Protein AF-0000000066015016 (afdb_homodimer)

Radius of gyration: 31.4 Å; Cα contacts (8 Å, |Δi|>4): 1636; chains: 2; bounding box: 74×84×86 Å

Foldseek 3Di:
DKEWFAEQLAQQDCPVVHRVVNVQSLVLLLVQLVVCLVVVGQAYEYQENNHQAQDHDPVRLVSVLVSLVSCVVSVHEYEYEYEPHRDDPDDDTSVVVCVVVVSYHYFAKAQDADDDPFWGWDDDVNIIGIWGDDPFEIEGEYYDDALVVCVVCLVVVLVVDDDPTAYEYRHEFAACVPCVVPNVVDDGNHHLVSDHDDYQEYRYENAQAWDWDDDVVAIHIYQHYQADDDLQQAQWEWEDPQPATDIDGGGFHFIWMADSRRTDTDGDDGAGEYEYEEEDEDPVSVVVRLVRCQVVDDQAHAYEYEYEYQDDDDCVVSVVPHRYPHYHYDYHHDDDPPPVPDDPVPPVVVPDPLRVVLVVCCPPPVVVVCVVVSCVSVVPPPPPPPDDDPPPCPPDQPQPPPNPPPVVVVPRD/DKEWFAEQLAQQDCPVVHRVVNVQSLVLLLVQLVVCLVVVGQAYEYQENNHQAQDHDPVRLVSVLVSLVSCVVSVHEYEYEYEPHRDDPDDDTSVVVCVVVVSYHYFAKAQDADDDPFWGWDDDVNIIGIWGDDPFEIEGEYYDDALVVCVVCLVVVLVVDDDPTAYEYRHEFAACVPCVVPNVVDDGNHHLVSDHDDYQEYRYENAQAWDWDDDVPAIHIYLHYQADDDLQQAQWEWEDPQPATDIDGGGFHFIWMADSRRTDTDGDDHAGEYEYEEEDEDPVSVVVSLVRCQVVDDQAHAYEYEYEYQDDDDCVVSVVRHRYPHYHYHYHHDDDPPDVPDDPPPPVVVPDPLRVVLVVCCPPPVVVVCVVVNCVSVVPPPPPPPDDPPPDDPPDQPQPPPNPPPVVVVPRD

Nearest PDB structures (foldseek):
  3dsd-assembly1_B  TM=9.855E-01  e=3.774E-53  Pyrococcus furiosus
  1s8e-assembly2_B  TM=9.793E-01  e=1.341E-52  Pyrococcus furiosus DSM 3638
  4hd0-assembly1_A  TM=9.737E-01  e=1.455E-50  Pyrococcus furiosus DSM 3638
  3dsc-assembly1_A  TM=9.778E-01  e=3.925E-50  Pyrococcus furiosus
  4hd0-assembly1_B  TM=9.782E-01  e=1.762E-48  Pyrococcus furiosus DSM 3638

Sequence (826 aa):
MKFAHLADVHLGYEQFNKPQRAEEFANTFKKALEMCVKESVDFIIIAGDLFNSSRPSPGTIKTAIKLLQIPKENNIPVFAIEGNHDRTQRGPSVLHLLEDLGLLYVIGLRQERVENEYLTSERVGNYWLVKGVYDNLEIHGMKYMSSAWFEANLNFFKGIFRPDEDAILVLHQGIRDITEKVFPSYSAELKLSDLPRGYLYYALGHVHKRFETNYGDSPVVYPGSLERWDFGDYAKRLVWNGVTFREEVGSDKGFYIVEDFTPRFVNIKVRDFIDVVIKGDSEREIKKAVKASLPHIPRNSYVRFNIKWRKPFDVEWIKEIVNAEYLRIHTAIIKDEKSMNGESVDIKSFFTEQEWKVIDLASSDEFESYIEKIVDILSGYEKKEEREKKESKIRKFERPKNPGDLTAWLRGGMKFAHLADVHLGYEQFNKPQRAEEFANTFKKALEMCVKESVDFIIIAGDLFNSSRPSPGTIKTAIKLLQIPKENNIPVFAIEGNHDRTQRGPSVLHLLEDLGLLYVIGLRQERVENEYLTSERVGNYWLVKGVYDNLEIHGMKYMSSAWFEANLNFFKGIFRPDEDAILVLHQGIRDITEKVFPSYSAELKLSDLPRGYLYYALGHVHKRFETNYGDSPVVYPGSLERWDFGDYAKRLVWNGVTFREEVGSDKGFYIVEDFTPRFVNIKVRDFIDVVIKGDSEREIKKAVKASLPHIPRNSYVRFNIKWRKPFDVEWIKEIVNAEYLRIHTAIIKDEKSMNGESVDIKSFFTEQEWKVIDLASSDEFESYIEKIVDILSGYEKKEEREKKESKIRKFERPKNPGDLTAWLRGG

pLDDT: mean 83.91, std 22.77, range [25.16, 98.94]

Organism: Pyrococcus horikoshii (strain ATCC 700860 / DSM 12428 / JCM 9974 / NBRC 100139 / OT-3) (NCBI:txid70601)

Secondary structure (DSSP, 8-state):
-EEEEE----BT--GGG-HHHHHHHHHHHHHHHHHHHHTT-SEEEEES-SBSSSS--HHHHHHHHHHHHHHHHTT--EEEE--TTT--SSS--HHHHHHHTTS-EE-EEESS---SSSEEEEEETTEEEEEEEETTEEEEE-----HHHHHHHHHHHHHH---SSSEEEEEE--BHHHHTTT-TTS--SB-GGGSPS--SEEEEES-SS-EEEEETTEEEEE---SS--SGGG-SEEEEE-SSSEEEEE----EEEEEETTEEEEEE---PPEEEEEEE-SSHHHHHHHHHHHGGGS-TT-EEEEEEEESS----HHHHHH---SEEEEEEEE---SSSTTS----GGGGS-HHHHHHHHHHHSTTHHHHHHHHHHHHTT--------------------SSTT-HHHHHS--/-EEEEE----BT--GGG-HHHHHHHHHHHHHHHHHHHHTT-SEEEEES-SBSSSS--HHHHHHHHHHHHHHHHTT--EEEE--TTT--SSS--HHHHHHHTTS-EE-EEESS---SSSEEEEEETTEEEEEEEETTEEEEE-----HHHHHHHHHHHHHH---SSSEEEEEE--BHHHHTTT-TTS--SB-GGGSPS--SEEEEES-SS-EEEEETTEEEEE---SS--SGGG-SEEEEE-SSSEEEEE----EEEEEETTEEEEEE---PPEEEEEEE-SSHHHHHHHHHHHGGGS-TT-EEEEEEEESS----HHHHHH---SEEEEEEEE---SSSTTS----GGGGS-HHHHHHHHHHHSTTHHHHHHHHHHHHTT--------------------SSTT-HHHHHS--

Structure (mmCIF, N/CA/C/O backbone):
data_AF-0000000066015016-model_v1
#
loop_
_entity.id
_entity.type
_entity.pdbx_description
1 polymer 'DNA double-strand break repair protein Mre11'
#
loop_
_atom_site.group_PDB
_atom_site.id
_atom_site.type_symbol
_atom_site.label_atom_id
_atom_site.label_alt_id
_atom_site.label_comp_id
_atom_site.label_asym_id
_atom_site.label_entity_id
_atom_site.label_seq_id
_atom_site.pdbx_PDB_ins_code
_atom_site.Cartn_x
_atom_site.Cartn_y
_atom_site.Cartn_z
_atom_site.occupancy
_atom_site.B_iso_or_equiv
_atom_site.auth_seq_id
_atom_site.auth_comp_id
_atom_site.auth_asym_id
_atom_site.auth_atom_id
_atom_site.pdbx_PDB_model_num
ATOM 1 N N . MET A 1 1 ? 0.251 16.391 34.094 1 94.62 1 MET A N 1
ATOM 2 C CA . MET A 1 1 ? 0.206 15.57 32.875 1 94.62 1 MET A CA 1
ATOM 3 C C . MET A 1 1 ? 0.686 16.375 31.688 1 94.62 1 MET A C 1
ATOM 5 O O . MET A 1 1 ? 0.31 17.531 31.516 1 94.62 1 MET A O 1
ATOM 9 N N . LYS A 1 2 ? 1.604 15.828 30.922 1 98.31 2 LYS A N 1
ATOM 10 C CA . LYS A 1 2 ? 2.219 16.484 29.766 1 98.31 2 LYS A CA 1
ATOM 11 C C . LYS A 1 2 ? 2.172 15.594 28.547 1 98.31 2 LYS A C 1
ATOM 13 O O . LYS A 1 2 ? 2.688 14.469 28.562 1 98.31 2 LYS A O 1
ATOM 18 N N . PHE A 1 3 ? 1.481 16.094 27.484 1 98.81 3 PHE A N 1
ATOM 19 C CA . PHE A 1 3 ? 1.436 15.266 26.281 1 98.81 3 PHE A CA 1
ATOM 20 C C . PHE A 1 3 ? 1.684 16.109 25.031 1 98.81 3 PHE A C 1
ATOM 22 O O . PHE A 1 3 ? 1.62 17.328 25.078 1 98.81 3 PHE A O 1
ATOM 29 N N . ALA A 1 4 ? 2.088 15.461 23.969 1 98.94 4 ALA A N 1
ATOM 30 C CA . ALA A 1 4 ? 2.309 16.125 22.672 1 98.94 4 ALA A CA 1
ATOM 31 C C . ALA A 1 4 ? 1.12 15.906 21.75 1 98.94 4 ALA A C 1
ATOM 33 O O . ALA A 1 4 ? 0.539 14.82 21.703 1 98.94 4 ALA A O 1
ATOM 34 N N . HIS A 1 5 ? 0.742 16.969 21.047 1 98.94 5 HIS A N 1
ATOM 35 C CA . HIS A 1 5 ? -0.344 16.953 20.078 1 98.94 5 HIS A CA 1
ATOM 36 C C . HIS A 1 5 ? 0.169 17.281 18.672 1 98.94 5 HIS A C 1
ATOM 38 O O . HIS A 1 5 ? 0.468 18.438 18.359 1 98.94 5 HIS A O 1
ATOM 44 N N . LEU A 1 6 ? 0.331 16.219 17.812 1 98.88 6 LEU A N 1
ATOM 45 C CA . LEU A 1 6 ? 0.722 16.328 16.406 1 98.88 6 LEU A CA 1
ATOM 46 C C . LEU A 1 6 ? -0.445 15.977 15.492 1 98.88 6 LEU A C 1
ATOM 48 O O . LEU A 1 6 ? -1.366 15.258 15.891 1 98.88 6 LEU A O 1
ATOM 52 N N . ALA A 1 7 ? -0.414 16.453 14.297 1 98.69 7 ALA A N 1
ATOM 53 C CA . ALA A 1 7 ? -1.377 16.078 13.266 1 98.69 7 ALA A CA 1
ATOM 54 C C . ALA A 1 7 ? -0.794 16.266 11.867 1 98.69 7 ALA A C 1
ATOM 56 O O . ALA A 1 7 ? 0.189 17 11.695 1 98.69 7 ALA A O 1
ATOM 57 N N . ASP A 1 8 ? -1.318 15.547 10.914 1 98.5 8 ASP A N 1
ATOM 58 C CA . ASP A 1 8 ? -1.094 15.797 9.492 1 98.5 8 ASP A CA 1
ATOM 59 C C . ASP A 1 8 ? 0.391 15.703 9.141 1 98.5 8 ASP A C 1
ATOM 61 O O . ASP A 1 8 ? 0.951 16.625 8.539 1 98.5 8 ASP A O 1
ATOM 65 N N . VAL A 1 9 ? 0.975 14.602 9.531 1 98.81 9 VAL A N 1
ATOM 66 C CA . VAL A 1 9 ? 2.383 14.32 9.266 1 98.81 9 VAL A CA 1
ATOM 67 C C . VAL A 1 9 ? 2.584 14.031 7.777 1 98.81 9 VAL A C 1
ATOM 69 O O . VAL A 1 9 ? 3.58 14.453 7.188 1 98.81 9 VAL A O 1
ATOM 72 N N . HIS A 1 10 ? 1.754 13.281 7.195 1 98.69 10 HIS A N 1
ATOM 73 C CA . HIS A 1 10 ? 1.69 12.984 5.77 1 98.69 10 HIS A CA 1
ATOM 74 C C . HIS A 1 10 ? 2.963 12.289 5.293 1 98.69 10 HIS A C 1
ATOM 76 O O . HIS A 1 10 ? 3.547 12.68 4.281 1 98.69 10 HIS A O 1
ATOM 82 N N . LEU A 1 11 ? 3.348 11.281 6.008 1 98.75 11 LEU A N 1
ATOM 83 C CA . LEU A 1 11 ? 4.473 10.461 5.578 1 98.75 11 LEU A CA 1
ATOM 84 C C . LEU A 1 11 ? 4.25 9.922 4.172 1 98.75 11 LEU A C 1
ATOM 86 O O . LEU A 1 11 ? 3.15 9.469 3.844 1 98.75 11 LEU A O 1
ATOM 90 N N . GLY A 1 12 ? 5.281 10.016 3.348 1 97.56 12 GLY A N 1
ATOM 91 C CA . GLY A 1 12 ? 5.25 9.469 2.002 1 97.56 12 GLY A CA 1
ATOM 92 C C . GLY A 1 12 ? 4.852 10.492 0.951 1 97.56 12 GLY A C 1
ATOM 93 O O . GLY A 1 12 ? 4.863 10.195 -0.245 1 97.56 12 GLY A O 1
ATOM 94 N N . TYR A 1 13 ? 4.562 11.648 1.34 1 97.5 13 TYR A N 1
ATOM 95 C CA . TYR A 1 13 ? 4.113 12.672 0.402 1 97.5 13 TYR A CA 1
ATOM 96 C C . TYR A 1 13 ? 5.273 13.172 -0.452 1 97.5 13 TYR A C 1
ATOM 98 O O . TYR A 1 13 ? 6.164 13.867 0.046 1 97.5 13 TYR A O 1
ATOM 106 N N . GLU A 1 14 ? 5.246 12.75 -1.682 1 95 14 GLU A N 1
ATOM 107 C CA . GLU A 1 14 ? 6.219 13.266 -2.639 1 95 14 GLU A CA 1
ATOM 108 C C . GLU A 1 14 ? 5.715 14.539 -3.314 1 95 14 GLU A C 1
ATOM 110 O O . GLU A 1 14 ? 5.492 14.555 -4.527 1 95 14 GLU A O 1
ATOM 115 N N . GLN A 1 15 ? 5.652 15.562 -2.533 1 93.69 15 GLN A N 1
ATOM 116 C CA . GLN A 1 15 ? 5.148 16.859 -2.98 1 93.69 15 GLN A CA 1
ATOM 117 C C . GLN A 1 15 ? 5.887 17.328 -4.227 1 93.69 15 GLN A C 1
ATOM 119 O O . GLN A 1 15 ? 7.113 17.234 -4.305 1 93.69 15 GLN A O 1
ATOM 124 N N . PHE A 1 16 ? 5.137 17.797 -5.266 1 92 16 PHE A N 1
ATOM 125 C CA . PHE A 1 16 ? 5.656 18.281 -6.539 1 92 16 PHE A CA 1
ATOM 126 C C . PHE A 1 16 ? 6.391 17.172 -7.281 1 92 16 PHE A C 1
ATOM 128 O O . PHE A 1 16 ? 7.352 17.438 -8.008 1 92 16 PHE A O 1
ATOM 135 N N . ASN A 1 17 ? 6.02 15.93 -6.953 1 90.88 17 ASN A N 1
ATOM 136 C CA . ASN A 1 17 ? 6.594 14.727 -7.555 1 90.88 17 ASN A CA 1
ATOM 137 C C . ASN A 1 17 ? 8.094 14.625 -7.273 1 90.88 17 ASN A C 1
ATOM 139 O O . ASN A 1 17 ? 8.867 14.219 -8.141 1 90.88 17 ASN A O 1
ATOM 143 N N . LYS A 1 18 ? 8.445 15.102 -6.137 1 91.94 18 LYS A N 1
ATOM 144 C CA . LYS A 1 18 ? 9.844 15.055 -5.723 1 91.94 18 LYS A CA 1
ATOM 145 C C . LYS A 1 18 ? 10.039 14.086 -4.559 1 91.94 18 LYS A C 1
ATOM 147 O O . LYS A 1 18 ? 9.539 14.32 -3.459 1 91.94 18 LYS A O 1
ATOM 152 N N . PRO A 1 19 ? 10.789 13.047 -4.758 1 91.31 19 PRO A N 1
ATOM 153 C CA . PRO A 1 19 ? 11.047 12.094 -3.678 1 91.31 19 PRO A CA 1
ATOM 154 C C . PRO A 1 19 ? 11.727 12.734 -2.471 1 91.31 19 PRO A C 1
ATOM 156 O O . PRO A 1 19 ? 11.508 12.305 -1.334 1 91.31 19 PRO A O 1
ATOM 159 N N . GLN A 1 20 ? 12.469 13.75 -2.719 1 94.12 20 GLN A N 1
ATOM 160 C CA . GLN A 1 20 ? 13.164 14.453 -1.645 1 94.12 20 GLN A CA 1
ATOM 161 C C . GLN A 1 20 ? 12.18 15.039 -0.638 1 94.12 20 GLN A C 1
ATOM 163 O O . GLN A 1 20 ? 12.469 15.102 0.558 1 94.12 20 GLN A O 1
ATOM 168 N N . ARG A 1 21 ? 11.055 15.406 -1.102 1 96.56 21 ARG A N 1
ATOM 169 C CA . ARG A 1 21 ? 10.055 15.977 -0.205 1 96.56 21 ARG A CA 1
ATOM 170 C C . ARG A 1 21 ? 9.555 14.938 0.793 1 96.56 21 ARG A C 1
ATOM 172 O O . ARG A 1 21 ? 9.367 15.242 1.972 1 96.56 21 ARG A O 1
ATOM 179 N N . ALA A 1 22 ? 9.391 13.734 0.338 1 96.75 22 ALA A N 1
ATOM 180 C CA . ALA A 1 22 ? 9.008 12.664 1.26 1 96.75 22 ALA A CA 1
ATOM 181 C C . ALA A 1 22 ? 10.031 12.516 2.383 1 96.75 22 ALA A C 1
ATOM 183 O O . ALA A 1 22 ? 9.664 12.297 3.539 1 96.75 22 ALA A O 1
ATOM 184 N N . GLU A 1 23 ? 11.273 12.648 2.049 1 97.19 23 GLU A N 1
ATOM 185 C CA . GLU A 1 23 ? 12.344 12.586 3.037 1 97.19 23 GLU A CA 1
ATOM 186 C C . GLU A 1 23 ? 12.258 13.742 4.023 1 97.19 23 GLU A C 1
ATOM 188 O O . GLU A 1 23 ? 12.484 13.57 5.223 1 97.19 23 GLU A O 1
ATOM 193 N N . GLU A 1 24 ? 11.922 14.875 3.535 1 97.81 24 GLU A N 1
ATOM 194 C CA . GLU A 1 24 ? 11.805 16.047 4.398 1 97.81 24 GLU A CA 1
ATOM 195 C C . GLU A 1 24 ? 10.648 15.898 5.383 1 97.81 24 GLU A C 1
ATOM 197 O O . GLU A 1 24 ? 10.781 16.234 6.562 1 97.81 24 GLU A O 1
ATOM 202 N N . PHE A 1 25 ? 9.523 15.398 4.883 1 98.5 25 PHE A N 1
ATOM 203 C CA . PHE A 1 25 ? 8.398 15.133 5.77 1 98.5 25 PHE A CA 1
ATOM 204 C C . PHE A 1 25 ? 8.797 14.148 6.863 1 98.5 25 PHE A C 1
ATOM 206 O O . PHE A 1 25 ? 8.477 14.352 8.039 1 98.5 25 PHE A O 1
ATOM 213 N N . ALA A 1 26 ? 9.508 13.125 6.484 1 98.69 26 ALA A N 1
ATOM 214 C CA . ALA A 1 26 ? 9.961 12.125 7.445 1 98.69 26 ALA A CA 1
ATOM 215 C C . ALA A 1 26 ? 10.938 12.727 8.453 1 98.69 26 ALA A C 1
ATOM 217 O O . ALA A 1 26 ? 10.852 12.445 9.656 1 98.69 26 ALA A O 1
ATOM 218 N N . ASN A 1 27 ? 11.812 13.547 7.996 1 98.62 27 ASN A N 1
ATOM 219 C CA . ASN A 1 27 ? 12.805 14.172 8.867 1 98.62 27 ASN A CA 1
ATOM 220 C C . ASN A 1 27 ? 12.148 15.109 9.875 1 98.62 27 ASN A C 1
ATOM 222 O O . ASN A 1 27 ? 12.57 15.18 11.031 1 98.62 27 ASN A O 1
ATOM 226 N N . THR A 1 28 ? 11.227 15.859 9.375 1 98.69 28 THR A N 1
ATOM 227 C CA . THR A 1 28 ? 10.516 16.75 10.273 1 98.69 28 THR A CA 1
ATOM 228 C C . THR A 1 28 ? 9.781 15.969 11.359 1 98.69 28 THR A C 1
ATOM 230 O O . THR A 1 28 ? 9.781 16.359 12.523 1 98.69 28 THR A O 1
ATOM 233 N N . PHE A 1 29 ? 9.148 14.852 11.023 1 98.88 29 PHE A N 1
ATOM 234 C CA . PHE A 1 29 ? 8.492 13.977 11.992 1 98.88 29 PHE A CA 1
ATOM 235 C C . PHE A 1 29 ? 9.5 13.438 13 1 98.88 29 PHE A C 1
ATOM 237 O O . PHE A 1 29 ? 9.234 13.43 14.203 1 98.88 29 PHE A O 1
ATOM 244 N N . LYS A 1 30 ? 10.633 12.992 12.5 1 98.94 30 LYS A N 1
ATOM 245 C CA . LYS A 1 30 ? 11.703 12.516 13.375 1 98.94 30 LYS A CA 1
ATOM 246 C C . LYS A 1 30 ? 12.086 13.578 14.406 1 98.94 30 LYS A C 1
ATOM 248 O O . LYS A 1 30 ? 12.172 13.281 15.594 1 98.94 30 LYS A O 1
ATOM 253 N N . LYS A 1 31 ? 12.266 14.789 13.922 1 98.81 31 LYS A N 1
ATOM 254 C CA . LYS A 1 31 ? 12.617 15.891 14.812 1 98.81 31 LYS A CA 1
ATOM 255 C C . LYS A 1 31 ? 11.547 16.109 15.875 1 98.81 31 LYS A C 1
ATOM 257 O O . LYS A 1 31 ? 11.867 16.312 17.047 1 98.81 31 LYS A O 1
ATOM 262 N N . ALA A 1 32 ? 10.32 16.078 15.453 1 98.94 32 ALA A N 1
ATOM 263 C CA . ALA A 1 32 ? 9.219 16.25 16.391 1 98.94 32 ALA A CA 1
ATOM 264 C C . ALA A 1 32 ? 9.25 15.188 17.484 1 98.94 32 ALA A C 1
ATOM 266 O O . ALA A 1 32 ? 9.102 15.5 18.672 1 98.94 32 ALA A O 1
ATOM 267 N N . LEU A 1 33 ? 9.438 13.906 17.094 1 98.94 33 LEU A N 1
ATOM 268 C CA . LEU A 1 33 ? 9.469 12.805 18.047 1 98.94 33 LEU A CA 1
ATOM 269 C C . LEU A 1 33 ? 10.641 12.953 19.016 1 98.94 33 LEU A C 1
ATOM 271 O O . LEU A 1 33 ? 10.492 12.719 20.203 1 98.94 33 LEU A O 1
ATOM 275 N N . GLU A 1 34 ? 11.742 13.352 18.484 1 98.88 34 GLU A N 1
ATOM 276 C CA . GLU A 1 34 ? 12.906 13.562 19.344 1 98.88 34 GLU A CA 1
ATOM 277 C C . GLU A 1 34 ? 12.656 14.68 20.344 1 98.88 34 GLU A C 1
ATOM 279 O O . GLU A 1 34 ? 13.086 14.594 21.5 1 98.88 34 GLU A O 1
ATOM 284 N N . MET A 1 35 ? 12.023 15.711 19.906 1 98.81 35 MET A N 1
ATOM 285 C CA . MET A 1 35 ? 11.68 16.812 20.797 1 98.81 35 MET A CA 1
ATOM 286 C C . MET A 1 35 ? 10.719 16.344 21.891 1 98.81 35 MET A C 1
ATOM 288 O O . MET A 1 35 ? 10.805 16.781 23.031 1 98.81 35 MET A O 1
ATOM 292 N N . CYS A 1 36 ? 9.766 15.469 21.531 1 98.81 36 CYS A N 1
ATOM 293 C CA . CYS A 1 36 ? 8.844 14.898 22.5 1 98.81 36 CYS A CA 1
ATOM 294 C C . CYS A 1 36 ? 9.594 14.125 23.578 1 98.81 36 CYS A C 1
ATOM 296 O O . CYS A 1 36 ? 9.273 14.227 24.766 1 98.81 36 CYS A O 1
ATOM 298 N N . VAL A 1 37 ? 10.57 13.336 23.172 1 98.81 37 VAL A N 1
ATOM 299 C CA . VAL A 1 37 ? 11.383 12.562 24.109 1 98.81 37 VAL A CA 1
ATOM 300 C C . VAL A 1 37 ? 12.156 13.508 25.016 1 98.81 37 VAL A C 1
ATOM 302 O O . VAL A 1 37 ? 12.195 13.312 26.234 1 98.81 37 VAL A O 1
ATOM 305 N N . LYS A 1 38 ? 12.727 14.547 24.391 1 98.5 38 LYS A N 1
ATOM 306 C CA . LYS A 1 38 ? 13.5 15.523 25.156 1 98.5 38 LYS A CA 1
ATOM 307 C C . LYS A 1 38 ? 12.617 16.219 26.203 1 98.5 38 LYS A C 1
ATOM 309 O O . LYS A 1 38 ? 13.078 16.516 27.312 1 98.5 38 LYS A O 1
ATOM 314 N N . GLU A 1 39 ? 11.391 16.422 25.844 1 98 39 GLU A N 1
ATOM 315 C CA . GLU A 1 39 ? 10.438 17.094 26.719 1 98 39 GLU A CA 1
ATOM 316 C C . GLU A 1 39 ? 9.852 16.109 27.75 1 98 39 GLU A C 1
ATOM 318 O O . GLU A 1 39 ? 9.117 16.516 28.641 1 98 39 GLU A O 1
ATOM 323 N N . SER A 1 40 ? 10.117 14.852 27.641 1 98.12 40 SER A N 1
ATOM 324 C CA . SER A 1 40 ? 9.633 13.797 28.516 1 98.12 40 SER A CA 1
ATOM 325 C C . SER A 1 40 ? 8.117 13.805 28.609 1 98.12 40 SER A C 1
ATOM 327 O O . SER A 1 40 ? 7.551 13.82 29.703 1 98.12 40 SER A O 1
ATOM 329 N N . VAL A 1 41 ? 7.488 13.852 27.484 1 98.81 41 VAL A N 1
ATOM 330 C CA . VAL A 1 41 ? 6.027 13.836 27.484 1 98.81 41 VAL A CA 1
ATOM 331 C C . VAL A 1 41 ? 5.523 12.469 27.938 1 98.81 41 VAL A C 1
ATOM 333 O O . VAL A 1 41 ? 6.215 11.461 27.797 1 98.81 41 VAL A O 1
ATOM 336 N N . ASP A 1 42 ? 4.336 12.492 28.5 1 98.81 42 ASP A N 1
ATOM 337 C CA . ASP A 1 42 ? 3.711 11.266 28.984 1 98.81 42 ASP A CA 1
ATOM 338 C C . ASP A 1 42 ? 3.221 10.406 27.812 1 98.81 42 ASP A C 1
ATOM 340 O O . ASP A 1 42 ? 3.32 9.172 27.859 1 98.81 42 ASP A O 1
ATOM 344 N N . PHE A 1 43 ? 2.639 11 26.859 1 98.88 43 PHE A N 1
ATOM 345 C CA . PHE A 1 43 ? 2.188 10.312 25.656 1 98.88 43 PHE A CA 1
ATOM 346 C C . PHE A 1 43 ? 2.102 11.281 24.469 1 98.88 43 PHE A C 1
ATOM 348 O O . PHE A 1 43 ? 2.217 12.5 24.656 1 98.88 43 PHE A O 1
ATOM 355 N N . ILE A 1 44 ? 1.974 10.766 23.281 1 98.94 44 ILE A N 1
ATOM 356 C CA . ILE A 1 44 ? 1.857 11.539 22.047 1 98.94 44 ILE A CA 1
ATOM 357 C C . ILE A 1 44 ? 0.518 11.234 21.375 1 98.94 44 ILE A C 1
ATOM 359 O O . ILE A 1 44 ? 0.089 10.086 21.312 1 98.94 44 ILE A O 1
ATOM 363 N N . ILE A 1 45 ? -0.115 12.289 20.891 1 98.94 45 ILE A N 1
ATOM 364 C CA . ILE A 1 45 ? -1.327 12.156 20.078 1 98.94 45 ILE A CA 1
ATOM 365 C C . ILE A 1 45 ? -1.029 12.523 18.641 1 98.94 45 ILE A C 1
ATOM 367 O O . ILE A 1 45 ? -0.454 13.578 18.359 1 98.94 45 ILE A O 1
ATOM 371 N N . ILE A 1 46 ? -1.388 11.656 17.766 1 98.94 46 ILE A N 1
ATOM 372 C CA . ILE A 1 46 ? -1.404 11.977 16.344 1 98.94 46 ILE A CA 1
ATOM 373 C C . ILE A 1 46 ? -2.846 12.078 15.859 1 98.94 46 ILE A C 1
ATOM 375 O O . ILE A 1 46 ? -3.512 11.055 15.672 1 98.94 46 ILE A O 1
ATOM 379 N N . ALA A 1 47 ? -3.297 13.273 15.602 1 98.88 47 ALA A N 1
ATOM 380 C CA . ALA A 1 47 ? -4.707 13.539 15.32 1 98.88 47 ALA A CA 1
ATOM 381 C C . ALA A 1 47 ? -5 13.422 13.828 1 98.88 47 ALA A C 1
ATOM 383 O O . ALA A 1 47 ? -5.602 14.32 13.234 1 98.88 47 ALA A O 1
ATOM 384 N N . GLY A 1 48 ? -4.535 12.32 13.234 1 98.69 48 GLY A N 1
ATOM 385 C CA . GLY A 1 48 ? -4.934 11.969 11.883 1 98.69 48 GLY A CA 1
ATOM 386 C C . GLY A 1 48 ? -3.885 12.312 10.844 1 98.69 48 GLY A C 1
ATOM 387 O O . GLY A 1 48 ? -3.012 13.148 11.086 1 98.69 48 GLY A O 1
ATOM 388 N N . ASP A 1 49 ? -3.936 11.555 9.734 1 98.62 49 ASP A N 1
ATOM 389 C CA . ASP A 1 49 ? -3.111 11.742 8.547 1 98.62 49 ASP A CA 1
ATOM 390 C C . ASP A 1 49 ? -1.628 11.602 8.875 1 98.62 49 ASP A C 1
ATOM 392 O O . ASP A 1 49 ? -0.819 12.453 8.5 1 98.62 49 ASP A O 1
ATOM 396 N N . LEU A 1 50 ? -1.362 10.57 9.641 1 98.88 50 LEU A N 1
ATOM 397 C CA . LEU A 1 50 ? 0.036 10.18 9.781 1 98.88 50 LEU A CA 1
ATOM 398 C C . LEU A 1 50 ? 0.662 9.891 8.422 1 98.88 50 LEU A C 1
ATOM 400 O O . LEU A 1 50 ? 1.816 10.25 8.172 1 98.88 50 LEU A O 1
ATOM 404 N N . PHE A 1 51 ? -0.135 9.312 7.582 1 98.75 51 PHE A N 1
ATOM 405 C CA . PHE A 1 51 ? 0.307 8.992 6.23 1 98.75 51 PHE A CA 1
ATOM 406 C C . PHE A 1 51 ? -0.428 9.844 5.203 1 98.75 51 PHE A C 1
ATOM 408 O O . PHE A 1 51 ? -1.538 10.32 5.461 1 98.75 51 PHE A O 1
ATOM 415 N N . ASN A 1 52 ? 0.232 9.953 4.039 1 97.88 52 ASN A N 1
ATOM 416 C CA . ASN A 1 52 ? -0.372 10.727 2.957 1 97.88 52 ASN A CA 1
ATOM 417 C C . ASN A 1 52 ? -1.347 9.875 2.145 1 97.88 52 ASN A C 1
ATOM 419 O O . ASN A 1 52 ? -2.137 10.406 1.364 1 97.88 52 ASN A O 1
ATOM 423 N N . SER A 1 53 ? -1.253 8.562 2.4 1 95.88 53 SER A N 1
ATOM 424 C CA . SER A 1 53 ? -2.092 7.629 1.66 1 95.88 53 SER A CA 1
ATOM 425 C C . SER A 1 53 ? -2.574 6.492 2.557 1 95.88 53 SER A C 1
ATOM 427 O O . SER A 1 53 ? -1.879 6.098 3.494 1 95.88 53 SER A O 1
ATOM 429 N N . SER A 1 54 ? -3.781 5.969 2.166 1 95.5 54 SER A N 1
ATOM 430 C CA . SER A 1 54 ? -4.305 4.828 2.908 1 95.5 54 SER A CA 1
ATOM 431 C C . SER A 1 54 ? -3.521 3.559 2.598 1 95.5 54 SER A C 1
ATOM 433 O O . SER A 1 54 ? -3.617 2.568 3.326 1 95.5 54 SER A O 1
ATOM 435 N N . ARG A 1 55 ? -2.812 3.588 1.506 1 93.81 55 ARG A N 1
ATOM 436 C CA . ARG A 1 55 ? -1.944 2.484 1.108 1 93.81 55 ARG A CA 1
ATOM 437 C C . ARG A 1 55 ? -0.514 2.965 0.889 1 93.81 55 ARG A C 1
ATOM 439 O O . ARG A 1 55 ? -0.035 3.01 -0.246 1 93.81 55 ARG A O 1
ATOM 446 N N . PRO A 1 56 ? 0.13 3.242 1.963 1 95.94 56 PRO A N 1
ATOM 447 C CA . PRO A 1 56 ? 1.5 3.74 1.819 1 95.94 56 PRO A CA 1
ATOM 448 C C . PRO A 1 56 ? 2.434 2.719 1.175 1 95.94 56 PRO A C 1
ATOM 450 O O . PRO A 1 56 ? 2.186 1.513 1.256 1 95.94 56 PRO A O 1
ATOM 453 N N . SER A 1 57 ? 3.461 3.248 0.506 1 94.12 57 SER A N 1
ATOM 454 C CA . SER A 1 57 ? 4.473 2.355 -0.052 1 94.12 57 SER A CA 1
ATOM 455 C C . SER A 1 57 ? 5.191 1.579 1.046 1 94.12 57 SER A C 1
ATOM 457 O O . SER A 1 57 ? 5.246 2.025 2.193 1 94.12 57 SER A O 1
ATOM 459 N N . PRO A 1 58 ? 5.754 0.432 0.675 1 94.94 58 PRO A N 1
ATOM 460 C CA . PRO A 1 58 ? 6.527 -0.319 1.666 1 94.94 58 PRO A CA 1
ATOM 461 C C . PRO A 1 58 ? 7.66 0.503 2.277 1 94.94 58 PRO A C 1
ATOM 463 O O . PRO A 1 58 ? 7.922 0.402 3.479 1 94.94 58 PRO A O 1
ATOM 466 N N . GLY A 1 59 ? 8.281 1.297 1.441 1 95.19 59 GLY A N 1
ATOM 467 C CA . GLY A 1 59 ? 9.32 2.174 1.956 1 95.19 59 GLY A CA 1
ATOM 468 C C . GLY A 1 59 ? 8.812 3.156 2.994 1 95.19 59 GLY A C 1
ATOM 469 O O . GLY A 1 59 ? 9.477 3.4 4.004 1 95.19 59 GLY A O 1
ATOM 470 N N . THR A 1 60 ? 7.688 3.689 2.77 1 97.38 60 THR A N 1
ATOM 471 C CA . THR A 1 60 ? 7.074 4.625 3.703 1 97.38 60 THR A CA 1
ATOM 472 C C . THR A 1 60 ? 6.715 3.928 5.012 1 97.38 60 THR A C 1
ATOM 474 O O . THR A 1 60 ? 6.934 4.477 6.094 1 97.38 60 THR A O 1
ATOM 477 N N . ILE A 1 61 ? 6.164 2.738 4.887 1 97.81 61 ILE A N 1
ATOM 478 C CA . ILE A 1 61 ? 5.809 1.971 6.078 1 97.81 61 ILE A CA 1
ATOM 479 C C . ILE A 1 61 ? 7.066 1.666 6.891 1 97.81 61 ILE A C 1
ATOM 481 O O . ILE A 1 61 ? 7.07 1.817 8.109 1 97.81 61 ILE A O 1
ATOM 485 N N . LYS A 1 62 ? 8.117 1.281 6.258 1 96.88 62 LYS A N 1
ATOM 486 C CA . LYS A 1 62 ? 9.391 1.019 6.93 1 96.88 62 LYS A CA 1
ATOM 487 C C . LYS A 1 62 ? 9.891 2.26 7.664 1 96.88 62 LYS A C 1
ATOM 489 O O . LYS A 1 62 ? 10.375 2.166 8.797 1 96.88 62 LYS A O 1
ATOM 494 N N . THR A 1 63 ? 9.758 3.365 7 1 97.81 63 THR A N 1
ATOM 495 C CA . THR A 1 63 ? 10.156 4.629 7.609 1 97.81 63 THR A CA 1
ATOM 496 C C . THR A 1 63 ? 9.344 4.902 8.875 1 97.81 63 THR A C 1
ATOM 498 O O . THR A 1 63 ? 9.906 5.277 9.906 1 97.81 63 THR A O 1
ATOM 501 N N . ALA A 1 64 ? 8.078 4.688 8.781 1 98.69 64 ALA A N 1
ATOM 502 C CA . ALA A 1 64 ? 7.211 4.906 9.938 1 98.69 64 ALA A CA 1
ATOM 503 C C . ALA A 1 64 ? 7.605 3.996 11.102 1 98.69 64 ALA A C 1
ATOM 505 O O . ALA A 1 64 ? 7.672 4.438 12.25 1 98.69 64 ALA A O 1
ATOM 506 N N . ILE A 1 65 ? 7.824 2.732 10.781 1 98.31 65 ILE A 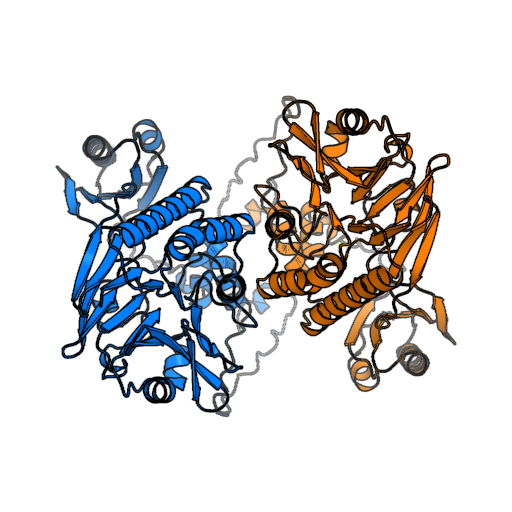N 1
ATOM 507 C CA . ILE A 1 65 ? 8.219 1.765 11.797 1 98.31 65 ILE A CA 1
ATOM 508 C C . ILE A 1 65 ? 9.508 2.225 12.477 1 98.31 65 ILE A C 1
ATOM 510 O O . ILE A 1 65 ? 9.602 2.219 13.711 1 98.31 65 ILE A O 1
ATOM 514 N N . LYS A 1 66 ? 10.43 2.625 11.68 1 98.06 66 LYS A N 1
ATOM 515 C CA . LYS A 1 66 ? 11.703 3.088 12.211 1 98.06 66 LYS A CA 1
ATOM 516 C C . LYS A 1 66 ? 11.523 4.309 13.109 1 98.06 66 LYS A C 1
ATOM 518 O O . LYS A 1 66 ? 12.055 4.352 14.219 1 98.06 66 LYS A O 1
ATOM 523 N N . LEU A 1 67 ? 10.766 5.254 12.68 1 98.88 67 LEU A N 1
ATOM 524 C CA . LEU A 1 67 ? 10.602 6.508 13.398 1 98.88 67 LEU A CA 1
ATOM 525 C C . LEU A 1 67 ? 9.812 6.301 14.688 1 98.88 67 LEU A C 1
ATOM 527 O O . LEU A 1 67 ? 10.133 6.895 15.719 1 98.88 67 LEU A O 1
ATOM 531 N N . LEU A 1 68 ? 8.82 5.422 14.68 1 98.88 68 LEU A N 1
ATOM 532 C CA . LEU A 1 68 ? 7.961 5.223 15.844 1 98.88 68 LEU A CA 1
ATOM 533 C C . LEU A 1 68 ? 8.664 4.375 16.891 1 98.88 68 LEU A C 1
ATOM 535 O O . LEU A 1 68 ? 8.164 4.242 18.016 1 98.88 68 LEU A O 1
ATOM 539 N N . GLN A 1 69 ? 9.852 3.863 16.562 1 98.69 69 GLN A N 1
ATOM 540 C CA . GLN A 1 69 ? 10.68 3.221 17.578 1 98.69 69 GLN A CA 1
ATOM 541 C C . GLN A 1 69 ? 11.195 4.238 18.594 1 98.69 69 GLN A C 1
ATOM 543 O O . GLN A 1 69 ? 11.438 3.895 19.75 1 98.69 69 GLN A O 1
ATOM 548 N N . ILE A 1 70 ? 11.305 5.453 18.188 1 98.81 70 ILE A N 1
ATOM 549 C CA . ILE A 1 70 ? 11.867 6.5 19.047 1 98.81 70 ILE A CA 1
ATOM 550 C C . ILE A 1 70 ? 11.016 6.652 20.297 1 98.81 70 ILE A C 1
ATOM 552 O O . ILE A 1 70 ? 11.508 6.477 21.422 1 98.81 70 ILE A O 1
ATOM 556 N N . PRO A 1 71 ? 9.727 6.91 20.141 1 98.88 71 PRO A N 1
ATOM 557 C CA . PRO A 1 71 ? 8.938 6.984 21.375 1 98.88 71 PRO A CA 1
ATOM 558 C C . PRO A 1 71 ? 8.812 5.633 22.078 1 98.88 71 PRO A C 1
ATOM 560 O O . PRO A 1 71 ? 8.781 5.57 23.312 1 98.88 71 PRO A O 1
ATOM 563 N N . LYS A 1 72 ? 8.734 4.539 21.375 1 98.69 72 LYS A N 1
ATOM 564 C CA . LYS A 1 72 ? 8.602 3.211 21.969 1 98.69 72 LYS A CA 1
ATOM 565 C C . LYS A 1 72 ? 9.781 2.896 22.875 1 98.69 72 LYS A C 1
ATOM 567 O O . LYS A 1 72 ? 9.602 2.441 24 1 98.69 72 LYS A O 1
ATOM 572 N N . GLU A 1 73 ? 10.969 3.166 22.391 1 98.5 73 GLU A N 1
ATOM 573 C CA . GLU A 1 73 ? 12.188 2.875 23.141 1 98.5 73 GLU A CA 1
ATOM 574 C C . GLU A 1 73 ? 12.297 3.758 24.375 1 98.5 73 GLU A C 1
ATOM 576 O O . GLU A 1 73 ? 13.078 3.465 25.297 1 98.5 73 GLU A O 1
ATOM 581 N N . ASN A 1 74 ? 11.586 4.797 24.391 1 98.69 74 ASN A N 1
ATOM 582 C CA . ASN A 1 74 ? 11.602 5.703 25.531 1 98.69 74 ASN A CA 1
ATOM 583 C C . ASN A 1 74 ? 10.344 5.555 26.375 1 98.69 74 ASN A C 1
ATOM 585 O O . ASN A 1 74 ? 10.055 6.41 27.219 1 98.69 74 ASN A O 1
ATOM 589 N N . ASN A 1 75 ? 9.555 4.496 26.062 1 98.19 75 ASN A N 1
ATOM 590 C CA . ASN A 1 75 ? 8.359 4.129 26.812 1 98.19 75 ASN A CA 1
ATOM 591 C C . ASN A 1 75 ? 7.305 5.234 26.766 1 98.19 75 ASN A C 1
ATOM 593 O O . ASN A 1 75 ? 6.668 5.531 27.781 1 98.19 75 ASN A O 1
ATOM 597 N N . ILE A 1 76 ? 7.211 5.891 25.672 1 98.81 76 ILE A N 1
ATOM 598 C CA . ILE A 1 76 ? 6.188 6.902 25.438 1 98.81 76 ILE A CA 1
ATOM 599 C C . ILE A 1 76 ? 5.121 6.355 24.5 1 98.81 76 ILE A C 1
ATOM 601 O O . ILE A 1 76 ? 5.371 6.18 23.297 1 98.81 76 ILE A O 1
ATOM 605 N N . PRO A 1 77 ? 3.908 6.059 25.031 1 98.81 77 PRO A N 1
ATOM 606 C CA . PRO A 1 77 ? 2.869 5.543 24.125 1 98.81 77 PRO A CA 1
ATOM 607 C C . PRO A 1 77 ? 2.361 6.594 23.141 1 98.81 77 PRO A C 1
ATOM 609 O O . PRO A 1 77 ? 2.332 7.785 23.469 1 98.81 77 PRO A O 1
ATOM 612 N N . VAL A 1 78 ? 2.004 6.152 21.969 1 98.94 78 VAL A N 1
ATOM 613 C CA . VAL A 1 78 ? 1.464 7.012 20.922 1 98.94 78 VAL A CA 1
ATOM 614 C C . VAL A 1 78 ? 0.02 6.613 20.625 1 98.94 78 VAL A C 1
ATOM 616 O O . VAL A 1 78 ? -0.262 5.453 20.328 1 98.94 78 VAL A O 1
ATOM 619 N N . PHE A 1 79 ? -0.91 7.527 20.781 1 98.94 79 PHE A N 1
ATOM 620 C CA . PHE A 1 79 ? -2.303 7.32 20.406 1 98.94 79 PHE A CA 1
ATOM 621 C C . PHE A 1 79 ? -2.611 7.996 19.078 1 98.94 79 PHE A C 1
ATOM 623 O O . PHE A 1 79 ? -2.146 9.109 18.812 1 98.94 79 PHE A O 1
ATOM 630 N N . ALA A 1 80 ? -3.352 7.301 18.219 1 98.88 80 ALA A N 1
ATOM 631 C CA . ALA A 1 80 ? -3.566 7.871 16.891 1 98.88 80 ALA A CA 1
ATOM 632 C C . ALA A 1 80 ? -4.977 7.57 16.391 1 98.88 80 ALA A C 1
ATOM 634 O O . ALA A 1 80 ? -5.59 6.582 16.797 1 98.88 80 ALA A O 1
ATOM 635 N N . ILE A 1 81 ? -5.484 8.438 15.555 1 98.75 81 ILE A N 1
ATOM 636 C CA . ILE A 1 81 ? -6.699 8.203 14.781 1 98.75 81 ILE A CA 1
ATOM 637 C C . ILE A 1 81 ? -6.391 8.328 13.289 1 98.75 81 ILE A C 1
ATOM 639 O O . ILE A 1 81 ? -5.355 8.875 12.906 1 98.75 81 ILE A O 1
ATOM 643 N N . GLU A 1 82 ? -7.285 7.773 12.445 1 98.25 82 GLU A N 1
ATOM 644 C CA . GLU A 1 82 ? -7.137 7.887 11 1 98.25 82 GLU A CA 1
ATOM 645 C C . GLU A 1 82 ? -7.672 9.227 10.492 1 98.25 82 GLU A C 1
ATOM 647 O O . GLU A 1 82 ? -8.703 9.703 10.961 1 98.25 82 GLU A O 1
ATOM 652 N N . GLY A 1 83 ? -6.906 9.852 9.641 1 98.12 83 GLY A N 1
ATOM 653 C CA . GLY A 1 83 ? -7.391 11.039 8.953 1 98.12 83 GLY A CA 1
ATOM 654 C C . GLY A 1 83 ? -8.062 10.727 7.629 1 98.12 83 GLY A C 1
ATOM 655 O O . GLY A 1 83 ? -8.438 9.578 7.371 1 98.12 83 GLY A O 1
ATOM 656 N N . ASN A 1 84 ? -8.305 11.734 6.84 1 96.25 84 ASN A N 1
ATOM 657 C CA . ASN A 1 84 ? -9 11.516 5.578 1 96.25 84 ASN A CA 1
ATOM 658 C C . ASN A 1 84 ? -8.086 10.883 4.535 1 96.25 84 ASN A C 1
ATOM 660 O O . ASN A 1 84 ? -8.555 10.195 3.627 1 96.25 84 ASN A O 1
ATOM 664 N N . HIS A 1 85 ? -6.828 11.055 4.598 1 96.12 85 HIS A N 1
ATOM 665 C CA . HIS A 1 85 ? -5.875 10.516 3.635 1 96.12 85 HIS A CA 1
ATOM 666 C C . HIS A 1 85 ? -5.559 9.055 3.934 1 96.12 85 HIS A C 1
ATOM 668 O O . HIS A 1 85 ? -5.355 8.258 3.016 1 96.12 85 HIS A O 1
ATOM 674 N N . ASP A 1 86 ? -5.527 8.695 5.145 1 94.5 86 ASP A N 1
ATOM 675 C CA . ASP A 1 86 ? -4.938 7.395 5.449 1 94.5 86 ASP A CA 1
ATOM 676 C C . ASP A 1 86 ? -5.969 6.453 6.066 1 94.5 86 ASP A C 1
ATOM 678 O O . ASP A 1 86 ? -5.617 5.395 6.586 1 94.5 86 ASP A O 1
ATOM 682 N N . ARG A 1 87 ? -7.176 6.855 5.992 1 91.94 87 ARG A N 1
ATOM 683 C CA . ARG A 1 87 ? -8.219 5.938 6.449 1 91.94 87 ARG A CA 1
ATOM 684 C C . ARG A 1 87 ? -8.516 4.879 5.395 1 91.94 87 ARG A C 1
ATOM 686 O O . ARG A 1 87 ? -8.234 5.074 4.211 1 91.94 87 ARG A O 1
ATOM 693 N N . THR A 1 88 ? -8.93 3.742 5.879 1 86.12 88 THR A N 1
ATOM 694 C CA . THR A 1 88 ? -9.414 2.686 5 1 86.12 88 THR A CA 1
ATOM 695 C C . THR A 1 88 ? -10.922 2.504 5.152 1 86.12 88 THR A C 1
ATOM 697 O O . THR A 1 88 ? -11.453 2.596 6.262 1 86.12 88 THR A O 1
ATOM 700 N N . GLN A 1 89 ? -11.547 2.369 4.023 1 77.75 89 GLN A N 1
ATOM 701 C CA . GLN A 1 89 ? -13 2.213 4.055 1 77.75 89 GLN A CA 1
ATOM 702 C C . GLN A 1 89 ? -13.391 0.824 4.551 1 77.75 89 GLN A C 1
ATOM 704 O O . GLN A 1 89 ? -14.297 0.688 5.379 1 77.75 89 GLN A O 1
ATOM 709 N N . ARG A 1 90 ? -12.648 -0.167 3.979 1 78.75 90 ARG A N 1
ATOM 710 C CA . ARG A 1 90 ? -12.93 -1.545 4.371 1 78.75 90 ARG A CA 1
ATOM 711 C C . ARG A 1 90 ? -11.68 -2.217 4.934 1 78.75 90 ARG A C 1
ATOM 713 O O . ARG A 1 90 ? -10.594 -2.08 4.375 1 78.75 90 ARG A O 1
ATOM 720 N N . GLY A 1 91 ? -11.859 -2.75 6.168 1 84.69 91 GLY A N 1
ATOM 721 C CA . GLY A 1 91 ? -10.758 -3.508 6.734 1 84.69 91 GLY A CA 1
ATOM 722 C C . GLY A 1 91 ? -9.82 -2.66 7.57 1 84.69 91 GLY A C 1
ATOM 723 O O . GLY A 1 91 ? -10.109 -1.499 7.859 1 84.69 91 GLY A O 1
ATOM 724 N N . PRO A 1 92 ? -8.75 -3.238 7.977 1 92.12 92 PRO A N 1
ATOM 725 C CA . PRO A 1 92 ? -7.785 -2.535 8.828 1 92.12 92 PRO A CA 1
ATOM 726 C C . PRO A 1 92 ? -6.953 -1.513 8.055 1 92.12 92 PRO A C 1
ATOM 728 O O . PRO A 1 92 ? -6.664 -1.712 6.875 1 92.12 92 PRO A O 1
ATOM 731 N N . SER A 1 93 ? -6.66 -0.456 8.742 1 95.56 93 SER A N 1
ATOM 732 C CA . SER A 1 93 ? -5.793 0.558 8.156 1 95.56 93 SER A CA 1
ATOM 733 C C . SER A 1 93 ? -4.328 0.294 8.484 1 95.56 93 SER A C 1
ATOM 735 O O . SER A 1 93 ? -4.012 -0.654 9.211 1 95.56 93 SER A O 1
ATOM 737 N N . VAL A 1 94 ? -3.49 1.104 7.906 1 97.44 94 VAL A N 1
ATOM 738 C CA . VAL A 1 94 ? -2.055 1 8.148 1 97.44 94 VAL A CA 1
ATOM 739 C C . VAL A 1 94 ? -1.765 1.27 9.625 1 97.44 94 VAL A C 1
ATOM 741 O O . VAL A 1 94 ? -0.819 0.714 10.188 1 97.44 94 VAL A O 1
ATOM 744 N N . LEU A 1 95 ? -2.605 2.027 10.281 1 98.44 95 LEU A N 1
ATOM 745 C CA . LEU A 1 95 ? -2.428 2.279 11.711 1 98.44 95 LEU A CA 1
ATOM 746 C C . LEU A 1 95 ? -2.6 0.994 12.508 1 98.44 95 LEU A C 1
ATOM 748 O O . LEU A 1 95 ? -1.898 0.777 13.5 1 98.44 95 LEU A O 1
ATOM 752 N N . HIS A 1 96 ? -3.49 0.171 12.094 1 97.56 96 HIS A N 1
ATOM 753 C CA . HIS A 1 96 ? -3.705 -1.093 12.789 1 97.56 96 HIS A CA 1
ATOM 754 C C . HIS A 1 96 ? -2.508 -2.023 12.617 1 97.56 96 HIS A C 1
ATOM 756 O O . HIS A 1 96 ? -2.178 -2.787 13.531 1 97.56 96 HIS A O 1
ATOM 762 N N . LEU A 1 97 ? -1.94 -1.938 11.453 1 96.62 97 LEU A N 1
ATOM 763 C CA . LEU A 1 97 ? -0.701 -2.678 11.25 1 96.62 97 LEU A CA 1
ATOM 764 C C . LEU A 1 97 ? 0.374 -2.223 12.227 1 96.62 97 LEU A C 1
ATOM 766 O O . LEU A 1 97 ? 1.035 -3.051 12.859 1 96.62 97 LEU A O 1
ATOM 770 N N . LEU A 1 98 ? 0.539 -0.928 12.398 1 98.38 98 LEU A N 1
ATOM 771 C CA . LEU A 1 98 ? 1.52 -0.364 13.32 1 98.38 98 LEU A CA 1
ATOM 772 C C . LEU A 1 98 ? 1.174 -0.713 14.766 1 98.38 98 LEU A C 1
ATOM 774 O O . LEU A 1 98 ? 2.066 -0.92 15.586 1 98.38 98 LEU A O 1
ATOM 778 N N . GLU A 1 99 ? -0.101 -0.805 15.039 1 98.25 99 GLU A N 1
ATOM 779 C CA . GLU A 1 99 ? -0.556 -1.195 16.375 1 98.25 99 GLU A CA 1
ATOM 780 C C . GLU A 1 99 ? -0.157 -2.633 16.688 1 98.25 99 GLU A C 1
ATOM 782 O O . GLU A 1 99 ? 0.3 -2.924 17.797 1 98.25 99 GLU A O 1
ATOM 787 N N . ASP A 1 100 ? -0.346 -3.492 15.711 1 95.88 100 ASP A N 1
ATOM 788 C CA . ASP A 1 100 ? 0.034 -4.891 15.883 1 95.88 100 ASP A CA 1
ATOM 789 C C . ASP A 1 100 ? 1.521 -5.02 16.203 1 95.88 100 ASP A C 1
ATOM 791 O O . ASP A 1 100 ? 1.938 -5.961 16.875 1 95.88 100 ASP A O 1
ATOM 795 N N . LEU A 1 101 ? 2.279 -4.035 15.758 1 95.75 101 LEU A N 1
ATOM 796 C CA . LEU A 1 101 ? 3.721 -4.047 15.984 1 95.75 101 LEU A CA 1
ATOM 797 C C . LEU A 1 101 ? 4.074 -3.352 17.297 1 95.75 101 LEU A C 1
ATOM 799 O O . LEU A 1 101 ? 5.254 -3.225 17.641 1 95.75 101 LEU A O 1
ATOM 803 N N . GLY A 1 102 ? 3.096 -2.842 17.984 1 97.19 102 GLY A N 1
ATOM 804 C CA . GLY A 1 102 ? 3.287 -2.223 19.281 1 97.19 102 GLY A CA 1
ATOM 805 C C . GLY A 1 102 ? 3.809 -0.801 19.203 1 97.19 102 GLY A C 1
ATOM 806 O O . GLY A 1 102 ? 4.414 -0.298 20.156 1 97.19 102 GLY A O 1
ATOM 807 N N . LEU A 1 103 ? 3.559 -0.145 18.078 1 98.56 103 LEU A N 1
ATOM 808 C CA . LEU A 1 103 ? 4.215 1.136 17.844 1 98.56 103 LEU A CA 1
ATOM 809 C C . LEU A 1 103 ? 3.277 2.295 18.156 1 98.56 103 LEU A C 1
ATOM 811 O O . LEU A 1 103 ? 3.727 3.426 18.359 1 98.56 103 LEU A O 1
ATOM 815 N N . LEU A 1 104 ? 1.99 2.004 18.094 1 98.75 104 LEU A N 1
ATOM 816 C CA . LEU A 1 104 ? 0.991 2.998 18.469 1 98.75 104 LEU A CA 1
ATOM 817 C C . LEU A 1 104 ? -0.327 2.33 18.844 1 98.75 104 LEU A C 1
ATOM 819 O O . LEU A 1 104 ? -0.461 1.108 18.734 1 98.75 104 LEU A O 1
ATOM 823 N N . TYR A 1 105 ? -1.241 3.088 19.375 1 98.88 105 TYR A N 1
ATOM 824 C CA . TYR A 1 105 ? -2.559 2.623 19.797 1 98.88 105 TYR A CA 1
ATOM 825 C C . TYR A 1 105 ? -3.662 3.391 19.078 1 98.88 105 TYR A C 1
ATOM 827 O O . TYR A 1 105 ? -3.768 4.613 19.219 1 98.88 105 TYR A O 1
ATOM 835 N N . VAL A 1 106 ? -4.48 2.662 18.344 1 98.62 106 VAL A N 1
ATOM 836 C CA . VAL A 1 106 ? -5.523 3.285 17.531 1 98.62 106 VAL A CA 1
ATOM 837 C C . VAL A 1 106 ? -6.809 3.408 18.359 1 98.62 106 VAL A C 1
ATOM 839 O O . VAL A 1 106 ? -7.32 2.414 18.875 1 98.62 106 VAL A O 1
ATOM 842 N N . ILE A 1 107 ? -7.289 4.582 18.469 1 98.12 107 ILE A N 1
ATOM 843 C CA . ILE A 1 107 ? -8.523 4.789 19.219 1 98.12 107 ILE A CA 1
ATOM 844 C C . ILE A 1 107 ? -9.672 5.078 18.25 1 98.12 107 ILE A C 1
ATOM 846 O O . ILE A 1 107 ? -9.445 5.547 17.125 1 98.12 107 ILE A O 1
ATOM 850 N N . GLY A 1 108 ? -10.859 4.727 18.609 1 97.56 108 GLY A N 1
ATOM 851 C CA . GLY A 1 108 ? -12.031 4.941 17.781 1 97.56 108 GLY A CA 1
ATOM 852 C C . GLY A 1 108 ? -13.008 3.783 17.828 1 97.56 108 GLY A C 1
ATOM 853 O O . GLY A 1 108 ? -12.906 2.904 18.688 1 97.56 108 GLY A O 1
ATOM 854 N N . LEU A 1 109 ? -13.977 3.805 16.938 1 96.06 109 LEU A N 1
ATOM 855 C CA . LEU A 1 109 ? -14.992 2.762 16.844 1 96.06 109 LEU A CA 1
ATOM 856 C C . LEU A 1 109 ? -14.43 1.513 16.188 1 96.06 109 LEU A C 1
ATOM 858 O O . LEU A 1 109 ? -13.82 1.597 15.109 1 96.06 109 LEU A O 1
ATOM 862 N N . ARG A 1 110 ? -14.633 0.399 16.828 1 95.56 110 ARG A N 1
ATOM 863 C CA . ARG A 1 110 ? -14.172 -0.879 16.297 1 95.56 110 ARG A CA 1
ATOM 864 C C . ARG A 1 110 ? -15.25 -1.947 16.422 1 95.56 110 ARG A C 1
ATOM 866 O O . ARG A 1 110 ? -16.203 -1.786 17.188 1 95.56 110 ARG A O 1
ATOM 873 N N . GLN A 1 111 ? -15.086 -3.006 15.625 1 93.38 111 GLN A N 1
ATOM 874 C CA . GLN A 1 111 ? -16.031 -4.117 15.648 1 93.38 111 GLN A CA 1
ATOM 875 C C . GLN A 1 111 ? -15.734 -5.059 16.812 1 93.38 111 GLN A C 1
ATOM 877 O O . GLN A 1 111 ? -16.625 -5.77 17.281 1 93.38 111 GLN A O 1
ATOM 882 N N . GLU A 1 112 ? -14.539 -4.992 17.25 1 94.88 112 GLU A N 1
ATOM 883 C CA . GLU A 1 112 ? -14.133 -5.906 18.312 1 94.88 112 GLU A CA 1
ATOM 884 C C . GLU A 1 112 ? -13.641 -5.145 19.531 1 94.88 112 GLU A C 1
ATOM 886 O O . GLU A 1 112 ? -13.102 -4.043 19.406 1 94.88 112 GLU A O 1
ATOM 891 N N . ARG A 1 113 ? -13.852 -5.734 20.719 1 97.12 113 ARG A N 1
ATOM 892 C CA . ARG A 1 113 ? -13.375 -5.188 21.969 1 97.12 113 ARG A CA 1
ATOM 893 C C . ARG A 1 113 ? -11.852 -5.266 22.062 1 97.12 113 ARG A C 1
ATOM 895 O O . ARG A 1 113 ? -11.25 -6.254 21.641 1 97.12 113 ARG A O 1
ATOM 902 N N . VAL A 1 114 ? -11.273 -4.273 22.578 1 97.38 114 VAL A N 1
ATOM 903 C CA . VAL A 1 114 ? -9.828 -4.254 22.766 1 97.38 114 VAL A CA 1
ATOM 904 C C . VAL A 1 114 ? -9.508 -3.773 24.188 1 97.38 114 VAL A C 1
ATOM 906 O O . VAL A 1 114 ? -10.039 -2.758 24.641 1 97.38 114 VAL A O 1
ATOM 909 N N . GLU A 1 115 ? -8.688 -4.551 24.906 1 97.94 115 GLU A N 1
ATOM 910 C CA . GLU A 1 115 ? -8.234 -4.199 26.25 1 97.94 115 GLU A CA 1
ATOM 911 C C . GLU A 1 115 ? -6.742 -4.465 26.422 1 97.94 115 GLU A C 1
ATOM 913 O O . GLU A 1 115 ? -6.273 -5.574 26.156 1 97.94 115 GLU A O 1
ATOM 918 N N . ASN A 1 116 ? -6.004 -3.465 26.797 1 97 116 ASN A N 1
ATOM 919 C CA . ASN A 1 116 ? -4.609 -3.625 27.188 1 97 116 ASN A CA 1
ATOM 920 C C . ASN A 1 116 ? -4.148 -2.494 28.109 1 97 116 ASN A C 1
ATOM 922 O O . ASN A 1 116 ? -4.973 -1.846 28.75 1 97 116 ASN A O 1
ATOM 926 N N . GLU A 1 117 ? -2.887 -2.32 28.234 1 97.06 117 GLU A N 1
ATOM 927 C CA . GLU A 1 117 ? -2.318 -1.348 29.172 1 97.06 117 GLU A CA 1
ATOM 928 C C . GLU A 1 117 ? -2.766 0.07 28.828 1 97.06 117 GLU A C 1
ATOM 930 O O . GLU A 1 117 ? -2.961 0.898 29.719 1 97.06 117 GLU A O 1
ATOM 935 N N . TYR A 1 118 ? -3.029 0.323 27.531 1 98.56 118 TYR A N 1
ATOM 936 C CA . TYR A 1 118 ? -3.238 1.704 27.109 1 98.56 118 TYR A CA 1
ATOM 937 C C . TYR A 1 118 ? -4.594 1.868 26.438 1 98.56 118 TYR A C 1
ATOM 939 O O . TYR A 1 118 ? -4.965 2.975 26.031 1 98.56 118 TYR A O 1
ATOM 947 N N . LEU A 1 119 ? -5.309 0.761 26.328 1 98.56 119 LEU A N 1
ATOM 948 C CA . LEU A 1 119 ? -6.602 0.83 25.656 1 98.56 119 LEU A CA 1
ATOM 949 C C . LEU A 1 119 ? -7.688 0.172 26.5 1 98.56 119 LEU A C 1
ATOM 951 O O . LEU A 1 119 ? -7.445 -0.853 27.141 1 98.56 119 LEU A O 1
ATOM 955 N N . THR A 1 120 ? -8.859 0.75 26.469 1 97.62 120 THR A N 1
ATOM 956 C CA . THR A 1 120 ? -10.07 0.181 27.047 1 97.62 120 THR A CA 1
ATOM 957 C C . THR A 1 120 ? -11.25 0.37 26.094 1 97.62 120 THR A C 1
ATOM 959 O O . THR A 1 120 ? -11.172 1.152 25.141 1 97.62 120 THR A O 1
ATOM 962 N N . SER A 1 121 ? -12.32 -0.403 26.281 1 97.75 121 SER A N 1
ATOM 963 C CA . SER A 1 121 ? -13.438 -0.367 25.344 1 97.75 121 SER A CA 1
ATOM 964 C C . SER A 1 121 ? -14.766 -0.196 26.062 1 97.75 121 SER A C 1
ATOM 966 O O . SER A 1 121 ? -14.938 -0.687 27.188 1 97.75 121 SER A O 1
ATOM 968 N N . GLU A 1 122 ? -15.594 0.504 25.422 1 95.94 122 GLU A N 1
ATOM 969 C CA . GLU A 1 122 ? -16.984 0.667 25.844 1 95.94 122 GLU A CA 1
ATOM 970 C C . GLU A 1 122 ? -17.953 0.292 24.719 1 95.94 122 GLU A C 1
ATOM 972 O O . GLU A 1 122 ? -17.781 0.739 23.578 1 95.94 122 GLU A O 1
ATOM 977 N N . ARG A 1 123 ? -18.938 -0.497 25.031 1 96 123 ARG A N 1
ATOM 978 C CA . ARG A 1 123 ? -19.906 -0.904 24.016 1 96 123 ARG A CA 1
ATOM 979 C C . ARG A 1 123 ? -20.812 0.26 23.625 1 96 123 ARG A C 1
ATOM 981 O O . ARG A 1 123 ? -21.344 0.952 24.484 1 96 123 ARG A O 1
ATOM 988 N N . VAL A 1 124 ? -20.875 0.477 22.375 1 94.12 124 VAL A N 1
ATOM 989 C CA . VAL A 1 124 ? -21.766 1.489 21.812 1 94.12 124 VAL A CA 1
ATOM 990 C C . VAL A 1 124 ? -22.562 0.892 20.656 1 94.12 124 VAL A C 1
ATOM 992 O O . VAL A 1 124 ? -22.125 0.914 19.5 1 94.12 124 VAL A O 1
ATOM 995 N N . GLY A 1 125 ? -23.781 0.489 20.891 1 92.12 125 GLY A N 1
ATOM 996 C CA . GLY A 1 125 ? -24.562 -0.218 19.875 1 92.12 125 GLY A CA 1
ATOM 997 C C . GLY A 1 125 ? -23.906 -1.51 19.422 1 92.12 125 GLY A C 1
ATOM 998 O O . GLY A 1 125 ? -23.594 -2.379 20.25 1 92.12 125 GLY A O 1
ATOM 999 N N . ASN A 1 126 ? -23.688 -1.545 18.078 1 92.56 126 ASN A N 1
ATOM 1000 C CA . ASN A 1 126 ? -23.109 -2.748 17.5 1 92.56 126 ASN A CA 1
ATOM 1001 C C . ASN A 1 126 ? -21.594 -2.635 17.375 1 92.56 126 ASN A C 1
ATOM 1003 O O . ASN A 1 126 ? -20.938 -3.51 16.797 1 92.56 126 ASN A O 1
ATOM 1007 N N . TYR A 1 127 ? -21.094 -1.592 17.984 1 94.94 127 TYR A N 1
ATOM 1008 C CA . TYR A 1 127 ? -19.672 -1.348 17.906 1 94.94 127 TYR A CA 1
ATOM 1009 C C . TYR A 1 127 ? -19.078 -1.211 19.312 1 94.94 127 TYR A C 1
ATOM 1011 O O . TYR A 1 127 ? -19.797 -1.258 20.312 1 94.94 127 TYR A O 1
ATOM 1019 N N . TRP A 1 128 ? -17.766 -1.157 19.312 1 97.25 128 TRP A N 1
ATOM 1020 C CA . TRP A 1 128 ? -17.016 -0.812 20.531 1 97.25 128 TRP A CA 1
ATOM 1021 C C . TRP A 1 128 ? -16.281 0.507 20.344 1 97.25 128 TRP A C 1
ATOM 1023 O O . TRP A 1 128 ? -15.586 0.705 19.344 1 97.25 128 TRP A O 1
ATOM 1033 N N . LEU A 1 129 ? -16.484 1.403 21.266 1 97.5 129 LEU A N 1
ATOM 1034 C CA . LEU A 1 129 ? -15.633 2.58 21.328 1 97.5 129 LEU A CA 1
ATOM 1035 C C . LEU A 1 129 ? -14.344 2.275 22.078 1 97.5 129 LEU A C 1
ATOM 1037 O O . LEU A 1 129 ? -14.359 2.115 23.297 1 97.5 129 LEU A O 1
ATOM 1041 N N . VAL A 1 130 ? -13.273 2.186 21.359 1 98.31 130 VAL A N 1
ATOM 1042 C CA . VAL A 1 130 ? -11.969 1.93 21.938 1 98.31 130 VAL A CA 1
ATOM 1043 C C . VAL A 1 130 ? -11.297 3.252 22.312 1 98.31 130 VAL A C 1
ATOM 1045 O O . VAL A 1 130 ? -11.094 4.113 21.453 1 98.31 130 VAL A O 1
ATOM 1048 N N . LYS A 1 131 ? -10.938 3.398 23.641 1 98.31 131 LYS A N 1
ATOM 1049 C CA . LYS A 1 131 ? -10.383 4.629 24.188 1 98.31 131 LYS A CA 1
ATOM 1050 C C . LYS A 1 131 ? -8.953 4.418 24.688 1 98.31 131 LYS A C 1
ATOM 1052 O O . LYS A 1 131 ? -8.586 3.311 25.094 1 98.31 131 LYS A O 1
ATOM 1057 N N . GLY A 1 132 ? -8.148 5.504 24.516 1 98.5 132 GLY A N 1
ATOM 1058 C CA . GLY A 1 132 ? -6.863 5.48 25.188 1 98.5 132 GLY A CA 1
ATOM 1059 C C . GLY A 1 132 ? -6.965 5.75 26.688 1 98.5 132 GLY A C 1
ATOM 1060 O O . GLY A 1 132 ? -7.875 6.445 27.141 1 98.5 132 GLY A O 1
ATOM 1061 N N . VAL A 1 133 ? -6.004 5.141 27.406 1 98.06 133 VAL A N 1
ATOM 1062 C CA . VAL A 1 133 ? -5.949 5.391 28.844 1 98.06 133 VAL A CA 1
ATOM 1063 C C . VAL A 1 133 ? -4.508 5.668 29.266 1 98.06 133 VAL A C 1
ATOM 1065 O O . 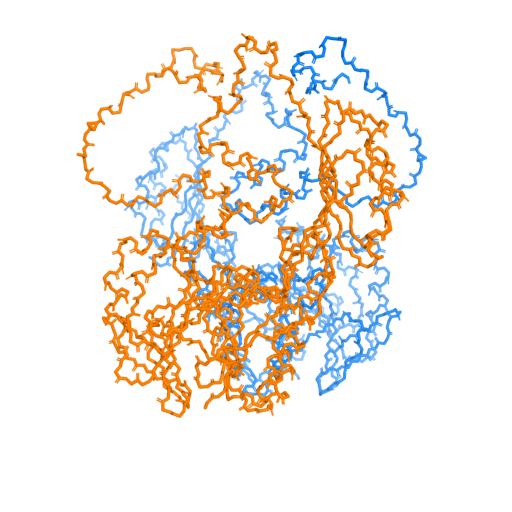VAL A 1 133 ? -3.584 4.973 28.828 1 98.06 133 VAL A O 1
ATOM 1068 N N . TYR A 1 134 ? -4.371 6.703 29.953 1 97.81 134 TYR A N 1
ATOM 1069 C CA . TYR A 1 134 ? -3.1 7.012 30.594 1 97.81 134 TYR A CA 1
ATOM 1070 C C . TYR A 1 134 ? -3.318 7.594 31.984 1 97.81 134 TYR A C 1
ATOM 1072 O O . TYR A 1 134 ? -3.834 8.703 32.125 1 97.81 134 TYR A O 1
ATOM 1080 N N . ASP A 1 135 ? -2.902 6.789 32.969 1 94.44 135 ASP A N 1
ATOM 1081 C CA . ASP A 1 135 ? -3.207 7.137 34.375 1 94.44 135 ASP A CA 1
ATOM 1082 C C . ASP A 1 135 ? -4.707 7.352 34.562 1 94.44 135 ASP A C 1
ATOM 1084 O O . ASP A 1 135 ? -5.508 6.457 34.281 1 94.44 135 ASP A O 1
ATOM 1088 N N . ASN A 1 136 ? -5.16 8.539 34.906 1 93.5 136 ASN A N 1
ATOM 1089 C CA . ASN A 1 136 ? -6.574 8.797 35.188 1 93.5 136 ASN A CA 1
ATOM 1090 C C . ASN A 1 136 ? -7.223 9.57 34.031 1 93.5 136 ASN A C 1
ATOM 1092 O O . ASN A 1 136 ? -8.305 10.125 34.188 1 93.5 136 ASN A O 1
ATOM 1096 N N . LEU A 1 137 ? -6.555 9.547 32.938 1 97.69 137 LEU A N 1
ATOM 1097 C CA . LEU A 1 137 ? -7.062 10.273 31.797 1 97.69 137 LEU A CA 1
ATOM 1098 C C . LEU A 1 137 ? -7.508 9.312 30.703 1 97.69 137 LEU A C 1
ATOM 1100 O O . LEU A 1 137 ? -6.809 8.344 30.391 1 97.69 137 LEU A O 1
ATOM 1104 N N . GLU A 1 138 ? -8.688 9.594 30.156 1 98.06 138 GLU A N 1
ATOM 1105 C CA . GLU A 1 138 ? -9.125 8.867 28.969 1 98.06 138 GLU A CA 1
ATOM 1106 C C . GLU A 1 138 ? -8.922 9.688 27.703 1 98.06 138 GLU A C 1
ATOM 1108 O O . GLU A 1 138 ? -9.055 10.914 27.719 1 98.06 138 GLU A O 1
ATOM 1113 N N . ILE A 1 139 ? -8.562 9.031 26.672 1 98.75 139 ILE A N 1
ATOM 1114 C CA . ILE A 1 139 ? -8.383 9.641 25.359 1 98.75 139 ILE A CA 1
ATOM 1115 C C . ILE A 1 139 ? -9.414 9.078 24.375 1 98.75 139 ILE A C 1
ATOM 1117 O O . ILE A 1 139 ? -9.328 7.918 23.984 1 98.75 139 ILE A O 1
ATOM 1121 N N . HIS A 1 140 ? -10.383 9.938 24.031 1 98.62 140 HIS A N 1
ATOM 1122 C CA . HIS A 1 140 ? -11.445 9.539 23.109 1 98.62 140 HIS A CA 1
ATOM 1123 C C . HIS A 1 140 ? -11.156 10.047 21.703 1 98.62 140 HIS A C 1
ATOM 1125 O O . HIS A 1 140 ? -10.43 11.023 21.516 1 98.62 140 HIS A O 1
ATOM 1131 N N . GLY A 1 141 ? -11.711 9.367 20.719 1 98.31 141 GLY A N 1
ATOM 1132 C CA . GLY A 1 141 ? -11.562 9.836 19.359 1 98.31 141 GLY A CA 1
ATOM 1133 C C . GLY A 1 141 ? -12.219 8.93 18.328 1 98.31 141 GLY A C 1
ATOM 1134 O O . GLY A 1 141 ? -12.766 7.883 18.688 1 98.31 141 GLY A O 1
ATOM 1135 N N . MET A 1 142 ? -12.188 9.398 17.141 1 96.75 142 MET A N 1
ATOM 1136 C CA . MET A 1 142 ? -12.664 8.594 16.016 1 96.75 142 MET A CA 1
ATOM 1137 C C . MET A 1 142 ? -12.016 9.047 14.703 1 96.75 142 MET A C 1
ATOM 1139 O O . MET A 1 142 ? -11.578 10.195 14.594 1 96.75 142 MET A O 1
ATOM 1143 N N . LYS A 1 143 ? -12 8.172 13.797 1 97.25 143 LYS A N 1
ATOM 1144 C CA . LYS A 1 143 ? -11.406 8.477 12.5 1 97.25 143 LYS A CA 1
ATOM 1145 C C . LYS A 1 143 ? -12.211 9.555 11.766 1 97.25 143 LYS A C 1
ATOM 1147 O O . LYS A 1 143 ? -13.359 9.828 12.125 1 97.25 143 LYS A O 1
ATOM 1152 N N . TYR A 1 144 ? -11.656 10.125 10.766 1 97.75 144 TYR A N 1
ATOM 1153 C CA . TYR A 1 144 ? -12.312 11.133 9.945 1 97.75 144 TYR A CA 1
ATOM 1154 C C . TYR A 1 144 ? -13.617 10.602 9.359 1 97.75 144 TYR A C 1
ATOM 1156 O O . TYR A 1 144 ? -13.664 9.469 8.867 1 97.75 144 TYR A O 1
ATOM 1164 N N . MET A 1 145 ? -14.617 11.398 9.438 1 96.06 145 MET A N 1
ATOM 1165 C CA . MET A 1 145 ? -15.883 11.141 8.766 1 96.06 145 MET A CA 1
ATOM 1166 C C . MET A 1 145 ? -16.297 12.32 7.902 1 96.06 145 MET A C 1
ATOM 1168 O O . MET A 1 145 ? -15.992 13.469 8.227 1 96.06 145 MET A O 1
ATOM 1172 N N . SER A 1 146 ? -17.094 12.055 6.914 1 94 146 SER A N 1
ATOM 1173 C CA . SER A 1 146 ? -17.5 13.078 5.961 1 94 146 SER A CA 1
ATOM 1174 C C . SER A 1 146 ? -18.609 13.945 6.527 1 94 146 SER A C 1
ATOM 1176 O O . SER A 1 146 ? -19.234 13.586 7.527 1 94 146 SER A O 1
ATOM 1178 N N . SER A 1 147 ? -18.828 15.07 5.809 1 93.56 147 SER A N 1
ATOM 1179 C CA . SER A 1 147 ? -19.938 15.945 6.176 1 93.56 147 SER A CA 1
ATOM 1180 C C . SER A 1 147 ? -21.266 15.211 6.066 1 93.56 147 SER A C 1
ATOM 1182 O O . SER A 1 147 ? -22.156 15.383 6.906 1 93.56 147 SER A O 1
ATOM 1184 N N . ALA A 1 148 ? -21.391 14.414 5.023 1 92.44 148 ALA A N 1
ATOM 1185 C CA . ALA A 1 148 ? -22.609 13.641 4.816 1 92.44 148 ALA A CA 1
ATOM 1186 C C . ALA A 1 148 ? -22.844 12.68 5.977 1 92.44 148 ALA A C 1
ATOM 1188 O O . ALA A 1 148 ? -23.984 12.508 6.422 1 92.44 148 ALA A O 1
ATOM 1189 N N . TRP A 1 149 ? -21.828 12.109 6.422 1 94.19 149 TRP A N 1
ATOM 1190 C CA . TRP A 1 149 ? -21.953 11.203 7.559 1 94.19 149 TRP A CA 1
ATOM 1191 C C . TRP A 1 149 ? -22.469 11.945 8.789 1 94.19 149 TRP A C 1
ATOM 1193 O O . TRP A 1 149 ? -23.359 11.461 9.492 1 94.19 149 TRP A O 1
ATOM 1203 N N . PHE A 1 150 ? -21.938 13.109 9.133 1 95.31 150 PHE A N 1
ATOM 1204 C CA . PHE A 1 150 ? -22.312 13.867 10.32 1 95.31 150 PHE A CA 1
ATOM 1205 C C . PHE A 1 150 ? -23.75 14.367 10.211 1 95.31 150 PHE A C 1
ATOM 1207 O O . PHE A 1 150 ? -24.453 14.445 11.211 1 95.31 150 PHE A O 1
ATOM 1214 N N . GLU A 1 151 ? -24.141 14.734 8.984 1 93.5 151 GLU A N 1
ATOM 1215 C CA . GLU A 1 151 ? -25.531 15.133 8.789 1 93.5 151 GLU A CA 1
ATOM 1216 C C . GLU A 1 151 ? -26.484 14.031 9.219 1 93.5 151 GLU A C 1
ATOM 1218 O O . GLU A 1 151 ? -27.531 14.305 9.82 1 93.5 151 GLU A O 1
ATOM 1223 N N . ALA A 1 152 ? -26.078 12.852 8.961 1 95.38 152 ALA A N 1
ATOM 1224 C CA . ALA A 1 152 ? -26.953 11.711 9.242 1 95.38 152 ALA A CA 1
ATOM 1225 C C . ALA A 1 152 ? -26.734 11.195 10.664 1 95.38 152 ALA A C 1
ATOM 1227 O O . ALA A 1 152 ? -27.625 10.562 11.242 1 95.38 152 ALA A O 1
ATOM 1228 N N . ASN A 1 153 ? -25.547 11.523 11.281 1 95.38 153 ASN A N 1
ATOM 1229 C CA . ASN A 1 153 ? -25.188 10.797 12.5 1 95.38 153 ASN A CA 1
ATOM 1230 C C . ASN A 1 153 ? -24.75 11.75 13.609 1 95.38 153 ASN A C 1
ATOM 1232 O O . ASN A 1 153 ? -24.016 11.352 14.516 1 95.38 153 ASN A O 1
ATOM 1236 N N . LEU A 1 154 ? -25.141 12.984 13.609 1 96.12 154 LEU A N 1
ATOM 1237 C CA . LEU A 1 154 ? -24.688 13.977 14.586 1 96.12 154 LEU A CA 1
ATOM 1238 C C . LEU A 1 154 ? -25.109 13.586 15.992 1 96.12 154 LEU A C 1
ATOM 1240 O O . LEU A 1 154 ? -24.328 13.719 16.938 1 96.12 154 LEU A O 1
ATOM 1244 N N . ASN A 1 155 ? -26.359 13.141 16.109 1 94.88 155 ASN A N 1
ATOM 1245 C CA . ASN A 1 155 ? -26.859 12.734 17.422 1 94.88 155 ASN A CA 1
ATOM 1246 C C . ASN A 1 155 ? -26.094 11.523 17.969 1 94.88 155 ASN A C 1
ATOM 1248 O O . ASN A 1 155 ? -25.797 11.453 19.156 1 94.88 155 ASN A O 1
ATOM 1252 N N . PHE A 1 156 ? -25.844 10.609 17.094 1 95 156 PHE A N 1
ATOM 1253 C CA . PHE A 1 156 ? -25.047 9.445 17.469 1 95 156 PHE A CA 1
ATOM 1254 C C . PHE A 1 156 ? -23.672 9.867 17.953 1 95 156 PHE A C 1
ATOM 1256 O O . PHE A 1 156 ? -23.219 9.422 19.016 1 95 156 PHE A O 1
ATOM 1263 N N . PHE A 1 157 ? -23.047 10.719 17.203 1 96.31 157 PHE A N 1
ATOM 1264 C CA . PHE A 1 157 ? -21.734 11.266 17.516 1 96.31 157 PHE A CA 1
ATOM 1265 C C . PHE A 1 157 ? -21.75 11.906 18.906 1 96.31 157 PHE A C 1
ATOM 1267 O O . PHE A 1 157 ? -20.891 11.602 19.734 1 96.31 157 PHE A O 1
ATOM 1274 N N . LYS A 1 158 ? -22.641 12.758 19.156 1 94.25 158 LYS A N 1
ATOM 1275 C CA . LYS A 1 158 ? -22.734 13.438 20.438 1 94.25 158 LYS A CA 1
ATOM 1276 C C . LYS A 1 158 ? -23.031 12.445 21.562 1 94.25 158 LYS A C 1
ATOM 1278 O O . LYS A 1 158 ? -22.578 12.633 22.703 1 94.25 158 LYS A O 1
ATOM 1283 N N . GLY A 1 159 ? -23.719 11.391 21.219 1 93.81 159 GLY A N 1
ATOM 1284 C CA . GLY A 1 159 ? -24.141 10.406 22.203 1 93.81 159 GLY A CA 1
ATOM 1285 C C . GLY A 1 159 ? -23.016 9.492 22.656 1 93.81 159 GLY A C 1
ATOM 1286 O O . GLY A 1 159 ? -23.016 9.023 23.797 1 93.81 159 GLY A O 1
ATOM 1287 N N . ILE A 1 160 ? -22.094 9.258 21.781 1 94.31 160 ILE A N 1
ATOM 1288 C CA . ILE A 1 160 ? -21.078 8.266 22.125 1 94.31 160 ILE A CA 1
ATOM 1289 C C . ILE A 1 160 ? -19.922 8.945 22.844 1 94.31 160 ILE A C 1
ATOM 1291 O O . ILE A 1 160 ? -19.109 8.281 23.5 1 94.31 160 ILE A O 1
ATOM 1295 N N . PHE A 1 161 ? -19.828 10.18 22.719 1 96.12 161 PHE A N 1
ATOM 1296 C CA . PHE A 1 161 ? -18.75 10.914 23.359 1 96.12 161 PHE A CA 1
ATOM 1297 C C . PHE A 1 161 ? -19.281 11.68 24.578 1 96.12 161 PHE A C 1
ATOM 1299 O O . PHE A 1 161 ? -19.641 12.852 24.469 1 96.12 161 PHE A O 1
ATOM 1306 N N . ARG A 1 162 ? -19.297 10.992 25.703 1 90.62 162 ARG A N 1
ATOM 1307 C CA . ARG A 1 162 ? -19.734 11.516 27 1 90.62 162 ARG A CA 1
ATOM 1308 C C . ARG A 1 162 ? -18.719 11.172 28.094 1 90.62 162 ARG A C 1
ATOM 1310 O O . ARG A 1 162 ? -18.828 10.133 28.75 1 90.62 162 ARG A O 1
ATOM 1317 N N . PRO A 1 163 ? -17.797 12.078 28.297 1 90.69 163 PRO A N 1
ATOM 1318 C CA . PRO A 1 163 ? -16.781 11.742 29.281 1 90.69 163 PRO A CA 1
ATOM 1319 C C . PRO A 1 163 ? -17.328 11.742 30.719 1 90.69 163 PRO A C 1
ATOM 1321 O O . PRO A 1 163 ? -18.078 12.648 31.094 1 90.69 163 PRO A O 1
ATOM 1324 N N . ASP A 1 164 ? -17.094 10.625 31.406 1 85.19 164 ASP A N 1
ATOM 1325 C CA . ASP A 1 164 ? -17.469 10.523 32.812 1 85.19 164 ASP A CA 1
ATOM 1326 C C . ASP A 1 164 ? -16.297 10.938 33.719 1 85.19 164 ASP A C 1
ATOM 1328 O O . ASP A 1 164 ? -16.5 11.266 34.875 1 85.19 164 ASP A O 1
ATOM 1332 N N . GLU A 1 165 ? -15.109 10.859 33.281 1 87.81 165 GLU A N 1
ATOM 1333 C CA . GLU A 1 165 ? -13.859 11.234 33.938 1 87.81 165 GLU A CA 1
ATOM 1334 C C . GLU A 1 165 ? -13.086 12.242 33.094 1 87.81 165 GLU A C 1
ATOM 1336 O O . GLU A 1 165 ? -13.594 12.758 32.094 1 87.81 165 GLU A O 1
ATOM 1341 N N . ASP A 1 166 ? -11.922 12.617 33.688 1 96.12 166 ASP A N 1
ATOM 1342 C CA . ASP A 1 166 ? -11.047 13.469 32.875 1 96.12 166 ASP A CA 1
ATOM 1343 C C . ASP A 1 166 ? -10.734 12.828 31.531 1 96.12 166 ASP A C 1
ATOM 1345 O O . ASP A 1 166 ? -10.305 11.68 31.469 1 96.12 166 ASP A O 1
ATOM 1349 N N . ALA A 1 167 ? -11.102 13.57 30.469 1 98.06 167 ALA A N 1
ATOM 1350 C CA . ALA A 1 167 ? -10.898 13.016 29.141 1 98.06 167 ALA A CA 1
ATOM 1351 C C . ALA A 1 167 ? -10.539 14.117 28.141 1 98.06 167 ALA A C 1
ATOM 1353 O O . ALA A 1 167 ? -10.836 15.297 28.375 1 98.06 167 ALA A O 1
ATOM 1354 N N . ILE A 1 168 ? -9.844 13.734 27.109 1 98.5 168 ILE A N 1
ATOM 1355 C CA . ILE A 1 168 ? -9.625 14.602 25.969 1 98.5 168 ILE A CA 1
ATOM 1356 C C . ILE A 1 168 ? -10.227 13.969 24.719 1 98.5 168 ILE A C 1
ATOM 1358 O O . ILE A 1 168 ? -10.438 12.758 24.672 1 98.5 168 ILE A O 1
ATOM 1362 N N . LEU A 1 169 ? -10.586 14.797 23.703 1 98.75 169 LEU A N 1
ATOM 1363 C CA . LEU A 1 169 ? -11.219 14.32 22.484 1 98.75 169 LEU A CA 1
ATOM 1364 C C . LEU A 1 169 ? -10.336 14.602 21.281 1 98.75 169 LEU A C 1
ATOM 1366 O O . LEU A 1 169 ? -9.898 15.742 21.078 1 98.75 169 LEU A O 1
ATOM 1370 N N . VAL A 1 170 ? -10.039 13.547 20.516 1 98.88 170 VAL A N 1
ATOM 1371 C CA . VAL A 1 170 ? -9.195 13.633 19.328 1 98.88 170 VAL A CA 1
ATOM 1372 C C . VAL A 1 170 ? -10.047 13.461 18.078 1 98.88 170 VAL A C 1
ATOM 1374 O O . VAL A 1 170 ? -10.711 12.438 17.906 1 98.88 170 VAL A O 1
ATOM 1377 N N . LEU A 1 171 ? -10.039 14.492 17.188 1 98.62 171 LEU A N 1
ATOM 1378 C CA . LEU A 1 171 ? -10.797 14.422 15.945 1 98.62 171 LEU A CA 1
ATOM 1379 C C . LEU A 1 171 ? -9.969 14.953 14.781 1 98.62 171 LEU A C 1
ATOM 1381 O O . LEU A 1 171 ? -9.047 15.742 14.969 1 98.62 171 LEU A O 1
ATOM 1385 N N . HIS A 1 172 ? -10.273 14.477 13.633 1 98.5 172 HIS A N 1
ATOM 1386 C CA . HIS A 1 172 ? -9.711 14.977 12.391 1 98.5 172 HIS A CA 1
ATOM 1387 C C . HIS A 1 172 ? -10.789 15.586 11.5 1 98.5 172 HIS A C 1
ATOM 1389 O O . HIS A 1 172 ? -11.297 14.93 10.594 1 98.5 172 HIS A O 1
ATOM 1395 N N . GLN A 1 173 ? -11.148 16.797 11.828 1 97.44 173 GLN A N 1
ATOM 1396 C CA . GLN A 1 173 ? -12.305 17.438 11.211 1 97.44 173 GLN A CA 1
ATOM 1397 C C . GLN A 1 173 ? -12.094 18.938 11.078 1 97.44 173 GLN A C 1
ATOM 1399 O O . GLN A 1 173 ? -11.391 19.547 11.891 1 97.44 173 GLN A O 1
ATOM 1404 N N . GLY A 1 174 ? -12.727 19.453 10.07 1 96.38 174 GLY A N 1
ATOM 1405 C CA . GLY A 1 174 ? -12.844 20.906 9.992 1 96.38 174 GLY A CA 1
ATOM 1406 C C . GLY A 1 174 ? -14.016 21.453 10.789 1 96.38 174 GLY A C 1
ATOM 1407 O O . GLY A 1 174 ? -15.109 20.891 10.766 1 96.38 174 GLY A O 1
ATOM 1408 N N . ILE A 1 175 ? -13.75 22.484 11.539 1 95.88 175 ILE A N 1
ATOM 1409 C CA . ILE A 1 175 ? -14.797 23.188 12.273 1 95.88 175 ILE A CA 1
ATOM 1410 C C . ILE A 1 175 ? -15.18 24.469 11.539 1 95.88 175 ILE A C 1
ATOM 1412 O O . ILE A 1 175 ? -14.344 25.359 11.352 1 95.88 175 ILE A O 1
ATOM 1416 N N . ARG A 1 176 ? -16.375 24.578 11.172 1 92.81 176 ARG A N 1
ATOM 1417 C CA . ARG A 1 176 ? -16.875 25.641 10.305 1 92.81 176 ARG A CA 1
ATOM 1418 C C . ARG A 1 176 ? -16.562 27.016 10.875 1 92.81 176 ARG A C 1
ATOM 1420 O O . ARG A 1 176 ? -16.141 27.906 10.141 1 92.81 176 ARG A O 1
ATOM 1427 N N . ASP A 1 177 ? -16.781 27.219 12.141 1 91.38 177 ASP A N 1
ATOM 1428 C CA . ASP A 1 177 ? -16.562 28.5 12.805 1 91.38 177 ASP A CA 1
ATOM 1429 C C . ASP A 1 177 ? -15.117 28.969 12.641 1 91.38 177 ASP A C 1
ATOM 1431 O O . ASP A 1 177 ? -14.836 30.172 12.68 1 91.38 177 ASP A O 1
ATOM 1435 N N . ILE A 1 178 ? -14.289 28.016 12.414 1 88.12 178 ILE A N 1
ATOM 1436 C CA . ILE A 1 178 ? -12.859 28.312 12.32 1 88.12 178 ILE A CA 1
ATOM 1437 C C . ILE A 1 178 ? -12.453 28.406 10.844 1 88.12 178 ILE A C 1
ATOM 1439 O O . ILE A 1 178 ? -11.82 29.375 10.438 1 88.12 178 ILE A O 1
ATOM 1443 N N . THR A 1 179 ? -12.883 27.484 10.039 1 86 179 THR A N 1
ATOM 1444 C CA . THR A 1 179 ? -12.43 27.406 8.656 1 86 179 THR A CA 1
ATOM 1445 C C . THR A 1 179 ? -13.023 28.531 7.816 1 86 179 THR A C 1
ATOM 1447 O O . THR A 1 179 ? -12.359 29.078 6.938 1 86 179 THR A O 1
ATOM 1450 N N . GLU A 1 180 ? -14.219 28.844 8.016 1 78.75 180 GLU A N 1
ATOM 1451 C CA . GLU A 1 180 ? -14.875 29.875 7.234 1 78.75 180 GLU A CA 1
ATOM 1452 C C . GLU A 1 180 ? -14.242 31.25 7.484 1 78.75 180 GLU A C 1
ATOM 1454 O O . GLU A 1 180 ? -14.133 32.062 6.566 1 78.75 180 GLU A O 1
ATOM 1459 N N . LYS A 1 181 ? -13.828 31.422 8.68 1 76 181 LYS A N 1
ATOM 1460 C CA . LYS A 1 181 ? -13.32 32.75 9.047 1 76 181 LYS A CA 1
ATOM 1461 C C . LYS A 1 181 ? -11.82 32.844 8.773 1 76 181 LYS A C 1
ATOM 1463 O O . LYS A 1 181 ? -11.344 33.875 8.273 1 76 181 LYS A O 1
ATOM 1468 N N . VAL A 1 182 ? -11.156 31.797 9.008 1 77.31 182 VAL A N 1
ATOM 1469 C CA . VAL A 1 182 ? -9.703 31.922 9.07 1 77.31 182 VAL A CA 1
ATOM 1470 C C . VAL A 1 182 ? -9.078 31.141 7.91 1 77.31 182 VAL A C 1
ATOM 1472 O O . VAL A 1 182 ? -8.078 31.578 7.336 1 77.31 182 VAL A O 1
ATOM 1475 N N . PHE A 1 183 ? -9.727 30.031 7.547 1 76.69 183 PHE A N 1
ATOM 1476 C CA . PHE A 1 183 ? -9.141 29.172 6.531 1 76.69 183 PHE A CA 1
ATOM 1477 C C . PHE A 1 183 ? -10.164 28.828 5.457 1 76.69 183 PHE A C 1
ATOM 1479 O O . PHE A 1 183 ? -10.539 27.656 5.293 1 76.69 183 PHE A O 1
ATOM 1486 N N . PRO A 1 184 ? -10.469 29.688 4.574 1 70.56 184 PRO A N 1
ATOM 1487 C CA . PRO A 1 184 ? -11.594 29.5 3.656 1 70.56 184 PRO A CA 1
ATOM 1488 C C . PRO A 1 184 ? -11.344 28.359 2.658 1 70.56 184 PRO A C 1
ATOM 1490 O O . PRO A 1 184 ? -12.289 27.859 2.049 1 70.56 184 PRO A O 1
ATOM 1493 N N . SER A 1 185 ? -10.203 27.875 2.564 1 70 185 SER A N 1
ATOM 1494 C CA . SER A 1 185 ? -9.906 26.812 1.612 1 70 185 SER A CA 1
ATOM 1495 C C . SER A 1 185 ? -10.234 25.438 2.191 1 70 185 SER A C 1
ATOM 1497 O O . SER A 1 185 ? -10.234 24.438 1.47 1 70 185 SER A O 1
ATOM 1499 N N . TYR A 1 186 ? -10.602 25.438 3.449 1 77.75 186 TYR A N 1
ATOM 1500 C CA . TYR A 1 186 ? -10.859 24.156 4.09 1 77.75 186 TYR A CA 1
ATOM 1501 C C . TYR A 1 186 ? -12.359 23.922 4.25 1 77.75 186 TYR A C 1
ATOM 1503 O O . TYR A 1 186 ? -13.109 24.844 4.559 1 77.75 186 TYR A O 1
ATOM 1511 N N . SER A 1 187 ? -12.742 22.688 3.906 1 78.38 187 SER A N 1
ATOM 1512 C CA . SER A 1 187 ? -14.125 22.297 4.16 1 78.38 187 SER A CA 1
ATOM 1513 C C . SER A 1 187 ? -14.352 22 5.641 1 78.38 187 SER A C 1
ATOM 1515 O O . SER A 1 187 ? -13.391 21.797 6.391 1 78.38 187 SER A O 1
ATOM 1517 N N . ALA A 1 188 ? -15.617 22.219 5.992 1 89.62 188 ALA A N 1
ATOM 1518 C CA . ALA A 1 188 ? -15.992 21.953 7.379 1 89.62 188 ALA A CA 1
ATOM 1519 C C . ALA A 1 188 ? -17.062 20.875 7.461 1 89.62 188 ALA A C 1
ATOM 1521 O O . ALA A 1 188 ? -17.984 20.844 6.637 1 89.62 188 ALA A O 1
ATOM 1522 N N . GLU A 1 189 ? -16.844 20.016 8.438 1 93.56 189 GLU A N 1
ATOM 1523 C CA . GLU A 1 189 ? -17.812 18.938 8.648 1 93.56 189 GLU A CA 1
ATOM 1524 C C . GLU A 1 189 ? -18.625 19.188 9.914 1 93.56 189 GLU A C 1
ATOM 1526 O O . GLU A 1 189 ? -19.75 18.672 10.039 1 93.56 189 GLU A O 1
ATOM 1531 N N . LEU A 1 190 ? -18.078 19.969 10.805 1 96.25 190 LEU A N 1
ATOM 1532 C CA . LEU A 1 190 ? -18.703 20.203 12.102 1 96.25 190 LEU A CA 1
ATOM 1533 C C . LEU A 1 190 ? -18.719 21.688 12.438 1 96.25 190 LEU A C 1
ATOM 1535 O O . LEU A 1 190 ? -17.922 22.469 11.898 1 96.25 190 LEU A O 1
ATOM 1539 N N . LYS A 1 191 ? -19.641 22.094 13.273 1 95.06 191 LYS A N 1
ATOM 1540 C CA . LYS A 1 191 ? -19.609 23.375 13.969 1 95.06 191 LYS A CA 1
ATOM 1541 C C . LYS A 1 191 ? -19.047 23.219 15.375 1 95.06 191 LYS A C 1
ATOM 1543 O O . LYS A 1 191 ? -19.016 22.125 15.922 1 95.06 191 LYS A O 1
ATOM 1548 N N . LEU A 1 192 ? -18.578 24.312 15.898 1 95.62 192 LEU A N 1
ATOM 1549 C CA . LEU A 1 192 ? -18.062 24.297 17.25 1 95.62 192 LEU A CA 1
ATOM 1550 C C . LEU A 1 192 ? -19.094 23.75 18.234 1 95.62 192 LEU A C 1
ATOM 1552 O O . LEU A 1 192 ? -18.766 22.969 19.125 1 95.62 192 LEU A O 1
ATOM 1556 N N . SER A 1 193 ? -20.312 24.109 18 1 95.25 193 SER A N 1
ATOM 1557 C CA . SER A 1 193 ? -21.406 23.719 18.875 1 95.25 193 SER A CA 1
ATOM 1558 C C . SER A 1 193 ? -21.734 22.234 18.734 1 95.25 193 SER A C 1
ATOM 1560 O O . SER A 1 193 ? -22.453 21.672 19.562 1 95.25 193 SER A O 1
ATOM 1562 N N . ASP A 1 194 ? -21.25 21.656 17.656 1 96.31 194 ASP A N 1
ATOM 1563 C CA . ASP A 1 194 ? -21.5 20.234 17.422 1 96.31 194 ASP A CA 1
ATOM 1564 C C . ASP A 1 194 ? -20.562 19.375 18.266 1 96.31 194 ASP A C 1
ATOM 1566 O O . ASP A 1 194 ? -20.781 18.172 18.422 1 96.31 194 ASP A O 1
ATOM 1570 N N . LEU A 1 195 ? -19.5 19.938 18.797 1 96.81 195 LEU A N 1
ATOM 1571 C CA . LEU A 1 195 ? -18.547 19.172 19.609 1 96.81 195 LEU A CA 1
ATOM 1572 C C . LEU A 1 195 ? -19.188 18.75 20.922 1 96.81 195 LEU A C 1
ATOM 1574 O O . LEU A 1 195 ? -19.875 19.531 21.578 1 96.81 195 LEU A O 1
ATOM 1578 N N . PRO A 1 196 ? -18.969 17.484 21.25 1 96.38 196 PRO A N 1
ATOM 1579 C CA . PRO A 1 196 ? -19.422 17.062 22.578 1 96.38 196 PRO A CA 1
ATOM 1580 C C . PRO A 1 196 ? -18.75 17.859 23.703 1 96.38 196 PRO A C 1
ATOM 1582 O O . PRO A 1 196 ? -17.562 18.172 23.625 1 96.38 196 PRO A O 1
ATOM 1585 N N . ARG A 1 197 ? -19.484 18.141 24.797 1 94.5 197 ARG A N 1
ATOM 1586 C CA . ARG A 1 197 ? -18.984 18.938 25.906 1 94.5 197 ARG A CA 1
ATOM 1587 C C . ARG A 1 197 ? -18.328 18.062 26.953 1 94.5 197 ARG A C 1
ATOM 1589 O O . ARG A 1 197 ? -18.484 16.844 26.953 1 94.5 197 ARG A O 1
ATOM 1596 N N . GLY A 1 198 ? -17.547 18.703 27.766 1 95.56 198 GLY A N 1
ATOM 1597 C CA . GLY A 1 198 ? -17.062 18.016 28.953 1 95.56 198 GLY A CA 1
ATOM 1598 C C . GLY A 1 198 ? -15.617 17.578 28.828 1 95.56 198 GLY A C 1
ATOM 1599 O O . GLY A 1 198 ? -15.047 17.016 29.766 1 95.56 198 GLY A O 1
ATOM 1600 N N . TYR A 1 199 ? -15.016 17.828 27.75 1 98.06 199 TYR A N 1
ATOM 1601 C CA . TYR A 1 199 ? -13.625 17.438 27.562 1 98.06 199 TYR A CA 1
ATOM 1602 C C . TYR A 1 199 ? -12.672 18.531 28.031 1 98.06 199 TYR A C 1
ATOM 1604 O O . TYR A 1 199 ? -12.992 19.719 27.922 1 98.06 199 TYR A O 1
ATOM 1612 N N . LEU A 1 200 ? -11.523 18.109 28.547 1 98.19 200 LEU A N 1
ATOM 1613 C CA . LEU A 1 200 ? -10.539 19.047 29.078 1 98.19 200 LEU A CA 1
ATOM 1614 C C . LEU A 1 200 ? -9.703 19.656 27.969 1 98.19 200 LEU A C 1
ATOM 1616 O O . LEU A 1 200 ? -9.047 20.688 28.156 1 98.19 200 LEU A O 1
ATOM 1620 N N . TYR A 1 201 ? -9.711 19.031 26.812 1 98.56 201 TYR A N 1
ATOM 1621 C CA . TYR A 1 201 ? -8.914 19.422 25.656 1 98.56 201 TYR A CA 1
ATOM 1622 C C . TYR A 1 201 ? -9.461 18.781 24.375 1 98.56 201 TYR A C 1
ATOM 1624 O O . TYR A 1 201 ? -9.844 17.609 24.375 1 98.56 201 TYR A O 1
ATOM 1632 N N . TYR A 1 202 ? -9.57 19.594 23.359 1 98.75 202 TYR A N 1
ATOM 1633 C CA . TYR A 1 202 ? -9.961 19.094 22.031 1 98.75 202 TYR A CA 1
ATOM 1634 C C . TYR A 1 202 ? -8.773 19.109 21.078 1 98.75 202 TYR A C 1
ATOM 1636 O O . TYR A 1 202 ? -8.344 20.172 20.641 1 98.75 202 TYR 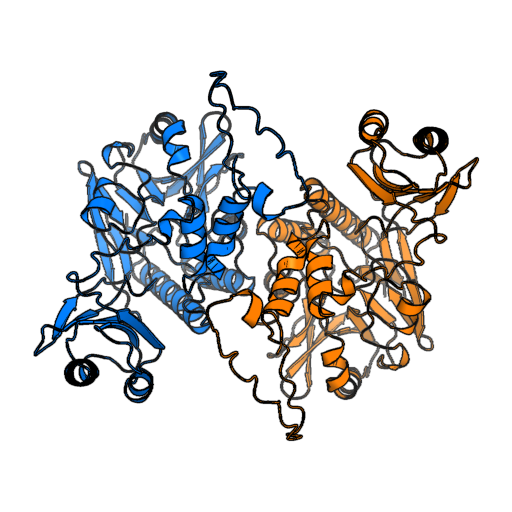A O 1
ATOM 1644 N N . ALA A 1 203 ? -8.242 17.906 20.781 1 98.88 203 ALA A N 1
ATOM 1645 C CA . ALA A 1 203 ? -7.113 17.75 19.875 1 98.88 203 ALA A CA 1
ATOM 1646 C C . ALA A 1 203 ? -7.59 17.5 18.453 1 98.88 203 ALA A C 1
ATOM 1648 O O . ALA A 1 203 ? -8.008 16.391 18.109 1 98.88 203 ALA A O 1
ATOM 1649 N N . LEU A 1 204 ? -7.434 18.531 17.594 1 98.56 204 LEU A N 1
ATOM 1650 C CA . LEU A 1 204 ? -7.965 18.438 16.234 1 98.56 204 LEU A CA 1
ATOM 1651 C C . LEU A 1 204 ? -6.836 18.281 15.227 1 98.56 204 LEU A C 1
ATOM 1653 O O . LEU A 1 204 ? -5.664 18.5 15.555 1 98.56 204 LEU A O 1
ATOM 1657 N N . GLY A 1 205 ? -7.105 17.734 14.094 1 98.06 205 GLY A N 1
ATOM 1658 C CA . GLY A 1 205 ? -6.281 17.719 12.898 1 98.06 205 GLY A CA 1
ATOM 1659 C C . GLY A 1 205 ? -7.059 18.062 11.633 1 98.06 205 GLY A C 1
ATOM 1660 O O . GLY A 1 205 ? -8.234 18.422 11.703 1 98.06 205 GLY A O 1
ATOM 1661 N N . HIS A 1 206 ? -6.395 18.047 10.414 1 97.12 206 HIS A N 1
ATOM 1662 C CA . HIS A 1 206 ? -7.062 18.281 9.141 1 97.12 206 HIS A CA 1
ATOM 1663 C C . HIS A 1 206 ? -6.703 19.641 8.57 1 97.12 206 HIS A C 1
ATOM 1665 O O . HIS A 1 206 ? -6.445 19.781 7.371 1 97.12 206 HIS A O 1
ATOM 1671 N N . VAL A 1 207 ? -6.766 20.656 9.43 1 95.25 207 VAL A N 1
ATOM 1672 C CA . VAL A 1 207 ? -6.324 21.984 9.031 1 95.25 207 VAL A CA 1
ATOM 1673 C C . VAL A 1 207 ? -4.809 22.094 9.164 1 95.25 207 VAL A C 1
ATOM 1675 O O . VAL A 1 207 ? -4.254 21.859 10.242 1 95.25 207 VAL A O 1
ATOM 1678 N N . HIS A 1 208 ? -4.141 22.516 8.148 1 95.81 208 HIS A N 1
ATOM 1679 C CA . HIS A 1 208 ? -2.686 22.422 8.102 1 95.81 208 HIS A CA 1
ATOM 1680 C C . HIS A 1 208 ? -2.027 23.656 8.695 1 95.81 208 HIS A C 1
ATOM 1682 O O . HIS A 1 208 ? -0.801 23.781 8.68 1 95.81 208 HIS A O 1
ATOM 1688 N N . LYS A 1 209 ? -2.783 24.547 9.203 1 93.75 209 LYS A N 1
ATOM 1689 C CA . LYS A 1 209 ? -2.293 25.75 9.891 1 93.75 209 LYS A CA 1
ATOM 1690 C C . LYS A 1 209 ? -2.678 25.719 11.367 1 93.75 209 LYS A C 1
ATOM 1692 O O . LYS A 1 209 ? -3.791 25.328 11.719 1 93.75 209 LYS A O 1
ATOM 1697 N N . ARG A 1 210 ? -1.793 26.219 12.18 1 95.19 210 ARG A N 1
ATOM 1698 C CA . ARG A 1 210 ? -2.076 26.172 13.609 1 95.19 210 ARG A CA 1
ATOM 1699 C C . ARG A 1 210 ? -3.182 27.156 13.977 1 95.19 210 ARG A C 1
ATOM 1701 O O . ARG A 1 210 ? -3.281 28.234 13.383 1 95.19 210 ARG A O 1
ATOM 1708 N N . PHE A 1 211 ? -3.996 26.781 14.844 1 95.19 211 PHE A N 1
ATOM 1709 C CA . PHE A 1 211 ? -5.074 27.625 15.336 1 95.19 211 PHE A CA 1
ATOM 1710 C C . PHE A 1 211 ? -5.508 27.188 16.734 1 95.19 211 PHE A C 1
ATOM 1712 O O . PHE A 1 211 ? -5.566 25.984 17.031 1 95.19 211 PHE A O 1
ATOM 1719 N N . GLU A 1 212 ? -5.766 28.172 17.625 1 96.62 212 GLU A N 1
ATOM 1720 C CA . GLU A 1 212 ? -6.238 27.906 18.984 1 96.62 212 GLU A CA 1
ATOM 1721 C C . GLU A 1 212 ? -7.504 28.688 19.281 1 96.62 212 GLU A C 1
ATOM 1723 O O . GLU A 1 212 ? -7.613 29.859 18.922 1 96.62 212 GLU A O 1
ATOM 1728 N N . THR A 1 213 ? -8.43 28.062 19.781 1 96.06 213 THR A N 1
ATOM 1729 C CA . THR A 1 213 ? -9.617 28.703 20.328 1 96.06 213 THR A CA 1
ATOM 1730 C C . THR A 1 213 ? -10.133 27.922 21.547 1 96.06 213 THR A C 1
ATOM 1732 O O . THR A 1 213 ? -9.398 27.109 22.125 1 96.06 213 THR A O 1
ATOM 1735 N N . ASN A 1 214 ? -11.273 28.281 22.047 1 96.62 214 ASN A N 1
ATOM 1736 C CA . ASN A 1 214 ? -11.844 27.594 23.203 1 96.62 214 ASN A CA 1
ATOM 1737 C C . ASN A 1 214 ? -13.289 27.172 22.938 1 96.62 214 ASN A C 1
ATOM 1739 O O . ASN A 1 214 ? -14 27.812 22.156 1 96.62 214 ASN A O 1
ATOM 1743 N N . TYR A 1 215 ? -13.641 26.203 23.469 1 96.06 215 TYR A N 1
ATOM 1744 C CA . TYR A 1 215 ? -15.023 25.781 23.641 1 96.06 215 TYR A CA 1
ATOM 1745 C C . TYR A 1 215 ? -15.383 25.656 25.109 1 96.06 215 TYR A C 1
ATOM 1747 O O . TYR A 1 215 ? -14.945 24.734 25.797 1 96.06 215 TYR A O 1
ATOM 1755 N N . GLY A 1 216 ? -16.125 26.641 25.562 1 93.94 216 GLY A N 1
ATOM 1756 C CA . GLY A 1 216 ? -16.156 26.828 27 1 93.94 216 GLY A CA 1
ATOM 1757 C C . GLY A 1 216 ? -14.812 27.172 27.594 1 93.94 216 GLY A C 1
ATOM 1758 O O . GLY A 1 216 ? -14.148 28.109 27.156 1 93.94 216 GLY A O 1
ATOM 1759 N N . ASP A 1 217 ? -14.398 26.359 28.547 1 94.38 217 ASP A N 1
ATOM 1760 C CA . ASP A 1 217 ? -13.117 26.625 29.203 1 94.38 217 ASP A CA 1
ATOM 1761 C C . ASP A 1 217 ? -12.031 25.703 28.672 1 94.38 217 ASP A C 1
ATOM 1763 O O . ASP A 1 217 ? -10.891 25.734 29.141 1 94.38 217 ASP A O 1
ATOM 1767 N N . SER A 1 218 ? -12.383 24.938 27.719 1 97.31 218 SER A N 1
ATOM 1768 C CA . SER A 1 218 ? -11.438 23.938 27.234 1 97.31 218 SER A CA 1
ATOM 1769 C C . SER A 1 218 ? -10.812 24.359 25.922 1 97.31 218 SER A C 1
ATOM 1771 O O . SER A 1 218 ? -11.508 24.828 25.016 1 97.31 218 SER A O 1
ATOM 1773 N N . PRO A 1 219 ? -9.5 24.219 25.781 1 98.44 219 PRO A N 1
ATOM 1774 C CA . PRO A 1 219 ? -8.836 24.562 24.516 1 98.44 219 PRO A CA 1
ATOM 1775 C C . PRO A 1 219 ? -9.258 23.656 23.359 1 98.44 219 PRO A C 1
ATOM 1777 O O . PRO A 1 219 ? -9.438 22.453 23.547 1 98.44 219 PRO A O 1
ATOM 1780 N N . VAL A 1 220 ? -9.523 24.25 22.219 1 98.31 220 VAL A N 1
ATOM 1781 C CA . VAL A 1 220 ? -9.719 23.609 20.922 1 98.31 220 VAL A CA 1
ATOM 1782 C C . VAL A 1 220 ? -8.57 23.969 19.984 1 98.31 220 VAL A C 1
ATOM 1784 O O . VAL A 1 220 ? -8.414 25.141 19.609 1 98.31 220 VAL A O 1
ATOM 1787 N N . VAL A 1 221 ? -7.77 22.938 19.594 1 98.62 221 VAL A N 1
ATOM 1788 C CA . VAL A 1 221 ? -6.477 23.297 19.016 1 98.62 221 VAL A CA 1
ATOM 1789 C C . VAL A 1 221 ? -6.246 22.516 17.734 1 98.62 221 VAL A C 1
ATOM 1791 O O . VAL A 1 221 ? -6.508 21.312 17.672 1 98.62 221 VAL A O 1
ATOM 1794 N N . TYR A 1 222 ? -5.855 23.219 16.672 1 97.88 222 TYR A N 1
ATOM 1795 C CA . TYR A 1 222 ? -5.215 22.656 15.5 1 97.88 222 TYR A CA 1
ATOM 1796 C C . TYR A 1 222 ? -3.709 22.891 15.531 1 97.88 222 TYR A C 1
ATOM 1798 O O . TYR A 1 222 ? -3.25 24.031 15.461 1 97.88 222 TYR A O 1
ATOM 1806 N N . PRO A 1 223 ? -2.967 21.844 15.555 1 98.38 223 PRO A N 1
ATOM 1807 C CA . PRO A 1 223 ? -1.524 22.094 15.523 1 98.38 223 PRO A CA 1
ATOM 1808 C C . PRO A 1 223 ? -1.016 22.469 14.133 1 98.38 223 PRO A C 1
ATOM 1810 O O . PRO A 1 223 ? 0.084 23.016 14 1 98.38 223 PRO A O 1
ATOM 1813 N N . GLY A 1 224 ? -1.839 22.172 13.094 1 96.94 224 GLY A N 1
ATOM 1814 C CA . GLY A 1 224 ? -1.342 22.25 11.727 1 96.94 224 GLY A CA 1
ATOM 1815 C C . GLY A 1 224 ? -0.476 21.062 11.336 1 96.94 224 GLY A C 1
ATOM 1816 O O . GLY A 1 224 ? -0.232 20.172 12.148 1 96.94 224 GLY A O 1
ATOM 1817 N N . SER A 1 225 ? -0.047 21.078 10.07 1 97.88 225 SER A N 1
ATOM 1818 C CA . SER A 1 225 ? 0.872 20.047 9.609 1 97.88 225 SER A CA 1
ATOM 1819 C C . SER A 1 225 ? 2.297 20.328 10.07 1 97.88 225 SER A C 1
ATOM 1821 O O . SER A 1 225 ? 2.664 21.469 10.305 1 97.88 225 SER A O 1
ATOM 1823 N N . LEU A 1 226 ? 3.117 19.312 10.188 1 98.06 226 LEU A N 1
ATOM 1824 C CA . LEU A 1 226 ? 4.504 19.453 10.617 1 98.06 226 LEU A CA 1
ATOM 1825 C C . LEU A 1 226 ? 5.344 20.109 9.523 1 98.06 226 LEU A C 1
ATOM 1827 O O . LEU A 1 226 ? 6.32 20.812 9.82 1 98.06 226 LEU A O 1
ATOM 1831 N N . GLU A 1 227 ? 4.953 19.812 8.305 1 97.25 227 GLU A N 1
ATOM 1832 C CA . GLU A 1 227 ? 5.648 20.312 7.121 1 97.25 227 GLU A CA 1
ATOM 1833 C C . GLU A 1 227 ? 4.711 21.141 6.238 1 97.25 227 GLU A C 1
ATOM 1835 O O . GLU A 1 227 ? 3.49 21.047 6.371 1 97.25 227 GLU A O 1
ATOM 1840 N N . ARG A 1 228 ? 5.332 21.953 5.383 1 96.06 228 ARG A N 1
ATOM 1841 C CA . ARG A 1 228 ? 4.523 22.766 4.488 1 96.06 228 ARG A CA 1
ATOM 1842 C C . ARG A 1 228 ? 3.871 21.922 3.404 1 96.06 228 ARG A C 1
ATOM 1844 O O . ARG A 1 228 ? 4.555 21.172 2.689 1 96.06 228 ARG A O 1
ATOM 1851 N N . TRP A 1 229 ? 2.607 21.984 3.344 1 89.75 229 TRP A N 1
ATOM 1852 C CA . TRP A 1 229 ? 1.797 21.125 2.494 1 89.75 229 TRP A CA 1
ATOM 1853 C C . TRP A 1 229 ? 1.74 21.656 1.066 1 89.75 229 TRP A C 1
ATOM 1855 O O . TRP A 1 229 ? 1.773 20.891 0.106 1 89.75 229 TRP A O 1
ATOM 1865 N N . ASP A 1 230 ? 1.496 22.953 0.926 1 90.12 230 ASP A N 1
ATOM 1866 C CA . ASP A 1 230 ? 1.473 23.625 -0.371 1 90.12 230 ASP A CA 1
ATOM 1867 C C . ASP A 1 230 ? 1.892 25.078 -0.243 1 90.12 230 ASP A C 1
ATOM 1869 O O . ASP A 1 230 ? 2.348 25.516 0.818 1 90.12 230 ASP A O 1
ATOM 1873 N N . PHE A 1 231 ? 1.844 25.797 -1.307 1 92.12 231 PHE A N 1
ATOM 1874 C CA . PHE A 1 231 ? 2.32 27.172 -1.286 1 92.12 231 PHE A CA 1
ATOM 1875 C C . PHE A 1 231 ? 1.357 28.062 -0.518 1 92.12 231 PHE A C 1
ATOM 1877 O O . PHE A 1 231 ? 1.686 29.219 -0.199 1 92.12 231 PHE A O 1
ATOM 1884 N N . GLY A 1 232 ? 0.177 27.531 -0.191 1 88.62 232 GLY A N 1
ATOM 1885 C CA . GLY A 1 232 ? -0.678 28.25 0.744 1 88.62 232 GLY A CA 1
ATOM 1886 C C . GLY A 1 232 ? -0.1 28.328 2.145 1 88.62 232 GLY A C 1
ATOM 1887 O O . GLY A 1 232 ? -0.45 29.219 2.922 1 88.62 232 GLY A O 1
ATOM 1888 N N . ASP A 1 233 ? 0.797 27.422 2.42 1 91.31 233 ASP A N 1
ATOM 1889 C CA . ASP A 1 233 ? 1.486 27.359 3.705 1 91.31 233 ASP A CA 1
ATOM 1890 C C . ASP A 1 233 ? 2.84 28.062 3.637 1 91.31 233 ASP A C 1
ATOM 1892 O O . ASP A 1 233 ? 3.803 27.625 4.273 1 91.31 233 ASP A O 1
ATOM 1896 N N . TYR A 1 234 ? 2.867 29.125 2.965 1 93.69 234 TYR A N 1
ATOM 1897 C CA . TYR A 1 234 ? 4.129 29.828 2.758 1 93.69 234 TYR A CA 1
ATOM 1898 C C . TYR A 1 234 ? 4.684 30.359 4.074 1 93.69 234 TYR A C 1
ATOM 1900 O O . TYR A 1 234 ? 3.928 30.609 5.016 1 93.69 234 TYR A O 1
ATOM 1908 N N . ALA A 1 235 ? 6 30.469 4.098 1 95.62 235 ALA A N 1
ATOM 1909 C CA . ALA A 1 235 ? 6.68 31.172 5.184 1 95.62 235 ALA A CA 1
ATOM 1910 C C . ALA A 1 235 ? 6.539 32.688 5.035 1 95.62 235 ALA A C 1
ATOM 1912 O O . ALA A 1 235 ? 6.395 33.406 6.027 1 95.62 235 ALA A O 1
ATOM 1913 N N . LYS A 1 236 ? 6.609 33 3.727 1 95.25 236 LYS A N 1
ATOM 1914 C CA . LYS A 1 236 ? 6.555 34.406 3.385 1 95.25 236 LYS A CA 1
ATOM 1915 C C . LYS A 1 236 ? 5.875 34.625 2.035 1 95.25 236 LYS A C 1
ATOM 1917 O O . LYS A 1 236 ? 6.102 33.875 1.093 1 95.25 236 LYS A O 1
ATOM 1922 N N . ARG A 1 237 ? 5.039 35.688 2.062 1 96.56 237 ARG A N 1
ATOM 1923 C CA . ARG A 1 237 ? 4.445 36.125 0.801 1 96.56 237 ARG A CA 1
ATOM 1924 C C . ARG A 1 237 ? 4.898 37.531 0.436 1 96.56 237 ARG A C 1
ATOM 1926 O O . ARG A 1 237 ? 4.883 38.438 1.278 1 96.56 237 ARG A O 1
ATOM 1933 N N . LEU A 1 238 ? 5.363 37.688 -0.816 1 96.62 238 LEU A N 1
ATOM 1934 C CA . LEU A 1 238 ? 5.758 38.969 -1.363 1 96.62 238 LEU A CA 1
ATOM 1935 C C . LEU A 1 238 ? 4.707 39.5 -2.342 1 96.62 238 LEU A C 1
ATOM 1937 O O . LEU A 1 238 ? 4.461 38.875 -3.379 1 96.62 238 LEU A O 1
ATOM 1941 N N . VAL A 1 239 ? 4.121 40.625 -1.958 1 96.56 239 VAL A N 1
ATOM 1942 C CA . VAL A 1 239 ? 3.107 41.219 -2.822 1 96.56 239 VAL A CA 1
ATOM 1943 C C . VAL A 1 239 ? 3.631 42.5 -3.418 1 96.56 239 VAL A C 1
ATOM 1945 O O . VAL A 1 239 ? 3.947 43.438 -2.684 1 96.56 239 VAL A O 1
ATOM 1948 N N . TRP A 1 240 ? 3.67 42.562 -4.727 1 95.25 240 TRP A N 1
ATOM 1949 C CA . TRP A 1 240 ? 4.172 43.75 -5.43 1 95.25 240 TRP A CA 1
ATOM 1950 C C . TRP A 1 240 ? 3.16 44.875 -5.379 1 95.25 240 TRP A C 1
ATOM 1952 O O . TRP A 1 240 ? 1.987 44.688 -5.707 1 95.25 240 TRP A O 1
ATOM 1962 N N . ASN A 1 241 ? 3.596 46.062 -4.941 1 91.06 241 ASN A N 1
ATOM 1963 C CA . ASN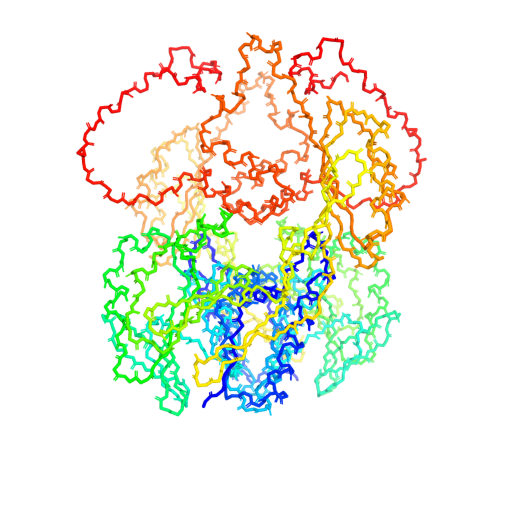 A 1 241 ? 2.689 47.188 -4.863 1 91.06 241 ASN A CA 1
ATOM 1964 C C . ASN A 1 241 ? 2.939 48.188 -5.992 1 91.06 241 ASN A C 1
ATOM 1966 O O . ASN A 1 241 ? 2.439 49.312 -5.953 1 91.06 241 ASN A O 1
ATOM 1970 N N . GLY A 1 242 ? 3.736 47.875 -6.945 1 88.44 242 GLY A N 1
ATOM 1971 C CA . GLY A 1 242 ? 4.066 48.75 -8.047 1 88.44 242 GLY A CA 1
ATOM 1972 C C . GLY A 1 242 ? 5.465 49.344 -7.957 1 88.44 242 GLY A C 1
ATOM 1973 O O . GLY A 1 242 ? 6.039 49.75 -8.969 1 88.44 242 GLY A O 1
ATOM 1974 N N . VAL A 1 243 ? 5.945 49.438 -6.727 1 89.38 243 VAL A N 1
ATOM 1975 C CA . VAL A 1 243 ? 7.258 50.031 -6.516 1 89.38 243 VAL A CA 1
ATOM 1976 C C . VAL A 1 243 ? 8.133 49.062 -5.699 1 89.38 243 VAL A C 1
ATOM 1978 O O . VAL A 1 243 ? 9.289 48.844 -6.039 1 89.38 243 VAL A O 1
ATOM 1981 N N . THR A 1 244 ? 7.52 48.469 -4.59 1 91.56 244 THR A N 1
ATOM 1982 C CA . THR A 1 244 ? 8.211 47.562 -3.691 1 91.56 244 THR A CA 1
ATOM 1983 C C . THR A 1 244 ? 7.305 46.406 -3.307 1 91.56 244 THR A C 1
ATOM 1985 O O . THR A 1 244 ? 6.164 46.312 -3.762 1 91.56 244 THR A O 1
ATOM 1988 N N . PHE A 1 245 ? 7.996 45.438 -2.547 1 94.06 245 PHE A N 1
ATOM 1989 C CA . PHE A 1 245 ? 7.203 44.281 -2.086 1 94.06 245 PHE A CA 1
ATOM 1990 C C . PHE A 1 245 ? 6.742 44.5 -0.649 1 94.06 245 PHE A C 1
ATOM 1992 O O . PHE A 1 245 ? 7.523 44.938 0.203 1 94.06 245 PHE A O 1
ATOM 1999 N N . ARG A 1 246 ? 5.484 44.312 -0.424 1 94.56 246 ARG A N 1
ATOM 2000 C CA . ARG A 1 246 ? 4.973 44.125 0.927 1 94.56 246 ARG A CA 1
ATOM 2001 C C . ARG A 1 246 ? 5.113 42.656 1.358 1 94.56 246 ARG A C 1
ATOM 2003 O O . ARG A 1 246 ? 4.742 41.75 0.617 1 94.56 246 ARG A O 1
ATOM 2010 N N . GLU A 1 247 ? 5.664 42.5 2.553 1 94.25 247 GLU A N 1
ATOM 2011 C CA . GLU A 1 247 ? 5.875 41.156 3.049 1 94.25 247 GLU A CA 1
ATOM 2012 C C . GLU A 1 247 ? 4.754 40.719 3.992 1 94.25 247 GLU A C 1
ATOM 2014 O O . GLU A 1 247 ? 4.355 41.5 4.875 1 94.25 247 GLU A O 1
ATOM 2019 N N . GLU A 1 248 ? 4.203 39.625 3.689 1 93.94 248 GLU A N 1
ATOM 2020 C CA . GLU A 1 248 ? 3.25 38.969 4.586 1 93.94 248 GLU A CA 1
ATOM 2021 C C . GLU A 1 248 ? 3.852 37.719 5.227 1 93.94 248 GLU A C 1
ATOM 2023 O O . GLU A 1 248 ? 4.371 36.844 4.527 1 93.94 248 GLU A O 1
ATOM 2028 N N . VAL A 1 249 ? 3.789 37.656 6.578 1 92.69 249 VAL A N 1
ATOM 2029 C CA . VAL A 1 249 ? 4.34 36.531 7.289 1 92.69 249 VAL A CA 1
ATOM 2030 C C . VAL A 1 249 ? 3.367 35.344 7.211 1 92.69 249 VAL A C 1
ATOM 2032 O O . VAL A 1 249 ? 2.162 35.531 7.402 1 92.69 249 VAL A O 1
ATOM 2035 N N . GLY A 1 250 ? 3.904 34.25 6.895 1 92.25 250 GLY A N 1
ATOM 2036 C CA . GLY A 1 250 ? 3.082 33.062 6.766 1 92.25 250 GLY A CA 1
ATOM 2037 C C . GLY A 1 250 ? 2.982 32.281 8.055 1 92.25 250 GLY A C 1
ATOM 2038 O O . GLY A 1 250 ? 3.016 32.844 9.148 1 92.25 250 GLY A O 1
ATOM 2039 N N . SER A 1 251 ? 2.734 30.938 7.836 1 89.88 251 SER A N 1
ATOM 2040 C CA . SER A 1 251 ? 2.465 30.078 8.977 1 89.88 251 SER A CA 1
ATOM 2041 C C . SER A 1 251 ? 3.729 29.359 9.438 1 89.88 251 SER A C 1
ATOM 2043 O O . SER A 1 251 ? 4.535 28.922 8.609 1 89.88 251 SER A O 1
ATOM 2045 N N . ASP A 1 252 ? 3.881 29.297 10.797 1 94.62 252 ASP A N 1
ATOM 2046 C CA . ASP A 1 252 ? 4.914 28.438 11.367 1 94.62 252 ASP A CA 1
ATOM 2047 C C . ASP A 1 252 ? 4.469 26.969 11.383 1 94.62 252 ASP A C 1
ATOM 2049 O O . ASP A 1 252 ? 3.271 26.688 11.406 1 94.62 252 ASP A O 1
ATOM 2053 N N . LYS A 1 253 ? 5.441 26.203 11.32 1 97.75 253 LYS A N 1
ATOM 2054 C CA . LYS A 1 253 ? 5.168 24.766 11.367 1 97.75 253 LYS A CA 1
ATOM 2055 C C . LYS A 1 253 ? 5.68 24.156 12.672 1 97.75 253 LYS A C 1
ATOM 2057 O O . LYS A 1 253 ? 6.719 24.578 13.188 1 97.75 253 LYS A O 1
ATOM 2062 N N . GLY A 1 254 ? 4.945 23.219 13.156 1 98.44 254 GLY A N 1
ATOM 2063 C CA . GLY A 1 254 ? 5.293 22.578 14.422 1 98.44 254 GLY A CA 1
ATOM 2064 C C . GLY A 1 254 ? 4.152 21.781 15.023 1 98.44 254 GLY A C 1
ATOM 2065 O O . GLY A 1 254 ? 3.361 21.172 14.297 1 98.44 254 GLY A O 1
ATOM 2066 N N . PHE A 1 255 ? 4.188 21.625 16.328 1 98.81 255 PHE A N 1
ATOM 2067 C CA . PHE A 1 255 ? 3.197 20.875 17.094 1 98.81 255 PHE A CA 1
ATOM 2068 C C . PHE A 1 255 ? 3.023 21.484 18.484 1 98.81 255 PHE A C 1
ATOM 2070 O O . PHE A 1 255 ? 3.59 22.547 18.781 1 98.81 255 PHE A O 1
ATOM 2077 N N . TYR A 1 256 ? 2.135 20.938 19.281 1 98.94 256 TYR A N 1
ATOM 2078 C CA . TYR A 1 256 ? 1.901 21.5 20.609 1 98.94 256 TYR A CA 1
ATOM 2079 C C . TYR A 1 256 ? 2.369 20.531 21.688 1 98.94 256 TYR A C 1
ATOM 2081 O O . TYR A 1 256 ? 2.195 19.312 21.578 1 98.94 256 TYR A O 1
ATOM 2089 N N . ILE A 1 257 ? 2.969 21.016 22.703 1 98.94 257 ILE A N 1
ATOM 2090 C CA . ILE A 1 257 ? 3.1 20.375 24 1 98.94 257 ILE A CA 1
ATOM 2091 C C . ILE A 1 257 ? 2.037 20.906 24.953 1 98.94 257 ILE A C 1
ATOM 2093 O O . ILE A 1 257 ? 1.895 22.125 25.109 1 98.94 257 ILE A O 1
ATOM 2097 N N . VAL A 1 258 ? 1.281 20 25.5 1 98.88 258 VAL A N 1
ATOM 2098 C CA . VAL A 1 258 ? 0.159 20.391 26.359 1 98.88 258 VAL A CA 1
ATOM 2099 C C . VAL A 1 258 ? 0.436 19.969 27.797 1 98.88 258 VAL A C 1
ATOM 2101 O O . VAL A 1 258 ? 0.557 18.781 28.094 1 98.88 258 VAL A O 1
ATOM 2104 N N . GLU A 1 259 ? 0.578 20.953 28.656 1 98.06 259 GLU A N 1
ATOM 2105 C CA . GLU A 1 259 ? 0.785 20.703 30.078 1 98.06 259 GLU A CA 1
ATOM 2106 C C . GLU A 1 259 ? -0.424 21.156 30.891 1 98.06 259 GLU A C 1
ATOM 2108 O O . GLU A 1 259 ? -0.829 22.312 30.828 1 98.06 259 GLU A O 1
ATOM 2113 N N . ASP A 1 260 ? -1.02 20.203 31.594 1 95.94 260 ASP A N 1
ATOM 2114 C CA . ASP A 1 260 ? -2.234 20.469 32.375 1 95.94 260 ASP A CA 1
ATOM 2115 C C . ASP A 1 260 ? -3.289 21.156 31.5 1 95.94 260 ASP A C 1
ATOM 2117 O O . ASP A 1 260 ? -3.848 22.172 31.891 1 95.94 260 ASP A O 1
ATOM 2121 N N . PHE A 1 261 ? -3.35 20.641 30.25 1 97.06 261 PHE A N 1
ATOM 2122 C CA . PHE A 1 261 ? -4.344 20.953 29.234 1 97.06 261 PHE A CA 1
ATOM 2123 C C . PHE A 1 261 ? -4.172 22.391 28.734 1 97.06 261 PHE A C 1
ATOM 2125 O O . PHE A 1 261 ? -5.113 22.984 28.219 1 97.06 261 PHE A O 1
ATOM 2132 N N . THR A 1 262 ? -2.984 22.969 28.984 1 98.06 262 THR A N 1
ATOM 2133 C CA . THR A 1 262 ? -2.576 24.234 28.406 1 98.06 262 THR A CA 1
ATOM 2134 C C . THR A 1 262 ? -1.596 24.016 27.25 1 98.06 262 THR A C 1
ATOM 2136 O O . THR A 1 262 ? -0.497 23.5 27.469 1 98.06 262 THR A O 1
ATOM 2139 N N . PRO A 1 263 ? -1.957 24.453 26.078 1 98.56 263 PRO A N 1
ATOM 2140 C CA . PRO A 1 263 ? -1.117 24.156 24.922 1 98.56 263 PRO A CA 1
ATOM 2141 C C . PRO A 1 263 ? 0.014 25.172 24.734 1 98.56 263 PRO A C 1
ATOM 2143 O O . PRO A 1 263 ? -0.18 26.375 24.969 1 98.56 263 PRO A O 1
ATOM 2146 N N . ARG A 1 264 ? 1.158 24.719 24.406 1 98.62 264 ARG A N 1
ATOM 2147 C CA . ARG A 1 264 ? 2.322 25.5 24.016 1 98.62 264 ARG A CA 1
ATOM 2148 C C . ARG A 1 264 ? 2.854 25.031 22.656 1 98.62 264 ARG A C 1
ATOM 2150 O O . ARG A 1 264 ? 3.207 23.859 22.5 1 98.62 264 ARG A O 1
ATOM 2157 N N . PHE A 1 265 ? 2.906 25.969 21.797 1 98.5 265 PHE A N 1
ATOM 2158 C CA . PHE A 1 265 ? 3.363 25.641 20.453 1 98.5 265 PHE A CA 1
ATOM 2159 C C . PHE A 1 265 ? 4.875 25.438 20.422 1 98.5 265 PHE A C 1
ATOM 2161 O O . PHE A 1 265 ? 5.613 26.234 21.016 1 98.5 265 PHE A O 1
ATOM 2168 N N . VAL A 1 266 ? 5.301 24.422 19.781 1 98.62 266 VAL A N 1
ATOM 2169 C CA . VAL A 1 266 ? 6.707 24.125 19.547 1 98.62 266 VAL A CA 1
ATOM 2170 C C . VAL A 1 266 ? 7.016 24.203 18.062 1 98.62 266 VAL A C 1
ATOM 2172 O O . VAL A 1 266 ? 6.551 23.375 17.281 1 98.62 266 VAL A O 1
ATOM 2175 N N . ASN A 1 267 ? 7.812 25.125 17.797 1 97.75 267 ASN A N 1
ATOM 2176 C CA . ASN A 1 267 ? 8.148 25.391 16.391 1 97.75 267 ASN A CA 1
ATOM 2177 C C . ASN A 1 267 ? 9.195 24.406 15.875 1 97.75 267 ASN A C 1
ATOM 2179 O O . ASN A 1 267 ? 10.148 24.078 16.594 1 97.75 267 ASN A O 1
ATOM 2183 N N . ILE A 1 268 ? 9.016 23.969 14.641 1 98.06 268 ILE A N 1
ATOM 2184 C CA . ILE A 1 268 ? 10.023 23.188 13.938 1 98.06 268 ILE A CA 1
ATOM 2185 C C . ILE A 1 268 ? 10.453 23.922 12.672 1 98.06 268 ILE A C 1
ATOM 2187 O O . ILE A 1 268 ? 9.617 24.297 11.844 1 98.06 268 ILE A O 1
ATOM 2191 N N . LYS A 1 269 ? 11.75 24.141 12.562 1 95.88 269 LYS A N 1
ATOM 2192 C CA . LYS A 1 269 ? 12.258 24.812 11.367 1 95.88 269 LYS A CA 1
ATOM 2193 C C . LYS A 1 269 ? 12.164 23.906 10.141 1 95.88 269 LYS A C 1
ATOM 2195 O O . LYS A 1 269 ? 12.703 22.797 10.141 1 95.88 269 LYS A O 1
ATOM 2200 N N . VAL A 1 270 ? 11.445 24.359 9.18 1 96.75 270 VAL A N 1
ATOM 2201 C CA . VAL A 1 270 ? 11.305 23.625 7.926 1 96.75 270 VAL A CA 1
ATOM 2202 C C . VAL A 1 270 ? 11.672 24.531 6.758 1 96.75 270 VAL A C 1
ATOM 2204 O O . VAL A 1 270 ? 11.859 25.734 6.934 1 96.75 270 VAL A O 1
ATOM 2207 N N . ARG A 1 271 ? 11.789 23.969 5.602 1 95.69 271 ARG A N 1
ATOM 2208 C CA . ARG A 1 271 ? 12.156 24.719 4.406 1 95.69 271 ARG A CA 1
ATOM 2209 C C . ARG A 1 271 ? 11.156 25.828 4.129 1 95.69 271 ARG A C 1
ATOM 2211 O O . ARG A 1 271 ? 9.945 25.625 4.238 1 95.69 271 ARG A O 1
ATOM 2218 N N . ASP A 1 272 ? 11.664 26.969 3.662 1 95.94 272 ASP A N 1
ATOM 2219 C CA . ASP A 1 272 ? 10.797 28.109 3.398 1 95.94 272 ASP A CA 1
ATOM 2220 C C . ASP A 1 272 ? 10.086 27.969 2.053 1 95.94 272 ASP A C 1
ATOM 2222 O O . ASP A 1 272 ? 10.719 27.625 1.047 1 95.94 272 ASP A O 1
ATOM 2226 N N . PHE A 1 273 ? 8.867 28.188 2.088 1 97.19 273 PHE A N 1
ATOM 2227 C CA . PHE A 1 273 ? 8.094 28.438 0.877 1 97.19 273 PHE A CA 1
ATOM 2228 C C . PHE A 1 273 ? 7.828 29.922 0.693 1 97.19 273 PHE A C 1
ATOM 2230 O O . PHE A 1 273 ? 7.316 30.578 1.599 1 97.19 273 PHE A O 1
ATOM 2237 N N . ILE A 1 274 ? 8.242 30.438 -0.447 1 97.19 274 ILE A N 1
ATOM 2238 C CA . ILE A 1 274 ? 8.047 31.859 -0.753 1 97.19 274 ILE A CA 1
ATOM 2239 C C . ILE A 1 274 ? 7.008 32 -1.865 1 97.19 274 ILE A C 1
ATOM 2241 O O . ILE A 1 274 ? 7.152 31.422 -2.939 1 97.19 274 ILE A O 1
ATOM 2245 N N . ASP A 1 275 ? 5.984 32.719 -1.538 1 97.06 275 ASP A N 1
ATOM 2246 C CA . ASP A 1 275 ? 4.941 33 -2.514 1 97.06 275 ASP A CA 1
ATOM 2247 C C . ASP A 1 275 ? 5.047 34.438 -3.021 1 97.06 275 ASP A C 1
ATOM 2249 O O . ASP A 1 275 ? 4.875 35.406 -2.256 1 97.06 275 ASP A O 1
ATOM 2253 N N . VAL A 1 276 ? 5.352 34.625 -4.305 1 97 276 VAL A N 1
ATOM 2254 C CA . VAL A 1 276 ? 5.543 35.938 -4.891 1 97 276 VAL A CA 1
ATOM 2255 C C . VAL A 1 276 ? 4.348 36.312 -5.777 1 97 276 VAL A C 1
ATOM 2257 O O . VAL A 1 276 ? 4.074 35.594 -6.758 1 97 276 VAL A O 1
ATOM 2260 N N . VAL A 1 277 ? 3.711 37.375 -5.418 1 96.19 277 VAL A N 1
ATOM 2261 C CA . VAL A 1 277 ? 2.535 37.812 -6.164 1 96.19 277 VAL A CA 1
ATOM 2262 C C . VAL A 1 277 ? 2.836 39.125 -6.875 1 96.19 277 VAL A C 1
ATOM 2264 O O . VAL A 1 277 ? 3.121 40.125 -6.23 1 96.19 277 VAL A O 1
ATOM 2267 N N . ILE A 1 278 ? 2.727 39.125 -8.227 1 94.75 278 ILE A N 1
ATOM 2268 C CA . ILE A 1 278 ? 3.021 40.281 -9.031 1 94.75 278 ILE A CA 1
ATOM 2269 C C . ILE A 1 278 ? 1.853 40.594 -9.977 1 94.75 278 ILE A C 1
ATOM 2271 O O . ILE A 1 278 ? 1.47 39.719 -10.773 1 94.75 278 ILE A O 1
ATOM 2275 N N . LYS A 1 279 ? 1.287 41.656 -9.773 1 90.81 279 LYS A N 1
ATOM 2276 C CA . LYS A 1 279 ? 0.36 42.219 -10.758 1 90.81 279 LYS A CA 1
ATOM 2277 C C . LYS A 1 279 ? 0.971 43.438 -11.469 1 90.81 279 LYS A C 1
ATOM 2279 O O . LYS A 1 279 ? 1.26 44.438 -10.844 1 90.81 279 LYS A O 1
ATOM 2284 N N . GLY A 1 280 ? 1.267 43.219 -12.75 1 85.81 280 GLY A N 1
ATOM 2285 C CA . GLY A 1 280 ? 1.928 44.281 -13.477 1 85.81 280 GLY A CA 1
ATOM 2286 C C . GLY A 1 280 ? 1.144 44.781 -14.688 1 85.81 280 GLY A C 1
ATOM 2287 O O . GLY A 1 280 ? 0.232 44.094 -15.148 1 85.81 280 GLY A O 1
ATOM 2288 N N . ASP A 1 281 ? 1.554 45.969 -15.18 1 81.81 281 ASP A N 1
ATOM 2289 C CA . ASP A 1 281 ? 0.879 46.594 -16.328 1 81.81 281 ASP A CA 1
ATOM 2290 C C . ASP A 1 281 ? 1.747 46.5 -17.578 1 81.81 281 ASP A C 1
ATOM 2292 O O . ASP A 1 281 ? 1.294 46.844 -18.672 1 81.81 281 ASP A O 1
ATOM 2296 N N . SER A 1 282 ? 2.932 46.125 -17.375 1 82.44 282 SER A N 1
ATOM 2297 C CA . SER A 1 282 ? 3.852 46 -18.5 1 82.44 282 SER A CA 1
ATOM 2298 C C . SER A 1 282 ? 4.918 44.938 -18.266 1 82.44 282 SER A C 1
ATOM 2300 O O . SER A 1 282 ? 5.148 44.562 -17.125 1 82.44 282 SER A O 1
ATOM 2302 N N . GLU A 1 283 ? 5.523 44.594 -19.312 1 83.69 283 GLU A N 1
ATOM 2303 C CA . GLU A 1 283 ? 6.625 43.625 -19.219 1 83.69 283 GLU A CA 1
ATOM 2304 C C . GLU A 1 283 ? 7.781 44.219 -18.406 1 83.69 283 GLU A C 1
ATOM 2306 O O . GLU A 1 283 ? 8.43 43.5 -17.641 1 83.69 283 GLU A O 1
ATOM 2311 N N . ARG A 1 284 ? 7.934 45.469 -18.688 1 86.06 284 ARG A N 1
ATOM 2312 C CA . ARG A 1 284 ? 9.008 46.156 -17.969 1 86.06 284 ARG A CA 1
ATOM 2313 C C . ARG A 1 284 ? 8.766 46.125 -16.469 1 86.06 284 ARG A C 1
ATOM 2315 O O . ARG A 1 284 ? 9.688 45.906 -15.688 1 86.06 284 ARG A O 1
ATOM 2322 N N . GLU A 1 285 ? 7.551 46.281 -16.078 1 90 285 GLU A N 1
ATOM 2323 C CA . GLU A 1 285 ? 7.211 46.281 -14.664 1 90 285 GLU A CA 1
ATOM 2324 C C . GLU A 1 285 ? 7.375 44.906 -14.062 1 90 285 GLU A C 1
ATOM 2326 O O . GLU A 1 285 ? 7.863 44.75 -12.945 1 90 285 GLU A O 1
ATOM 2331 N N . ILE A 1 286 ? 6.984 43.938 -14.789 1 91.44 286 ILE A N 1
ATOM 2332 C CA . ILE A 1 286 ? 7.094 42.562 -14.328 1 91.44 286 ILE A CA 1
ATOM 2333 C C . ILE A 1 286 ? 8.562 42.188 -14.125 1 91.44 286 ILE A C 1
ATOM 2335 O O . ILE A 1 286 ? 8.93 41.594 -13.109 1 91.44 286 ILE A O 1
ATOM 2339 N N . LYS A 1 287 ? 9.344 42.562 -15.086 1 90.38 287 LYS A N 1
ATOM 2340 C CA . LYS A 1 287 ? 10.773 42.312 -14.992 1 90.38 287 LYS A CA 1
ATOM 2341 C C . LYS A 1 287 ? 11.383 43 -13.773 1 90.38 287 LYS A C 1
ATOM 2343 O O . LYS A 1 287 ? 12.18 42.406 -13.055 1 90.38 287 LYS A O 1
ATOM 2348 N N . LYS A 1 288 ? 10.969 44.219 -13.609 1 92.25 288 LYS A N 1
ATOM 2349 C CA . LYS A 1 288 ? 11.438 45 -12.453 1 92.25 288 LYS A CA 1
ATOM 2350 C C . LYS A 1 288 ? 11.023 44.312 -11.148 1 92.25 288 LYS A C 1
ATOM 2352 O O . LYS A 1 288 ? 11.836 44.156 -10.234 1 92.25 288 LYS A O 1
ATOM 2357 N N . ALA A 1 289 ? 9.82 43.906 -11.055 1 94.62 289 ALA A N 1
ATOM 2358 C CA . ALA A 1 289 ? 9.281 43.281 -9.852 1 94.62 289 ALA A CA 1
ATOM 2359 C C . ALA A 1 289 ? 9.992 41.938 -9.555 1 94.62 289 ALA A C 1
ATOM 2361 O O . ALA A 1 289 ? 10.344 41.688 -8.406 1 94.62 289 ALA A O 1
ATOM 2362 N N . VAL A 1 290 ? 10.18 41.125 -10.57 1 94.69 290 VAL A N 1
ATOM 2363 C CA . VAL A 1 290 ? 10.844 39.844 -10.383 1 94.69 290 VAL A CA 1
ATOM 2364 C C . VAL A 1 290 ? 12.258 40.062 -9.852 1 94.69 290 VAL A C 1
ATOM 2366 O O . VAL A 1 290 ? 12.672 39.406 -8.891 1 94.69 290 VAL A O 1
ATOM 2369 N N . LYS A 1 291 ? 12.93 41.031 -10.438 1 93.94 291 LYS A N 1
ATOM 2370 C CA . LYS A 1 291 ? 14.297 41.312 -10.008 1 93.94 291 LYS A CA 1
ATOM 2371 C C . LYS A 1 291 ? 14.32 41.812 -8.562 1 93.94 291 LYS A C 1
ATOM 2373 O O . LYS A 1 291 ? 15.211 41.469 -7.789 1 93.94 291 LYS A O 1
ATOM 2378 N N . ALA A 1 292 ? 13.344 42.594 -8.234 1 95.12 292 ALA A N 1
ATOM 2379 C CA . ALA A 1 292 ? 13.258 43.156 -6.895 1 95.12 292 ALA A CA 1
ATOM 2380 C C . ALA A 1 292 ? 12.969 42.062 -5.852 1 95.12 292 ALA A C 1
ATOM 2382 O O . ALA A 1 292 ? 13.219 42.281 -4.66 1 95.12 292 ALA A O 1
ATOM 2383 N N . SER A 1 293 ? 12.406 40.969 -6.273 1 95.44 293 SER A N 1
ATOM 2384 C CA . SER A 1 293 ? 12.039 39.906 -5.352 1 95.44 293 SER A CA 1
ATOM 2385 C C . SER A 1 293 ? 13.242 39.031 -5 1 95.44 293 SER A C 1
ATOM 2387 O O . SER A 1 293 ? 13.25 38.375 -3.967 1 95.44 293 SER A O 1
ATOM 2389 N N . LEU A 1 294 ? 14.273 39 -5.789 1 94.94 294 LEU A N 1
ATOM 2390 C CA . LEU A 1 294 ? 15.367 38.031 -5.742 1 94.94 294 LEU A CA 1
ATOM 2391 C C . LEU A 1 294 ? 16.078 38.094 -4.398 1 94.94 294 LEU A C 1
ATOM 2393 O O . LEU A 1 294 ? 16.359 37.062 -3.787 1 94.94 294 LEU A O 1
ATOM 2397 N N . PRO A 1 295 ? 16.297 39.312 -3.869 1 93.56 295 PRO A N 1
ATOM 2398 C CA . PRO A 1 295 ? 17 39.375 -2.586 1 93.56 295 PRO A CA 1
ATOM 2399 C C . PRO A 1 295 ? 16.188 38.781 -1.439 1 93.56 295 PRO A C 1
ATOM 2401 O O . PRO A 1 295 ? 16.75 38.469 -0.389 1 93.56 295 PRO A O 1
ATOM 2404 N N . HIS A 1 296 ? 14.961 38.625 -1.618 1 94.19 296 HIS A N 1
ATOM 2405 C CA . HIS A 1 296 ? 14.078 38.125 -0.557 1 94.19 296 HIS A CA 1
ATOM 2406 C C . HIS A 1 296 ? 13.875 36.625 -0.649 1 94.19 296 HIS A C 1
ATOM 2408 O O . HIS A 1 296 ? 13.148 36.062 0.163 1 94.19 296 HIS A O 1
ATOM 2414 N N . ILE A 1 297 ? 14.531 35.938 -1.554 1 94.56 297 ILE A N 1
ATOM 2415 C CA . ILE A 1 297 ? 14.344 34.531 -1.803 1 94.56 297 ILE A CA 1
ATOM 2416 C C . ILE A 1 297 ? 15.586 33.75 -1.38 1 94.56 297 ILE A C 1
ATOM 2418 O O . ILE A 1 297 ? 16.625 33.812 -2.057 1 94.56 297 ILE A O 1
ATOM 2422 N N . PRO A 1 298 ? 15.43 33 -0.334 1 93.25 298 PRO A N 1
ATOM 2423 C CA . PRO A 1 298 ? 16.578 32.188 0.071 1 93.25 298 PRO A CA 1
ATOM 2424 C C . PRO A 1 298 ? 16.906 31.094 -0.939 1 93.25 298 PRO A C 1
ATOM 2426 O O . PRO A 1 298 ? 16 30.547 -1.573 1 93.25 298 PRO A O 1
ATOM 2429 N N . ARG A 1 299 ? 18.172 30.609 -1.026 1 91.62 299 ARG A N 1
ATOM 2430 C CA . ARG A 1 299 ? 18.656 29.641 -2.01 1 91.62 299 ARG A CA 1
ATOM 2431 C C . ARG A 1 299 ? 18 28.281 -1.806 1 91.62 299 ARG A C 1
ATOM 2433 O O . ARG A 1 299 ? 17.719 27.578 -2.773 1 91.62 299 ARG A O 1
ATOM 2440 N N . ASN A 1 300 ? 17.703 27.875 -0.705 1 93.31 300 ASN A N 1
ATOM 2441 C CA . ASN A 1 300 ? 17.203 26.531 -0.436 1 93.31 300 ASN A CA 1
ATOM 2442 C C . ASN A 1 300 ? 15.672 26.516 -0.332 1 93.31 300 ASN A C 1
ATOM 2444 O O . ASN A 1 300 ? 15.078 25.5 0.024 1 93.31 300 ASN A O 1
ATOM 2448 N N . SER A 1 301 ? 15.039 27.625 -0.852 1 96.25 301 SER A N 1
ATOM 2449 C CA . SER A 1 301 ? 13.602 27.75 -0.687 1 96.25 301 SER A CA 1
ATOM 2450 C C . SER A 1 301 ? 12.852 27.188 -1.89 1 96.25 301 SER A C 1
ATOM 2452 O O . SER A 1 301 ? 13.461 26.875 -2.918 1 96.25 301 SER A O 1
ATOM 2454 N N . TYR A 1 302 ? 11.617 26.875 -1.648 1 97.06 302 TYR A N 1
ATOM 2455 C CA . TYR A 1 302 ? 10.648 26.656 -2.721 1 97.06 302 TYR A CA 1
ATOM 2456 C C . TYR A 1 302 ? 9.875 27.922 -3.031 1 97.06 302 TYR A C 1
ATOM 2458 O O . TYR A 1 302 ? 9.391 28.594 -2.119 1 97.06 302 TYR A O 1
ATOM 2466 N N . VAL A 1 303 ? 9.805 28.281 -4.328 1 97.12 303 VAL A N 1
ATOM 2467 C CA . VAL A 1 303 ? 9.234 29.578 -4.68 1 97.12 303 VAL A CA 1
ATOM 2468 C C . VAL A 1 303 ? 8.133 29.391 -5.719 1 97.12 303 VAL A C 1
ATOM 2470 O O . VAL A 1 303 ? 8.281 28.594 -6.652 1 97.12 303 VAL A O 1
ATOM 2473 N N . ARG A 1 304 ? 7.066 30.078 -5.484 1 97 304 ARG A N 1
ATOM 2474 C CA . ARG A 1 304 ? 6.016 30.188 -6.492 1 97 304 ARG A CA 1
ATOM 2475 C C . ARG A 1 304 ? 5.801 31.641 -6.902 1 97 304 ARG A C 1
ATOM 2477 O O . ARG A 1 304 ? 5.641 32.5 -6.051 1 97 304 ARG A O 1
ATOM 2484 N N . PHE A 1 305 ? 5.867 31.891 -8.25 1 95.5 305 PHE A N 1
ATOM 2485 C CA . PHE A 1 305 ? 5.5 33.188 -8.797 1 95.5 305 PHE A CA 1
ATOM 2486 C C . PHE A 1 305 ? 4.078 33.188 -9.344 1 95.5 305 PHE A C 1
ATOM 2488 O O . PHE A 1 305 ? 3.742 32.344 -10.18 1 95.5 305 PHE A O 1
ATOM 2495 N N . ASN A 1 306 ? 3.307 34 -8.766 1 94.56 306 ASN A N 1
ATOM 2496 C CA . ASN A 1 306 ? 2.004 34.312 -9.359 1 94.56 306 ASN A CA 1
ATOM 2497 C C . ASN A 1 306 ? 2 35.656 -10.07 1 94.56 306 ASN A C 1
ATOM 2499 O O . ASN A 1 306 ? 1.915 36.688 -9.43 1 94.56 306 ASN A O 1
ATOM 2503 N N . ILE A 1 307 ? 2.049 35.562 -11.398 1 92.69 307 ILE A N 1
ATOM 2504 C CA . ILE A 1 307 ? 2.201 36.781 -12.195 1 92.69 307 ILE A CA 1
ATOM 2505 C C . ILE A 1 307 ? 0.939 37.031 -13.023 1 92.69 307 ILE A C 1
ATOM 2507 O O . ILE A 1 307 ? 0.528 36.156 -13.797 1 92.69 307 ILE A O 1
ATOM 2511 N N . LYS A 1 308 ? 0.375 38.094 -12.766 1 88.38 308 LYS A N 1
ATOM 2512 C CA . LYS A 1 308 ? -0.796 38.5 -13.531 1 88.38 308 LYS A CA 1
ATOM 2513 C C . LYS A 1 308 ? -0.475 39.688 -14.414 1 88.38 308 LYS A C 1
ATOM 2515 O O . LYS A 1 308 ? 0.058 40.719 -13.938 1 88.38 308 LYS A O 1
ATOM 2520 N N . TRP A 1 309 ? -0.745 39.438 -15.758 1 79.94 309 TRP A N 1
ATOM 2521 C CA . TRP A 1 309 ? -0.503 40.5 -16.719 1 79.94 309 TRP A CA 1
ATOM 2522 C C . TRP A 1 309 ? -1.467 40.406 -17.891 1 79.94 309 TRP A C 1
ATOM 2524 O O . TRP A 1 309 ? -2.18 39.406 -18.047 1 79.94 309 TRP A O 1
ATOM 2534 N N . ARG A 1 310 ? -1.584 41.469 -18.672 1 75.12 310 ARG A N 1
ATOM 2535 C CA . ARG A 1 310 ? -2.576 41.594 -19.734 1 75.12 310 ARG A CA 1
ATOM 2536 C C . ARG A 1 310 ? -2.205 40.75 -20.938 1 75.12 310 ARG A C 1
ATOM 2538 O O . ARG A 1 310 ? -3.07 40.406 -21.75 1 75.12 310 ARG A O 1
ATOM 2545 N N . LYS A 1 311 ? -0.929 40.438 -21.156 1 69.88 311 LYS A N 1
ATOM 2546 C CA . LYS A 1 311 ? -0.493 39.656 -22.312 1 69.88 311 LYS A CA 1
ATOM 2547 C C . LYS A 1 311 ? 0.356 38.469 -21.891 1 69.88 311 LYS A C 1
ATOM 2549 O O . LYS A 1 311 ? 0.941 38.469 -20.812 1 69.88 311 LYS A O 1
ATOM 2554 N N . PRO A 1 312 ? 0.207 37.5 -22.766 1 72.94 312 PRO A N 1
ATOM 2555 C CA . PRO A 1 312 ? 1.147 36.406 -22.516 1 72.94 312 PRO A CA 1
ATOM 2556 C C . PRO A 1 312 ? 2.605 36.844 -22.625 1 72.94 312 PRO A C 1
ATOM 2558 O O . PRO A 1 312 ? 2.938 37.688 -23.438 1 72.94 312 PRO A O 1
ATOM 2561 N N . PHE A 1 313 ? 3.379 36.531 -21.719 1 72.56 313 PHE A N 1
ATOM 2562 C CA . PHE A 1 313 ? 4.793 36.875 -21.812 1 72.56 313 PHE A CA 1
ATOM 2563 C C . PHE A 1 313 ? 5.664 35.688 -21.406 1 72.56 313 PHE A C 1
ATOM 2565 O O . PHE A 1 313 ? 5.199 34.781 -20.719 1 72.56 313 PHE A O 1
ATOM 2572 N N . ASP A 1 314 ? 6.77 35.656 -21.969 1 78.19 314 ASP A N 1
ATOM 2573 C CA . ASP A 1 314 ? 7.75 34.594 -21.734 1 78.19 314 ASP A CA 1
ATOM 2574 C C . ASP A 1 314 ? 8.336 34.688 -20.328 1 78.19 314 ASP A C 1
ATOM 2576 O O . ASP A 1 314 ? 8.844 35.719 -19.922 1 78.19 314 ASP A O 1
ATOM 2580 N N . VAL A 1 315 ? 8.141 33.594 -19.609 1 82 315 VAL A N 1
ATOM 2581 C CA . VAL A 1 315 ? 8.602 33.625 -18.234 1 82 315 VAL A CA 1
ATOM 2582 C C . VAL A 1 315 ? 9.828 32.75 -18.062 1 82 315 VAL A C 1
ATOM 2584 O O . VAL A 1 315 ? 10.289 32.5 -16.953 1 82 315 VAL A O 1
ATOM 2587 N N . GLU A 1 316 ? 10.422 32.281 -19.125 1 86.19 316 GLU A N 1
ATOM 2588 C CA . GLU A 1 316 ? 11.562 31.359 -19.078 1 86.19 316 GLU A CA 1
ATOM 2589 C C . GLU A 1 316 ? 12.766 32.031 -18.422 1 86.19 316 GLU A C 1
ATOM 2591 O O . GLU A 1 316 ? 13.539 31.375 -17.719 1 86.19 316 GLU A O 1
ATOM 2596 N N . TRP A 1 317 ? 12.836 33.344 -18.672 1 89.19 317 TRP A N 1
ATOM 2597 C CA . TRP A 1 317 ? 13.969 34.062 -18.125 1 89.19 317 TRP A CA 1
ATOM 2598 C C . TRP A 1 317 ? 13.945 34.062 -16.609 1 89.19 317 TRP A C 1
ATOM 2600 O O . TRP A 1 317 ? 14.992 34.156 -15.961 1 89.19 317 TRP A O 1
ATOM 2610 N N . ILE A 1 318 ? 12.859 33.875 -16.016 1 92.44 318 ILE A N 1
ATOM 2611 C CA . ILE A 1 318 ? 12.727 33.844 -14.562 1 92.44 318 ILE A CA 1
ATOM 2612 C C . ILE A 1 318 ? 13.438 32.625 -14 1 92.44 318 ILE A C 1
ATOM 2614 O O . ILE A 1 318 ? 14.094 32.719 -12.953 1 92.44 318 ILE A O 1
ATOM 2618 N N . LYS A 1 319 ? 13.359 31.484 -14.656 1 90.69 319 LYS A N 1
ATOM 2619 C CA . LYS A 1 319 ? 13.992 30.234 -14.234 1 90.69 319 LYS A CA 1
ATOM 2620 C C . LYS A 1 319 ? 15.516 30.375 -14.188 1 90.69 319 LYS A C 1
ATOM 2622 O O . LYS A 1 319 ? 16.188 29.719 -13.391 1 90.69 319 LYS A O 1
ATOM 2627 N N . GLU A 1 320 ? 15.969 31.281 -14.992 1 90.31 320 GLU A N 1
ATOM 2628 C CA . GLU A 1 320 ? 17.406 31.469 -15.102 1 90.31 320 GLU A CA 1
ATOM 2629 C C . GLU A 1 320 ? 17.953 32.344 -13.977 1 90.31 320 GLU A C 1
ATOM 2631 O O . GLU A 1 320 ? 19.094 32.188 -13.555 1 90.31 320 GLU A O 1
ATOM 2636 N N . ILE A 1 321 ? 17.141 33.188 -13.484 1 92.38 321 ILE A N 1
ATOM 2637 C CA . ILE A 1 321 ? 17.688 34.156 -12.57 1 92.38 321 ILE A CA 1
ATOM 2638 C C . ILE A 1 321 ? 17.312 33.812 -11.133 1 92.38 321 ILE A C 1
ATOM 2640 O O . ILE A 1 321 ? 17.922 34.312 -10.188 1 92.38 321 ILE A O 1
ATOM 2644 N N . VAL A 1 322 ? 16.312 33.031 -10.922 1 92.88 322 VAL A N 1
ATOM 2645 C CA . VAL A 1 322 ? 15.883 32.688 -9.578 1 92.88 322 VAL A CA 1
ATOM 2646 C C . VAL A 1 322 ? 16.703 31.484 -9.086 1 92.88 322 VAL A C 1
ATOM 2648 O O . VAL A 1 322 ? 16.734 30.422 -9.719 1 92.88 322 VAL A O 1
ATOM 2651 N N . ASN A 1 323 ? 17.375 31.625 -8 1 91.75 323 ASN A N 1
ATOM 2652 C CA . ASN A 1 323 ? 18.172 30.578 -7.387 1 91.75 323 ASN A CA 1
ATOM 2653 C C . ASN A 1 323 ? 17.438 29.938 -6.211 1 91.75 323 ASN A C 1
ATOM 2655 O O . ASN A 1 323 ? 17.719 30.25 -5.055 1 91.75 323 ASN A O 1
ATOM 2659 N N . ALA A 1 324 ? 16.547 29.094 -6.457 1 93.75 324 ALA A N 1
ATOM 2660 C CA . ALA A 1 324 ? 15.766 28.375 -5.461 1 93.75 324 ALA A CA 1
ATOM 2661 C C . ALA A 1 324 ? 15.805 26.875 -5.723 1 93.75 324 ALA A C 1
ATOM 2663 O O . ALA A 1 324 ? 16.188 26.438 -6.812 1 93.75 324 ALA A O 1
ATOM 2664 N N . GLU A 1 325 ? 15.555 26.094 -4.73 1 94.06 325 GLU A N 1
ATOM 2665 C CA . GLU A 1 325 ? 15.539 24.641 -4.867 1 94.06 325 GLU A CA 1
ATOM 2666 C C . GLU A 1 325 ? 14.438 24.188 -5.828 1 94.06 325 GLU A C 1
ATOM 2668 O O . GLU A 1 325 ? 14.609 23.203 -6.559 1 94.06 325 GLU A O 1
ATOM 2673 N N . TYR A 1 326 ? 13.32 24.891 -5.75 1 94.88 326 TYR A N 1
ATOM 2674 C CA . TYR A 1 326 ? 12.18 24.609 -6.609 1 94.88 326 TYR A CA 1
ATOM 2675 C C . TYR A 1 326 ? 11.469 25.906 -7.004 1 94.88 326 TYR A C 1
ATOM 2677 O O . TYR A 1 326 ? 11.352 26.828 -6.191 1 94.88 326 TYR A O 1
ATOM 2685 N N . LEU A 1 327 ? 11.102 25.953 -8.336 1 95.06 327 LEU A N 1
ATOM 2686 C CA . LEU A 1 327 ? 10.445 27.156 -8.852 1 95.06 327 LEU A CA 1
ATOM 2687 C C . LEU A 1 327 ? 9.203 26.797 -9.656 1 95.06 327 LEU A C 1
ATOM 2689 O O . LEU A 1 327 ? 9.266 25.953 -10.562 1 95.06 327 LEU A O 1
ATOM 2693 N N . ARG A 1 328 ? 8.117 27.375 -9.195 1 94.38 328 ARG A N 1
ATOM 2694 C CA . ARG A 1 328 ? 6.855 27.281 -9.93 1 94.38 328 ARG A CA 1
ATOM 2695 C C . ARG A 1 328 ? 6.371 28.656 -10.383 1 94.38 328 ARG A C 1
ATOM 2697 O O . ARG A 1 328 ? 6.375 29.609 -9.594 1 94.38 328 ARG A O 1
ATOM 2704 N N . ILE A 1 329 ? 5.965 28.734 -11.703 1 93.06 329 ILE A N 1
ATOM 2705 C CA . ILE A 1 329 ? 5.5 30.016 -12.234 1 93.06 329 ILE A CA 1
ATOM 2706 C C . ILE A 1 329 ? 4.078 29.859 -12.773 1 93.06 329 ILE A C 1
ATOM 2708 O O . ILE A 1 329 ? 3.816 29.016 -13.641 1 93.06 329 ILE A O 1
ATOM 2712 N N . HIS A 1 330 ? 3.24 30.641 -12.148 1 91.06 330 HIS A N 1
ATOM 2713 C CA . HIS A 1 330 ? 1.864 30.734 -12.625 1 91.06 330 HIS A CA 1
ATOM 2714 C C . HIS A 1 330 ? 1.595 32.094 -13.258 1 91.06 330 HIS A C 1
ATOM 2716 O O . HIS A 1 330 ? 1.857 33.125 -12.648 1 91.06 330 HIS A O 1
ATOM 2722 N N . THR A 1 331 ? 1.131 32.031 -14.492 1 88.25 331 THR A N 1
ATOM 2723 C CA . THR A 1 331 ? 0.78 33.281 -15.18 1 88.25 331 THR A CA 1
ATOM 2724 C C . THR A 1 331 ? -0.721 33.344 -15.445 1 88.25 331 THR A C 1
ATOM 2726 O O . THR A 1 331 ? -1.349 32.312 -15.734 1 88.25 331 THR A O 1
ATOM 2729 N N . ALA A 1 332 ? -1.241 34.469 -15.117 1 84.81 332 ALA A N 1
ATOM 2730 C CA . ALA A 1 332 ? -2.652 34.688 -15.422 1 84.81 332 ALA A CA 1
ATOM 2731 C C . ALA A 1 332 ? -2.848 36 -16.188 1 84.81 332 ALA A C 1
ATOM 2733 O O . ALA A 1 332 ? -2.119 36.969 -15.961 1 84.81 332 ALA A O 1
ATOM 2734 N N . ILE A 1 333 ? -3.764 36 -17.234 1 79.38 333 ILE A N 1
ATOM 2735 C CA . ILE A 1 333 ? -4.035 37.188 -18.047 1 79.38 333 ILE A CA 1
ATOM 2736 C C . ILE A 1 333 ? -5.152 38 -17.406 1 79.38 333 ILE A C 1
ATOM 2738 O O . ILE A 1 333 ? -6.195 37.469 -17.031 1 79.38 333 ILE A O 1
ATOM 2742 N N . ILE A 1 334 ? -4.859 39.25 -17.25 1 74.44 334 ILE A N 1
ATOM 2743 C CA . ILE A 1 334 ? -5.883 40.156 -16.734 1 74.44 334 ILE A CA 1
ATOM 2744 C C . ILE A 1 334 ? -6.801 40.594 -17.875 1 74.44 334 ILE A C 1
ATOM 2746 O O . ILE A 1 334 ? -6.336 41.156 -18.875 1 74.44 334 ILE A O 1
ATOM 2750 N N . LYS A 1 335 ? -8.062 40.188 -18.062 1 57.03 335 LYS A N 1
ATOM 2751 C CA . LYS A 1 335 ? -9.016 40.594 -19.078 1 57.03 335 LYS A CA 1
ATOM 2752 C C . LYS A 1 335 ? -9.578 42 -18.75 1 57.03 335 LYS A C 1
ATOM 2754 O O . LYS A 1 335 ? -9.93 42.281 -17.609 1 57.03 335 LYS A O 1
ATOM 2759 N N . ASP A 1 336 ? -9.328 42.969 -19.531 1 49.62 336 ASP A N 1
ATOM 2760 C CA . ASP A 1 336 ? -9.992 44.281 -19.422 1 49.62 336 ASP A CA 1
ATOM 2761 C C . ASP A 1 336 ? -11.508 44.125 -19.406 1 49.62 336 ASP A C 1
ATOM 2763 O O . ASP A 1 336 ? -12.062 43.281 -20.141 1 49.62 336 ASP A O 1
ATOM 2767 N N . GLU A 1 337 ? -12.188 44.531 -18.469 1 42.91 337 GLU A N 1
ATOM 2768 C CA . GLU A 1 337 ? -13.648 44.531 -18.453 1 42.91 337 GLU A CA 1
ATOM 2769 C C . GLU A 1 337 ? -14.211 45.25 -19.672 1 42.91 337 GLU A C 1
ATOM 2771 O O . GLU A 1 337 ? -15.43 45.344 -19.844 1 42.91 337 GLU A O 1
ATOM 2776 N N . LYS A 1 338 ? -13.594 46.25 -20.422 1 40.41 338 LYS A N 1
ATOM 2777 C CA . LYS A 1 338 ? -14.461 46.969 -21.344 1 40.41 338 LYS A CA 1
ATOM 2778 C C . LYS A 1 338 ? -15.133 46.031 -22.328 1 40.41 338 LYS A C 1
ATOM 2780 O O . LYS A 1 338 ? -16.312 46.188 -22.656 1 40.41 338 LYS A O 1
ATOM 2785 N N . SER A 1 339 ? -14.445 45.594 -23.406 1 35.5 339 SER A N 1
ATOM 2786 C CA . SER A 1 339 ? -15.094 45.281 -24.688 1 35.5 339 SER A CA 1
ATOM 2787 C C . SER A 1 339 ? -15.898 44 -24.609 1 35.5 339 SER A C 1
ATOM 2789 O O . SER A 1 339 ? -16.344 43.469 -25.641 1 35.5 339 SER A O 1
ATOM 2791 N N . MET A 1 340 ? -15.789 43.062 -23.609 1 35.38 340 MET A N 1
ATOM 2792 C CA . MET A 1 340 ? -16.688 41.969 -23.875 1 35.38 340 MET A CA 1
ATOM 2793 C C . MET A 1 340 ? -18.141 42.406 -23.859 1 35.38 340 MET A C 1
ATOM 2795 O O . MET A 1 340 ? -18.781 42.5 -22.812 1 35.38 340 MET A O 1
ATOM 2799 N N . ASN A 1 341 ? -18.453 43.438 -24.484 1 34.38 341 ASN A N 1
ATOM 2800 C CA . ASN A 1 341 ? -19.859 43.344 -24.859 1 34.38 341 ASN A CA 1
ATOM 2801 C C . ASN A 1 341 ? -20.219 41.969 -25.438 1 34.38 341 ASN A C 1
ATOM 2803 O O . ASN A 1 341 ? -21.344 41.781 -25.875 1 34.38 341 ASN A O 1
ATOM 2807 N N . GLY A 1 342 ? -19.328 41.375 -26.312 1 34.75 342 GLY A N 1
ATOM 2808 C CA . GLY A 1 342 ? -19.844 40.094 -26.812 1 34.75 342 GLY A CA 1
ATOM 2809 C C . GLY A 1 342 ? -19.969 39.031 -25.734 1 34.75 342 GLY A C 1
ATOM 2810 O O . GLY A 1 342 ? -19.375 39.156 -24.656 1 34.75 342 GLY A O 1
ATOM 2811 N N . GLU A 1 343 ? -21.016 38.062 -25.875 1 34 343 GLU A N 1
ATOM 2812 C CA . GLU A 1 343 ? -21.516 36.938 -25.109 1 34 343 GLU A CA 1
ATOM 2813 C C . GLU A 1 343 ? -20.375 36.031 -24.656 1 34 343 GLU A C 1
ATOM 2815 O O . GLU A 1 343 ? -19.703 35.406 -25.484 1 34 343 GLU A O 1
ATOM 2820 N N . SER A 1 344 ? -19.562 36.5 -23.891 1 35.03 344 SER A N 1
ATOM 2821 C CA . SER A 1 344 ? -18.578 35.625 -23.25 1 35.03 344 SER A CA 1
ATOM 2822 C C . SER A 1 344 ? -19.188 34.281 -22.922 1 35.03 344 SER A C 1
ATOM 2824 O O . SER A 1 344 ? -20.125 34.156 -22.141 1 35.03 344 SER A O 1
ATOM 2826 N N . VAL A 1 345 ? -19.25 33.438 -23.984 1 34.62 345 VAL A N 1
ATOM 2827 C CA . VAL A 1 345 ? -19.703 32.062 -23.797 1 34.62 345 VAL A CA 1
ATOM 2828 C C . VAL A 1 345 ? -18.969 31.438 -22.609 1 34.62 345 VAL A C 1
ATOM 2830 O O . VAL A 1 345 ? -17.734 31.391 -22.594 1 34.62 345 VAL A O 1
ATOM 2833 N N . ASP A 1 346 ? -19.391 31.672 -21.469 1 36.53 346 ASP A N 1
ATOM 2834 C CA . ASP A 1 346 ? -18.969 30.953 -20.266 1 36.53 346 ASP A CA 1
ATOM 2835 C C . ASP A 1 346 ? -18.672 29.484 -20.594 1 36.53 346 ASP A C 1
ATOM 2837 O O . ASP A 1 346 ? -19.578 28.703 -20.859 1 36.53 346 ASP A O 1
ATOM 2841 N N . ILE A 1 347 ? -17.531 29.297 -21.078 1 41.28 347 ILE A N 1
ATOM 2842 C CA . ILE A 1 347 ? -17.141 27.938 -21.406 1 41.28 347 ILE A CA 1
ATOM 2843 C C . ILE A 1 347 ? -17.688 26.969 -20.344 1 41.28 347 ILE A C 1
ATOM 2845 O O . ILE A 1 347 ? -18.031 25.828 -20.656 1 41.28 347 ILE A O 1
ATOM 2849 N N . LYS A 1 348 ? -17.812 27.531 -19.141 1 43.34 348 LYS A N 1
ATOM 2850 C CA . LYS A 1 348 ? -18.422 26.75 -18.062 1 43.34 348 LYS A CA 1
ATOM 2851 C C . LYS A 1 348 ? -19.875 26.406 -18.375 1 43.34 348 LYS A C 1
ATOM 2853 O O . LYS A 1 348 ? -20.359 25.344 -17.969 1 43.34 348 LYS A O 1
ATOM 2858 N N . SER A 1 349 ? -20.453 27.281 -19.188 1 46.06 349 SER A N 1
ATOM 2859 C CA . SER A 1 349 ? -21.859 27.094 -19.516 1 46.06 349 SER A CA 1
ATOM 2860 C C . SER A 1 349 ? -22.062 25.922 -20.453 1 46.06 349 SER A C 1
ATOM 2862 O O . SER A 1 349 ? -23.172 25.438 -20.641 1 46.06 349 SER A O 1
ATOM 2864 N N . PHE A 1 350 ? -21.078 25.516 -21.109 1 41.16 350 PHE A N 1
ATOM 2865 C CA . PHE A 1 350 ? -21.156 24.391 -22.031 1 41.16 350 PHE A CA 1
ATOM 2866 C C . PHE A 1 350 ? -20.984 23.078 -21.281 1 41.16 350 PHE A C 1
ATOM 2868 O O . PHE A 1 350 ? -21.172 22 -21.859 1 41.16 350 PHE A O 1
ATOM 2875 N N . PHE A 1 351 ? -20.469 23.156 -20.062 1 44.78 351 PHE A N 1
ATOM 2876 C CA . PHE A 1 351 ? -20.266 21.969 -19.25 1 44.78 351 PHE A CA 1
ATOM 2877 C C . PHE A 1 351 ? -21.203 21.969 -18.047 1 44.78 351 PHE A C 1
ATOM 2879 O O . PHE A 1 351 ? -21.609 23.031 -17.578 1 44.78 351 PHE A O 1
ATOM 2886 N N . THR A 1 352 ? -21.812 20.859 -17.719 1 52.12 352 THR A N 1
ATOM 2887 C CA . THR A 1 352 ? -22.531 20.766 -16.438 1 52.12 352 THR A CA 1
ATOM 2888 C C . THR A 1 352 ? -21.578 21.062 -15.273 1 52.12 352 THR A C 1
ATOM 2890 O O . THR A 1 352 ? -20.359 21.016 -15.43 1 52.12 352 THR A O 1
ATOM 2893 N N . GLU A 1 353 ? -22.062 21.516 -14.203 1 52.69 353 GLU A N 1
ATOM 2894 C CA . GLU A 1 353 ? -21.297 21.766 -12.984 1 52.69 353 GLU A CA 1
ATOM 2895 C C . GLU A 1 353 ? -20.344 20.594 -12.68 1 52.69 353 GLU A C 1
ATOM 2897 O O . GLU A 1 353 ? -19.203 20.812 -12.266 1 52.69 353 GLU A O 1
ATOM 2902 N N . GLN A 1 354 ? -20.844 19.422 -12.867 1 53.34 354 GLN A N 1
ATOM 2903 C CA . GLN A 1 354 ? -20.078 18.219 -12.602 1 53.34 354 GLN A CA 1
ATOM 2904 C C . GLN A 1 354 ? -18.922 18.078 -13.586 1 53.34 354 GLN A C 1
ATOM 2906 O O . GLN A 1 354 ? -17.797 17.75 -13.195 1 53.34 354 GLN A O 1
ATOM 2911 N N . GLU A 1 355 ? -19.203 18.391 -14.773 1 51.72 355 GLU A N 1
ATOM 2912 C CA . GLU A 1 355 ? -18.172 18.312 -15.797 1 51.72 355 GLU A CA 1
ATOM 2913 C C . GLU A 1 355 ? -17.078 19.359 -15.57 1 51.72 355 GLU A C 1
ATOM 2915 O O . GLU A 1 355 ? -15.891 19.062 -15.703 1 51.72 355 GLU A O 1
ATOM 2920 N N . TRP A 1 356 ? -17.438 20.438 -15.203 1 51.97 356 TRP A N 1
ATOM 2921 C CA . TRP A 1 356 ? -16.484 21.516 -14.953 1 51.97 356 TRP A CA 1
ATOM 2922 C C . TRP A 1 356 ? -15.586 21.188 -13.773 1 51.97 356 TRP A C 1
ATOM 2924 O O . TRP A 1 356 ? -14.391 21.484 -13.797 1 51.97 356 TRP A O 1
ATOM 2934 N N . LYS A 1 357 ? -16.172 20.562 -12.781 1 57.06 357 LYS A N 1
ATOM 2935 C CA . LYS A 1 357 ? -15.375 20.109 -11.641 1 57.06 357 LYS A CA 1
ATOM 2936 C C . LYS A 1 357 ? -14.32 19.094 -12.078 1 57.06 357 LYS A C 1
ATOM 2938 O O . LYS A 1 357 ? -13.18 19.141 -11.602 1 57.06 357 LYS A O 1
ATOM 2943 N N . VAL A 1 358 ? -14.68 18.25 -12.914 1 52.97 358 VAL A N 1
ATOM 2944 C CA . VAL A 1 358 ? -13.75 17.266 -13.445 1 52.97 358 VAL A CA 1
ATOM 2945 C C . VAL A 1 358 ? -12.648 17.969 -14.242 1 52.97 358 VAL A C 1
ATOM 2947 O O . VAL A 1 358 ? -11.469 17.656 -14.094 1 52.97 358 VAL A O 1
ATOM 2950 N N . ILE A 1 359 ? -12.977 18.844 -15.102 1 50.09 359 ILE A N 1
ATOM 2951 C CA . ILE A 1 359 ? -12.016 19.562 -15.922 1 50.09 359 ILE A CA 1
ATOM 2952 C C . ILE A 1 359 ? -11.078 20.375 -15.031 1 50.09 359 ILE A C 1
ATOM 2954 O O . ILE A 1 359 ? -9.867 20.406 -15.25 1 50.09 359 ILE A O 1
ATOM 2958 N N . ASP A 1 360 ? -11.609 21 -14.125 1 53.47 360 ASP A N 1
ATOM 2959 C CA . ASP A 1 360 ? -10.82 21.781 -13.172 1 53.47 360 ASP A CA 1
ATOM 2960 C C . ASP A 1 360 ? -9.828 20.906 -12.422 1 53.47 360 ASP A C 1
ATOM 2962 O O . ASP A 1 360 ? -8.664 21.266 -12.258 1 53.47 360 ASP A O 1
ATOM 2966 N N . LEU A 1 361 ? -10.367 19.828 -11.977 1 55.62 361 LEU A N 1
ATOM 2967 C CA . LEU A 1 361 ? -9.516 18.891 -11.266 1 55.62 361 LEU A CA 1
ATOM 2968 C C . LEU A 1 361 ? -8.469 18.297 -12.195 1 55.62 361 LEU A C 1
ATOM 2970 O O . LEU A 1 361 ? -7.312 18.109 -11.805 1 55.62 361 LEU A O 1
ATOM 2974 N N . ALA A 1 362 ? -8.867 18.031 -13.367 1 53.12 362 ALA A N 1
ATOM 2975 C CA . ALA A 1 362 ? -7.973 17.453 -14.359 1 53.12 362 ALA A CA 1
ATOM 2976 C C . ALA A 1 362 ? -6.922 18.453 -14.812 1 53.12 362 ALA A C 1
ATOM 2978 O O . ALA A 1 362 ? -5.832 18.078 -15.242 1 53.12 362 ALA A O 1
ATOM 2979 N N . SER A 1 363 ? -7.262 19.672 -14.812 1 45.31 363 SER A N 1
ATOM 2980 C CA . SER A 1 363 ? -6.352 20.734 -15.234 1 45.31 363 SER A CA 1
ATOM 2981 C C . SER A 1 363 ? -5.387 21.109 -14.109 1 45.31 363 SER A C 1
ATOM 2983 O O . SER A 1 363 ? -4.457 21.891 -14.32 1 45.31 363 SER A O 1
ATOM 2985 N N . SER A 1 364 ? -5.719 20.672 -12.891 1 44.03 364 SER A N 1
ATOM 2986 C CA . SER A 1 364 ? -4.801 20.953 -11.789 1 44.03 364 SER A CA 1
ATOM 2987 C C . SER A 1 364 ? -3.512 20.141 -11.922 1 44.03 364 SER A C 1
ATOM 2989 O O . SER A 1 364 ? -3.51 19.062 -12.508 1 44.03 364 SER A O 1
ATOM 2991 N N . ASP A 1 365 ? -2.354 20.781 -11.719 1 46 365 ASP A N 1
ATOM 2992 C CA . ASP A 1 365 ? -1.037 20.156 -11.766 1 46 365 ASP A CA 1
ATOM 2993 C C . ASP A 1 365 ? -1 18.891 -10.898 1 46 365 ASP A C 1
ATOM 2995 O O . ASP A 1 365 ? -0.049 18.109 -10.977 1 46 365 ASP A O 1
ATOM 2999 N N . GLU A 1 366 ? -1.989 18.766 -10.008 1 42.09 366 GLU A N 1
ATOM 3000 C CA . GLU A 1 366 ? -2.041 17.609 -9.117 1 42.09 366 GLU A CA 1
ATOM 3001 C C . GLU A 1 366 ? -3.039 16.562 -9.625 1 42.09 366 GLU A C 1
ATOM 3003 O O . GLU A 1 366 ? -3.672 15.867 -8.828 1 42.09 366 GLU A O 1
ATOM 3008 N N . PHE A 1 367 ? -3.195 16.375 -10.914 1 46.75 367 PHE A N 1
ATOM 3009 C CA . PHE A 1 367 ? -4.176 15.547 -11.609 1 46.75 367 PHE A CA 1
ATOM 3010 C C . PHE A 1 367 ? -4.16 14.125 -11.078 1 46.75 367 PHE A C 1
ATOM 3012 O O . PHE A 1 367 ? -5.219 13.523 -10.859 1 46.75 367 PHE A O 1
ATOM 3019 N N . GLU A 1 368 ? -3.021 13.648 -10.797 1 48.09 368 GLU A N 1
ATOM 3020 C CA . GLU A 1 368 ? -2.881 12.266 -10.344 1 48.09 368 GLU A CA 1
ATOM 3021 C C . GLU A 1 368 ? -3.549 12.055 -8.992 1 48.09 368 GLU A C 1
ATOM 3023 O O . GLU A 1 368 ? -4.156 11.016 -8.742 1 48.09 368 GLU A O 1
ATOM 3028 N N . SER A 1 369 ? -3.525 13.094 -8.227 1 46.12 369 SER A N 1
ATOM 3029 C CA . SER A 1 369 ? -4.098 13 -6.887 1 46.12 369 SER A CA 1
ATOM 3030 C C . SER A 1 369 ? -5.621 13.062 -6.934 1 46.12 369 SER A C 1
ATOM 3032 O O . SER A 1 369 ? -6.293 12.695 -5.965 1 46.12 369 SER A O 1
ATOM 3034 N N . TYR A 1 370 ? -6.152 13.492 -8.078 1 45.78 370 TYR A N 1
ATOM 3035 C CA . TYR A 1 370 ? -7.598 13.695 -8.133 1 45.78 370 TYR A CA 1
ATOM 3036 C C . TYR A 1 370 ? -8.258 12.648 -9.016 1 45.78 370 TYR A C 1
ATOM 3038 O O . TYR A 1 370 ? -9.484 12.625 -9.156 1 45.78 370 TYR A O 1
ATOM 3046 N N . ILE A 1 371 ? -7.52 11.805 -9.523 1 48.5 371 ILE A N 1
ATOM 3047 C CA . ILE A 1 371 ? -8.047 10.812 -10.461 1 48.5 371 ILE A CA 1
ATOM 3048 C C . ILE A 1 371 ? -9.164 10.016 -9.789 1 48.5 371 ILE A C 1
ATOM 3050 O O . ILE A 1 371 ? -10.211 9.781 -10.391 1 48.5 371 ILE A O 1
ATOM 3054 N N . GLU A 1 372 ? -8.961 9.703 -8.594 1 46.72 372 GLU A N 1
ATOM 3055 C CA . GLU A 1 372 ? -10.016 8.969 -7.902 1 46.72 372 GLU A CA 1
ATOM 3056 C C . GLU A 1 372 ? -11.281 9.805 -7.777 1 46.72 372 GLU A C 1
ATOM 3058 O O . GLU A 1 372 ? -12.391 9.297 -7.977 1 46.72 372 GLU A O 1
ATOM 3063 N N . LYS A 1 373 ? -11.078 11.031 -7.48 1 50.91 373 LYS A N 1
ATOM 3064 C CA . LYS A 1 373 ? -12.234 11.922 -7.387 1 50.91 373 LYS A CA 1
ATOM 3065 C C . LYS A 1 373 ? -12.898 12.109 -8.75 1 50.91 373 LYS A C 1
ATOM 3067 O O . LYS A 1 373 ? -14.125 12.141 -8.844 1 50.91 373 LYS A O 1
ATOM 3072 N N . ILE A 1 374 ? -12.195 12.172 -9.734 1 50.12 374 ILE A N 1
ATOM 3073 C CA . ILE A 1 374 ? -12.695 12.297 -11.102 1 50.12 374 ILE A CA 1
ATOM 3074 C C . ILE A 1 374 ? -13.438 11.031 -11.5 1 50.12 374 ILE A C 1
ATOM 3076 O O . ILE A 1 374 ? -14.539 11.094 -12.047 1 50.12 374 ILE A O 1
ATOM 3080 N N . VAL A 1 375 ? -12.93 9.914 -11.125 1 47.5 375 VAL A N 1
ATOM 3081 C CA . VAL A 1 375 ? -13.602 8.648 -11.398 1 47.5 375 VAL A CA 1
ATOM 3082 C C . VAL A 1 375 ? -14.914 8.586 -10.633 1 47.5 375 VAL A C 1
ATOM 3084 O O . VAL A 1 375 ? -15.945 8.172 -11.18 1 47.5 375 VAL A O 1
ATOM 3087 N N . ASP A 1 376 ? -14.914 9.023 -9.477 1 47.5 376 ASP A N 1
ATOM 3088 C CA . ASP A 1 376 ? -16.141 9.078 -8.688 1 47.5 376 ASP A CA 1
ATOM 3089 C C . ASP A 1 376 ? -17.188 9.961 -9.359 1 47.5 376 ASP A C 1
ATOM 3091 O O . ASP A 1 376 ? -18.375 9.617 -9.414 1 47.5 376 ASP A O 1
ATOM 3095 N N . ILE A 1 377 ? -16.812 11.07 -9.812 1 49.91 377 ILE A N 1
ATOM 3096 C CA . ILE A 1 377 ? -17.703 12.023 -10.469 1 49.91 377 ILE A CA 1
ATOM 3097 C C . ILE A 1 377 ? -18.219 11.43 -11.773 1 49.91 377 ILE A C 1
ATOM 3099 O O . ILE A 1 377 ? -19.406 11.508 -12.062 1 49.91 377 ILE A O 1
ATOM 3103 N N . LEU A 1 378 ? -17.328 10.805 -12.477 1 45.62 378 LEU A N 1
ATOM 3104 C CA . LEU A 1 378 ? -17.688 10.266 -13.781 1 45.62 378 LEU A CA 1
ATOM 3105 C C . LEU A 1 378 ? -18.516 8.992 -13.633 1 45.62 378 LEU A C 1
ATOM 3107 O O . LEU A 1 378 ? -19.344 8.68 -14.5 1 45.62 378 LEU A O 1
ATOM 3111 N N . SER A 1 379 ? -18.125 8.219 -12.586 1 42.69 379 SER A N 1
ATOM 3112 C CA . SER A 1 379 ? -18.844 6.965 -12.391 1 42.69 379 SER A CA 1
ATOM 3113 C C . SER A 1 379 ? -20.25 7.215 -11.844 1 42.69 379 SER A C 1
ATOM 3115 O O . SER A 1 379 ? -21.047 6.285 -11.727 1 42.69 379 SER A O 1
ATOM 3117 N N . GLY A 1 380 ? -20.844 8.328 -11.984 1 40.44 380 GLY A N 1
ATOM 3118 C CA . GLY A 1 380 ? -22.203 8.602 -11.539 1 40.44 380 GLY A CA 1
ATOM 3119 C C . GLY A 1 380 ? -22.516 7.98 -10.188 1 40.44 380 GLY A C 1
ATOM 3120 O O . GLY A 1 380 ? -23.688 7.898 -9.797 1 40.44 380 GLY A O 1
ATOM 3121 N N . TYR A 1 381 ? -21.734 7.16 -9.586 1 32.91 381 TYR A N 1
ATOM 3122 C CA . TYR A 1 381 ? -22.062 6.555 -8.305 1 32.91 381 TYR A CA 1
ATOM 3123 C C . TYR A 1 381 ? -22.281 7.621 -7.234 1 32.91 381 TYR A C 1
ATOM 3125 O O . TYR A 1 381 ? -21.328 8.047 -6.578 1 32.91 381 TYR A O 1
ATOM 3133 N N . GLU A 1 382 ? -23.047 8.625 -7.508 1 32.16 382 GLU A N 1
ATOM 3134 C CA . GLU A 1 382 ? -23.609 9.188 -6.281 1 32.16 382 GLU A CA 1
ATOM 3135 C C . GLU A 1 382 ? -24.25 8.109 -5.422 1 32.16 382 GLU A C 1
ATOM 3137 O O . GLU A 1 382 ? -25.047 7.305 -5.918 1 32.16 382 GLU A O 1
ATOM 3142 N N . LYS A 1 383 ? -23.75 7.801 -4.289 1 31.53 383 LYS A N 1
ATOM 3143 C CA . LYS A 1 383 ? -24.531 7.039 -3.316 1 31.53 383 LYS A CA 1
ATOM 3144 C C . LYS A 1 383 ? -26 7.449 -3.35 1 31.53 383 LYS A C 1
ATOM 3146 O O . LYS A 1 383 ? -26.328 8.609 -3.082 1 31.53 383 LYS A O 1
ATOM 3151 N N . LYS A 1 384 ? -26.828 6.73 -4.09 1 32.12 384 LYS A N 1
ATOM 3152 C CA . LYS A 1 384 ? -28.281 6.762 -3.916 1 32.12 384 LYS A CA 1
ATOM 3153 C C . LYS A 1 384 ? -28.656 6.703 -2.438 1 32.12 384 LYS A C 1
ATOM 3155 O O . LYS A 1 384 ? -28.578 5.645 -1.812 1 32.12 384 LYS A O 1
ATOM 3160 N N . GLU A 1 385 ? -28.391 7.707 -1.65 1 26.31 385 GLU A N 1
ATOM 3161 C CA . GLU A 1 385 ? -29.328 7.777 -0.53 1 26.31 385 GLU A CA 1
ATOM 3162 C C . GLU A 1 385 ? -30.781 7.68 -1.01 1 26.31 385 GLU A C 1
ATOM 3164 O O . GLU A 1 385 ? -31.125 8.258 -2.039 1 26.31 385 GLU A O 1
ATOM 3169 N N . GLU A 1 386 ? -31.531 6.695 -0.448 1 26.36 386 GLU A N 1
ATOM 3170 C CA . GLU A 1 386 ? -32.938 6.332 -0.581 1 26.36 386 GLU A CA 1
ATOM 3171 C C . GLU A 1 386 ? -33.844 7.562 -0.512 1 26.36 386 GLU A C 1
ATOM 3173 O O . GLU A 1 386 ? -34.188 8.031 0.577 1 26.36 386 GLU A O 1
ATOM 3178 N N . ARG A 1 387 ? -33.656 8.68 -1.168 1 27.02 387 ARG A N 1
ATOM 3179 C CA . ARG A 1 387 ? -34.844 9.523 -1.14 1 27.02 387 ARG A CA 1
ATOM 3180 C C . ARG A 1 387 ? -36.062 8.773 -1.695 1 27.02 387 ARG A C 1
ATOM 3182 O O . ARG A 1 387 ? -35.906 7.934 -2.588 1 27.02 387 ARG A O 1
ATOM 3189 N N . GLU A 1 388 ? -37.25 8.828 -0.91 1 25.16 388 GLU A N 1
ATOM 3190 C CA . GLU A 1 388 ? -38.656 8.508 -1.236 1 25.16 388 GLU A CA 1
ATOM 3191 C C . GLU A 1 388 ? -38.969 8.906 -2.67 1 25.16 388 GLU A C 1
ATOM 3193 O O . GLU A 1 388 ? -38.344 9.805 -3.234 1 25.16 388 GLU A O 1
ATOM 3198 N N . LYS A 1 389 ? -40.125 8.273 -3.248 1 27.64 389 LYS A N 1
ATOM 3199 C CA . LYS A 1 389 ? -40.906 8.023 -4.465 1 27.64 389 LYS A CA 1
ATOM 3200 C C . LYS A 1 389 ? -41.406 9.336 -5.078 1 27.64 389 LYS A C 1
ATOM 3202 O O . LYS A 1 389 ? -42.594 9.617 -5.074 1 27.64 389 LYS A O 1
ATOM 3207 N N . LYS A 1 390 ? -41.062 10.547 -4.852 1 26.91 390 LYS A N 1
ATOM 3208 C CA . LYS A 1 390 ? -41.938 11.312 -5.727 1 26.91 390 LYS A CA 1
ATOM 3209 C C . LYS A 1 390 ? -41.656 11 -7.195 1 26.91 390 LYS A C 1
ATOM 3211 O O . LYS A 1 390 ? -40.5 10.922 -7.617 1 26.91 390 LYS A O 1
ATOM 3216 N N . GLU A 1 391 ? -42.625 10.391 -8.016 1 29.06 391 GLU A N 1
ATOM 3217 C CA . GLU A 1 391 ? -43 10.008 -9.375 1 29.06 391 GLU A CA 1
ATOM 3218 C C . GLU A 1 391 ? -42.594 11.078 -10.383 1 29.06 391 GLU A C 1
ATOM 3220 O O . GLU A 1 391 ? -43.438 11.883 -10.82 1 29.06 391 GLU A O 1
ATOM 3225 N N . SER A 1 392 ? -41.656 11.945 -10.102 1 27.19 392 SER A N 1
ATOM 3226 C CA . SER A 1 392 ? -41.75 12.945 -11.156 1 27.19 392 SER A CA 1
ATOM 3227 C C . SER A 1 392 ? -41.5 12.32 -12.523 1 27.19 392 SER A C 1
ATOM 3229 O O . SER A 1 392 ? -40.688 11.383 -12.648 1 27.19 392 SER A O 1
ATOM 3231 N N . LYS A 1 393 ? -42.312 12.656 -13.508 1 29.19 393 LYS A N 1
ATOM 3232 C CA . LYS A 1 393 ? -42.5 12.391 -14.938 1 29.19 393 LYS A CA 1
ATOM 3233 C C . LYS A 1 393 ? -41.188 12.578 -15.68 1 29.19 393 LYS A C 1
ATOM 3235 O O . LYS A 1 393 ? -40.719 13.711 -15.883 1 29.19 393 LYS A O 1
ATOM 3240 N N . ILE A 1 394 ? -40.25 11.672 -15.516 1 28.62 394 ILE A N 1
ATOM 3241 C CA . ILE A 1 394 ? -39.094 11.734 -16.406 1 28.62 394 ILE A CA 1
ATOM 3242 C C . ILE A 1 394 ? -39.562 11.641 -17.859 1 28.62 394 ILE A C 1
ATOM 3244 O O . ILE A 1 394 ? -40.188 10.672 -18.25 1 28.62 394 ILE A O 1
ATOM 3248 N N . ARG A 1 395 ? -39.75 12.734 -18.453 1 27.19 395 ARG A N 1
ATOM 3249 C CA . ARG A 1 395 ? -40.062 12.828 -19.875 1 27.19 395 ARG A CA 1
ATOM 3250 C C . ARG A 1 395 ? -39.219 11.883 -20.703 1 27.19 395 ARG A C 1
ATOM 3252 O O . ARG A 1 395 ? -38 11.812 -20.5 1 27.19 395 ARG A O 1
ATOM 3259 N N . LYS A 1 396 ? -39.969 10.961 -21.328 1 29.42 396 LYS A N 1
ATOM 3260 C CA . LYS A 1 396 ? -39.562 9.961 -22.312 1 29.42 396 LYS A CA 1
ATOM 3261 C C . LYS A 1 396 ? -38.625 10.57 -23.375 1 29.42 396 LYS A C 1
ATOM 3263 O O . LYS A 1 396 ? -39 11.547 -24.031 1 29.42 396 LYS A O 1
ATOM 3268 N N . PHE A 1 397 ? -37.312 10.414 -23.172 1 25.98 397 PHE A N 1
ATOM 3269 C CA . PHE A 1 397 ? -36.344 10.742 -24.203 1 25.98 397 PHE A CA 1
ATOM 3270 C C . PHE A 1 397 ? -36.75 10.117 -25.547 1 25.98 397 PHE A C 1
ATOM 3272 O O . PHE A 1 397 ? -36.844 8.891 -25.656 1 25.98 397 PHE A O 1
ATOM 3279 N N . GLU A 1 398 ? -37.656 10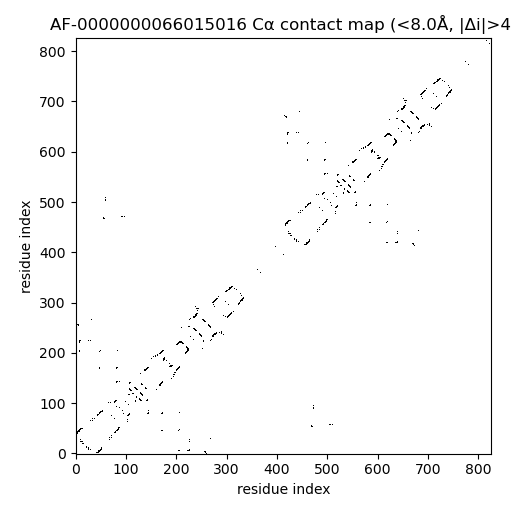.789 -26.234 1 30.45 398 GLU A N 1
ATOM 3280 C CA . GLU A 1 398 ? -38.062 10.336 -27.578 1 30.45 398 GLU A CA 1
ATOM 3281 C C . GLU A 1 398 ? -36.844 10.156 -28.469 1 30.45 398 GLU A C 1
ATOM 3283 O O . GLU A 1 398 ? -35.938 11 -28.484 1 30.45 398 GLU A O 1
ATOM 3288 N N . ARG A 1 399 ? -36.562 8.891 -28.828 1 30.02 399 ARG A N 1
ATOM 3289 C CA . ARG A 1 399 ? -35.562 8.445 -29.766 1 30.02 399 ARG A CA 1
ATOM 3290 C C . ARG A 1 399 ? -35.531 9.344 -31 1 30.02 399 ARG A C 1
ATOM 3292 O O . ARG A 1 399 ? -36.562 9.633 -31.594 1 30.02 399 ARG A O 1
ATOM 3299 N N . PRO A 1 400 ? -34.438 10.156 -31.141 1 31.72 400 PRO A N 1
ATOM 3300 C CA . PRO A 1 400 ? -34.531 10.984 -32.344 1 31.72 400 PRO A CA 1
ATOM 3301 C C . PRO A 1 400 ? -34.75 10.156 -33.625 1 31.72 400 PRO A C 1
ATOM 3303 O O . PRO A 1 400 ? -34.438 8.969 -33.656 1 31.72 400 PRO A O 1
ATOM 3306 N N . LYS A 1 401 ? -35.656 10.57 -34.469 1 34.88 401 LYS A N 1
ATOM 3307 C CA . LYS A 1 401 ? -36.125 9.914 -35.688 1 34.88 401 LYS A CA 1
ATOM 3308 C C . LYS A 1 401 ? -34.969 9.43 -36.531 1 34.88 401 LYS A C 1
ATOM 3310 O O . LYS A 1 401 ? -35.062 8.43 -37.25 1 34.88 401 LYS A O 1
ATOM 3315 N N . ASN A 1 402 ? -33.906 10.383 -36.906 1 31.97 402 ASN A N 1
ATOM 3316 C CA . ASN A 1 402 ? -32.844 9.938 -37.781 1 31.97 402 ASN A CA 1
ATOM 3317 C C . ASN A 1 402 ? -31.594 9.531 -37 1 31.97 402 ASN A C 1
ATOM 3319 O O . ASN A 1 402 ? -30.891 10.383 -36.469 1 31.97 402 ASN A O 1
ATOM 3323 N N . PRO A 1 403 ? -31.422 8.234 -36.469 1 35.09 403 PRO A N 1
ATOM 3324 C CA . PRO A 1 403 ? -30.531 7.637 -35.469 1 35.09 403 PRO A CA 1
ATOM 3325 C C . PRO A 1 403 ? -29.062 7.777 -35.844 1 35.09 403 PRO A C 1
ATOM 3327 O O . PRO A 1 403 ? -28.172 7.352 -35.094 1 35.09 403 PRO A O 1
ATOM 3330 N N . GLY A 1 404 ? -28.812 8.016 -37.094 1 31.78 404 GLY A N 1
ATOM 3331 C CA . GLY A 1 404 ? -27.422 8.016 -37.562 1 31.78 404 GLY A CA 1
ATOM 3332 C C . GLY A 1 404 ? -26.609 9.164 -37.031 1 31.78 404 GLY A C 1
ATOM 3333 O O . GLY A 1 404 ? -25.406 9.25 -37.281 1 31.78 404 GLY A O 1
ATOM 3334 N N . ASP A 1 405 ? -27.234 10.297 -36.781 1 27.77 405 ASP A N 1
ATOM 3335 C CA . ASP A 1 405 ? -26.422 11.469 -36.469 1 27.77 405 ASP A CA 1
ATOM 3336 C C . ASP A 1 405 ? -25.953 11.453 -35 1 27.77 405 ASP A C 1
ATOM 3338 O O . ASP A 1 405 ? -26.766 11.547 -34.094 1 27.77 405 ASP A O 1
ATOM 3342 N N . LEU A 1 406 ? -24.672 10.961 -34.781 1 30.27 406 LEU A N 1
ATOM 3343 C CA . LEU A 1 406 ? -24.062 10.875 -33.469 1 30.27 406 LEU A CA 1
ATOM 3344 C C . LEU A 1 406 ? -24.266 12.172 -32.688 1 30.27 406 LEU A C 1
ATOM 3346 O O . LEU A 1 406 ? -24.391 12.148 -31.453 1 30.27 406 LEU A O 1
ATOM 3350 N N . THR A 1 407 ? -24.281 13.352 -33.344 1 34.16 407 THR A N 1
ATOM 3351 C CA . THR A 1 407 ? -24.5 14.625 -32.688 1 34.16 407 THR A CA 1
ATOM 3352 C C . THR A 1 407 ? -25.875 14.648 -32 1 34.16 407 THR A C 1
ATOM 3354 O O . THR A 1 407 ? -26.078 15.383 -31.031 1 34.16 407 THR A O 1
ATOM 3357 N N . ALA A 1 408 ? -26.828 13.891 -32.594 1 35.59 408 ALA A N 1
ATOM 3358 C CA . ALA A 1 408 ? -28.203 13.914 -32.062 1 35.59 408 ALA A CA 1
ATOM 3359 C C . ALA A 1 408 ? -28.281 13.297 -30.688 1 35.59 408 ALA A C 1
ATOM 3361 O O . ALA A 1 408 ? -29.156 13.648 -29.891 1 35.59 408 ALA A O 1
ATOM 3362 N N . TRP A 1 409 ? -27.438 12.305 -30.438 1 31.53 409 TRP A N 1
ATOM 3363 C CA . TRP A 1 409 ? -27.469 11.648 -29.141 1 31.53 409 TRP A CA 1
ATOM 3364 C C . TRP A 1 409 ? -26.984 12.586 -28.047 1 31.53 409 TRP A C 1
ATOM 3366 O O . TRP A 1 409 ? -27.484 12.547 -26.906 1 31.53 409 TRP A O 1
ATOM 3376 N N . LEU A 1 410 ? -26.047 13.336 -28.406 1 31.67 410 LEU A N 1
ATOM 3377 C CA . LEU A 1 410 ? -25.484 14.227 -27.391 1 31.67 410 LEU A CA 1
ATOM 3378 C C . LEU A 1 410 ? -26.422 15.398 -27.125 1 31.67 410 LEU A C 1
ATOM 3380 O O . LEU A 1 410 ? -26.25 16.109 -26.125 1 31.67 410 LEU A O 1
ATOM 3384 N N . ARG A 1 411 ? -27.25 15.773 -28.172 1 30.14 411 ARG A N 1
ATOM 3385 C CA . ARG A 1 411 ? -28.172 16.875 -27.938 1 30.14 411 ARG A CA 1
ATOM 3386 C C . ARG A 1 411 ? -29.422 16.406 -27.203 1 30.14 411 ARG A C 1
ATOM 3388 O O . ARG A 1 411 ? -30.062 15.438 -27.625 1 30.14 411 ARG A O 1
ATOM 3395 N N . GLY A 1 412 ? -29.406 16.297 -25.938 1 31.73 412 GLY A N 1
ATOM 3396 C CA . GLY A 1 412 ? -30.609 16.078 -25.141 1 31.73 412 GLY A CA 1
ATOM 3397 C C . GLY A 1 412 ? -31.859 16.594 -25.812 1 31.73 412 GLY A C 1
ATOM 3398 O O . GLY A 1 412 ? -31.938 17.766 -26.172 1 31.73 412 GLY A O 1
ATOM 3399 N N . GLY A 1 413 ? -32.5 15.805 -26.812 1 27.5 413 GLY A N 1
ATOM 3400 C CA . GLY A 1 413 ? -33.875 16.25 -27.047 1 27.5 413 GLY A CA 1
ATOM 3401 C C . GLY A 1 413 ? -34.688 16.281 -25.766 1 27.5 413 GLY A C 1
ATOM 3402 O O . GLY A 1 413 ? -34.438 15.539 -24.828 1 27.5 413 GLY A O 1
ATOM 3403 N N . MET B 1 1 ? 18.25 -33.312 1.356 1 94.75 1 MET B N 1
ATOM 3404 C CA . MET B 1 1 ? 17.703 -31.969 1.441 1 94.75 1 MET B CA 1
ATOM 3405 C C . MET B 1 1 ? 16.312 -31.891 0.835 1 94.75 1 MET B C 1
ATOM 3407 O O . MET B 1 1 ? 16.062 -32.469 -0.23 1 94.75 1 MET B O 1
ATOM 3411 N N . LYS B 1 2 ? 15.367 -31.344 1.551 1 98.31 2 LYS B N 1
ATOM 3412 C CA . LYS B 1 2 ? 13.969 -31.25 1.146 1 98.31 2 LYS B CA 1
ATOM 3413 C C . LYS B 1 2 ? 13.445 -29.828 1.261 1 98.31 2 LYS B C 1
ATOM 3415 O O . LYS B 1 2 ? 13.492 -29.234 2.34 1 98.31 2 LYS B O 1
ATOM 3420 N N . PHE B 1 3 ? 13.016 -29.281 0.099 1 98.81 3 PHE B N 1
ATOM 3421 C CA . PHE B 1 3 ? 12.492 -27.922 0.184 1 98.81 3 PHE B CA 1
ATOM 3422 C C . PHE B 1 3 ? 11.203 -27.781 -0.62 1 98.81 3 PHE B C 1
ATOM 3424 O O . PHE B 1 3 ? 10.883 -28.641 -1.438 1 98.81 3 PHE B O 1
ATOM 3431 N N . ALA B 1 4 ? 10.422 -26.781 -0.303 1 98.94 4 ALA B N 1
ATOM 3432 C CA . ALA B 1 4 ? 9.188 -26.484 -1.021 1 98.94 4 ALA B CA 1
ATOM 3433 C C . ALA B 1 4 ? 9.391 -25.344 -2.023 1 98.94 4 ALA B C 1
ATOM 3435 O O . ALA B 1 4 ? 10.094 -24.375 -1.736 1 98.94 4 ALA B O 1
ATOM 3436 N N . HIS B 1 5 ? 8.812 -25.516 -3.203 1 98.94 5 HIS B N 1
ATOM 3437 C CA . HIS B 1 5 ? 8.859 -24.531 -4.281 1 98.94 5 HIS B CA 1
ATOM 3438 C C . HIS B 1 5 ? 7.465 -24.016 -4.625 1 98.94 5 HIS B C 1
ATOM 3440 O O . HIS B 1 5 ? 6.68 -24.734 -5.262 1 98.94 5 HIS B O 1
ATOM 3446 N N . LEU B 1 6 ? 7.105 -22.797 -4.141 1 98.88 6 LEU B N 1
ATOM 3447 C CA . LEU B 1 6 ? 5.859 -22.094 -4.43 1 98.88 6 LEU B CA 1
ATOM 3448 C C . LEU B 1 6 ? 6.109 -20.875 -5.32 1 98.88 6 LEU B C 1
ATOM 3450 O O . LEU B 1 6 ? 7.219 -20.344 -5.352 1 98.88 6 LEU B O 1
ATOM 3454 N N . ALA B 1 7 ? 5.113 -20.453 -6.023 1 98.69 7 ALA B N 1
ATOM 3455 C CA . ALA B 1 7 ? 5.16 -19.219 -6.801 1 98.69 7 ALA B CA 1
ATOM 3456 C C . ALA B 1 7 ? 3.76 -18.656 -7.02 1 98.69 7 ALA B C 1
ATOM 3458 O O . ALA B 1 7 ? 2.766 -19.375 -6.863 1 98.69 7 ALA B O 1
ATOM 3459 N N . ASP B 1 8 ? 3.688 -17.375 -7.25 1 98.44 8 ASP B N 1
ATOM 3460 C CA . ASP B 1 8 ? 2.486 -16.703 -7.75 1 98.44 8 ASP B CA 1
ATOM 3461 C C . ASP B 1 8 ? 1.312 -16.906 -6.793 1 98.44 8 ASP B C 1
ATOM 3463 O O . ASP B 1 8 ? 0.234 -17.328 -7.207 1 98.44 8 ASP B O 1
ATOM 3467 N N . VAL B 1 9 ? 1.548 -16.562 -5.555 1 98.81 9 VAL B N 1
ATOM 3468 C CA . VAL B 1 9 ? 0.539 -16.656 -4.504 1 98.81 9 VAL B CA 1
ATOM 3469 C C . VAL B 1 9 ? -0.516 -15.578 -4.699 1 98.81 9 VAL B C 1
ATOM 3471 O O . VAL B 1 9 ? -1.708 -15.812 -4.492 1 98.81 9 VAL B O 1
ATOM 3474 N N . HIS B 1 10 ? -0.137 -14.414 -4.992 1 98.69 10 HIS B N 1
ATOM 3475 C CA . HIS B 1 10 ? -0.975 -13.273 -5.344 1 98.69 10 HIS B CA 1
ATOM 3476 C C . HIS B 1 10 ? -1.904 -12.898 -4.191 1 98.69 10 HIS B C 1
ATOM 3478 O O . HIS B 1 10 ? -3.107 -12.711 -4.395 1 98.69 10 HIS B O 1
ATOM 3484 N N . LEU B 1 11 ? -1.341 -12.773 -3.037 1 98.75 11 LEU B N 1
ATOM 3485 C CA . LEU B 1 11 ? -2.107 -12.297 -1.893 1 98.75 11 LEU B CA 1
ATOM 3486 C C . LEU B 1 11 ? -2.752 -10.945 -2.191 1 98.75 11 LEU B C 1
ATOM 3488 O O . LEU B 1 11 ? -2.111 -10.062 -2.768 1 98.75 11 LEU B O 1
ATOM 3492 N N . GLY B 1 12 ? -4.023 -10.828 -1.829 1 97.56 12 GLY B N 1
ATOM 3493 C CA . GLY B 1 12 ? -4.75 -9.57 -1.97 1 97.56 12 GLY B CA 1
ATOM 3494 C C . GLY B 1 12 ? -5.539 -9.484 -3.262 1 97.56 12 GLY B C 1
ATOM 3495 O O . GLY B 1 12 ? -6.273 -8.516 -3.48 1 97.56 12 GLY B O 1
ATOM 3496 N N . TYR B 1 13 ? -5.453 -10.438 -4.07 1 97.5 13 TYR B N 1
ATOM 3497 C CA . TYR B 1 13 ? -6.133 -10.406 -5.359 1 97.5 13 TYR B CA 1
ATOM 3498 C C . TYR B 1 13 ? -7.637 -10.586 -5.191 1 97.5 13 TYR B C 1
ATOM 3500 O O . TYR B 1 13 ? -8.102 -11.672 -4.848 1 97.5 13 TYR B O 1
ATOM 3508 N N . GLU B 1 14 ? -8.32 -9.5 -5.375 1 95 14 GLU B N 1
ATOM 3509 C CA . GLU B 1 14 ? -9.773 -9.562 -5.367 1 95 14 GLU B CA 1
ATOM 3510 C C . GLU B 1 14 ? -10.32 -9.852 -6.762 1 95 14 GLU B C 1
ATOM 3512 O O . GLU B 1 14 ? -11.016 -9.016 -7.348 1 95 14 GLU B O 1
ATOM 3517 N N . GLN B 1 15 ? -10.086 -11.047 -7.188 1 93.62 15 GLN B N 1
ATOM 3518 C CA . GLN B 1 15 ? -10.477 -11.5 -8.516 1 93.62 15 GLN B CA 1
ATOM 3519 C C . GLN B 1 15 ? -11.969 -11.273 -8.758 1 93.62 15 GLN B C 1
ATOM 3521 O O . GLN B 1 15 ? -12.789 -11.555 -7.883 1 93.62 15 GLN B O 1
ATOM 3526 N N . PHE B 1 16 ? -12.328 -10.688 -9.922 1 91.81 16 PHE B N 1
ATOM 3527 C CA . PHE B 1 16 ? -13.695 -10.383 -10.32 1 91.81 16 PHE B CA 1
ATOM 3528 C C . PHE B 1 16 ? -14.328 -9.367 -9.375 1 91.81 16 PHE B C 1
ATOM 3530 O O . PHE B 1 16 ? -15.539 -9.391 -9.148 1 91.81 16 PHE B O 1
ATOM 3537 N N . ASN B 1 17 ? -13.461 -8.586 -8.711 1 90.81 17 ASN B N 1
ATOM 3538 C CA . ASN B 1 17 ? -13.859 -7.555 -7.758 1 90.81 17 ASN B CA 1
ATOM 3539 C C . ASN B 1 17 ? -14.602 -8.148 -6.566 1 90.81 17 ASN B C 1
ATOM 3541 O O . ASN B 1 17 ? -15.57 -7.559 -6.074 1 90.81 17 ASN B O 1
ATOM 3545 N N . LYS B 1 18 ? -14.219 -9.32 -6.234 1 91.94 18 LYS B N 1
ATOM 3546 C CA . LYS B 1 18 ? -14.836 -10.008 -5.102 1 91.94 18 LYS B CA 1
ATOM 3547 C C . LYS B 1 18 ? -13.852 -10.148 -3.941 1 91.94 18 LYS B C 1
ATOM 3549 O O . LYS B 1 18 ? -12.852 -10.852 -4.051 1 91.94 18 LYS B O 1
ATOM 3554 N N . PRO B 1 19 ? -14.148 -9.539 -2.84 1 91.25 19 PRO B N 1
ATOM 3555 C CA . PRO B 1 19 ? -13.266 -9.648 -1.674 1 91.25 19 PRO B CA 1
ATOM 3556 C C . PRO B 1 19 ? -13.086 -11.094 -1.202 1 91.25 19 PRO B C 1
ATOM 3558 O O . PRO B 1 19 ? -12.031 -11.453 -0.677 1 91.25 19 PRO B O 1
ATOM 3561 N N . GLN B 1 20 ? -14.07 -11.883 -1.424 1 94.19 20 GLN B N 1
ATOM 3562 C CA . GLN B 1 20 ? -14.016 -13.281 -1.025 1 94.19 20 GLN B CA 1
ATOM 3563 C C . GLN B 1 20 ? -12.867 -14.008 -1.725 1 94.19 20 GLN B C 1
ATOM 3565 O O . GLN B 1 20 ? -12.266 -14.922 -1.152 1 94.19 20 GLN B O 1
ATOM 3570 N N . ARG B 1 21 ? -12.578 -13.602 -2.891 1 96.56 21 ARG B N 1
ATOM 3571 C CA . ARG B 1 21 ? -11.5 -14.242 -3.631 1 96.56 21 ARG B CA 1
ATOM 3572 C C . ARG B 1 21 ? -10.148 -14 -2.959 1 96.56 21 ARG B C 1
ATOM 3574 O O . ARG B 1 21 ? -9.312 -14.898 -2.879 1 96.56 21 ARG B O 1
ATOM 3581 N N . ALA B 1 22 ? -9.961 -12.82 -2.459 1 96.75 22 ALA B N 1
ATOM 3582 C CA . ALA B 1 22 ? -8.734 -12.539 -1.717 1 96.75 22 ALA B CA 1
ATOM 3583 C C . ALA B 1 22 ? -8.586 -13.492 -0.53 1 96.75 22 ALA B C 1
ATOM 3585 O O . ALA B 1 22 ? -7.48 -13.961 -0.238 1 96.75 22 ALA B O 1
ATOM 3586 N N . GLU B 1 23 ? -9.664 -13.773 0.114 1 97.19 23 GLU B N 1
ATOM 3587 C CA . GLU B 1 23 ? -9.664 -14.711 1.236 1 97.19 23 GLU B CA 1
ATOM 3588 C C . GLU B 1 23 ? -9.312 -16.125 0.778 1 97.19 23 GLU B C 1
ATOM 3590 O O . GLU B 1 23 ? -8.586 -16.844 1.466 1 97.19 23 GLU B O 1
ATOM 3595 N N . GLU B 1 24 ? -9.805 -16.484 -0.346 1 97.81 24 GLU B N 1
ATOM 3596 C CA . GLU B 1 24 ? -9.516 -17.812 -0.874 1 97.81 24 GLU B CA 1
ATOM 3597 C C . GLU B 1 24 ? -8.039 -17.969 -1.225 1 97.81 24 GLU B C 1
ATOM 3599 O O . GLU B 1 24 ? -7.43 -19 -0.934 1 97.81 24 GLU B O 1
ATOM 3604 N N . PHE B 1 25 ? -7.492 -16.938 -1.853 1 98.5 25 PHE B N 1
ATOM 3605 C CA . PHE B 1 25 ? -6.059 -16.953 -2.137 1 98.5 25 PHE B CA 1
ATOM 3606 C C . PHE B 1 25 ? -5.254 -17.094 -0.853 1 98.5 25 PHE B C 1
ATOM 3608 O O . PHE B 1 25 ? -4.305 -17.875 -0.796 1 98.5 25 PHE B O 1
ATOM 3615 N N . ALA B 1 26 ? -5.641 -16.375 0.155 1 98.69 26 ALA B N 1
ATOM 3616 C CA . ALA B 1 26 ? -4.953 -16.438 1.442 1 98.69 26 ALA B CA 1
ATOM 3617 C C . ALA B 1 26 ? -5.094 -17.828 2.074 1 98.69 26 ALA B C 1
ATOM 3619 O O . ALA B 1 26 ? -4.129 -18.359 2.613 1 98.69 26 ALA B O 1
ATOM 3620 N N . ASN B 1 27 ? -6.246 -18.375 1.994 1 98.62 27 ASN B N 1
ATOM 3621 C CA . ASN B 1 27 ? -6.5 -19.688 2.572 1 98.62 27 ASN B CA 1
ATOM 3622 C C . ASN B 1 27 ? -5.688 -20.781 1.875 1 98.62 27 ASN B C 1
ATOM 3624 O O . ASN B 1 27 ? -5.199 -21.703 2.521 1 98.62 27 ASN B O 1
ATOM 3628 N N . THR B 1 28 ? -5.668 -20.672 0.596 1 98.69 28 THR B N 1
ATOM 3629 C CA . THR B 1 28 ? -4.879 -21.641 -0.153 1 98.69 28 THR B CA 1
ATOM 3630 C C . THR B 1 28 ? -3.402 -21.547 0.226 1 98.69 28 THR B C 1
ATOM 3632 O O . THR B 1 28 ? -2.729 -22.562 0.378 1 98.69 28 THR B O 1
ATOM 3635 N N . PHE B 1 29 ? -2.857 -20.359 0.396 1 98.88 29 PHE B N 1
ATOM 3636 C CA . PHE B 1 29 ? -1.486 -20.156 0.846 1 98.88 29 PHE B CA 1
ATOM 3637 C C . PHE B 1 29 ? -1.277 -20.75 2.232 1 98.88 29 PHE B C 1
ATOM 3639 O O . PHE B 1 29 ? -0.282 -21.438 2.475 1 98.88 29 PHE B O 1
ATOM 3646 N N . LYS B 1 30 ? -2.215 -20.484 3.115 1 98.94 30 LYS B N 1
ATOM 3647 C CA . LYS B 1 30 ? -2.16 -21.062 4.457 1 98.94 30 LYS B CA 1
ATOM 3648 C C . LYS B 1 30 ? -2.051 -22.594 4.395 1 98.94 30 LYS B C 1
ATOM 3650 O O . LYS B 1 30 ? -1.196 -23.188 5.059 1 98.94 30 LYS B O 1
ATOM 3655 N N . LYS B 1 31 ? -2.891 -23.188 3.572 1 98.81 31 LYS B N 1
ATOM 3656 C CA . LYS B 1 31 ? -2.873 -24.641 3.422 1 98.81 31 LYS B CA 1
ATOM 3657 C C . LYS B 1 31 ? -1.514 -25.125 2.924 1 98.81 31 LYS B C 1
ATOM 3659 O O . LYS B 1 31 ? -0.983 -26.125 3.418 1 98.81 31 LYS B O 1
ATOM 3664 N N . ALA B 1 32 ? -0.989 -24.438 1.956 1 98.94 32 ALA B N 1
ATOM 3665 C CA . ALA B 1 32 ? 0.318 -24.797 1.417 1 98.94 32 ALA B CA 1
ATOM 3666 C C . ALA B 1 32 ? 1.389 -24.766 2.504 1 98.94 32 ALA B C 1
ATOM 3668 O O . ALA B 1 32 ? 2.199 -25.688 2.615 1 98.94 32 ALA B O 1
ATOM 3669 N N . LEU B 1 33 ? 1.411 -23.688 3.316 1 98.94 33 LEU B N 1
ATOM 3670 C CA . LEU B 1 33 ? 2.396 -23.531 4.379 1 98.94 33 LEU B CA 1
ATOM 3671 C C . LEU B 1 33 ? 2.246 -24.641 5.418 1 98.94 33 LEU B C 1
ATOM 3673 O O . LEU B 1 33 ? 3.24 -25.203 5.891 1 98.94 33 LEU B O 1
ATOM 3677 N N . GLU B 1 34 ? 1.04 -24.938 5.727 1 98.88 34 GLU B N 1
ATOM 3678 C CA . GLU B 1 34 ? 0.788 -26.016 6.684 1 98.88 34 GLU B CA 1
ATOM 3679 C C . GLU B 1 34 ? 1.277 -27.359 6.148 1 98.88 34 GLU B C 1
ATOM 3681 O O . GLU B 1 34 ? 1.818 -28.172 6.898 1 98.88 34 GLU B O 1
ATOM 3686 N N . MET B 1 35 ? 1.057 -27.578 4.898 1 98.81 35 MET B N 1
ATOM 3687 C CA . MET B 1 35 ? 1.542 -28.812 4.277 1 98.81 35 MET B CA 1
ATOM 3688 C C . MET B 1 35 ? 3.066 -28.859 4.297 1 98.81 35 MET B C 1
ATOM 3690 O O . MET B 1 35 ? 3.65 -29.938 4.48 1 98.81 35 MET B O 1
ATOM 3694 N N . CYS B 1 36 ? 3.727 -27.719 4.086 1 98.81 36 CYS B N 1
ATOM 3695 C CA . CYS B 1 36 ? 5.184 -27.656 4.16 1 98.81 36 CYS B CA 1
ATOM 3696 C C . CYS B 1 36 ? 5.676 -28.047 5.547 1 98.81 36 CYS B C 1
ATOM 3698 O O . CYS B 1 36 ? 6.664 -28.766 5.676 1 98.81 36 CYS B O 1
ATOM 3700 N N . VAL B 1 37 ? 5.016 -27.547 6.57 1 98.81 37 VAL B N 1
ATOM 3701 C CA . VAL B 1 37 ? 5.371 -27.875 7.949 1 98.81 37 VAL B CA 1
ATOM 3702 C C . VAL B 1 37 ? 5.188 -29.375 8.188 1 98.81 37 VAL B C 1
ATOM 3704 O O . VAL B 1 37 ? 6.055 -30.031 8.773 1 98.81 37 VAL B O 1
ATOM 3707 N N . LYS B 1 38 ? 4.055 -29.875 7.695 1 98.5 38 LYS B N 1
ATOM 3708 C CA . LYS B 1 38 ? 3.76 -31.297 7.859 1 98.5 38 LYS B CA 1
ATOM 3709 C C . LYS B 1 38 ? 4.816 -32.156 7.18 1 98.5 38 LYS B C 1
ATOM 3711 O O . LYS B 1 38 ? 5.188 -33.219 7.691 1 98.5 38 LYS B O 1
ATOM 3716 N N . GLU B 1 39 ? 5.32 -31.672 6.082 1 98.06 39 GLU B N 1
ATOM 3717 C CA . GLU B 1 39 ? 6.328 -32.406 5.309 1 98.06 39 GLU B CA 1
ATOM 3718 C C . GLU B 1 39 ? 7.723 -32.188 5.891 1 98.06 39 GLU B C 1
ATOM 3720 O O . GLU B 1 39 ? 8.695 -32.781 5.438 1 98.06 39 GLU B O 1
ATOM 3725 N N . SER B 1 40 ? 7.875 -31.312 6.852 1 98.19 40 SER B N 1
ATOM 3726 C CA . SER B 1 40 ? 9.133 -30.984 7.508 1 98.19 40 SER B CA 1
ATOM 3727 C C . SER B 1 40 ? 10.188 -30.562 6.492 1 98.19 40 SER B C 1
ATOM 3729 O O . SER B 1 40 ? 11.305 -31.094 6.484 1 98.19 40 SER B O 1
ATOM 3731 N N . VAL B 1 41 ? 9.82 -29.656 5.641 1 98.81 41 VAL B N 1
ATOM 3732 C CA . VAL B 1 41 ? 10.773 -29.188 4.652 1 98.81 41 VAL B CA 1
ATOM 3733 C C . VAL B 1 41 ? 11.867 -28.359 5.34 1 98.81 41 VAL B C 1
ATOM 3735 O O . VAL B 1 41 ? 11.641 -27.797 6.41 1 98.81 41 VAL B O 1
ATOM 3738 N N . ASP B 1 42 ? 13.016 -28.328 4.699 1 98.81 42 ASP B N 1
ATOM 3739 C CA . ASP B 1 42 ? 14.148 -27.594 5.227 1 98.81 42 ASP B CA 1
ATOM 3740 C C . ASP B 1 42 ? 13.961 -26.094 5.039 1 98.81 42 ASP B C 1
ATOM 3742 O O . ASP B 1 42 ? 14.328 -25.297 5.906 1 98.81 42 ASP B O 1
ATOM 3746 N N . PHE B 1 43 ? 13.477 -25.703 3.932 1 98.88 43 PHE B N 1
ATOM 3747 C CA . PHE B 1 43 ? 13.172 -24.312 3.643 1 98.88 43 PHE B CA 1
ATOM 3748 C C . PHE B 1 43 ? 12.109 -24.203 2.553 1 98.88 43 PHE B C 1
ATOM 3750 O O . PHE B 1 43 ? 11.766 -25.203 1.917 1 98.88 43 PHE B O 1
ATOM 3757 N N . ILE B 1 44 ? 11.547 -23.031 2.383 1 98.94 44 ILE B N 1
ATOM 3758 C CA . ILE B 1 44 ? 10.531 -22.734 1.381 1 98.94 44 ILE B CA 1
ATOM 3759 C C . ILE B 1 44 ? 11.039 -21.672 0.422 1 98.94 44 ILE B C 1
ATOM 3761 O O . ILE B 1 44 ? 11.656 -20.688 0.849 1 98.94 44 ILE B O 1
ATOM 3765 N N . ILE B 1 45 ? 10.781 -21.875 -0.858 1 98.94 45 ILE B N 1
ATOM 3766 C CA . ILE B 1 45 ? 11.07 -20.875 -1.881 1 98.94 45 ILE B CA 1
ATOM 3767 C C . ILE B 1 45 ? 9.766 -20.297 -2.42 1 98.94 45 ILE B C 1
ATOM 3769 O O . ILE B 1 45 ? 8.859 -21.047 -2.799 1 98.94 45 ILE B O 1
ATOM 3773 N N . ILE B 1 46 ? 9.688 -19.031 -2.402 1 98.94 46 ILE B N 1
ATOM 3774 C CA . ILE B 1 46 ? 8.625 -18.344 -3.117 1 98.94 46 ILE B CA 1
ATOM 3775 C C . ILE B 1 46 ? 9.195 -17.625 -4.34 1 98.94 46 ILE B C 1
ATOM 3777 O O . ILE B 1 46 ? 9.828 -16.578 -4.207 1 98.94 46 ILE B O 1
ATOM 3781 N N . ALA B 1 47 ? 8.922 -18.141 -5.504 1 98.88 47 ALA B N 1
ATOM 3782 C CA . ALA B 1 47 ? 9.562 -17.688 -6.738 1 98.88 47 ALA B CA 1
ATOM 3783 C C . ALA B 1 47 ? 8.773 -16.562 -7.387 1 98.88 47 ALA B C 1
ATOM 3785 O O . ALA B 1 47 ? 8.469 -16.609 -8.578 1 98.88 47 ALA B O 1
ATOM 3786 N N . GLY B 1 48 ? 8.422 -15.562 -6.566 1 98.69 48 GLY B N 1
ATOM 3787 C CA . GLY B 1 48 ? 7.871 -14.32 -7.086 1 98.69 48 GLY B CA 1
ATOM 3788 C C . GLY B 1 48 ? 6.363 -14.234 -6.949 1 98.69 48 GLY B C 1
ATOM 3789 O O . GLY B 1 48 ? 5.688 -15.25 -6.789 1 98.69 48 GLY B O 1
ATOM 3790 N N . ASP B 1 49 ? 5.887 -12.984 -6.887 1 98.62 49 ASP B N 1
ATOM 3791 C CA . ASP B 1 49 ? 4.473 -12.625 -6.859 1 98.62 49 ASP B CA 1
ATOM 3792 C C . ASP B 1 49 ? 3.773 -13.211 -5.641 1 98.62 49 ASP B C 1
ATOM 3794 O O . ASP B 1 49 ? 2.711 -13.828 -5.762 1 98.62 49 ASP B O 1
ATOM 3798 N N . LEU B 1 50 ? 4.457 -13.07 -4.523 1 98.88 50 LEU B N 1
ATOM 3799 C CA . LEU B 1 50 ? 3.766 -13.344 -3.27 1 98.88 50 LEU B CA 1
ATOM 3800 C C . LEU B 1 50 ? 2.518 -12.477 -3.137 1 98.88 50 LEU B C 1
ATOM 3802 O O . LEU B 1 50 ? 1.479 -12.945 -2.664 1 98.88 50 LEU B O 1
ATOM 3806 N N . PHE B 1 51 ? 2.652 -11.281 -3.6 1 98.69 51 PHE B N 1
ATOM 3807 C CA . PHE B 1 51 ? 1.541 -10.336 -3.564 1 98.69 51 PHE B CA 1
ATOM 3808 C C . PHE B 1 51 ? 1.045 -10.031 -4.973 1 98.69 51 PHE B C 1
ATOM 3810 O O . PHE B 1 51 ? 1.794 -10.164 -5.941 1 98.69 51 PHE B O 1
ATOM 3817 N N . ASN B 1 52 ? -0.208 -9.578 -5.004 1 97.88 52 ASN B N 1
ATOM 3818 C CA . ASN B 1 52 ? -0.804 -9.219 -6.289 1 97.88 52 ASN B CA 1
ATOM 3819 C C . ASN B 1 52 ? -0.451 -7.793 -6.695 1 97.88 52 ASN B C 1
ATOM 3821 O O . ASN B 1 52 ? -0.649 -7.406 -7.848 1 97.88 52 ASN B O 1
ATOM 3825 N N . SER B 1 53 ? 0.085 -7.082 -5.707 1 95.94 53 SER B N 1
ATOM 3826 C CA . SER B 1 53 ? 0.427 -5.68 -5.938 1 95.94 53 SER B CA 1
ATOM 3827 C C . SER B 1 53 ? 1.723 -5.305 -5.227 1 95.94 53 SER B C 1
ATOM 3829 O O . SER B 1 53 ? 2.039 -5.852 -4.172 1 95.94 53 SER B O 1
ATOM 3831 N N . SER B 1 54 ? 2.41 -4.293 -5.852 1 95.56 54 SER B N 1
ATOM 3832 C CA . SER B 1 54 ? 3.629 -3.803 -5.219 1 95.56 54 SER B CA 1
ATOM 3833 C C . SER B 1 54 ? 3.311 -2.973 -3.979 1 95.56 54 SER B C 1
ATOM 3835 O O . SER B 1 54 ? 4.191 -2.713 -3.156 1 95.56 54 SER B O 1
ATOM 3837 N N . ARG B 1 55 ? 2.094 -2.527 -3.885 1 93.81 55 ARG B N 1
ATOM 3838 C CA . ARG B 1 55 ? 1.61 -1.786 -2.725 1 93.81 55 ARG B CA 1
ATOM 3839 C C . ARG B 1 55 ? 0.375 -2.449 -2.127 1 93.81 55 ARG B C 1
ATOM 3841 O O . ARG B 1 55 ? -0.73 -1.91 -2.215 1 93.81 55 ARG B O 1
ATOM 3848 N N . PRO B 1 56 ? 0.599 -3.541 -1.498 1 96 56 PRO B N 1
ATOM 3849 C CA . PRO B 1 56 ? -0.552 -4.242 -0.927 1 96 56 PRO B CA 1
ATOM 3850 C C . PRO B 1 56 ? -1.271 -3.426 0.144 1 96 56 PRO B C 1
ATOM 3852 O O . PRO B 1 56 ? -0.663 -2.561 0.776 1 96 56 PRO B O 1
ATOM 3855 N N . SER B 1 57 ? -2.574 -3.703 0.279 1 94.12 57 SER B N 1
ATOM 3856 C CA . SER B 1 57 ? -3.328 -3.055 1.347 1 94.12 57 SER B CA 1
ATOM 3857 C C . SER B 1 57 ? -2.793 -3.449 2.719 1 94.12 57 SER B C 1
ATOM 3859 O O . SER B 1 57 ? -2.189 -4.512 2.875 1 94.12 57 SER B O 1
ATOM 3861 N N . PRO B 1 58 ? -3.043 -2.592 3.699 1 94.94 58 PRO B N 1
ATOM 3862 C CA . PRO B 1 58 ? -2.629 -2.955 5.055 1 94.94 58 PRO B CA 1
ATOM 3863 C C . PRO B 1 58 ? -3.219 -4.289 5.516 1 94.94 58 PRO B C 1
ATOM 3865 O O . PRO B 1 58 ? -2.535 -5.074 6.18 1 94.94 58 PRO B O 1
ATOM 3868 N N . GLY B 1 59 ? -4.445 -4.504 5.141 1 95.19 59 GLY B N 1
ATOM 3869 C CA . GLY B 1 59 ? -5.059 -5.781 5.469 1 95.19 59 GLY B CA 1
ATOM 3870 C C . GLY B 1 59 ? -4.34 -6.965 4.855 1 95.19 59 GLY B C 1
ATOM 3871 O O . GLY B 1 59 ? -4.164 -7.996 5.508 1 95.19 59 GLY B O 1
ATOM 3872 N N . THR B 1 60 ? -3.928 -6.828 3.664 1 97.38 60 THR B N 1
ATOM 3873 C CA . THR B 1 60 ? -3.193 -7.883 2.973 1 97.38 60 THR B CA 1
ATOM 3874 C C . THR B 1 60 ? -1.837 -8.117 3.633 1 97.38 60 THR B C 1
ATOM 3876 O O . THR B 1 60 ? -1.416 -9.266 3.809 1 97.38 60 THR B O 1
ATOM 3879 N N . ILE B 1 61 ? -1.177 -7.031 3.98 1 97.81 61 ILE B N 1
ATOM 3880 C CA . ILE B 1 61 ? 0.117 -7.141 4.645 1 97.81 61 ILE B CA 1
ATOM 3881 C C . ILE B 1 61 ? -0.05 -7.859 5.984 1 97.81 61 ILE B C 1
ATOM 3883 O O . ILE B 1 61 ? 0.734 -8.75 6.32 1 97.81 61 ILE B O 1
ATOM 3887 N N . LYS B 1 62 ? -1.044 -7.527 6.727 1 96.88 62 LYS B N 1
ATOM 3888 C CA . LYS B 1 62 ? -1.329 -8.188 7.996 1 96.88 62 LYS B CA 1
ATOM 3889 C C . LYS B 1 62 ? -1.554 -9.688 7.805 1 96.88 62 LYS B C 1
ATOM 3891 O O . LYS B 1 62 ? -1.069 -10.5 8.594 1 96.88 62 LYS B O 1
ATOM 3896 N N . THR B 1 63 ? -2.283 -9.984 6.766 1 97.81 63 THR B N 1
ATOM 3897 C CA . THR B 1 63 ? -2.537 -11.391 6.445 1 97.81 63 THR B CA 1
ATOM 3898 C C . THR B 1 63 ? -1.232 -12.125 6.16 1 97.81 63 THR B C 1
ATOM 3900 O O . THR B 1 63 ? -1.012 -13.227 6.664 1 97.81 63 THR B O 1
ATOM 3903 N N . ALA B 1 64 ? -0.398 -11.508 5.398 1 98.69 64 ALA B N 1
ATOM 3904 C CA . ALA B 1 64 ? 0.889 -12.117 5.07 1 98.69 64 ALA B CA 1
ATOM 3905 C C . ALA B 1 64 ? 1.72 -12.352 6.328 1 98.69 64 ALA B C 1
ATOM 3907 O O . ALA B 1 64 ? 2.318 -13.422 6.488 1 98.69 64 ALA B O 1
ATOM 3908 N N . ILE B 1 65 ? 1.768 -11.336 7.176 1 98.31 65 ILE B N 1
ATOM 3909 C CA . ILE B 1 65 ? 2.521 -11.445 8.422 1 98.31 65 ILE B CA 1
ATOM 3910 C C . ILE B 1 65 ? 1.997 -12.625 9.242 1 98.31 65 ILE B C 1
ATOM 3912 O O . ILE B 1 65 ? 2.777 -13.438 9.742 1 98.31 65 ILE B O 1
ATOM 3916 N N . LYS B 1 66 ? 0.724 -12.695 9.336 1 98.12 66 LYS B N 1
ATOM 3917 C CA . LYS B 1 66 ? 0.099 -13.773 10.102 1 98.12 66 LYS B CA 1
ATOM 3918 C C . LYS B 1 66 ? 0.44 -15.141 9.508 1 98.12 66 LYS B C 1
ATOM 3920 O O . LYS B 1 66 ? 0.839 -16.047 10.227 1 98.12 66 LYS B O 1
ATOM 3925 N N . LEU B 1 67 ? 0.336 -15.273 8.227 1 98.88 67 LEU B N 1
ATOM 3926 C CA . LEU B 1 67 ? 0.528 -16.562 7.566 1 98.88 67 LEU B CA 1
ATOM 3927 C C . LEU B 1 67 ? 1.993 -16.969 7.609 1 98.88 67 LEU B C 1
ATOM 3929 O O . LEU B 1 67 ? 2.299 -18.156 7.809 1 98.88 67 LEU B O 1
ATOM 3933 N N . LEU B 1 68 ? 2.916 -16.031 7.496 1 98.88 68 LEU B N 1
ATOM 3934 C CA . LEU B 1 68 ? 4.336 -16.359 7.441 1 98.88 68 LEU B CA 1
ATOM 3935 C C . LEU B 1 68 ? 4.879 -16.672 8.828 1 98.88 68 LEU B C 1
ATOM 3937 O O . LEU B 1 68 ? 6.012 -17.141 8.969 1 98.88 68 LEU B O 1
ATOM 3941 N N . GLN B 1 69 ? 4.039 -16.5 9.852 1 98.69 69 GLN B N 1
ATOM 3942 C CA . GLN B 1 69 ? 4.398 -16.969 11.188 1 98.69 69 GLN B CA 1
ATOM 3943 C C . GLN B 1 69 ? 4.43 -18.484 11.242 1 98.69 69 GLN B C 1
ATOM 3945 O O . GLN B 1 69 ? 5.172 -19.078 12.031 1 98.69 69 GLN B O 1
ATOM 3950 N N . ILE B 1 70 ? 3.691 -19.109 10.391 1 98.81 70 ILE B N 1
ATOM 3951 C CA . ILE B 1 70 ? 3.568 -20.562 10.398 1 98.81 70 ILE B CA 1
ATOM 3952 C C . ILE B 1 70 ? 4.938 -21.203 10.156 1 98.81 70 ILE B C 1
ATOM 3954 O O . ILE B 1 70 ? 5.434 -21.953 11 1 98.81 70 ILE B O 1
ATOM 3958 N N . PRO B 1 71 ? 5.594 -20.875 9.062 1 98.88 71 PRO B N 1
ATOM 3959 C CA . PRO B 1 71 ? 6.93 -21.453 8.906 1 98.88 71 PRO B CA 1
ATOM 3960 C C . PRO B 1 71 ? 7.926 -20.922 9.93 1 98.88 71 PRO B C 1
ATOM 3962 O O . PRO B 1 71 ? 8.812 -21.656 10.375 1 98.88 71 PRO B O 1
ATOM 3965 N N . LYS B 1 72 ? 7.848 -19.688 10.336 1 98.69 72 LYS B N 1
ATOM 3966 C CA . LYS B 1 72 ? 8.766 -19.094 11.305 1 98.69 72 LYS B CA 1
ATOM 3967 C C . LYS B 1 72 ? 8.719 -19.844 12.633 1 98.69 72 LYS B C 1
ATOM 3969 O O . LYS B 1 72 ? 9.758 -20.203 13.195 1 98.69 72 LYS B O 1
ATOM 3974 N N . GLU B 1 73 ? 7.531 -20.109 13.094 1 98.5 73 GLU B N 1
ATOM 3975 C CA . GLU B 1 73 ? 7.336 -20.797 14.375 1 98.5 73 GLU B CA 1
ATOM 3976 C C . GLU B 1 73 ? 7.824 -22.234 14.312 1 98.5 73 GLU B C 1
ATOM 3978 O O . GLU B 1 73 ? 8.031 -22.875 15.352 1 98.5 73 GLU B O 1
ATOM 3983 N N . ASN B 1 74 ? 7.953 -22.734 13.164 1 98.69 74 ASN B N 1
ATOM 3984 C CA . ASN B 1 74 ? 8.43 -24.094 12.984 1 98.69 74 ASN B CA 1
ATOM 3985 C C . ASN B 1 74 ? 9.883 -24.125 12.516 1 98.69 74 ASN B C 1
ATOM 3987 O O . ASN B 1 74 ? 10.375 -25.156 12.062 1 98.69 74 ASN B O 1
ATOM 3991 N N . ASN B 1 75 ? 10.523 -22.922 12.547 1 98.19 75 ASN B N 1
ATOM 3992 C CA . ASN B 1 75 ? 11.938 -22.766 12.227 1 98.19 75 ASN B CA 1
ATOM 3993 C C . ASN B 1 75 ? 12.234 -23.156 10.781 1 98.19 75 ASN B C 1
ATOM 3995 O O . ASN B 1 75 ? 13.25 -23.812 10.508 1 98.19 75 ASN B O 1
ATOM 3999 N N . ILE B 1 76 ? 11.336 -22.875 9.922 1 98.81 76 ILE B N 1
ATOM 4000 C CA . ILE B 1 76 ? 11.523 -23.094 8.492 1 98.81 76 ILE B CA 1
ATOM 4001 C C . ILE B 1 76 ? 11.75 -21.766 7.789 1 98.81 76 ILE B C 1
ATOM 4003 O O . ILE B 1 76 ? 10.828 -20.953 7.656 1 98.81 76 ILE B O 1
ATOM 4007 N N . PRO B 1 77 ? 13 -21.5 7.324 1 98.88 77 PRO B N 1
ATOM 4008 C CA . PRO B 1 77 ? 13.234 -20.234 6.633 1 98.88 77 PRO B CA 1
ATOM 4009 C C . PRO B 1 77 ? 12.555 -20.172 5.27 1 98.88 77 PRO B C 1
ATOM 4011 O O . PRO B 1 77 ? 12.406 -21.203 4.598 1 98.88 77 PRO B O 1
ATOM 4014 N N . VAL B 1 78 ? 12.125 -18.984 4.902 1 98.94 78 VAL B N 1
ATOM 4015 C CA . VAL B 1 78 ? 11.484 -18.734 3.615 1 98.94 78 VAL B CA 1
ATOM 4016 C C . VAL B 1 78 ? 12.352 -17.812 2.775 1 98.94 78 VAL B C 1
ATOM 4018 O O . VAL B 1 78 ? 12.703 -16.703 3.219 1 98.94 78 VAL B O 1
ATOM 4021 N N . PHE B 1 79 ? 12.766 -18.234 1.611 1 98.94 79 PHE B N 1
ATOM 4022 C CA . PHE B 1 79 ? 13.492 -17.406 0.659 1 98.94 79 PHE B CA 1
ATOM 4023 C C . PHE B 1 79 ? 12.562 -16.922 -0.449 1 98.94 79 PHE B C 1
ATOM 4025 O O . PHE B 1 79 ? 11.719 -17.672 -0.934 1 98.94 79 PHE B O 1
ATOM 4032 N N . ALA B 1 80 ? 12.688 -15.656 -0.799 1 98.88 80 ALA B N 1
ATOM 4033 C CA . ALA B 1 80 ? 11.734 -15.125 -1.774 1 98.88 80 ALA B CA 1
ATOM 4034 C C . ALA B 1 80 ? 12.406 -14.141 -2.723 1 98.88 80 ALA B C 1
ATOM 4036 O O . ALA B 1 80 ? 13.414 -13.516 -2.367 1 98.88 80 ALA B O 1
ATOM 4037 N N . ILE B 1 81 ? 11.875 -14.039 -3.922 1 98.75 81 ILE B N 1
ATOM 4038 C CA . ILE B 1 81 ? 12.219 -12.984 -4.871 1 98.75 81 ILE B CA 1
ATOM 4039 C C . ILE B 1 81 ? 10.961 -12.211 -5.262 1 98.75 81 ILE B C 1
ATOM 4041 O O . ILE B 1 81 ? 9.844 -12.68 -5.035 1 98.75 81 ILE B O 1
ATOM 4045 N N . GLU B 1 82 ? 11.148 -11 -5.812 1 98.31 82 GLU B N 1
ATOM 4046 C CA . GLU B 1 82 ? 10.023 -10.203 -6.289 1 98.31 82 GLU B CA 1
ATOM 4047 C C . GLU B 1 82 ? 9.594 -10.641 -7.688 1 98.31 82 GLU B C 1
ATOM 4049 O O . GLU B 1 82 ? 10.43 -10.938 -8.539 1 98.31 82 GLU B O 1
ATOM 4054 N N . GLY B 1 83 ? 8.312 -10.773 -7.855 1 98.12 83 GLY B N 1
ATOM 4055 C CA . GLY B 1 83 ? 7.773 -11 -9.188 1 98.12 83 GLY B CA 1
ATOM 4056 C C . GLY B 1 83 ? 7.41 -9.719 -9.906 1 98.12 83 GLY B C 1
ATOM 4057 O O . GLY B 1 83 ? 7.867 -8.633 -9.531 1 98.12 83 GLY B O 1
ATOM 4058 N N . ASN B 1 84 ? 6.695 -9.828 -10.992 1 96.25 84 ASN B N 1
ATOM 4059 C CA . ASN B 1 84 ? 6.359 -8.641 -11.766 1 96.25 84 ASN B CA 1
ATOM 4060 C C . ASN B 1 84 ? 5.25 -7.832 -11.102 1 96.25 84 ASN B C 1
ATOM 4062 O O . ASN B 1 84 ? 5.156 -6.621 -11.305 1 96.25 84 ASN B O 1
ATOM 4066 N N . HIS B 1 85 ? 4.426 -8.406 -10.328 1 96.06 85 HIS B N 1
ATOM 4067 C CA . HIS B 1 85 ? 3.322 -7.727 -9.664 1 96.06 85 HIS B CA 1
ATOM 4068 C C . HIS B 1 85 ? 3.793 -7 -8.414 1 96.06 85 HIS B C 1
ATOM 4070 O O . HIS B 1 85 ? 3.287 -5.922 -8.086 1 96.06 85 HIS B O 1
ATOM 4076 N N . ASP B 1 86 ? 4.711 -7.535 -7.738 1 94.5 86 ASP B N 1
ATOM 4077 C CA . ASP B 1 86 ? 4.953 -7.016 -6.398 1 94.5 86 ASP B CA 1
ATOM 4078 C C . ASP B 1 86 ? 6.355 -6.418 -6.285 1 94.5 86 ASP B C 1
ATOM 4080 O O . ASP B 1 86 ? 6.824 -6.121 -5.184 1 94.5 86 ASP B O 1
ATOM 4084 N N . ARG B 1 87 ? 6.969 -6.25 -7.395 1 91.81 87 ARG B N 1
ATOM 4085 C CA . ARG B 1 87 ? 8.258 -5.57 -7.359 1 91.81 87 ARG B CA 1
ATOM 4086 C C . ARG B 1 87 ? 8.078 -4.059 -7.254 1 91.81 87 ARG B C 1
ATOM 4088 O O . ARG B 1 87 ? 7.012 -3.531 -7.59 1 91.81 87 ARG B O 1
ATOM 4095 N N . THR B 1 88 ? 9.039 -3.451 -6.641 1 86.06 88 THR B N 1
ATOM 4096 C CA . THR B 1 88 ? 9.102 -1.994 -6.605 1 86.06 88 THR B CA 1
ATOM 4097 C C . THR B 1 88 ? 10.25 -1.48 -7.469 1 86.06 88 THR B C 1
ATOM 4099 O O . THR B 1 88 ? 11.32 -2.084 -7.508 1 86.06 88 THR B O 1
ATOM 4102 N N . GLN B 1 89 ? 9.93 -0.459 -8.195 1 77.56 89 GLN B N 1
ATOM 4103 C CA . GLN B 1 89 ? 10.953 0.1 -9.078 1 77.56 89 GLN B CA 1
ATOM 4104 C C . GLN B 1 89 ? 12 0.876 -8.281 1 77.56 89 GLN B C 1
ATOM 4106 O O . GLN B 1 89 ? 13.195 0.731 -8.516 1 77.56 89 GLN B O 1
ATOM 4111 N N . ARG B 1 90 ? 11.438 1.699 -7.344 1 78.81 90 ARG B N 1
ATOM 4112 C CA . ARG B 1 90 ? 12.336 2.498 -6.516 1 78.81 90 ARG B CA 1
ATOM 4113 C C . ARG B 1 90 ? 12.117 2.199 -5.035 1 78.81 90 ARG B C 1
ATOM 4115 O O . ARG B 1 90 ? 10.977 2.107 -4.574 1 78.81 90 ARG B O 1
ATOM 4122 N N . GLY B 1 91 ? 13.258 1.832 -4.383 1 84.56 91 GLY B N 1
ATOM 4123 C CA . GLY B 1 91 ? 13.164 1.64 -2.943 1 84.56 91 GLY B CA 1
ATOM 4124 C C . GLY B 1 91 ? 12.852 0.209 -2.551 1 84.56 91 GLY B C 1
ATOM 4125 O O . GLY B 1 91 ? 12.852 -0.687 -3.398 1 84.56 91 GLY B O 1
ATOM 4126 N N . PRO B 1 92 ? 12.617 -0.002 -1.318 1 92.25 92 PRO B N 1
ATOM 4127 C CA . PRO B 1 92 ? 12.344 -1.348 -0.812 1 92.25 92 PRO B CA 1
ATOM 4128 C C . PRO B 1 92 ? 10.938 -1.837 -1.166 1 92.25 92 PRO B C 1
ATOM 4130 O O . PRO B 1 92 ? 10.008 -1.035 -1.25 1 92.25 92 PRO B O 1
ATOM 4133 N N . SER B 1 93 ? 10.875 -3.107 -1.414 1 95.56 93 SER B N 1
ATOM 4134 C CA . SER B 1 93 ? 9.57 -3.717 -1.674 1 95.56 93 SER B CA 1
ATOM 4135 C C . SER B 1 93 ? 8.93 -4.223 -0.386 1 95.56 93 SER B C 1
ATOM 4137 O O . SER B 1 93 ? 9.531 -4.129 0.689 1 95.56 93 SER B O 1
ATOM 4139 N N . VAL B 1 94 ? 7.719 -4.691 -0.535 1 97.44 94 VAL B N 1
ATOM 4140 C CA . VAL B 1 94 ? 6.988 -5.242 0.601 1 97.44 94 VAL B CA 1
ATOM 4141 C C . VAL B 1 94 ? 7.719 -6.469 1.143 1 97.44 94 VAL B C 1
ATOM 4143 O O . VAL B 1 94 ? 7.668 -6.75 2.342 1 97.44 94 VAL B O 1
ATOM 4146 N N . LEU B 1 95 ? 8.469 -7.137 0.321 1 98.44 95 LEU B N 1
ATOM 4147 C CA . LEU B 1 95 ? 9.25 -8.281 0.78 1 98.44 95 LEU B CA 1
ATOM 4148 C C . LEU B 1 95 ? 10.328 -7.844 1.77 1 98.44 95 LEU B C 1
ATOM 4150 O O . LEU B 1 95 ? 10.617 -8.555 2.732 1 98.44 95 LEU B O 1
ATOM 4154 N N . HIS B 1 96 ? 10.891 -6.703 1.544 1 97.56 96 HIS B N 1
ATOM 4155 C CA . HIS B 1 96 ? 11.914 -6.199 2.453 1 97.56 96 HIS B CA 1
ATOM 4156 C C . HIS B 1 96 ? 11.32 -5.836 3.807 1 97.56 96 HIS B C 1
ATOM 4158 O O . HIS B 1 96 ? 11.977 -5.988 4.84 1 97.56 96 HIS B O 1
ATOM 4164 N N . LEU B 1 97 ? 10.125 -5.348 3.732 1 96.62 97 LEU B N 1
ATOM 4165 C CA . LEU B 1 97 ? 9.406 -5.105 4.98 1 96.62 97 LEU B CA 1
ATOM 4166 C C . LEU B 1 97 ? 9.234 -6.402 5.766 1 96.62 97 LEU B C 1
ATOM 4168 O O . LEU B 1 97 ? 9.5 -6.445 6.969 1 96.62 97 LEU B O 1
ATOM 4172 N N . LEU B 1 98 ? 8.82 -7.461 5.109 1 98.38 98 LEU B N 1
ATOM 4173 C CA . LEU B 1 98 ? 8.633 -8.766 5.738 1 98.38 98 LEU B CA 1
ATOM 4174 C C . LEU B 1 98 ? 9.961 -9.328 6.23 1 98.38 98 LEU B C 1
ATOM 4176 O O . LEU B 1 98 ? 10.008 -10.008 7.258 1 98.38 98 LEU B O 1
ATOM 4180 N N . GLU B 1 99 ? 11.008 -9.023 5.512 1 98.25 99 GLU B N 1
ATOM 4181 C CA . GLU B 1 99 ? 12.344 -9.453 5.914 1 98.25 99 GLU B CA 1
ATOM 4182 C C . GLU B 1 99 ? 12.766 -8.789 7.223 1 98.25 99 GLU B C 1
ATOM 4184 O O . GLU B 1 99 ? 13.32 -9.438 8.109 1 98.25 99 GLU B O 1
ATOM 4189 N N . ASP B 1 100 ? 12.5 -7.496 7.301 1 95.94 100 ASP B N 1
ATOM 4190 C CA . ASP B 1 100 ? 12.828 -6.758 8.516 1 95.94 100 ASP B CA 1
ATOM 4191 C C . ASP B 1 100 ? 12.109 -7.355 9.727 1 95.94 100 ASP B C 1
ATOM 4193 O O . ASP B 1 100 ? 12.609 -7.273 10.852 1 95.94 100 ASP B O 1
ATOM 4197 N N . LEU B 1 101 ? 10.992 -8.016 9.461 1 95.75 101 LEU B N 1
ATOM 4198 C CA . LEU B 1 101 ? 10.203 -8.617 10.539 1 95.75 101 LEU B CA 1
ATOM 4199 C C . LEU B 1 101 ? 10.641 -10.055 10.789 1 95.75 101 LEU B C 1
ATOM 4201 O O . LEU B 1 101 ? 10.07 -10.742 11.633 1 95.75 101 LEU B O 1
ATOM 4205 N N . GLY B 1 102 ? 11.594 -10.531 10.031 1 97.19 102 GLY B N 1
ATOM 4206 C CA . GLY B 1 102 ? 12.164 -11.859 10.219 1 97.19 102 GLY B CA 1
ATOM 4207 C C . GLY B 1 102 ? 11.305 -12.969 9.633 1 97.19 102 GLY B C 1
ATOM 4208 O O . GLY B 1 102 ? 11.398 -14.117 10.062 1 97.19 102 GLY B O 1
ATOM 4209 N N . LEU B 1 103 ? 10.484 -12.617 8.648 1 98.62 103 LEU B N 1
ATOM 4210 C CA . LEU B 1 103 ? 9.477 -13.578 8.195 1 98.62 103 LEU B CA 1
ATOM 4211 C C . LEU B 1 103 ? 9.93 -14.281 6.918 1 98.62 103 LEU B C 1
ATOM 4213 O O . LEU B 1 103 ? 9.406 -15.336 6.57 1 98.62 103 LEU B O 1
ATOM 4217 N N . LEU B 1 104 ? 10.836 -13.617 6.207 1 98.75 104 LEU B N 1
ATOM 4218 C CA . LEU B 1 104 ? 11.422 -14.227 5.016 1 98.75 104 LEU B CA 1
ATOM 4219 C C . LEU B 1 104 ? 12.758 -13.578 4.676 1 98.75 104 LEU B C 1
ATOM 4221 O O . LEU B 1 104 ? 13.172 -12.617 5.328 1 98.75 104 LEU B O 1
ATOM 4225 N N . TYR B 1 105 ? 13.469 -14.141 3.748 1 98.88 105 TYR B N 1
ATOM 4226 C CA . TYR B 1 105 ? 14.766 -13.664 3.291 1 98.88 105 TYR B CA 1
ATOM 4227 C C . TYR B 1 105 ? 14.742 -13.375 1.794 1 98.88 105 TYR B C 1
ATOM 4229 O O . TYR B 1 105 ? 14.516 -14.281 0.986 1 98.88 105 TYR B O 1
ATOM 4237 N N . VAL B 1 106 ? 15.008 -12.133 1.449 1 98.62 106 VAL B N 1
ATOM 4238 C CA . VAL B 1 106 ? 14.938 -11.711 0.055 1 98.62 106 VAL B CA 1
ATOM 4239 C C . VAL B 1 106 ? 16.297 -11.906 -0.616 1 98.62 106 VAL B C 1
ATOM 4241 O O . VAL B 1 106 ? 17.312 -11.383 -0.144 1 98.62 106 VAL B O 1
ATOM 4244 N N . ILE B 1 107 ? 16.312 -12.625 -1.657 1 98.19 107 ILE B N 1
ATOM 4245 C CA . ILE B 1 107 ? 17.562 -12.852 -2.373 1 98.19 107 ILE B CA 1
ATOM 4246 C C . ILE B 1 107 ? 17.562 -12.062 -3.682 1 98.19 107 ILE B C 1
ATOM 4248 O O . ILE B 1 107 ? 16.5 -11.758 -4.223 1 98.19 107 ILE B O 1
ATOM 4252 N N . GLY B 1 108 ? 18.703 -11.664 -4.133 1 97.5 108 GLY B N 1
ATOM 4253 C CA . GLY B 1 108 ? 18.828 -10.906 -5.363 1 97.5 108 GLY B CA 1
ATOM 4254 C C . GLY B 1 108 ? 19.875 -9.805 -5.273 1 97.5 108 GLY B C 1
ATOM 4255 O O . GLY B 1 108 ? 20.672 -9.773 -4.34 1 97.5 108 GLY B O 1
ATOM 4256 N N . LEU B 1 109 ? 19.891 -8.93 -6.254 1 96.12 109 LEU B N 1
ATOM 4257 C CA . LEU B 1 109 ? 20.828 -7.812 -6.312 1 96.12 109 LEU B CA 1
ATOM 4258 C C . LEU B 1 109 ? 20.406 -6.703 -5.355 1 96.12 109 LEU B C 1
ATOM 4260 O O . LEU B 1 109 ? 19.25 -6.273 -5.367 1 96.12 109 LEU B O 1
ATOM 4264 N N . ARG B 1 110 ? 21.344 -6.285 -4.551 1 95.56 110 ARG B N 1
ATOM 4265 C CA . ARG B 1 110 ? 21.094 -5.207 -3.598 1 95.56 110 ARG B CA 1
ATOM 4266 C C . ARG B 1 110 ? 22.234 -4.188 -3.611 1 95.56 110 ARG B C 1
ATOM 4268 O O . ARG B 1 110 ? 23.328 -4.477 -4.098 1 95.56 110 ARG B O 1
ATOM 4275 N N . GLN B 1 111 ? 21.906 -2.982 -3.109 1 93.44 111 GLN B N 1
ATOM 4276 C CA . GLN B 1 111 ? 22.906 -1.92 -3.035 1 93.44 111 GLN B CA 1
ATOM 4277 C C . GLN B 1 111 ? 23.828 -2.105 -1.826 1 93.44 111 GLN B C 1
ATOM 4279 O O . GLN B 1 111 ? 24.953 -1.617 -1.815 1 93.44 111 GLN B O 1
ATOM 4284 N N . GLU B 1 112 ? 23.312 -2.818 -0.897 1 94.81 112 GLU B N 1
ATOM 4285 C CA . GLU B 1 112 ? 24.078 -2.994 0.336 1 94.81 112 GLU B CA 1
ATOM 4286 C C . GLU B 1 112 ? 24.344 -4.473 0.61 1 94.81 112 GLU B C 1
ATOM 4288 O O . GLU B 1 112 ? 23.547 -5.336 0.228 1 94.81 112 GLU B O 1
ATOM 4293 N N . ARG B 1 113 ? 25.484 -4.746 1.251 1 97.12 113 ARG B N 1
ATOM 4294 C CA . ARG B 1 113 ? 25.859 -6.094 1.67 1 97.12 113 ARG B CA 1
ATOM 4295 C C . ARG B 1 113 ? 24.953 -6.59 2.791 1 97.12 113 ARG B C 1
ATOM 4297 O O . ARG B 1 113 ? 24.578 -5.824 3.689 1 97.12 113 ARG B O 1
ATOM 4304 N N . VAL B 1 114 ? 24.594 -7.801 2.727 1 97.38 114 VAL B N 1
ATOM 4305 C CA . VAL B 1 114 ? 23.781 -8.406 3.771 1 97.38 114 VAL B CA 1
ATOM 4306 C C . VAL B 1 114 ? 24.375 -9.75 4.18 1 97.38 114 VAL B C 1
ATOM 4308 O O . VAL B 1 114 ? 24.703 -10.578 3.322 1 97.38 114 VAL B O 1
ATOM 4311 N N . GLU B 1 115 ? 24.578 -9.938 5.496 1 97.94 115 GLU B N 1
ATOM 4312 C CA . GLU B 1 115 ? 25.094 -11.195 6.043 1 97.94 115 GLU B CA 1
ATOM 4313 C C . GLU B 1 115 ? 24.312 -11.609 7.293 1 97.94 115 GLU B C 1
ATOM 4315 O O . GLU B 1 115 ? 24.188 -10.82 8.234 1 97.94 115 GLU B O 1
ATOM 4320 N N . ASN B 1 116 ? 23.766 -12.797 7.293 1 97.06 116 ASN B N 1
ATOM 4321 C CA . ASN B 1 116 ? 23.172 -13.391 8.484 1 97.06 116 ASN B CA 1
ATOM 4322 C C . ASN B 1 116 ? 23.141 -14.914 8.391 1 97.06 116 ASN B C 1
ATOM 4324 O O . ASN B 1 116 ? 23.906 -15.508 7.645 1 97.06 116 ASN B O 1
ATOM 4328 N N . GLU B 1 117 ? 22.344 -15.531 9.195 1 97.06 117 GLU B N 1
ATOM 4329 C CA . GLU B 1 117 ? 22.297 -16.984 9.289 1 97.06 117 GLU B CA 1
ATOM 4330 C C . GLU B 1 117 ? 21.891 -17.609 7.953 1 97.06 117 GLU B C 1
ATOM 4332 O O . GLU B 1 117 ? 22.359 -18.688 7.602 1 97.06 117 GLU B O 1
ATOM 4337 N N . TYR B 1 118 ? 21.109 -16.859 7.156 1 98.56 118 TYR B N 1
ATOM 4338 C CA . TYR B 1 118 ? 20.5 -17.484 5.98 1 98.56 118 TYR B CA 1
ATOM 4339 C C . TYR B 1 118 ? 20.875 -16.734 4.711 1 98.56 118 TYR B C 1
ATOM 4341 O O . TYR B 1 118 ? 20.5 -17.125 3.607 1 98.56 118 TYR B O 1
ATOM 4349 N N . LEU B 1 119 ? 21.625 -15.656 4.891 1 98.56 119 LEU B N 1
ATOM 4350 C CA . LEU B 1 119 ? 21.984 -14.852 3.729 1 98.56 119 LEU B CA 1
ATOM 4351 C C . LEU B 1 119 ? 23.484 -14.578 3.703 1 98.56 119 LEU B C 1
ATOM 4353 O O . LEU B 1 119 ? 24.094 -14.359 4.75 1 98.56 119 LEU B O 1
ATOM 4357 N N . THR B 1 120 ? 24.047 -14.586 2.529 1 97.62 120 THR B N 1
ATOM 4358 C CA . THR B 1 120 ? 25.422 -14.156 2.26 1 97.62 120 THR B CA 1
ATOM 4359 C C . THR B 1 120 ? 25.469 -13.297 1 1 97.62 120 THR B C 1
ATOM 4361 O O . THR B 1 120 ? 24.516 -13.258 0.225 1 97.62 120 THR B O 1
ATOM 4364 N N . SER B 1 121 ? 26.562 -12.531 0.822 1 97.69 121 SER B N 1
ATOM 4365 C CA . SER B 1 121 ? 26.625 -11.586 -0.292 1 97.69 121 SER B CA 1
ATOM 4366 C C . SER B 1 121 ? 27.938 -11.742 -1.057 1 97.69 121 SER B C 1
ATOM 4368 O O . SER B 1 121 ? 28.969 -12.055 -0.469 1 97.69 121 SER B O 1
ATOM 4370 N N . GLU B 1 122 ? 27.812 -11.531 -2.295 1 95.94 122 GLU B N 1
ATOM 4371 C CA . GLU B 1 122 ? 28.953 -11.461 -3.203 1 95.94 122 GLU B CA 1
ATOM 4372 C C . GLU B 1 122 ? 28.938 -10.164 -4.016 1 95.94 122 GLU B C 1
ATOM 4374 O O . GLU B 1 122 ? 27.906 -9.805 -4.586 1 95.94 122 GLU B O 1
ATOM 4379 N N . ARG B 1 123 ? 30.047 -9.5 -4.074 1 96 123 ARG B N 1
ATOM 4380 C CA . ARG B 1 123 ? 30.109 -8.25 -4.828 1 96 123 ARG B CA 1
ATOM 4381 C C . ARG B 1 123 ? 30.062 -8.516 -6.332 1 96 123 ARG B C 1
ATOM 4383 O O . ARG B 1 123 ? 30.781 -9.375 -6.84 1 96 123 ARG B O 1
ATOM 4390 N N . VAL B 1 124 ? 29.188 -7.844 -6.957 1 94.12 124 VAL B N 1
ATOM 4391 C CA . VAL B 1 124 ? 29.062 -7.902 -8.406 1 94.12 124 VAL B CA 1
ATOM 4392 C C . VAL B 1 124 ? 28.984 -6.488 -8.977 1 94.12 124 VAL B C 1
ATOM 4394 O O . VAL B 1 124 ? 27.891 -5.914 -9.078 1 94.12 124 VAL B O 1
ATOM 4397 N N . GLY B 1 125 ? 30.062 -5.973 -9.469 1 92.06 125 GLY B N 1
ATOM 4398 C CA . GLY B 1 125 ? 30.109 -4.586 -9.898 1 92.06 125 GLY B CA 1
ATOM 4399 C C . GLY B 1 125 ? 29.781 -3.604 -8.789 1 92.06 125 GLY B C 1
ATOM 4400 O O . GLY B 1 125 ? 30.438 -3.621 -7.738 1 92.06 125 GLY B O 1
ATOM 4401 N N . ASN B 1 126 ? 28.734 -2.791 -9.086 1 92.56 126 ASN B N 1
ATOM 4402 C CA . ASN B 1 126 ? 28.359 -1.769 -8.117 1 92.56 126 ASN B CA 1
ATOM 4403 C C . ASN B 1 126 ? 27.25 -2.264 -7.188 1 92.56 126 ASN B C 1
ATOM 4405 O O . ASN B 1 126 ? 26.719 -1.497 -6.379 1 92.56 126 ASN B O 1
ATOM 4409 N N . TYR B 1 127 ? 26.984 -3.527 -7.316 1 94.94 127 TYR B N 1
ATOM 4410 C CA . TYR B 1 127 ? 25.938 -4.117 -6.508 1 94.94 127 TYR B CA 1
ATOM 4411 C C . TYR B 1 127 ? 26.453 -5.305 -5.707 1 94.94 127 TYR B C 1
ATOM 4413 O O . TYR B 1 127 ? 27.625 -5.68 -5.828 1 94.94 127 TYR B O 1
ATOM 4421 N N . TRP B 1 128 ? 25.578 -5.77 -4.836 1 97.25 128 TRP B N 1
ATOM 4422 C CA . TRP B 1 128 ? 25.812 -7.027 -4.129 1 97.25 128 TRP B CA 1
ATOM 4423 C C . TRP B 1 128 ? 24.781 -8.07 -4.523 1 97.25 128 TRP B C 1
ATOM 4425 O O . TRP B 1 128 ? 23.578 -7.801 -4.527 1 97.25 128 TRP B O 1
ATOM 4435 N N . LEU B 1 129 ? 25.266 -9.219 -4.938 1 97.5 129 LEU B N 1
ATOM 4436 C CA . LEU B 1 129 ? 24.359 -10.359 -5.082 1 97.5 129 LEU B CA 1
ATOM 4437 C C . LEU B 1 129 ? 24.141 -11.047 -3.742 1 97.5 129 LEU B C 1
ATOM 4439 O O . LEU B 1 129 ? 25.031 -11.711 -3.227 1 97.5 129 LEU B O 1
ATOM 4443 N N . VAL B 1 130 ? 22.969 -10.859 -3.203 1 98.31 130 VAL B N 1
ATOM 4444 C CA . VAL B 1 130 ? 22.609 -11.492 -1.939 1 98.31 130 VAL B CA 1
ATOM 4445 C C . VAL B 1 130 ? 22 -12.867 -2.203 1 98.31 130 VAL B C 1
ATOM 4447 O O . VAL B 1 130 ? 20.984 -12.977 -2.914 1 98.31 130 VAL B O 1
ATOM 4450 N N . LYS B 1 131 ? 22.609 -13.93 -1.59 1 98.25 131 LYS B N 1
ATOM 4451 C CA . LYS B 1 131 ? 22.234 -15.32 -1.807 1 98.25 131 LYS B CA 1
ATOM 4452 C C . LYS B 1 131 ? 21.703 -15.953 -0.522 1 98.25 131 LYS B C 1
ATOM 4454 O O . LYS B 1 131 ? 22.109 -15.57 0.577 1 98.25 131 LYS B O 1
ATOM 4459 N N . GLY B 1 132 ? 20.719 -16.875 -0.733 1 98.5 132 GLY B N 1
ATOM 4460 C CA . GLY B 1 132 ? 20.344 -17.703 0.396 1 98.5 132 GLY B CA 1
ATOM 4461 C C . GLY B 1 132 ? 21.344 -18.812 0.675 1 98.5 132 GLY B C 1
ATOM 4462 O O . GLY B 1 132 ? 22.016 -19.281 -0.237 1 98.5 132 GLY B O 1
ATOM 4463 N N . VAL B 1 133 ? 21.391 -19.156 1.978 1 98.06 133 VAL B N 1
ATOM 4464 C CA . VAL B 1 133 ? 22.266 -20.266 2.354 1 98.06 133 VAL B CA 1
ATOM 4465 C C . VAL B 1 133 ? 21.516 -21.203 3.305 1 98.06 133 VAL B C 1
ATOM 4467 O O . VAL B 1 133 ? 20.844 -20.75 4.23 1 98.06 133 VAL B O 1
ATOM 4470 N N . TYR B 1 134 ? 21.562 -22.422 2.975 1 97.81 134 TYR B N 1
ATOM 4471 C CA . TYR B 1 134 ? 21.078 -23.469 3.865 1 97.81 134 TYR B CA 1
ATOM 4472 C C . TYR B 1 134 ? 21.984 -24.688 3.832 1 97.81 134 TYR B C 1
ATOM 4474 O O . TYR B 1 134 ? 22.062 -25.375 2.814 1 97.81 134 TYR B O 1
ATOM 4482 N N . ASP B 1 135 ? 22.656 -24.891 4.984 1 94.44 135 ASP B N 1
ATOM 4483 C CA . ASP B 1 135 ? 23.703 -25.922 5.035 1 94.44 135 ASP B CA 1
ATOM 4484 C C . ASP B 1 135 ? 24.734 -25.703 3.939 1 94.44 135 ASP B C 1
ATOM 4486 O O . ASP B 1 135 ? 25.375 -24.641 3.875 1 94.44 135 ASP B O 1
ATOM 4490 N N . ASN B 1 136 ? 24.891 -26.609 2.988 1 93.5 136 ASN B N 1
ATOM 4491 C CA . ASN B 1 136 ? 25.906 -26.5 1.949 1 93.5 136 ASN B CA 1
ATOM 4492 C C . ASN B 1 136 ? 25.297 -26.078 0.611 1 93.5 136 ASN B C 1
ATOM 4494 O O . ASN B 1 136 ? 25.938 -26.203 -0.433 1 93.5 136 ASN B O 1
ATOM 4498 N N . LEU B 1 137 ? 24.125 -25.594 0.708 1 97.69 137 LEU B N 1
ATOM 4499 C CA . LEU B 1 137 ? 23.422 -25.203 -0.51 1 97.69 137 LEU B CA 1
ATOM 4500 C C . LEU B 1 137 ? 23.281 -23.688 -0.581 1 97.69 137 LEU B C 1
ATOM 4502 O O . LEU B 1 137 ? 22.938 -23.047 0.412 1 97.69 137 LEU B O 1
ATOM 4506 N N . GLU B 1 138 ? 23.594 -23.156 -1.756 1 98 138 GLU B N 1
ATOM 4507 C CA . GLU B 1 138 ? 23.312 -21.734 -2.002 1 98 138 GLU B CA 1
ATOM 4508 C C . GLU B 1 138 ? 22.031 -21.578 -2.83 1 98 138 GLU B C 1
ATOM 4510 O O . GLU B 1 138 ? 21.75 -22.391 -3.707 1 98 138 GLU B O 1
ATOM 4515 N N . ILE B 1 139 ? 21.312 -20.562 -2.523 1 98.69 139 ILE B N 1
ATOM 4516 C CA . ILE B 1 139 ? 20.094 -20.203 -3.252 1 98.69 139 ILE B CA 1
ATOM 4517 C C . ILE B 1 139 ? 20.281 -18.859 -3.934 1 98.69 139 ILE B C 1
ATOM 4519 O O . ILE B 1 139 ? 20.328 -17.812 -3.266 1 98.69 139 ILE B O 1
ATOM 4523 N N . HIS B 1 140 ? 20.406 -18.906 -5.266 1 98.62 140 HIS B N 1
ATOM 4524 C CA . HIS B 1 140 ? 20.594 -17.703 -6.059 1 98.62 140 HIS B CA 1
ATOM 4525 C C . HIS B 1 140 ? 19.281 -17.234 -6.68 1 98.62 140 HIS B C 1
ATOM 4527 O O . HIS B 1 140 ? 18.359 -18.047 -6.875 1 98.62 140 HIS B O 1
ATOM 4533 N N . GLY B 1 141 ? 19.188 -15.961 -6.953 1 98.31 141 GLY B N 1
ATOM 4534 C CA . GLY B 1 141 ? 18 -15.469 -7.633 1 98.31 141 GLY B CA 1
ATOM 4535 C C . GLY B 1 141 ? 18.031 -13.969 -7.855 1 98.31 141 GLY B C 1
ATOM 4536 O O . GLY B 1 141 ? 18.969 -13.281 -7.441 1 98.31 141 GLY B O 1
ATOM 4537 N N . MET B 1 142 ? 17.047 -13.523 -8.562 1 96.75 142 MET B N 1
ATOM 4538 C CA . MET B 1 142 ? 16.844 -12.094 -8.758 1 96.75 142 MET B CA 1
ATOM 4539 C C . MET B 1 142 ? 15.375 -11.789 -9.062 1 96.75 142 MET B C 1
ATOM 4541 O O . MET B 1 142 ? 14.641 -12.656 -9.531 1 96.75 142 MET B O 1
ATOM 4545 N N . LYS B 1 143 ? 15.023 -10.609 -8.812 1 97.25 143 LYS B N 1
ATOM 4546 C CA . LYS B 1 143 ? 13.648 -10.18 -9.062 1 97.25 143 LYS B CA 1
ATOM 4547 C C . LYS B 1 143 ? 13.32 -10.211 -10.555 1 97.25 143 LYS B C 1
ATOM 4549 O O . LYS B 1 143 ? 14.227 -10.266 -11.391 1 97.25 143 LYS B O 1
ATOM 4554 N N . TYR B 1 144 ? 12.094 -10.141 -10.891 1 97.81 144 TYR B N 1
ATOM 4555 C CA . TYR B 1 144 ? 11.633 -10.109 -12.273 1 97.81 144 TYR B CA 1
ATOM 4556 C C . TYR B 1 144 ? 12.258 -8.938 -13.031 1 97.81 144 TYR B C 1
ATOM 4558 O O . TYR B 1 144 ? 12.32 -7.82 -12.516 1 97.81 144 TYR B O 1
ATOM 4566 N N . MET B 1 145 ? 12.711 -9.219 -14.203 1 96.12 145 MET B N 1
ATOM 4567 C CA . MET B 1 145 ? 13.172 -8.195 -15.141 1 96.12 145 MET B CA 1
ATOM 4568 C C . MET B 1 145 ? 12.461 -8.328 -16.484 1 96.12 145 MET B C 1
ATOM 4570 O O . MET B 1 145 ? 12.117 -9.438 -16.906 1 96.12 145 MET B O 1
ATOM 4574 N N . SER B 1 146 ? 12.383 -7.254 -17.188 1 94.12 146 SER B N 1
ATOM 4575 C CA . SER B 1 146 ? 11.664 -7.223 -18.453 1 94.12 146 SER B CA 1
ATOM 4576 C C . SER B 1 146 ? 12.5 -7.816 -19.578 1 94.12 146 SER B C 1
ATOM 4578 O O . SER B 1 146 ? 13.711 -8 -19.422 1 94.12 146 SER B O 1
ATOM 4580 N N . SER B 1 147 ? 11.781 -8.062 -20.688 1 93.62 147 SER B N 1
ATOM 4581 C CA . SER B 1 147 ? 12.477 -8.539 -21.891 1 93.62 147 SER B CA 1
ATOM 4582 C C . SER B 1 147 ? 13.508 -7.523 -22.359 1 93.62 147 SER B C 1
ATOM 4584 O O . SER B 1 147 ? 14.609 -7.895 -22.781 1 93.62 147 SER B O 1
ATOM 4586 N N . ALA B 1 148 ? 13.125 -6.27 -22.297 1 92.75 148 ALA B N 1
ATOM 4587 C CA . ALA B 1 148 ? 14.031 -5.199 -22.703 1 92.75 148 ALA B CA 1
ATOM 4588 C C . ALA B 1 148 ? 15.297 -5.195 -21.844 1 92.75 148 ALA B C 1
ATOM 4590 O O . ALA B 1 148 ? 16.406 -4.98 -22.359 1 92.75 148 ALA B O 1
ATOM 4591 N N . TRP B 1 149 ? 15.109 -5.418 -20.625 1 94.19 149 TRP B N 1
ATOM 4592 C CA . TRP B 1 149 ? 16.266 -5.473 -19.75 1 94.19 149 TRP B CA 1
ATOM 4593 C C . TRP B 1 149 ? 17.203 -6.613 -20.141 1 94.19 149 TRP B C 1
ATOM 4595 O O . TRP B 1 149 ? 18.422 -6.434 -20.203 1 94.19 149 TRP B O 1
ATOM 4605 N N . PHE B 1 150 ? 16.719 -7.809 -20.406 1 95.38 150 PHE B N 1
ATOM 4606 C CA . PHE B 1 150 ? 17.531 -8.977 -20.734 1 95.38 150 PHE B CA 1
ATOM 4607 C C . PHE B 1 150 ? 18.234 -8.781 -22.078 1 95.38 150 PHE B C 1
ATOM 4609 O O . PHE B 1 150 ? 19.359 -9.25 -22.266 1 95.38 150 PHE B O 1
ATOM 4616 N N . GLU B 1 151 ? 17.531 -8.125 -23 1 93.62 151 GLU B N 1
ATOM 4617 C CA . GLU B 1 151 ? 18.172 -7.824 -24.281 1 93.62 151 GLU B CA 1
ATOM 4618 C C . GLU B 1 151 ? 19.453 -7.02 -24.078 1 93.62 151 GLU B C 1
ATOM 4620 O O . GLU B 1 151 ? 20.453 -7.254 -24.75 1 93.62 151 GLU B O 1
ATOM 4625 N N . ALA B 1 152 ? 19.406 -6.168 -23.141 1 95.56 152 ALA B N 1
ATOM 4626 C CA . ALA B 1 152 ? 20.531 -5.273 -22.891 1 95.56 152 ALA B CA 1
ATOM 4627 C C . ALA B 1 152 ? 21.531 -5.895 -21.922 1 95.56 152 ALA B C 1
ATOM 4629 O O . ALA B 1 152 ? 22.703 -5.543 -21.922 1 95.56 152 ALA B O 1
ATOM 4630 N N . ASN B 1 153 ? 21.078 -6.91 -21.109 1 95.38 153 ASN B N 1
ATOM 4631 C CA . ASN B 1 153 ? 21.891 -7.305 -19.969 1 95.38 153 ASN B CA 1
ATOM 4632 C C . ASN B 1 153 ? 22.062 -8.82 -19.891 1 95.38 153 ASN B C 1
ATOM 4634 O O . ASN B 1 153 ? 22.328 -9.367 -18.812 1 95.38 153 ASN B O 1
ATOM 4638 N N . LEU B 1 154 ? 21.922 -9.555 -20.953 1 96.12 154 LEU B N 1
ATOM 4639 C CA . LEU B 1 154 ? 21.969 -11.016 -20.938 1 96.12 154 LEU B CA 1
ATOM 4640 C C . LEU B 1 154 ? 23.344 -11.508 -20.484 1 96.12 154 LEU B C 1
ATOM 4642 O O . LEU B 1 154 ? 23.438 -12.461 -19.703 1 96.12 154 LEU B O 1
ATOM 4646 N N . ASN B 1 155 ? 24.391 -10.875 -21.016 1 94.88 155 ASN B N 1
ATOM 4647 C CA . ASN B 1 155 ? 25.734 -11.273 -20.625 1 94.88 155 ASN B CA 1
ATOM 4648 C C . ASN B 1 155 ? 26 -11.023 -19.156 1 94.88 155 ASN B C 1
ATOM 4650 O O . ASN B 1 155 ? 26.641 -11.836 -18.484 1 94.88 155 ASN B O 1
ATOM 4654 N N . PHE B 1 156 ? 25.547 -9.906 -18.688 1 95 156 PHE B N 1
ATOM 4655 C CA . PHE B 1 156 ? 25.656 -9.594 -17.266 1 95 156 PHE B CA 1
ATOM 4656 C C . PHE B 1 156 ? 24.953 -10.656 -16.422 1 95 156 PHE B C 1
ATOM 4658 O O . PHE B 1 156 ? 25.531 -11.18 -15.469 1 95 156 PHE B O 1
ATOM 4665 N N . PHE B 1 157 ? 23.75 -10.961 -16.812 1 96.31 157 PHE B N 1
ATOM 4666 C CA . PHE B 1 157 ? 22.938 -11.969 -16.156 1 96.31 157 PHE B CA 1
ATOM 4667 C C . PHE B 1 157 ? 23.672 -13.305 -16.094 1 96.31 157 PHE B C 1
ATOM 4669 O O . PHE B 1 157 ? 23.797 -13.906 -15.016 1 96.31 157 PHE B O 1
ATOM 4676 N N . LYS B 1 158 ? 24.172 -13.75 -17.156 1 94.19 158 LYS B N 1
ATOM 4677 C CA . LYS B 1 158 ? 24.891 -15.023 -17.203 1 94.19 158 LYS B CA 1
ATOM 4678 C C . LYS B 1 158 ? 26.172 -14.961 -16.375 1 94.19 158 LYS B C 1
ATOM 4680 O O . LYS B 1 158 ? 26.594 -15.961 -15.797 1 94.19 158 LYS B O 1
ATOM 4685 N N . GLY B 1 159 ? 26.719 -13.789 -16.297 1 93.75 159 GLY B N 1
ATOM 4686 C CA . GLY B 1 159 ? 28 -13.594 -15.609 1 93.75 159 GLY B CA 1
ATOM 4687 C C . GLY B 1 159 ? 27.859 -13.617 -14.102 1 93.75 159 GLY B C 1
ATOM 4688 O O . GLY B 1 159 ? 28.797 -14.016 -13.398 1 93.75 159 GLY B O 1
ATOM 4689 N N . ILE B 1 160 ? 26.734 -13.188 -13.625 1 94.31 160 ILE B N 1
ATOM 4690 C CA . ILE B 1 160 ? 26.641 -13.047 -12.172 1 94.31 160 ILE B CA 1
ATOM 4691 C C . ILE B 1 160 ? 26.141 -14.352 -11.562 1 94.31 160 ILE B C 1
ATOM 4693 O O . ILE B 1 160 ? 26.266 -14.57 -10.352 1 94.31 160 ILE B O 1
ATOM 4697 N N . PHE B 1 161 ? 25.594 -15.164 -12.336 1 96.12 161 PHE B N 1
ATOM 4698 C CA . PHE B 1 161 ? 25.094 -16.453 -11.844 1 96.12 161 PHE B CA 1
ATOM 4699 C C . PHE B 1 161 ? 26.016 -17.578 -12.266 1 96.12 161 PHE B C 1
ATOM 4701 O O . PHE B 1 161 ? 25.797 -18.219 -13.297 1 96.12 161 PHE B O 1
ATOM 4708 N N . ARG B 1 162 ? 27.031 -17.828 -11.445 1 90.56 162 ARG B N 1
ATOM 4709 C CA . ARG B 1 162 ? 28.016 -18.875 -11.617 1 90.56 162 ARG B CA 1
ATOM 4710 C C . ARG B 1 162 ? 28.219 -19.672 -10.328 1 90.56 162 ARG B C 1
ATOM 4712 O O . ARG B 1 162 ? 29.078 -19.344 -9.508 1 90.56 162 ARG B O 1
ATOM 4719 N N . PRO B 1 163 ? 27.453 -20.719 -10.227 1 90.62 163 PRO B N 1
ATOM 4720 C CA . PRO B 1 163 ? 27.578 -21.469 -8.969 1 90.62 163 PRO B CA 1
ATOM 4721 C C . PRO B 1 163 ? 28.906 -22.203 -8.844 1 90.62 163 PRO B C 1
ATOM 4723 O O . PRO B 1 163 ? 29.359 -22.828 -9.812 1 90.62 163 PRO B O 1
ATOM 4726 N N . ASP B 1 164 ? 29.594 -21.938 -7.727 1 85.12 164 ASP B N 1
ATOM 4727 C CA . ASP B 1 164 ? 30.828 -22.641 -7.422 1 85.12 164 ASP B CA 1
ATOM 4728 C C . ASP B 1 164 ? 30.562 -23.891 -6.578 1 85.12 164 ASP B C 1
ATOM 4730 O O . ASP B 1 164 ? 31.375 -24.812 -6.523 1 85.12 164 ASP B O 1
ATOM 4734 N N . GLU B 1 165 ? 29.516 -23.938 -5.871 1 87.62 165 GLU B N 1
ATOM 4735 C CA . GLU B 1 165 ? 29.016 -25.031 -5.027 1 87.62 165 GLU B CA 1
ATOM 4736 C C . GLU B 1 165 ? 27.609 -25.453 -5.434 1 87.62 165 GLU B C 1
ATOM 4738 O O . GLU B 1 165 ? 27.094 -25 -6.461 1 87.62 165 GLU B O 1
ATOM 4743 N N . ASP B 1 166 ? 27.125 -26.453 -4.676 1 96.12 166 ASP B N 1
ATOM 4744 C CA . ASP B 1 166 ? 25.734 -26.828 -4.906 1 96.12 166 ASP B CA 1
ATOM 4745 C C . ASP B 1 166 ? 24.812 -25.609 -4.75 1 96.12 166 ASP B C 1
ATOM 4747 O O . ASP B 1 166 ? 24.859 -24.906 -3.74 1 96.12 166 ASP B O 1
ATOM 4751 N N . ALA B 1 167 ? 24.094 -25.328 -5.84 1 98.06 167 ALA B N 1
ATOM 4752 C CA . ALA B 1 167 ? 23.219 -24.156 -5.809 1 98.06 167 ALA B CA 1
ATOM 4753 C C . ALA B 1 167 ? 21.953 -24.406 -6.617 1 98.06 167 ALA B C 1
ATOM 4755 O O . ALA B 1 167 ? 21.922 -25.266 -7.492 1 98.06 167 ALA B O 1
ATOM 4756 N N . ILE B 1 168 ? 20.922 -23.703 -6.254 1 98.5 168 ILE B N 1
ATOM 4757 C CA . ILE B 1 168 ? 19.703 -23.656 -7.062 1 98.5 168 ILE B CA 1
ATOM 4758 C C . ILE B 1 168 ? 19.453 -22.203 -7.508 1 98.5 168 ILE B C 1
ATOM 4760 O O . ILE B 1 168 ? 19.953 -21.266 -6.891 1 98.5 168 ILE B O 1
ATOM 4764 N N . LEU B 1 169 ? 18.75 -22.016 -8.633 1 98.75 169 LEU B N 1
ATOM 4765 C CA . LEU B 1 169 ? 18.469 -20.703 -9.188 1 98.75 169 LEU B CA 1
ATOM 4766 C C . LEU B 1 169 ? 16.969 -20.406 -9.188 1 98.75 169 LEU B C 1
ATOM 4768 O O . LEU B 1 169 ? 16.188 -21.219 -9.688 1 98.75 169 LEU B O 1
ATOM 4772 N N . VAL B 1 170 ? 16.609 -19.281 -8.57 1 98.88 170 VAL B N 1
ATOM 4773 C CA . VAL B 1 170 ? 15.211 -18.859 -8.469 1 98.88 170 VAL B CA 1
ATOM 4774 C C . VAL B 1 170 ? 14.969 -17.656 -9.375 1 98.88 170 VAL B C 1
ATOM 4776 O O . VAL B 1 170 ? 15.625 -16.625 -9.234 1 98.88 170 VAL B O 1
ATOM 4779 N N . LEU B 1 171 ? 14.031 -17.812 -10.336 1 98.62 171 LEU B N 1
ATOM 4780 C CA . LEU B 1 171 ? 13.695 -16.719 -11.25 1 98.62 171 LEU B CA 1
ATOM 4781 C C . LEU B 1 171 ? 12.18 -16.609 -11.43 1 98.62 171 LEU B C 1
ATOM 4783 O O . LEU B 1 171 ? 11.453 -17.578 -11.242 1 98.62 171 LEU B O 1
ATOM 4787 N N . HIS B 1 172 ? 11.75 -15.445 -11.734 1 98.5 172 HIS B N 1
ATOM 4788 C CA . HIS B 1 172 ? 10.367 -15.18 -12.102 1 98.5 172 HIS B CA 1
ATOM 4789 C C . HIS B 1 172 ? 10.266 -14.68 -13.539 1 98.5 172 HIS B C 1
ATOM 4791 O O . HIS B 1 172 ? 10.195 -13.477 -13.781 1 98.5 172 HIS B O 1
ATOM 4797 N N . GLN B 1 173 ? 10.336 -15.617 -14.445 1 97.44 173 GLN B N 1
ATOM 4798 C CA . GLN B 1 173 ? 10.461 -15.289 -15.867 1 97.44 173 GLN B CA 1
ATOM 4799 C C . GLN B 1 173 ? 9.742 -16.312 -16.734 1 97.44 173 GLN B C 1
ATOM 4801 O O . GLN B 1 173 ? 9.633 -17.484 -16.359 1 97.44 173 GLN B O 1
ATOM 4806 N N . GLY B 1 174 ? 9.297 -15.836 -17.844 1 96.31 174 GLY B N 1
ATOM 4807 C CA . GLY B 1 174 ? 8.852 -16.75 -18.875 1 96.31 174 GLY B CA 1
ATOM 4808 C C . GLY B 1 174 ? 9.984 -17.266 -19.75 1 96.31 174 GLY B C 1
ATOM 4809 O O . GLY B 1 174 ? 10.867 -16.5 -20.141 1 96.31 174 GLY B O 1
ATOM 4810 N N . ILE B 1 175 ? 9.977 -18.547 -19.984 1 95.88 175 ILE B N 1
ATOM 4811 C CA . ILE B 1 175 ? 10.938 -19.172 -20.875 1 95.88 175 ILE B CA 1
ATOM 4812 C C . ILE B 1 175 ? 10.266 -19.469 -22.219 1 95.88 175 ILE B C 1
ATOM 4814 O O . ILE B 1 175 ? 9.305 -20.234 -22.281 1 95.88 175 ILE B O 1
ATOM 4818 N N . ARG B 1 176 ? 10.766 -18.922 -23.234 1 92.69 176 ARG B N 1
ATOM 4819 C CA . ARG B 1 176 ? 10.156 -18.922 -24.562 1 92.69 176 ARG B CA 1
ATOM 4820 C C . ARG B 1 176 ? 9.898 -20.359 -25.031 1 92.69 176 ARG B C 1
ATOM 4822 O O . ARG B 1 176 ? 8.828 -20.656 -25.562 1 92.69 176 ARG B O 1
ATOM 4829 N N . ASP B 1 177 ? 10.828 -21.25 -24.859 1 91.12 177 ASP B N 1
ATOM 4830 C CA . ASP B 1 177 ? 10.727 -22.625 -25.297 1 91.12 177 ASP B CA 1
ATOM 4831 C C . ASP B 1 177 ? 9.523 -23.328 -24.656 1 91.12 177 ASP B C 1
ATOM 4833 O O . ASP B 1 177 ? 8.984 -24.281 -25.219 1 91.12 177 ASP B O 1
ATOM 4837 N N . ILE B 1 178 ? 9.148 -22.781 -23.562 1 87.88 178 ILE B N 1
ATOM 4838 C CA . ILE B 1 178 ? 8.047 -23.391 -22.797 1 87.88 178 ILE B CA 1
ATOM 4839 C C . ILE B 1 178 ? 6.746 -22.656 -23.109 1 87.88 178 ILE B C 1
ATOM 4841 O O . ILE B 1 178 ? 5.734 -23.281 -23.438 1 87.88 178 ILE B O 1
ATOM 4845 N N . THR B 1 179 ? 6.754 -21.359 -23.109 1 85.81 179 THR B N 1
ATOM 4846 C CA . THR B 1 179 ? 5.539 -20.562 -23.234 1 85.81 179 THR B CA 1
ATOM 4847 C C . THR B 1 179 ? 4.996 -20.609 -24.656 1 85.81 179 THR B C 1
ATOM 4849 O O . THR B 1 179 ? 3.781 -20.641 -24.859 1 85.81 179 THR B O 1
ATOM 4852 N N . GLU B 1 180 ? 5.828 -20.562 -25.594 1 78.38 180 GLU B N 1
ATOM 4853 C CA . GLU B 1 180 ? 5.387 -20.578 -26.984 1 78.38 180 GLU B CA 1
ATOM 4854 C C . GLU B 1 180 ? 4.707 -21.891 -27.328 1 78.38 180 GLU B C 1
ATOM 4856 O O . GLU B 1 180 ? 3.744 -21.922 -28.094 1 78.38 180 GLU B O 1
ATOM 4861 N N . LYS B 1 181 ? 5.191 -22.922 -26.734 1 75.12 181 LYS B N 1
ATOM 4862 C CA . LYS B 1 181 ? 4.688 -24.25 -27.109 1 75.12 181 LYS B CA 1
ATOM 4863 C C . LYS B 1 181 ? 3.484 -24.625 -26.25 1 75.12 181 LYS B C 1
ATOM 4865 O O . LYS B 1 181 ? 2.504 -25.172 -26.75 1 75.12 181 LYS B O 1
ATOM 4870 N N . VAL B 1 182 ? 3.545 -24.266 -25.047 1 76.62 182 VAL B N 1
ATOM 4871 C CA . VAL B 1 182 ? 2.6 -24.859 -24.109 1 76.62 182 VAL B CA 1
ATOM 4872 C C . VAL B 1 182 ? 1.642 -23.781 -23.594 1 76.62 182 VAL B C 1
ATOM 4874 O O . VAL B 1 182 ? 0.452 -24.047 -23.406 1 76.62 182 VAL B O 1
ATOM 4877 N N . PHE B 1 183 ? 2.174 -22.562 -23.469 1 75.75 183 PHE B N 1
ATOM 4878 C CA . PHE B 1 183 ? 1.372 -21.5 -22.875 1 75.75 183 PHE B CA 1
ATOM 4879 C C . PHE B 1 183 ? 1.423 -20.234 -23.719 1 75.75 183 PHE B C 1
ATOM 4881 O O . PHE B 1 183 ? 1.925 -19.203 -23.281 1 75.75 183 PHE B O 1
ATOM 4888 N N . PRO B 1 184 ? 0.729 -20.156 -24.797 1 69.56 184 PRO B N 1
ATOM 4889 C CA . PRO B 1 184 ? 0.905 -19.062 -25.75 1 69.56 184 PRO B CA 1
ATOM 4890 C C . PRO B 1 184 ? 0.427 -17.719 -25.203 1 69.56 184 PRO B C 1
ATOM 4892 O O . PRO B 1 184 ? 0.792 -16.672 -25.734 1 69.56 184 PRO B O 1
ATOM 4895 N N . SER B 1 185 ? -0.226 -17.703 -24.141 1 69.56 185 SER B N 1
ATOM 4896 C CA . SER B 1 185 ? -0.734 -16.453 -23.578 1 69.56 185 SER B CA 1
ATOM 4897 C C . SER B 1 185 ? 0.32 -15.766 -22.719 1 69.56 185 SER B C 1
ATOM 4899 O O . SER B 1 185 ? 0.152 -14.602 -22.344 1 69.56 185 SER B O 1
ATOM 4901 N N . TYR B 1 186 ? 1.422 -16.453 -22.547 1 77 186 TYR B N 1
ATOM 4902 C CA . TYR B 1 186 ? 2.449 -15.883 -21.688 1 77 186 TYR B CA 1
ATOM 4903 C C . TYR B 1 186 ? 3.613 -15.336 -22.5 1 77 186 TYR B C 1
ATOM 4905 O O . TYR B 1 186 ? 4.016 -15.938 -23.5 1 77 186 TYR B O 1
ATOM 4913 N N . SER B 1 187 ? 4.031 -14.133 -22.094 1 78.12 187 SER B N 1
ATOM 4914 C CA . SER B 1 187 ? 5.234 -13.57 -22.703 1 78.12 187 SER B CA 1
ATOM 4915 C C . SER B 1 187 ? 6.492 -14.234 -22.156 1 78.12 187 SER B C 1
ATOM 4917 O O . SER B 1 187 ? 6.445 -14.891 -21.109 1 78.12 187 SER B O 1
ATOM 4919 N N . ALA B 1 188 ? 7.488 -14.211 -23.016 1 89.62 188 ALA B N 1
ATOM 4920 C CA . ALA B 1 188 ? 8.766 -14.789 -22.625 1 89.62 188 ALA B CA 1
ATOM 4921 C C . ALA B 1 188 ? 9.875 -13.742 -22.641 1 89.62 188 ALA B C 1
ATOM 4923 O O . ALA B 1 188 ? 9.93 -12.906 -23.547 1 89.62 188 ALA B O 1
ATOM 4924 N N . GLU B 1 189 ? 10.672 -13.836 -21.594 1 93.62 189 GLU B N 1
ATOM 4925 C CA . GLU B 1 189 ? 11.805 -12.914 -21.484 1 93.62 189 GLU B CA 1
ATOM 4926 C C . GLU B 1 189 ? 13.125 -13.625 -21.766 1 93.62 189 GLU B C 1
ATOM 4928 O O . GLU B 1 189 ? 14.102 -12.992 -22.172 1 93.62 189 GLU B O 1
ATOM 4933 N N . LEU B 1 190 ? 13.117 -14.922 -21.578 1 96.25 190 LEU B N 1
ATOM 4934 C CA . LEU B 1 190 ? 14.336 -15.711 -21.703 1 96.25 190 LEU B CA 1
ATOM 4935 C C . LEU B 1 190 ? 14.094 -16.953 -22.547 1 96.25 190 LEU B C 1
ATOM 4937 O O . LEU B 1 190 ? 12.953 -17.406 -22.703 1 96.25 190 LEU B O 1
ATOM 4941 N N . LYS B 1 191 ? 15.148 -17.469 -23.156 1 95 191 LYS B N 1
ATOM 4942 C CA . LYS B 1 191 ? 15.188 -18.828 -23.703 1 95 191 LYS B CA 1
ATOM 4943 C C . LYS B 1 191 ? 15.828 -19.797 -22.719 1 95 191 LYS B C 1
ATOM 4945 O O . LYS B 1 191 ? 16.547 -19.391 -21.812 1 95 191 LYS B O 1
ATOM 4950 N N . LEU B 1 192 ? 15.531 -21.062 -22.922 1 95.56 192 LEU B N 1
ATOM 4951 C CA . LEU B 1 192 ? 16.141 -22.078 -22.062 1 95.56 192 LEU B CA 1
ATOM 4952 C C . LEU B 1 192 ? 17.656 -21.984 -22.094 1 95.56 192 LEU B C 1
ATOM 4954 O O . LEU B 1 192 ? 18.312 -22.125 -21.062 1 95.56 192 LEU B O 1
ATOM 4958 N N . SER B 1 193 ? 18.172 -21.672 -23.234 1 95.19 193 SER B N 1
ATOM 4959 C CA . SER B 1 193 ? 19.625 -21.609 -23.438 1 95.19 193 SER B CA 1
ATOM 4960 C C . SER B 1 193 ? 20.219 -20.375 -22.75 1 95.19 193 SER B C 1
ATOM 4962 O O . SER B 1 193 ? 21.438 -20.281 -22.594 1 95.19 193 SER B O 1
ATOM 4964 N N . ASP B 1 194 ? 19.344 -19.438 -22.438 1 96.31 194 ASP B N 1
ATOM 4965 C CA . ASP B 1 194 ? 19.812 -18.219 -21.766 1 96.31 194 ASP B CA 1
ATOM 4966 C C . ASP B 1 194 ? 20.047 -18.469 -20.281 1 96.31 194 ASP B C 1
ATOM 4968 O O . ASP B 1 194 ? 20.688 -17.656 -19.609 1 96.31 194 ASP B O 1
ATOM 4972 N N . LEU B 1 195 ? 19.531 -19.547 -19.734 1 96.75 195 LEU B N 1
ATOM 4973 C CA . LEU B 1 195 ? 19.719 -19.844 -18.312 1 96.75 195 LEU B CA 1
ATOM 4974 C C . LEU B 1 195 ? 21.172 -20.172 -18.016 1 96.75 195 LEU B C 1
ATOM 4976 O O . LEU B 1 195 ? 21.812 -20.922 -18.75 1 96.75 195 LEU B O 1
ATOM 4980 N N . PRO B 1 196 ? 21.672 -19.594 -16.938 1 96.38 196 PRO B N 1
ATOM 4981 C CA . PRO B 1 196 ? 23 -20 -16.516 1 96.38 196 PRO B CA 1
ATOM 4982 C C . PRO B 1 196 ? 23.094 -21.484 -16.188 1 96.38 196 PRO B C 1
ATOM 4984 O O . PRO B 1 196 ? 22.156 -22.047 -15.609 1 96.38 196 PRO B O 1
ATOM 4987 N N . ARG B 1 197 ? 24.219 -22.141 -16.469 1 94.44 197 ARG B N 1
ATOM 4988 C CA . ARG B 1 197 ? 24.391 -23.562 -16.25 1 94.44 197 ARG B CA 1
ATOM 4989 C C . ARG B 1 197 ? 24.969 -23.844 -14.875 1 94.44 197 ARG B C 1
ATOM 4991 O O . ARG B 1 197 ? 25.453 -22.938 -14.203 1 94.44 197 ARG B O 1
ATOM 4998 N N . GLY B 1 198 ? 24.797 -25.062 -14.484 1 95.56 198 GLY B N 1
ATOM 4999 C CA . GLY B 1 198 ? 25.516 -25.5 -13.297 1 95.56 198 GLY B CA 1
ATOM 5000 C C . GLY B 1 198 ? 24.625 -25.594 -12.062 1 95.56 198 GLY B C 1
ATOM 5001 O O . GLY B 1 198 ? 25.078 -26 -10.992 1 95.56 198 GLY B O 1
ATOM 5002 N N . TYR B 1 199 ? 23.422 -25.281 -12.195 1 98.06 199 TYR B N 1
ATOM 5003 C CA . TYR B 1 199 ? 22.516 -25.328 -11.047 1 98.06 199 TYR B CA 1
ATOM 5004 C C . TYR B 1 199 ? 21.859 -26.703 -10.945 1 98.06 199 TYR B C 1
ATOM 5006 O O . TYR B 1 199 ? 21.609 -27.359 -11.961 1 98.06 199 TYR B O 1
ATOM 5014 N N . LEU B 1 200 ? 21.578 -27.109 -9.711 1 98.19 200 LEU B N 1
ATOM 5015 C CA . LEU B 1 200 ? 21 -28.422 -9.453 1 98.19 200 LEU B CA 1
ATOM 5016 C C . LEU B 1 200 ? 19.5 -28.406 -9.656 1 98.19 200 LEU B C 1
ATOM 5018 O O . LEU B 1 200 ? 18.875 -29.453 -9.797 1 98.19 200 LEU B O 1
ATOM 5022 N N . TYR B 1 201 ? 18.922 -27.234 -9.664 1 98.56 201 TYR B N 1
ATOM 5023 C CA . TYR B 1 201 ? 17.484 -27.031 -9.773 1 98.56 201 TYR B CA 1
ATOM 5024 C C . TYR B 1 201 ? 17.172 -25.594 -10.18 1 98.56 201 TYR B C 1
ATOM 5026 O O . TYR B 1 201 ? 17.797 -24.656 -9.695 1 98.56 201 TYR B O 1
ATOM 5034 N N . TYR B 1 202 ? 16.281 -25.453 -11.141 1 98.75 202 TYR B N 1
ATOM 5035 C CA . TYR B 1 202 ? 15.797 -24.141 -11.539 1 98.75 202 TYR B CA 1
ATOM 5036 C C . TYR B 1 202 ? 14.359 -23.922 -11.078 1 98.75 202 TYR B C 1
ATOM 5038 O O . TYR B 1 202 ? 13.43 -24.516 -11.617 1 98.75 202 TYR B O 1
ATOM 5046 N N . ALA B 1 203 ? 14.203 -23.078 -10.047 1 98.88 203 ALA B N 1
ATOM 5047 C CA . ALA B 1 203 ? 12.891 -22.75 -9.484 1 98.88 203 ALA B CA 1
ATOM 5048 C C . ALA B 1 203 ? 12.305 -21.516 -10.148 1 98.88 203 ALA B C 1
ATOM 5050 O O . ALA B 1 203 ? 12.695 -20.375 -9.836 1 98.88 203 ALA B O 1
ATOM 5051 N N . LEU B 1 204 ? 11.289 -21.734 -11.008 1 98.56 204 LEU B N 1
ATOM 5052 C CA . LEU B 1 204 ? 10.734 -20.625 -11.781 1 98.56 204 LEU B CA 1
ATOM 5053 C C . LEU B 1 204 ? 9.352 -20.234 -11.266 1 98.56 204 LEU B C 1
ATOM 5055 O O . LEU B 1 204 ? 8.742 -20.984 -10.484 1 98.56 204 LEU B O 1
ATOM 5059 N N . GLY B 1 205 ? 8.938 -19.047 -11.492 1 98.06 205 GLY B N 1
ATOM 5060 C CA . GLY B 1 205 ? 7.582 -18.531 -11.344 1 98.06 205 GLY B CA 1
ATOM 5061 C C . GLY B 1 205 ? 7.121 -17.703 -12.523 1 98.06 205 GLY B C 1
ATOM 5062 O O . GLY B 1 205 ? 7.816 -17.625 -13.539 1 98.06 205 GLY B O 1
ATOM 5063 N N . HIS B 1 206 ? 5.852 -17.141 -12.492 1 97 206 HIS B N 1
ATOM 5064 C CA . HIS B 1 206 ? 5.344 -16.266 -13.539 1 97 206 HIS B CA 1
ATOM 5065 C C . HIS B 1 206 ? 4.273 -16.969 -14.367 1 97 206 HIS B C 1
ATOM 5067 O O . HIS B 1 206 ? 3.244 -16.375 -14.695 1 97 206 HIS B O 1
ATOM 5073 N N . VAL B 1 207 ? 4.574 -18.203 -14.742 1 95.19 207 VAL B N 1
ATOM 5074 C CA . VAL B 1 207 ? 3.582 -19.016 -15.438 1 95.19 207 VAL B CA 1
ATOM 5075 C C . VAL B 1 207 ? 2.646 -19.656 -14.422 1 95.19 207 VAL B C 1
ATOM 5077 O O . VAL B 1 207 ? 3.098 -20.375 -13.523 1 95.19 207 VAL B O 1
ATOM 5080 N N . HIS B 1 208 ? 1.375 -19.531 -14.609 1 95.62 208 HIS B N 1
ATOM 5081 C CA . HIS B 1 208 ? 0.422 -19.906 -13.57 1 95.62 208 HIS B CA 1
ATOM 5082 C C . HIS B 1 208 ? -0.005 -21.359 -13.711 1 95.62 208 HIS B C 1
ATOM 5084 O O . HIS B 1 208 ? -0.857 -21.844 -12.961 1 95.62 208 HIS B O 1
ATOM 5090 N N . LYS B 1 209 ? 0.56 -22.062 -14.617 1 93.62 209 LYS B N 1
ATOM 5091 C CA . LYS B 1 209 ? 0.323 -23.484 -14.805 1 93.62 209 LYS B CA 1
ATOM 5092 C C . LYS B 1 209 ? 1.59 -24.297 -14.547 1 93.62 209 LYS B C 1
ATOM 5094 O O . LYS B 1 209 ? 2.686 -23.891 -14.93 1 93.62 209 LYS B O 1
ATOM 5099 N N . ARG B 1 210 ? 1.397 -25.438 -13.969 1 95.12 210 ARG B N 1
ATOM 5100 C CA . ARG B 1 210 ? 2.574 -26.234 -13.641 1 95.12 210 ARG B CA 1
ATOM 5101 C C . ARG B 1 210 ? 3.229 -26.797 -14.898 1 95.12 210 ARG B C 1
ATOM 5103 O O . ARG B 1 210 ? 2.541 -27.141 -15.867 1 95.12 210 ARG B O 1
ATOM 5110 N N . PHE B 1 211 ? 4.488 -26.812 -14.906 1 95.06 211 PHE B N 1
ATOM 5111 C CA . PHE B 1 211 ? 5.258 -27.375 -16.016 1 95.06 211 PHE B CA 1
ATOM 5112 C C . PHE B 1 211 ? 6.637 -27.812 -15.539 1 95.06 211 PHE B C 1
ATOM 5114 O O . PHE B 1 211 ? 7.266 -27.156 -14.719 1 95.06 211 PHE B O 1
ATOM 5121 N N . GLU B 1 212 ? 7.086 -28.984 -16.047 1 96.56 212 GLU B N 1
ATOM 5122 C CA . GLU B 1 212 ? 8.406 -29.516 -15.719 1 96.56 212 GLU B CA 1
ATOM 5123 C C . GLU B 1 212 ? 9.195 -29.844 -16.984 1 96.56 212 GLU B C 1
ATOM 5125 O O . GLU B 1 212 ? 8.641 -30.391 -17.938 1 96.56 212 GLU B O 1
ATOM 5130 N N . THR B 1 213 ? 10.344 -29.422 -17.047 1 96 213 THR B N 1
ATOM 5131 C CA . THR B 1 213 ? 11.297 -29.828 -18.078 1 96 213 THR B CA 1
ATOM 5132 C C . THR B 1 213 ? 12.711 -29.906 -17.5 1 96 213 THR B C 1
ATOM 5134 O O . THR B 1 213 ? 12.891 -29.938 -16.281 1 96 213 THR B O 1
ATOM 5137 N N . ASN B 1 214 ? 13.68 -30.094 -18.312 1 96.62 214 ASN B N 1
ATOM 5138 C CA . ASN B 1 214 ? 15.062 -30.172 -17.875 1 96.62 214 ASN B CA 1
ATOM 5139 C C . ASN B 1 214 ? 15.969 -29.25 -18.672 1 96.62 214 ASN B C 1
ATOM 5141 O O . ASN B 1 214 ? 15.688 -28.953 -19.844 1 96.62 214 ASN B O 1
ATOM 5145 N N . TYR B 1 215 ? 16.875 -28.797 -18.109 1 96.06 215 TYR B N 1
ATOM 5146 C CA . TYR B 1 215 ? 18.031 -28.156 -18.734 1 96.06 215 TYR B CA 1
ATOM 5147 C C . TYR B 1 215 ? 19.312 -28.906 -18.391 1 96.06 215 TYR B C 1
ATOM 5149 O O . TYR B 1 215 ? 19.797 -28.844 -17.25 1 96.06 215 TYR B O 1
ATOM 5157 N N . GLY B 1 216 ? 19.797 -29.625 -19.359 1 94 216 GLY B N 1
ATOM 5158 C CA . GLY B 1 216 ? 20.75 -30.672 -19 1 94 216 GLY B CA 1
ATOM 5159 C C . GLY B 1 216 ? 20.156 -31.734 -18.094 1 94 216 GLY B C 1
ATOM 5160 O O . GLY B 1 216 ? 19.109 -32.312 -18.406 1 94 216 GLY B O 1
ATOM 5161 N N . ASP B 1 217 ? 20.797 -31.938 -16.969 1 94.44 217 ASP B N 1
ATOM 5162 C CA . ASP B 1 217 ? 20.312 -32.938 -16.031 1 94.44 217 ASP B CA 1
ATOM 5163 C C . ASP B 1 217 ? 19.547 -32.312 -14.883 1 94.44 217 ASP B C 1
ATOM 5165 O O . ASP B 1 217 ? 19.094 -33.031 -13.969 1 94.44 217 ASP B O 1
ATOM 5169 N N . SER B 1 218 ? 19.375 -31.062 -14.953 1 97.31 218 SER B N 1
ATOM 5170 C CA . SER B 1 218 ? 18.75 -30.375 -13.836 1 97.31 218 SER B CA 1
ATOM 5171 C C . SER B 1 218 ? 17.297 -30.016 -14.141 1 97.31 218 SER B C 1
ATOM 5173 O O . SER B 1 218 ? 16.984 -29.531 -15.227 1 97.31 218 SER B O 1
ATOM 5175 N N . PRO B 1 219 ? 16.391 -30.25 -13.211 1 98.44 219 PRO B N 1
ATOM 5176 C CA . PRO B 1 219 ? 14.984 -29.906 -13.422 1 98.44 219 PRO B CA 1
ATOM 5177 C C . PRO B 1 219 ? 14.758 -28.391 -13.523 1 98.44 219 PRO B C 1
ATOM 5179 O O . PRO B 1 219 ? 15.398 -27.625 -12.812 1 98.44 219 PRO B O 1
ATOM 5182 N N . VAL B 1 220 ? 13.961 -27.984 -14.492 1 98.31 220 VAL B N 1
ATOM 5183 C CA . VAL B 1 220 ? 13.414 -26.641 -14.656 1 98.31 220 VAL B CA 1
ATOM 5184 C C . VAL B 1 220 ? 11.898 -26.672 -14.438 1 98.31 220 VAL B C 1
ATOM 5186 O O . VAL B 1 220 ? 11.164 -27.297 -15.203 1 98.31 220 VAL B O 1
ATOM 5189 N N . VAL B 1 221 ? 11.445 -25.969 -13.367 1 98.56 221 VAL B N 1
ATOM 5190 C CA . VAL B 1 221 ? 10.094 -26.266 -12.914 1 98.56 221 VAL B CA 1
ATOM 5191 C C . VAL B 1 221 ? 9.312 -24.984 -12.711 1 98.56 221 VAL B C 1
ATOM 5193 O O . VAL B 1 221 ? 9.828 -24.016 -12.133 1 98.56 221 VAL B O 1
ATOM 5196 N N . TYR B 1 222 ? 8.109 -24.922 -13.266 1 97.81 222 TYR B N 1
ATOM 5197 C CA . TYR B 1 222 ? 7.062 -23.984 -12.875 1 97.81 222 TYR B CA 1
ATOM 5198 C C . TYR B 1 222 ? 6.027 -24.656 -11.984 1 97.81 222 TYR B C 1
ATOM 5200 O O . TYR B 1 222 ? 5.316 -25.562 -12.43 1 97.81 222 TYR B O 1
ATOM 5208 N N . PRO B 1 223 ? 5.902 -24.188 -10.797 1 98.38 223 PRO B N 1
ATOM 5209 C CA . PRO B 1 223 ? 4.859 -24.812 -9.977 1 98.38 223 PRO B CA 1
ATOM 5210 C C . PRO B 1 223 ? 3.455 -24.344 -10.359 1 98.38 223 PRO B C 1
ATOM 5212 O O . PRO B 1 223 ? 2.469 -25 -10 1 98.38 223 PRO B O 1
ATOM 5215 N N . GLY B 1 224 ? 3.367 -23.203 -11.086 1 96.88 224 GLY B N 1
ATOM 5216 C CA . GLY B 1 224 ? 2.08 -22.547 -11.273 1 96.88 224 GLY B CA 1
ATOM 5217 C C . GLY B 1 224 ? 1.628 -21.75 -10.062 1 96.88 224 GLY B C 1
ATOM 5218 O O . GLY B 1 224 ? 2.318 -21.719 -9.039 1 96.88 224 GLY B O 1
ATOM 5219 N N . SER B 1 225 ? 0.473 -21.094 -10.219 1 97.81 225 SER B N 1
ATOM 5220 C CA . SER B 1 225 ? -0.101 -20.375 -9.086 1 97.81 225 SER B CA 1
ATOM 5221 C C . SER B 1 225 ? -0.809 -21.328 -8.133 1 97.81 225 SER B C 1
ATOM 5223 O O . SER B 1 225 ? -1.259 -22.406 -8.539 1 97.81 225 SER B O 1
ATOM 5225 N N . LEU B 1 226 ? -0.936 -20.969 -6.883 1 98 226 LEU B N 1
ATOM 5226 C CA . LEU B 1 226 ? -1.596 -21.797 -5.883 1 98 226 LEU B CA 1
ATOM 5227 C C . LEU B 1 226 ? -3.104 -21.828 -6.109 1 98 226 LEU B C 1
ATOM 5229 O O . LEU B 1 226 ? -3.766 -22.812 -5.781 1 98 226 LEU B O 1
ATOM 5233 N N . GLU B 1 227 ? -3.592 -20.703 -6.617 1 97.19 227 GLU B N 1
ATOM 5234 C CA . GLU B 1 227 ? -5.016 -20.516 -6.875 1 97.19 227 GLU B CA 1
ATOM 5235 C C . GLU B 1 227 ? -5.273 -20.219 -8.352 1 97.19 227 GLU B C 1
ATOM 5237 O O . GLU B 1 227 ? -4.359 -19.844 -9.086 1 97.19 227 GLU B O 1
ATOM 5242 N N . ARG B 1 228 ? -6.523 -20.438 -8.742 1 96.06 228 ARG B N 1
ATOM 5243 C CA . ARG B 1 228 ? -6.871 -20.188 -10.133 1 96.06 228 ARG B CA 1
ATOM 5244 C C . ARG B 1 228 ? -6.91 -18.688 -10.414 1 96.06 228 ARG B C 1
ATOM 5246 O O . ARG B 1 228 ? -7.605 -17.938 -9.719 1 96.06 228 ARG B O 1
ATOM 5253 N N . TRP B 1 229 ? -6.156 -18.281 -11.352 1 89.62 229 TRP B N 1
ATOM 5254 C CA . TRP B 1 229 ? -5.926 -16.875 -11.648 1 89.62 229 TRP B CA 1
ATOM 5255 C C . TRP B 1 229 ? -7.039 -16.312 -12.523 1 89.62 229 TRP B C 1
ATOM 5257 O O . TRP B 1 229 ? -7.473 -15.18 -12.336 1 89.62 229 TRP B O 1
ATOM 5267 N N . ASP B 1 230 ? -7.387 -17.031 -13.562 1 89.94 230 ASP B N 1
ATOM 5268 C CA . ASP B 1 230 ? -8.477 -16.656 -14.461 1 89.94 230 ASP B CA 1
ATOM 5269 C C . ASP B 1 230 ? -9.141 -17.891 -15.07 1 89.94 230 ASP B C 1
ATOM 5271 O O . ASP B 1 230 ? -8.852 -19.031 -14.664 1 89.94 230 ASP B O 1
ATOM 5275 N N . PHE B 1 231 ? -10.062 -17.703 -15.938 1 92.06 231 PHE B N 1
ATOM 5276 C CA . PHE B 1 231 ? -10.805 -18.828 -16.484 1 92.06 231 PHE B CA 1
ATOM 5277 C C . PHE B 1 231 ? -9.93 -19.625 -17.453 1 92.06 231 PHE B C 1
ATOM 5279 O O . PHE B 1 231 ? -10.297 -20.734 -17.844 1 92.06 231 PHE B O 1
ATOM 5286 N N . GLY B 1 232 ? -8.766 -19.062 -17.797 1 88.44 232 GLY B N 1
ATOM 5287 C CA . GLY B 1 232 ? -7.801 -19.891 -18.5 1 88.44 232 GLY B CA 1
ATOM 5288 C C . GLY B 1 232 ? -7.242 -21.016 -17.672 1 88.44 232 GLY B C 1
ATOM 5289 O O . GLY B 1 232 ? -6.758 -22.016 -18.203 1 88.44 232 GLY B O 1
ATOM 5290 N N . ASP B 1 233 ? -7.359 -20.875 -16.375 1 91.12 233 ASP B N 1
ATOM 5291 C CA . ASP B 1 233 ? -6.91 -21.875 -15.422 1 91.12 233 ASP B CA 1
ATOM 5292 C C . ASP B 1 233 ? -8.07 -22.766 -14.969 1 91.12 233 ASP B C 1
ATOM 5294 O O . ASP B 1 233 ? -8.117 -23.188 -13.82 1 91.12 233 ASP B O 1
ATOM 5298 N N . TYR B 1 234 ? -8.891 -23.078 -15.875 1 93.56 234 TYR B N 1
ATOM 5299 C CA . TYR B 1 234 ? -10.086 -23.844 -15.531 1 93.56 234 TYR B CA 1
ATOM 5300 C C . TYR B 1 234 ? -9.719 -25.234 -15.039 1 93.56 234 TYR B C 1
ATOM 5302 O O . TYR B 1 234 ? -8.664 -25.766 -15.383 1 93.56 234 TYR B O 1
ATOM 5310 N N . ALA B 1 235 ? -10.609 -25.75 -14.203 1 95.5 235 ALA B N 1
ATOM 5311 C CA . ALA B 1 235 ? -10.531 -27.156 -13.805 1 95.5 235 ALA B CA 1
ATOM 5312 C C . ALA B 1 235 ? -11.031 -28.078 -14.922 1 95.5 235 ALA B C 1
ATOM 5314 O O . ALA B 1 235 ? -10.492 -29.156 -15.133 1 95.5 235 ALA B O 1
ATOM 5315 N N . LYS B 1 236 ? -12.07 -27.484 -15.531 1 95.12 236 LYS B N 1
ATOM 5316 C CA . LYS B 1 236 ? -12.727 -28.234 -16.609 1 95.12 236 LYS B CA 1
ATOM 5317 C C . LYS B 1 236 ? -13.273 -27.297 -17.672 1 95.12 236 LYS B C 1
ATOM 5319 O O . LYS B 1 236 ? -13.82 -26.234 -17.359 1 95.12 236 LYS B O 1
ATOM 5324 N N . ARG B 1 237 ? -13.062 -27.781 -18.906 1 96.44 237 ARG B N 1
ATOM 5325 C CA . ARG B 1 237 ? -13.672 -27.078 -20.031 1 96.44 237 ARG B CA 1
ATOM 5326 C C . ARG B 1 237 ? -14.672 -27.969 -20.766 1 96.44 237 ARG B C 1
ATOM 5328 O O . ARG B 1 237 ? -14.383 -29.125 -21.047 1 96.44 237 ARG B O 1
ATOM 5335 N N . LEU B 1 238 ? -15.883 -27.422 -20.969 1 96.56 238 LEU B N 1
ATOM 5336 C CA . LEU B 1 238 ? -16.938 -28.109 -21.719 1 96.56 238 LEU B CA 1
ATOM 5337 C C . LEU B 1 238 ? -17.094 -27.5 -23.109 1 96.56 238 LEU B C 1
ATOM 5339 O O . LEU B 1 238 ? -17.438 -26.328 -23.25 1 96.56 238 LEU B O 1
ATOM 5343 N N . VAL B 1 239 ? -16.812 -28.328 -24.094 1 96.56 239 VAL B N 1
ATOM 5344 C CA . VAL B 1 239 ? -16.938 -27.859 -25.469 1 96.56 239 VAL B CA 1
ATOM 5345 C C . VAL B 1 239 ? -18.109 -28.562 -26.156 1 96.56 239 VAL B C 1
ATOM 5347 O O . VAL B 1 239 ? -18.109 -29.781 -26.297 1 96.56 239 VAL B O 1
ATOM 5350 N N . TRP B 1 240 ? -19.031 -27.781 -26.625 1 95.25 240 TRP B N 1
ATOM 5351 C CA . TRP B 1 240 ? -20.219 -28.312 -27.281 1 95.25 240 TRP B CA 1
ATOM 5352 C C . TRP B 1 240 ? -19.906 -28.812 -28.672 1 95.25 240 TRP B C 1
ATOM 5354 O O . TRP B 1 240 ? -19.297 -28.094 -29.484 1 95.25 240 TRP B O 1
ATOM 5364 N N . ASN B 1 241 ? -20.266 -30.031 -28.969 1 91.19 241 ASN B N 1
ATOM 5365 C CA . ASN B 1 241 ? -20 -30.594 -30.297 1 91.19 241 ASN B CA 1
ATOM 5366 C C . ASN B 1 241 ? -21.266 -30.641 -31.141 1 91.19 241 ASN B C 1
ATOM 5368 O O . ASN B 1 241 ? -21.266 -31.281 -32.188 1 91.19 241 ASN B O 1
ATOM 5372 N N . GLY B 1 242 ? -22.312 -30.062 -30.734 1 88.44 242 GLY B N 1
ATOM 5373 C CA . GLY B 1 242 ? -23.578 -30.078 -31.453 1 88.44 242 GLY B CA 1
ATOM 5374 C C . GLY B 1 242 ? -24.609 -31 -30.844 1 88.44 242 GLY B C 1
ATOM 5375 O O . GLY B 1 242 ? -25.812 -30.844 -31.078 1 88.44 242 GLY B O 1
ATOM 5376 N N . VAL B 1 243 ? -24.109 -32 -30.141 1 89.25 243 VAL B N 1
ATOM 5377 C CA . VAL B 1 243 ? -25.016 -33 -29.547 1 89.25 243 VAL B CA 1
ATOM 5378 C C . VAL B 1 243 ? -24.703 -33.125 -28.062 1 89.25 243 VAL B C 1
ATOM 5380 O O . VAL B 1 243 ? -25.625 -33.125 -27.234 1 89.25 243 VAL B O 1
ATOM 5383 N N . THR B 1 244 ? -23.359 -33.25 -27.719 1 91.38 244 THR B N 1
ATOM 5384 C CA . THR B 1 244 ? -22.891 -33.406 -26.344 1 91.38 244 THR B CA 1
ATOM 5385 C C . THR B 1 244 ? -21.656 -32.531 -26.078 1 91.38 244 THR B C 1
ATOM 5387 O O . THR B 1 244 ? -21.203 -31.812 -26.969 1 91.38 244 THR B O 1
ATOM 5390 N N . PHE B 1 245 ? -21.297 -32.562 -24.734 1 94.06 245 PHE B N 1
ATOM 5391 C CA . PHE B 1 245 ? -20.094 -31.812 -24.391 1 94.06 245 PHE B CA 1
ATOM 5392 C C . PHE B 1 245 ? -18.875 -32.719 -24.344 1 94.06 245 PHE B C 1
ATOM 5394 O O . PHE B 1 245 ? -18.938 -33.812 -23.766 1 94.06 245 PHE B O 1
ATOM 5401 N N . ARG B 1 246 ? -17.828 -32.344 -25 1 94.56 246 ARG B N 1
ATOM 5402 C CA . ARG B 1 246 ? -16.5 -32.906 -24.75 1 94.56 246 ARG B CA 1
ATOM 5403 C C . ARG B 1 246 ? -15.828 -32.188 -23.578 1 94.56 246 ARG B C 1
ATOM 5405 O O . ARG B 1 246 ? -15.797 -30.969 -23.5 1 94.56 246 ARG B O 1
ATOM 5412 N N . GLU B 1 247 ? -15.32 -33.031 -22.672 1 94.25 247 GLU B N 1
ATOM 5413 C CA . GLU B 1 247 ? -14.68 -32.469 -21.484 1 94.25 247 GLU B CA 1
ATOM 5414 C C . GLU B 1 247 ? -13.164 -32.406 -21.656 1 94.25 247 GLU B C 1
ATOM 5416 O O . GLU B 1 247 ? -12.547 -33.375 -22.109 1 94.25 247 GLU B O 1
ATOM 5421 N N . GLU B 1 248 ? -12.648 -31.266 -21.422 1 93.88 248 GLU B N 1
ATOM 5422 C CA . GLU B 1 248 ? -11.203 -31.078 -21.344 1 93.88 248 GLU B CA 1
ATOM 5423 C C . GLU B 1 248 ? -10.758 -30.812 -19.922 1 93.88 248 GLU B C 1
ATOM 5425 O O . GLU B 1 248 ? -11.289 -29.922 -19.25 1 93.88 248 GLU B O 1
ATOM 5430 N N . VAL B 1 249 ? -9.781 -31.625 -19.453 1 92.5 249 VAL B N 1
ATOM 5431 C CA . VAL B 1 249 ? -9.281 -31.469 -18.094 1 92.5 249 VAL B CA 1
ATOM 5432 C C . VAL B 1 249 ? -8.32 -30.281 -18.016 1 92.5 249 VAL B C 1
ATOM 5434 O O . VAL B 1 249 ? -7.453 -30.125 -18.891 1 92.5 249 VAL B O 1
ATOM 5437 N N . GLY B 1 250 ? -8.539 -29.5 -17.062 1 92.19 250 GLY B N 1
ATOM 5438 C CA . GLY B 1 250 ? -7.703 -28.328 -16.906 1 92.19 250 GLY B CA 1
ATOM 5439 C C . GLY B 1 250 ? -6.5 -28.562 -16.016 1 92.19 250 GLY B C 1
ATOM 5440 O O . GLY B 1 250 ? -5.965 -29.672 -15.969 1 92.19 250 GLY B O 1
ATOM 5441 N N . SER B 1 251 ? -6.055 -27.438 -15.414 1 89.56 251 SER B N 1
ATOM 5442 C CA . SER B 1 251 ? -4.816 -27.484 -14.641 1 89.56 251 SER B CA 1
ATOM 5443 C C . SER B 1 251 ? -5.098 -27.672 -13.156 1 89.56 251 SER B C 1
ATOM 5445 O O . SER B 1 251 ? -6.047 -27.109 -12.617 1 89.56 251 SER B O 1
ATOM 5447 N N . ASP B 1 252 ? -4.258 -28.562 -12.539 1 94.56 252 ASP B N 1
ATOM 5448 C CA . ASP B 1 252 ? -4.266 -28.656 -11.078 1 94.56 252 ASP B CA 1
ATOM 5449 C C . ASP B 1 252 ? -3.488 -27.516 -10.445 1 94.56 252 ASP B C 1
ATOM 5451 O O . ASP B 1 252 ? -2.588 -26.938 -11.07 1 94.56 252 ASP B O 1
ATOM 5455 N N . LYS B 1 253 ? -3.92 -27.25 -9.312 1 97.69 253 LYS B N 1
ATOM 5456 C CA . LYS B 1 253 ? -3.24 -26.188 -8.57 1 97.69 253 LYS B CA 1
ATOM 5457 C C . LYS B 1 253 ? -2.482 -26.766 -7.371 1 97.69 253 LYS B C 1
ATOM 5459 O O . LYS B 1 253 ? -2.936 -27.719 -6.746 1 97.69 253 LYS B O 1
ATOM 5464 N N . GLY B 1 254 ? -1.366 -26.188 -7.09 1 98.44 254 GLY B N 1
ATOM 5465 C CA . GLY B 1 254 ? -0.525 -26.656 -6.004 1 98.44 254 GLY B CA 1
ATOM 5466 C C . GLY B 1 254 ? 0.891 -26.109 -6.062 1 98.44 254 GLY B C 1
ATOM 5467 O O . GLY B 1 254 ? 1.105 -24.969 -6.469 1 98.44 254 GLY B O 1
ATOM 5468 N N . PHE B 1 255 ? 1.814 -26.859 -5.496 1 98.81 255 PHE B N 1
ATOM 5469 C CA . PHE B 1 255 ? 3.229 -26.516 -5.422 1 98.81 255 PHE B CA 1
ATOM 5470 C C . PHE B 1 255 ? 4.094 -27.766 -5.445 1 98.81 255 PHE B C 1
ATOM 5472 O O . PHE B 1 255 ? 3.586 -28.875 -5.629 1 98.81 255 PHE B O 1
ATOM 5479 N N . TYR B 1 256 ? 5.406 -27.594 -5.418 1 98.94 256 TYR B N 1
ATOM 5480 C CA . TYR B 1 256 ? 6.285 -28.75 -5.473 1 98.94 256 TYR B CA 1
ATOM 5481 C C . TYR B 1 256 ? 7.035 -28.938 -4.16 1 98.94 256 TYR B C 1
ATOM 5483 O O . TYR B 1 256 ? 7.461 -27.953 -3.541 1 98.94 256 TYR B O 1
ATOM 5491 N N . ILE B 1 257 ? 7.168 -30.109 -3.713 1 98.94 257 ILE B N 1
ATOM 5492 C CA . ILE B 1 257 ? 8.18 -30.547 -2.754 1 98.94 257 ILE B CA 1
ATOM 5493 C C . ILE B 1 257 ? 9.352 -31.188 -3.494 1 98.94 257 ILE B C 1
ATOM 5495 O O . ILE B 1 257 ? 9.156 -32.094 -4.32 1 98.94 257 ILE B O 1
ATOM 5499 N N . VAL B 1 258 ? 10.531 -30.656 -3.234 1 98.88 258 VAL B N 1
ATOM 5500 C CA . VAL B 1 258 ? 11.719 -31.109 -3.951 1 98.88 258 VAL B CA 1
ATOM 5501 C C . VAL B 1 258 ? 12.656 -31.828 -2.992 1 98.88 258 VAL B C 1
ATOM 5503 O O . VAL B 1 258 ? 13.164 -31.234 -2.037 1 98.88 258 VAL B O 1
ATOM 5506 N N . GLU B 1 259 ? 12.836 -33.094 -3.225 1 98.06 259 GLU B N 1
ATOM 5507 C CA . GLU B 1 259 ? 13.758 -33.906 -2.432 1 98.06 259 GLU B CA 1
ATOM 5508 C C . GLU B 1 259 ? 14.961 -34.344 -3.258 1 98.06 259 GLU B C 1
ATOM 5510 O O . GLU B 1 259 ? 14.812 -34.969 -4.305 1 98.06 259 GLU B O 1
ATOM 5515 N N . ASP B 1 260 ? 16.141 -33.938 -2.803 1 96 260 ASP B N 1
ATOM 5516 C CA . ASP B 1 260 ? 17.375 -34.188 -3.535 1 96 260 ASP B CA 1
ATOM 5517 C C . ASP B 1 260 ? 17.25 -33.781 -5 1 96 260 ASP B C 1
ATOM 5519 O O . ASP B 1 260 ? 17.562 -34.562 -5.902 1 96 260 ASP B O 1
ATOM 5523 N N . PHE B 1 261 ? 16.594 -32.625 -5.152 1 97.06 261 PHE B N 1
ATOM 5524 C CA . PHE B 1 261 ? 16.453 -31.875 -6.391 1 97.06 261 PHE B CA 1
ATOM 5525 C C . PHE B 1 261 ? 15.531 -32.594 -7.363 1 97.06 261 PHE B C 1
ATOM 5527 O O . PHE B 1 261 ? 15.586 -32.375 -8.57 1 97.06 261 PHE B O 1
ATOM 5534 N N . THR B 1 262 ? 14.742 -33.562 -6.828 1 98.06 262 THR B N 1
ATOM 5535 C CA . THR B 1 262 ? 13.664 -34.188 -7.57 1 98.06 262 THR B CA 1
ATOM 5536 C C . THR B 1 262 ? 12.312 -33.625 -7.156 1 98.06 262 THR B C 1
ATOM 5538 O O . THR B 1 262 ? 11.906 -33.75 -6 1 98.06 262 THR B O 1
ATOM 5541 N N . PRO B 1 263 ? 11.594 -33.062 -8.094 1 98.56 263 PRO B N 1
ATOM 5542 C CA . PRO B 1 263 ? 10.344 -32.406 -7.734 1 98.56 263 PRO B CA 1
ATOM 5543 C C . PRO B 1 263 ? 9.156 -33.344 -7.672 1 98.56 263 PRO B C 1
ATOM 5545 O O . PRO B 1 263 ? 9.047 -34.25 -8.492 1 98.56 263 PRO B O 1
ATOM 5548 N N . ARG B 1 264 ? 8.336 -33.188 -6.727 1 98.62 264 ARG B N 1
ATOM 5549 C CA . ARG B 1 264 ? 7.043 -33.844 -6.574 1 98.62 264 ARG B CA 1
ATOM 5550 C C . ARG B 1 264 ? 5.922 -32.844 -6.387 1 98.62 264 ARG B C 1
ATOM 5552 O O . ARG B 1 264 ? 5.957 -32.031 -5.453 1 98.62 264 ARG B O 1
ATOM 5559 N N . PHE B 1 265 ? 4.988 -32.969 -7.246 1 98.5 265 PHE B N 1
ATOM 5560 C CA . PHE B 1 265 ? 3.885 -32 -7.184 1 98.5 265 PHE B CA 1
ATOM 5561 C C . PHE B 1 265 ? 2.938 -32.344 -6.039 1 98.5 265 PHE B C 1
ATOM 5563 O O . PHE B 1 265 ? 2.598 -33.531 -5.836 1 98.5 265 PHE B O 1
ATOM 5570 N N . VAL B 1 266 ? 2.561 -31.375 -5.309 1 98.62 266 VAL B N 1
ATOM 5571 C CA . VAL B 1 266 ? 1.577 -31.469 -4.234 1 98.62 266 VAL B CA 1
ATOM 5572 C C . VAL B 1 266 ? 0.325 -30.688 -4.602 1 98.62 266 VAL B C 1
ATOM 5574 O O . VAL B 1 266 ? 0.362 -29.453 -4.672 1 98.62 266 VAL B O 1
ATOM 5577 N N . ASN B 1 267 ? -0.678 -31.406 -4.742 1 97.75 267 ASN B N 1
ATOM 5578 C CA . ASN B 1 267 ? -1.937 -30.812 -5.168 1 97.75 267 ASN B CA 1
ATOM 5579 C C . ASN B 1 267 ? -2.658 -30.125 -4.004 1 97.75 267 ASN B C 1
ATOM 5581 O O . ASN B 1 267 ? -2.684 -30.672 -2.893 1 97.75 267 ASN B O 1
ATOM 5585 N N . ILE B 1 268 ? -3.238 -28.984 -4.27 1 98.06 268 ILE B N 1
ATOM 5586 C CA . ILE B 1 268 ? -4.125 -28.297 -3.33 1 98.06 268 ILE B CA 1
ATOM 5587 C C . ILE B 1 268 ? -5.516 -28.156 -3.949 1 98.06 268 ILE B C 1
ATOM 5589 O O . ILE B 1 268 ? -5.656 -27.609 -5.047 1 98.06 268 ILE B O 1
ATOM 5593 N N . LYS B 1 269 ? -6.512 -28.656 -3.252 1 95.88 269 LYS B N 1
ATOM 5594 C CA . LYS B 1 269 ? -7.879 -28.531 -3.75 1 95.88 269 LYS B CA 1
ATOM 5595 C C . LYS B 1 269 ? -8.359 -27.078 -3.666 1 95.88 269 LYS B C 1
ATOM 5597 O O . LYS B 1 269 ? -8.352 -26.484 -2.588 1 95.88 269 LYS B O 1
ATOM 5602 N N . VAL B 1 270 ? -8.703 -26.547 -4.777 1 96.75 270 VAL B N 1
ATOM 5603 C CA . VAL B 1 270 ? -9.234 -25.188 -4.84 1 96.75 270 VAL B CA 1
ATOM 5604 C C . VAL B 1 270 ? -10.562 -25.188 -5.59 1 96.75 270 VAL B C 1
ATOM 5606 O O . VAL B 1 270 ? -10.953 -26.203 -6.168 1 96.75 270 VAL B O 1
ATOM 5609 N N . ARG B 1 271 ? -11.25 -24.094 -5.551 1 95.69 271 ARG B N 1
ATOM 5610 C CA . ARG B 1 271 ? -12.547 -23.969 -6.199 1 95.69 271 ARG B CA 1
ATOM 5611 C C . ARG B 1 271 ? -12.438 -24.234 -7.699 1 95.69 271 ARG B C 1
ATOM 5613 O O . ARG B 1 271 ? -11.508 -23.766 -8.352 1 95.69 271 ARG B O 1
ATOM 5620 N N . ASP B 1 272 ? -13.469 -24.891 -8.234 1 95.88 272 ASP B N 1
ATOM 5621 C CA . ASP B 1 272 ? -13.453 -25.234 -9.648 1 95.88 272 ASP B CA 1
ATOM 5622 C C . ASP B 1 272 ? -13.859 -24.031 -10.516 1 95.88 272 ASP B C 1
ATOM 5624 O O . ASP B 1 272 ? -14.859 -23.375 -10.227 1 95.88 272 ASP B O 1
ATOM 5628 N N . PHE B 1 273 ? -13.117 -23.828 -11.484 1 97.12 273 PHE B N 1
ATOM 5629 C CA . PHE B 1 273 ? -13.516 -22.969 -12.594 1 97.12 273 PHE B CA 1
ATOM 5630 C C . PHE B 1 273 ? -13.945 -23.797 -13.789 1 97.12 273 PHE B C 1
ATOM 5632 O O . PHE B 1 273 ? -13.211 -24.672 -14.242 1 97.12 273 PHE B O 1
ATOM 5639 N N . ILE B 1 274 ? -15.164 -23.562 -14.242 1 97.19 274 ILE B N 1
ATOM 5640 C CA . ILE B 1 274 ? -15.703 -24.281 -15.383 1 97.19 274 ILE B CA 1
ATOM 5641 C C . ILE B 1 274 ? -15.836 -23.344 -16.578 1 97.19 274 ILE B C 1
ATOM 5643 O O . ILE B 1 274 ? -16.484 -22.297 -16.484 1 97.19 274 ILE B O 1
ATOM 5647 N N . ASP B 1 275 ? -15.188 -23.719 -17.625 1 97 275 ASP B N 1
ATOM 5648 C CA . ASP B 1 275 ? -15.266 -22.953 -18.875 1 97 275 ASP B CA 1
ATOM 5649 C C . ASP B 1 275 ? -16.141 -23.672 -19.891 1 97 275 ASP B C 1
ATOM 5651 O O . ASP B 1 275 ? -15.82 -24.766 -20.344 1 97 275 ASP B O 1
ATOM 5655 N N . VAL B 1 276 ? -17.266 -23.062 -20.234 1 97 276 VAL B N 1
ATOM 5656 C CA . VAL B 1 276 ? -18.219 -23.672 -21.156 1 97 276 VAL B CA 1
ATOM 5657 C C . VAL B 1 276 ? -18.172 -22.953 -22.516 1 97 276 VAL B C 1
ATOM 5659 O O . VAL B 1 276 ? -18.438 -21.75 -22.594 1 97 276 VAL B O 1
ATOM 5662 N N . VAL B 1 277 ? -17.859 -23.719 -23.5 1 96.19 277 VAL B N 1
ATOM 5663 C CA . VAL B 1 277 ? -17.75 -23.172 -24.844 1 96.19 277 VAL B CA 1
ATOM 5664 C C . VAL B 1 277 ? -18.859 -23.734 -25.734 1 96.19 277 VAL B C 1
ATOM 5666 O O . VAL B 1 277 ? -18.922 -24.938 -25.953 1 96.19 277 VAL B O 1
ATOM 5669 N N . ILE B 1 278 ? -19.703 -22.828 -26.281 1 94.75 278 ILE B N 1
ATOM 5670 C CA . ILE B 1 278 ? -20.828 -23.234 -27.109 1 94.75 278 ILE B CA 1
ATOM 5671 C C . ILE B 1 278 ? -20.797 -22.453 -28.422 1 94.75 278 ILE B C 1
ATOM 5673 O O . ILE B 1 278 ? -20.828 -21.219 -28.422 1 94.75 278 ILE B O 1
ATOM 5677 N N . LYS B 1 279 ? -20.656 -23.141 -29.438 1 90.81 279 LYS B N 1
ATOM 5678 C CA . LYS B 1 279 ? -20.906 -22.594 -30.781 1 90.81 279 LYS B CA 1
ATOM 5679 C C . LYS B 1 279 ? -22.188 -23.172 -31.375 1 90.81 279 LYS B C 1
ATOM 5681 O O . LYS B 1 279 ? -22.281 -24.375 -31.625 1 90.81 279 LYS B O 1
ATOM 5686 N N . GLY B 1 280 ? -23.188 -22.297 -31.484 1 85.94 280 GLY B N 1
ATOM 5687 C CA . GLY B 1 280 ? -24.469 -22.797 -31.969 1 85.94 280 GLY B CA 1
ATOM 5688 C C . GLY B 1 280 ? -24.922 -22.109 -33.219 1 85.94 280 GLY B C 1
ATOM 5689 O O . GLY B 1 280 ? -24.438 -21.031 -33.594 1 85.94 280 GLY B O 1
ATOM 5690 N N . ASP B 1 281 ? -25.922 -22.766 -33.875 1 81.81 281 ASP B N 1
ATOM 5691 C CA . ASP B 1 281 ? -26.453 -22.25 -35.125 1 81.81 281 ASP B CA 1
ATOM 5692 C C . ASP B 1 281 ? -27.859 -21.672 -34.938 1 81.81 281 ASP B C 1
ATOM 5694 O O . ASP B 1 281 ? -28.422 -21.078 -35.844 1 81.81 281 ASP B O 1
ATOM 5698 N N . SER B 1 282 ? -28.359 -21.906 -33.812 1 82.62 282 SER B N 1
ATOM 5699 C CA . SER B 1 282 ? -29.703 -21.422 -33.5 1 82.62 282 SER B CA 1
ATOM 5700 C C . SER B 1 282 ? -29.891 -21.188 -32 1 82.62 282 SER B C 1
ATOM 5702 O O . SER B 1 282 ? -29.125 -21.703 -31.188 1 82.62 282 SER B O 1
ATOM 5704 N N . GLU B 1 283 ? -30.891 -20.453 -31.734 1 83.75 283 GLU B N 1
ATOM 5705 C CA . GLU B 1 283 ? -31.25 -20.219 -30.328 1 83.75 283 GLU B CA 1
ATOM 5706 C C . GLU B 1 283 ? -31.625 -21.516 -29.625 1 83.75 283 GLU B C 1
ATOM 5708 O O . GLU B 1 283 ? -31.297 -21.703 -28.453 1 83.75 283 GLU B O 1
ATOM 5713 N N . ARG B 1 284 ? -32.312 -22.266 -30.422 1 86.12 284 ARG B N 1
ATOM 5714 C CA . ARG B 1 284 ? -32.75 -23.547 -29.875 1 86.12 284 ARG B CA 1
ATOM 5715 C C . ARG B 1 284 ? -31.547 -24.406 -29.5 1 86.12 284 ARG B C 1
ATOM 5717 O O . ARG B 1 284 ? -31.547 -25.047 -28.438 1 86.12 284 ARG B O 1
ATOM 5724 N N . GLU B 1 285 ? -30.547 -24.391 -30.312 1 90 285 GLU B N 1
ATOM 5725 C CA . GLU B 1 285 ? -29.359 -25.188 -30.031 1 90 285 GLU B CA 1
ATOM 5726 C C . GLU B 1 285 ? -28.609 -24.641 -28.828 1 90 285 GLU B C 1
ATOM 5728 O O . GLU B 1 285 ? -28.109 -25.422 -28 1 90 285 GLU B O 1
ATOM 5733 N N . ILE B 1 286 ? -28.531 -23.375 -28.734 1 91.38 286 ILE B N 1
ATOM 5734 C CA . ILE B 1 286 ? -27.844 -22.734 -27.609 1 91.38 286 ILE B CA 1
ATOM 5735 C C . ILE B 1 286 ? -28.547 -23.094 -26.297 1 91.38 286 ILE B C 1
ATOM 5737 O O . ILE B 1 286 ? -27.906 -23.453 -25.312 1 91.38 286 ILE B O 1
ATOM 5741 N N . LYS B 1 287 ? -29.844 -23 -26.359 1 90.38 287 LYS B N 1
ATOM 5742 C CA . LYS B 1 287 ? -30.625 -23.344 -25.172 1 90.38 287 LYS B CA 1
ATOM 5743 C C . LYS B 1 287 ? -30.406 -24.797 -24.766 1 90.38 287 LYS B C 1
ATOM 5745 O O . LYS B 1 287 ? -30.234 -25.094 -23.594 1 90.38 287 LYS B O 1
ATOM 5750 N N . LYS B 1 288 ? -30.422 -25.625 -25.781 1 92.31 288 LYS B N 1
ATOM 5751 C CA . LYS B 1 288 ? -30.188 -27.047 -25.547 1 92.31 288 LYS B CA 1
ATOM 5752 C C . LYS B 1 288 ? -28.797 -27.266 -24.938 1 92.31 288 LYS B C 1
ATOM 5754 O O . LYS B 1 288 ? -28.656 -28.016 -23.969 1 92.31 288 LYS B O 1
ATOM 5759 N N . ALA B 1 289 ? -27.812 -26.656 -25.469 1 94.56 289 ALA B N 1
ATOM 5760 C CA . ALA B 1 289 ? -26.438 -26.812 -25.016 1 94.56 289 ALA B CA 1
ATOM 5761 C C . ALA B 1 289 ? -26.266 -26.312 -23.578 1 94.56 289 ALA B C 1
ATOM 5763 O O . ALA B 1 289 ? -25.625 -26.969 -22.766 1 94.56 289 ALA B O 1
ATOM 5764 N N . VAL B 1 290 ? -26.828 -25.156 -23.281 1 94.62 290 VAL B N 1
ATOM 5765 C CA . VAL B 1 290 ? -26.719 -24.594 -21.938 1 94.62 290 VAL B CA 1
ATOM 5766 C C . VAL B 1 290 ? -27.359 -25.547 -20.922 1 94.62 290 VAL B C 1
ATOM 5768 O O . VAL B 1 290 ? -26.75 -25.859 -19.891 1 94.62 290 VAL B O 1
ATOM 5771 N N . LYS B 1 291 ? -28.5 -26.062 -21.281 1 93.94 291 LYS B N 1
ATOM 5772 C CA . LYS B 1 291 ? -29.188 -26.984 -20.375 1 93.94 291 LYS B CA 1
ATOM 5773 C C . LYS B 1 291 ? -28.375 -28.266 -20.188 1 93.94 291 LYS B C 1
ATOM 5775 O O . LYS B 1 291 ? -28.297 -28.797 -19.078 1 93.94 291 LYS B O 1
ATOM 5780 N N . ALA B 1 292 ? -27.766 -28.688 -21.219 1 95 292 ALA B N 1
ATOM 5781 C CA . ALA B 1 292 ? -26.984 -29.922 -21.188 1 95 292 ALA B CA 1
ATOM 5782 C C . ALA B 1 292 ? -25.734 -29.75 -20.328 1 95 292 ALA B C 1
ATOM 5784 O O . ALA B 1 292 ? -25.141 -30.719 -19.859 1 95 292 ALA B O 1
ATOM 5785 N N . SER B 1 293 ? -25.297 -28.531 -20.141 1 95.44 293 SER B N 1
ATOM 5786 C CA . SER B 1 293 ? -24.078 -28.266 -19.391 1 95.44 293 SER B CA 1
ATOM 5787 C C . SER B 1 293 ? -24.328 -28.266 -17.891 1 95.44 293 SER B C 1
ATOM 5789 O O . SER B 1 293 ? -23.406 -28.469 -17.094 1 95.44 293 SER B O 1
ATOM 5791 N N . LE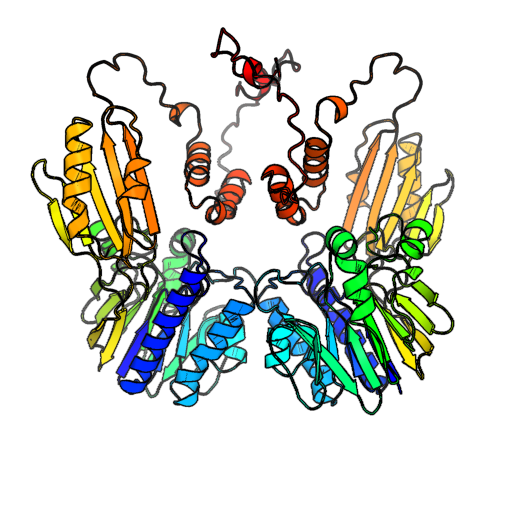U B 1 294 ? -25.531 -28.078 -17.438 1 94.88 294 LEU B N 1
ATOM 5792 C CA . LEU B 1 294 ? -25.906 -27.781 -16.047 1 94.88 294 LEU B CA 1
ATOM 5793 C C . LEU B 1 294 ? -25.469 -28.922 -15.125 1 94.88 294 LEU B C 1
ATOM 5795 O O . LEU B 1 294 ? -24.891 -28.672 -14.062 1 94.88 294 LEU B O 1
ATOM 5799 N N . PRO B 1 295 ? -25.641 -30.172 -15.594 1 93.62 295 PRO B N 1
ATOM 5800 C CA . PRO B 1 295 ? -25.234 -31.266 -14.711 1 93.62 295 PRO B CA 1
ATOM 5801 C C . PRO B 1 295 ? -23.719 -31.312 -14.469 1 93.62 295 PRO B C 1
ATOM 5803 O O . PRO B 1 295 ? -23.266 -31.938 -13.516 1 93.62 295 PRO B O 1
ATOM 5806 N N . HIS B 1 296 ? -22.984 -30.688 -15.273 1 94.12 296 HIS B N 1
ATOM 5807 C CA . HIS B 1 296 ? -21.531 -30.75 -15.195 1 94.12 296 HIS B CA 1
ATOM 5808 C C . HIS B 1 296 ? -20.984 -29.562 -14.414 1 94.12 296 HIS B C 1
ATOM 5810 O O . HIS B 1 296 ? -19.766 -29.438 -14.258 1 94.12 296 HIS B O 1
ATOM 5816 N N . ILE B 1 297 ? -21.812 -28.734 -13.836 1 94.44 297 ILE B N 1
ATOM 5817 C CA . ILE B 1 297 ? -21.406 -27.516 -13.148 1 94.44 297 ILE B CA 1
ATOM 5818 C C . ILE B 1 297 ? -21.672 -27.641 -11.648 1 94.44 297 ILE B C 1
ATOM 5820 O O . ILE B 1 297 ? -22.828 -27.578 -11.219 1 94.44 297 ILE B O 1
ATOM 5824 N N . PRO B 1 298 ? -20.609 -27.75 -10.922 1 93.19 298 PRO B N 1
ATOM 5825 C CA . PRO B 1 298 ? -20.812 -27.812 -9.469 1 93.19 298 PRO B CA 1
ATOM 5826 C C . PRO B 1 298 ? -21.359 -26.5 -8.898 1 93.19 298 PRO B C 1
ATOM 5828 O O . PRO B 1 298 ? -21.031 -25.422 -9.391 1 93.19 298 PRO B O 1
ATOM 5831 N N . ARG B 1 299 ? -22.109 -26.531 -7.758 1 91.69 299 ARG B N 1
ATOM 5832 C CA . ARG B 1 299 ? -22.781 -25.391 -7.156 1 91.69 299 ARG B CA 1
ATOM 5833 C C . ARG B 1 299 ? -21.781 -24.359 -6.652 1 91.69 299 ARG B C 1
ATOM 5835 O O . ARG B 1 299 ? -22.016 -23.156 -6.734 1 91.69 299 ARG B O 1
ATOM 5842 N N . ASN B 1 300 ? -20.688 -24.688 -6.199 1 93.38 300 ASN B N 1
ATOM 5843 C CA . ASN B 1 300 ? -19.734 -23.75 -5.598 1 93.38 300 ASN B CA 1
ATOM 5844 C C . ASN B 1 300 ? -18.672 -23.312 -6.598 1 93.38 300 ASN B C 1
ATOM 5846 O O . ASN B 1 300 ? -17.703 -22.656 -6.227 1 93.38 300 ASN B O 1
ATOM 5850 N N . SER B 1 301 ? -18.984 -23.547 -7.926 1 96.25 301 SER B N 1
ATOM 5851 C CA . SER B 1 301 ? -17.969 -23.281 -8.938 1 96.25 301 SER B CA 1
ATOM 5852 C C . SER B 1 301 ? -18.109 -21.875 -9.5 1 96.25 301 SER B C 1
ATOM 5854 O O . SER B 1 301 ? -19.109 -21.188 -9.242 1 96.25 301 SER B O 1
ATOM 5856 N N . TYR B 1 302 ? -17.047 -21.406 -10.062 1 97 302 TYR B N 1
ATOM 5857 C CA . TYR B 1 302 ? -17.078 -20.25 -10.961 1 97 302 TYR B CA 1
ATOM 5858 C C . TYR B 1 302 ? -17.188 -20.688 -12.414 1 97 302 TYR B C 1
ATOM 5860 O O . TYR B 1 302 ? -16.469 -21.578 -12.859 1 97 302 TYR B O 1
ATOM 5868 N N . VAL B 1 303 ? -18.141 -20.078 -13.133 1 97.12 303 VAL B N 1
ATOM 5869 C CA . VAL B 1 303 ? -18.438 -20.578 -14.477 1 97.12 303 VAL B CA 1
ATOM 5870 C C . VAL B 1 303 ? -18.375 -19.422 -15.477 1 97.12 303 VAL B C 1
ATOM 5872 O O . VAL B 1 303 ? -18.859 -18.328 -15.203 1 97.12 303 VAL B O 1
ATOM 5875 N N . ARG B 1 304 ? -17.75 -19.703 -16.562 1 97 304 ARG B N 1
ATOM 5876 C CA . ARG B 1 304 ? -17.797 -18.797 -17.703 1 97 304 ARG B CA 1
ATOM 5877 C C . ARG B 1 304 ? -18.391 -19.469 -18.938 1 97 304 ARG B C 1
ATOM 5879 O O . ARG B 1 304 ? -17.984 -20.562 -19.297 1 97 304 ARG B O 1
ATOM 5886 N N . PHE B 1 305 ? -19.438 -18.812 -19.531 1 95.5 305 PHE B N 1
ATOM 5887 C CA . PHE B 1 305 ? -20 -19.25 -20.797 1 95.5 305 PHE B CA 1
ATOM 5888 C C . PHE B 1 305 ? -19.438 -18.406 -21.953 1 95.5 305 PHE B C 1
ATOM 5890 O O . PHE B 1 305 ? -19.531 -17.188 -21.938 1 95.5 305 PHE B O 1
ATOM 5897 N N . ASN B 1 306 ? -18.812 -19.109 -22.812 1 94.5 306 ASN B N 1
ATOM 5898 C CA . ASN B 1 306 ? -18.469 -18.516 -24.094 1 94.5 306 ASN B CA 1
ATOM 5899 C C . ASN B 1 306 ? -19.391 -19 -25.219 1 94.5 306 ASN B C 1
ATOM 5901 O O . ASN B 1 306 ? -19.219 -20.109 -25.719 1 94.5 306 ASN B O 1
ATOM 5905 N N . ILE B 1 307 ? -20.297 -18.109 -25.594 1 92.69 307 ILE B N 1
ATOM 5906 C CA . ILE B 1 307 ? -21.328 -18.484 -26.547 1 92.69 307 ILE B CA 1
ATOM 5907 C C . ILE B 1 307 ? -21.156 -17.719 -27.859 1 92.69 307 ILE B C 1
ATOM 5909 O O . ILE B 1 307 ? -21.141 -16.484 -27.859 1 92.69 307 ILE B O 1
ATOM 5913 N N . LYS B 1 308 ? -20.953 -18.438 -28.812 1 88.38 308 LYS B N 1
ATOM 5914 C CA . LYS B 1 308 ? -20.844 -17.859 -30.156 1 88.38 308 LYS B CA 1
ATOM 5915 C C . LYS B 1 308 ? -22.047 -18.234 -31.016 1 88.38 308 LYS B C 1
ATOM 5917 O O . LYS B 1 308 ? -22.406 -19.406 -31.125 1 88.38 308 LYS B O 1
ATOM 5922 N N . TRP B 1 309 ? -22.703 -17.109 -31.5 1 80.12 309 TRP B N 1
ATOM 5923 C CA . TRP B 1 309 ? -23.859 -17.328 -32.375 1 80.12 309 TRP B CA 1
ATOM 5924 C C . TRP B 1 309 ? -24 -16.203 -33.375 1 80.12 309 TRP B C 1
ATOM 5926 O O . TRP B 1 309 ? -23.312 -15.18 -33.281 1 80.12 309 TRP B O 1
ATOM 5936 N N . ARG B 1 310 ? -24.812 -16.391 -34.406 1 75.38 310 ARG B N 1
ATOM 5937 C CA . ARG B 1 310 ? -24.922 -15.484 -35.531 1 75.38 310 ARG B CA 1
ATOM 5938 C C . ARG B 1 310 ? -25.719 -14.234 -35.156 1 75.38 310 ARG B C 1
ATOM 5940 O O . ARG B 1 310 ? -25.594 -13.195 -35.812 1 75.38 310 ARG B O 1
ATOM 5947 N N . LYS B 1 311 ? -26.609 -14.297 -34.156 1 70 311 LYS B N 1
ATOM 5948 C CA . LYS B 1 311 ? -27.422 -13.156 -33.781 1 70 311 LYS B CA 1
ATOM 5949 C C . LYS B 1 311 ? -27.297 -12.867 -32.281 1 70 311 LYS B C 1
ATOM 5951 O O . LYS B 1 311 ? -26.938 -13.758 -31.5 1 70 311 LYS B O 1
ATOM 5956 N N . PRO B 1 312 ? -27.484 -11.57 -32.062 1 72.81 312 PRO B N 1
ATOM 5957 C CA . PRO B 1 312 ? -27.562 -11.273 -30.641 1 72.81 312 PRO B CA 1
ATOM 5958 C C . PRO B 1 312 ? -28.734 -11.992 -29.953 1 72.81 312 PRO B C 1
ATOM 5960 O O . PRO B 1 312 ? -29.781 -12.18 -30.562 1 72.81 312 PRO B O 1
ATOM 5963 N N . PHE B 1 313 ? -28.531 -12.594 -28.922 1 72.38 313 PHE B N 1
ATOM 5964 C CA . PHE B 1 313 ? -29.609 -13.25 -28.203 1 72.38 313 PHE B CA 1
ATOM 5965 C C . PHE B 1 313 ? -29.516 -12.961 -26.703 1 72.38 313 PHE B C 1
ATOM 5967 O O . PHE B 1 313 ? -28.453 -12.617 -26.203 1 72.38 313 PHE B O 1
ATOM 5974 N N . ASP B 1 314 ? -30.609 -12.938 -26.109 1 78.12 314 ASP B N 1
ATOM 5975 C CA . ASP B 1 314 ? -30.766 -12.664 -24.688 1 78.12 314 ASP B CA 1
ATOM 5976 C C . ASP B 1 314 ? -30.219 -13.82 -23.844 1 78.12 314 ASP B C 1
ATOM 5978 O O . ASP B 1 314 ? -30.609 -14.969 -24.031 1 78.12 314 ASP B O 1
ATOM 5982 N N . VAL B 1 315 ? -29.234 -13.461 -23.031 1 81.94 315 VAL B N 1
ATOM 5983 C CA . VAL B 1 315 ? -28.609 -14.516 -22.266 1 81.94 315 VAL B CA 1
ATOM 5984 C C . VAL B 1 315 ? -29.016 -14.398 -20.797 1 81.94 315 VAL B C 1
ATOM 5986 O O . VAL B 1 315 ? -28.469 -15.094 -19.938 1 81.94 315 VAL B O 1
ATOM 5989 N N . GLU B 1 316 ? -29.984 -13.586 -20.453 1 86.12 316 GLU B N 1
ATOM 5990 C CA . GLU B 1 316 ? -30.391 -13.359 -19.062 1 86.12 316 GLU B CA 1
ATOM 5991 C C . GLU B 1 316 ? -30.953 -14.641 -18.438 1 86.12 316 GLU B C 1
ATOM 5993 O O . GLU B 1 316 ? -30.75 -14.883 -17.25 1 86.12 316 GLU B O 1
ATOM 5998 N N . TRP B 1 317 ? -31.594 -15.398 -19.312 1 89.19 317 TRP B N 1
ATOM 5999 C CA . TRP B 1 317 ? -32.188 -16.641 -18.828 1 89.19 317 TRP B CA 1
ATOM 6000 C C . TRP B 1 317 ? -31.125 -17.594 -18.312 1 89.19 317 TRP B C 1
ATOM 6002 O O . TRP B 1 317 ? -31.406 -18.422 -17.438 1 89.19 317 TRP B O 1
ATOM 6012 N N . ILE B 1 318 ? -29.969 -17.5 -18.734 1 92.38 318 ILE B N 1
ATOM 6013 C CA . ILE B 1 318 ? -28.875 -18.359 -18.297 1 92.38 318 ILE B CA 1
ATOM 6014 C C . ILE B 1 318 ? -28.562 -18.094 -16.828 1 92.38 318 ILE B C 1
ATOM 6016 O O . ILE B 1 318 ? -28.297 -19.031 -16.062 1 92.38 318 ILE B O 1
ATOM 6020 N N . LYS B 1 319 ? -28.578 -16.859 -16.359 1 90.69 319 LYS B N 1
ATOM 6021 C CA . LYS B 1 319 ? -28.312 -16.469 -14.984 1 90.69 319 LYS B CA 1
ATOM 6022 C C . LYS B 1 319 ? -29.328 -17.078 -14.023 1 90.69 319 LYS B C 1
ATOM 6024 O O . LYS B 1 319 ? -29 -17.344 -12.859 1 90.69 319 LYS B O 1
ATOM 6029 N N . GLU B 1 320 ? -30.469 -17.359 -14.586 1 90.31 320 GLU B N 1
ATOM 6030 C CA . GLU B 1 320 ? -31.547 -17.875 -13.758 1 90.31 320 GLU B CA 1
ATOM 6031 C C . GLU B 1 320 ? -31.406 -19.391 -13.555 1 90.31 320 GLU B C 1
ATOM 6033 O O . GLU B 1 320 ? -31.828 -19.922 -12.531 1 90.31 320 GLU B O 1
ATOM 6038 N N . ILE B 1 321 ? -30.797 -20.016 -14.469 1 92.31 321 ILE B N 1
ATOM 6039 C CA . ILE B 1 321 ? -30.844 -21.469 -14.406 1 92.31 321 ILE B CA 1
ATOM 6040 C C . ILE B 1 321 ? -29.5 -22 -13.914 1 92.31 321 ILE B C 1
ATOM 6042 O O . ILE B 1 321 ? -29.406 -23.156 -13.492 1 92.31 321 ILE B O 1
ATOM 6046 N N . VAL B 1 322 ? -28.469 -21.281 -14.031 1 92.88 322 VAL B N 1
ATOM 6047 C CA . VAL B 1 322 ? -27.141 -21.75 -13.617 1 92.88 322 VAL B CA 1
ATOM 6048 C C . VAL B 1 322 ? -26.953 -21.5 -12.117 1 92.88 322 VAL B C 1
ATOM 6050 O O . VAL B 1 322 ? -27.062 -20.359 -11.656 1 92.88 322 VAL B O 1
ATOM 6053 N N . ASN B 1 323 ? -26.703 -22.5 -11.375 1 91.94 323 ASN B N 1
ATOM 6054 C CA . ASN B 1 323 ? -26.453 -22.422 -9.938 1 91.94 323 ASN B CA 1
ATOM 6055 C C . ASN B 1 323 ? -24.969 -22.484 -9.609 1 91.94 323 ASN B C 1
ATOM 6057 O O . ASN B 1 323 ? -24.469 -23.547 -9.227 1 91.94 323 ASN B O 1
ATOM 6061 N N . ALA B 1 324 ? -24.281 -21.484 -9.781 1 93.75 324 ALA B N 1
ATOM 6062 C CA . ALA B 1 324 ? -22.859 -21.359 -9.5 1 93.75 324 ALA B CA 1
ATOM 6063 C C . ALA B 1 324 ? -22.562 -20.156 -8.609 1 93.75 324 ALA B C 1
ATOM 6065 O O . ALA B 1 324 ? -23.422 -19.281 -8.453 1 93.75 324 ALA B O 1
ATOM 6066 N N . GLU B 1 325 ? -21.469 -20.156 -7.938 1 94.06 325 GLU B N 1
ATOM 6067 C CA . GLU B 1 325 ? -21.078 -19.062 -7.07 1 94.06 325 GLU B CA 1
ATOM 6068 C C . GLU B 1 325 ? -20.875 -17.766 -7.867 1 94.06 325 GLU B C 1
ATOM 6070 O O . GLU B 1 325 ? -21.156 -16.672 -7.383 1 94.06 325 GLU B O 1
ATOM 6075 N N . TYR B 1 326 ? -20.312 -17.953 -9.07 1 94.81 326 TYR B N 1
ATOM 6076 C CA . TYR B 1 326 ? -20.062 -16.828 -9.984 1 94.81 326 TYR B CA 1
ATOM 6077 C C . TYR B 1 326 ? -20.297 -17.25 -11.43 1 94.81 326 TYR B C 1
ATOM 6079 O O . TYR B 1 326 ? -19.953 -18.375 -11.82 1 94.81 326 TYR B O 1
ATOM 6087 N N . LEU B 1 327 ? -20.984 -16.328 -12.172 1 95 327 LEU B N 1
ATOM 6088 C CA . LEU B 1 327 ? -21.297 -16.609 -13.562 1 95 327 LEU B CA 1
ATOM 6089 C C . LEU B 1 327 ? -20.922 -15.438 -14.461 1 95 327 LEU B C 1
ATOM 6091 O O . LEU B 1 327 ? -21.312 -14.305 -14.203 1 95 327 LEU B O 1
ATOM 6095 N N . ARG B 1 328 ? -20.094 -15.789 -15.422 1 94.44 328 ARG B N 1
ATOM 6096 C CA . ARG B 1 328 ? -19.75 -14.844 -16.469 1 94.44 328 ARG B CA 1
ATOM 6097 C C . ARG B 1 328 ? -20.188 -15.359 -17.844 1 94.44 328 ARG B C 1
ATOM 6099 O O . ARG B 1 328 ? -19.953 -16.516 -18.172 1 94.44 328 ARG B O 1
ATOM 6106 N N . ILE B 1 329 ? -20.844 -14.43 -18.641 1 93.06 329 ILE B N 1
ATOM 6107 C CA . ILE B 1 329 ? -21.312 -14.828 -19.953 1 93.06 329 ILE B CA 1
ATOM 6108 C C . ILE B 1 329 ? -20.703 -13.922 -21.016 1 93.06 329 ILE B C 1
ATOM 6110 O O . ILE B 1 329 ? -20.844 -12.703 -20.969 1 93.06 329 ILE B O 1
ATOM 6114 N N . HIS B 1 330 ? -19.984 -14.586 -21.875 1 91.19 330 HIS B N 1
ATOM 6115 C CA . HIS B 1 330 ? -19.438 -13.898 -23.047 1 91.19 330 HIS B CA 1
ATOM 6116 C C . HIS B 1 330 ? -20.141 -14.352 -24.328 1 91.19 330 HIS B C 1
ATOM 6118 O O . HIS B 1 330 ? -20.234 -15.547 -24.594 1 91.19 330 HIS B O 1
ATOM 6124 N N . THR B 1 331 ? -20.656 -13.367 -25.031 1 88.31 331 THR B N 1
ATOM 6125 C CA . THR B 1 331 ? -21.297 -13.672 -26.312 1 88.31 331 THR B CA 1
ATOM 6126 C C . THR B 1 331 ? -20.516 -13.062 -27.469 1 88.31 331 THR B C 1
ATOM 6128 O O . THR B 1 331 ? -19.969 -11.969 -27.344 1 88.31 331 THR B O 1
ATOM 6131 N N . ALA B 1 332 ? -20.328 -13.883 -28.438 1 85.12 332 ALA B N 1
ATOM 6132 C CA . ALA B 1 332 ? -19.688 -13.398 -29.656 1 85.12 332 ALA B CA 1
ATOM 6133 C C . ALA B 1 332 ? -20.5 -13.75 -30.891 1 85.12 332 ALA B C 1
ATOM 6135 O O . ALA B 1 332 ? -21.125 -14.805 -30.938 1 85.12 332 ALA B O 1
ATOM 6136 N N . ILE B 1 333 ? -20.625 -12.789 -31.906 1 79.5 333 ILE B N 1
ATOM 6137 C CA . ILE B 1 333 ? -21.375 -13 -33.125 1 79.5 333 ILE B CA 1
ATOM 6138 C C . ILE B 1 333 ? -20.469 -13.625 -34.188 1 79.5 333 ILE B C 1
ATOM 6140 O O . ILE B 1 333 ? -19.359 -13.141 -34.438 1 79.5 333 ILE B O 1
ATOM 6144 N N . ILE B 1 334 ? -20.953 -14.688 -34.719 1 74.81 334 ILE B N 1
ATOM 6145 C CA . ILE B 1 334 ? -20.234 -15.312 -35.812 1 74.81 334 ILE B CA 1
ATOM 6146 C C . ILE B 1 334 ? -20.547 -14.594 -37.125 1 74.81 334 ILE B C 1
ATOM 6148 O O . ILE B 1 334 ? -21.719 -14.469 -37.5 1 74.81 334 ILE B O 1
ATOM 6152 N N . LYS B 1 335 ? -19.656 -13.773 -37.75 1 59.12 335 LYS B N 1
ATOM 6153 C CA . LYS B 1 335 ? -19.859 -13.117 -39.031 1 59.12 335 LYS B CA 1
ATOM 6154 C C . LYS B 1 335 ? -19.766 -14.109 -40.188 1 59.12 335 LYS B C 1
ATOM 6156 O O . LYS B 1 335 ? -18.891 -14.977 -40.188 1 59.12 335 LYS B O 1
ATOM 6161 N N . ASP B 1 336 ? -20.812 -14.352 -40.938 1 51.5 336 ASP B N 1
ATOM 6162 C CA . ASP B 1 336 ? -20.766 -15.109 -42.188 1 51.5 336 ASP B CA 1
ATOM 6163 C C . ASP B 1 336 ? -19.688 -14.562 -43.125 1 51.5 336 ASP B C 1
ATOM 6165 O O . ASP B 1 336 ? -19.531 -13.352 -43.25 1 51.5 336 ASP B O 1
ATOM 6169 N N . GLU B 1 337 ? -18.734 -15.203 -43.5 1 43.88 337 GLU B N 1
ATOM 6170 C CA . GLU B 1 337 ? -17.734 -14.789 -44.5 1 43.88 337 GLU B CA 1
ATOM 6171 C C . GLU B 1 337 ? -18.406 -14.336 -45.781 1 43.88 337 GLU B C 1
ATOM 6173 O O . GLU B 1 337 ? -17.734 -13.93 -46.719 1 43.88 337 GLU B O 1
ATOM 6178 N N . LYS B 1 338 ? -19.641 -14.742 -46.281 1 41.12 338 LYS B N 1
ATOM 6179 C CA . LYS B 1 338 ? -19.922 -14.391 -47.688 1 41.12 338 LYS B CA 1
ATOM 6180 C C . LYS B 1 338 ? -19.812 -12.891 -47.906 1 41.12 338 LYS B C 1
ATOM 6182 O O . LYS B 1 338 ? -19.328 -12.438 -48.938 1 41.12 338 LYS B O 1
ATOM 6187 N N . SER B 1 339 ? -20.828 -12.062 -47.5 1 36.16 339 SER B N 1
ATOM 6188 C CA . SER B 1 339 ? -21.125 -10.836 -48.25 1 36.16 339 SER B CA 1
ATOM 6189 C C . SER B 1 339 ? -20.078 -9.766 -47.969 1 36.16 339 SER B C 1
ATOM 6191 O O . SER B 1 339 ? -20.266 -8.594 -48.312 1 36.16 339 SER B O 1
ATOM 6193 N N . MET B 1 340 ? -19.094 -9.867 -47 1 35.53 340 MET B N 1
ATOM 6194 C CA . MET B 1 340 ? -18.219 -8.695 -47 1 35.53 340 MET B CA 1
ATOM 6195 C C . MET B 1 340 ? -17.469 -8.578 -48.312 1 35.53 340 MET B C 1
ATOM 6197 O O . MET B 1 340 ? -16.375 -9.109 -48.469 1 35.53 340 MET B O 1
ATOM 6201 N N . ASN B 1 341 ? -18.078 -8.797 -49.375 1 35.12 341 ASN B N 1
ATOM 6202 C CA . ASN B 1 341 ? -17.391 -8.07 -50.438 1 35.12 341 ASN B CA 1
ATOM 6203 C C . ASN B 1 341 ? -17.062 -6.633 -50 1 35.12 341 ASN B C 1
ATOM 6205 O O . ASN B 1 341 ? -16.547 -5.848 -50.812 1 35.12 341 ASN B O 1
ATOM 6209 N N . GLY B 1 342 ? -18.047 -5.895 -49.344 1 35.03 342 GLY B N 1
ATOM 6210 C CA . GLY B 1 342 ? -17.641 -4.523 -49.062 1 35.03 342 GLY B CA 1
ATOM 6211 C C . GLY B 1 342 ? -16.516 -4.422 -48.062 1 35.03 342 GLY B C 1
ATOM 6212 O O . GLY B 1 342 ? -16.234 -5.379 -47.344 1 35.03 342 GLY B O 1
ATOM 6213 N N . GLU B 1 343 ? -15.633 -3.279 -48.156 1 34.44 343 GLU B N 1
ATOM 6214 C CA . GLU B 1 343 ? -14.438 -2.801 -47.469 1 34.44 343 GLU B CA 1
ATOM 6215 C C . GLU B 1 343 ? -14.602 -2.855 -45.938 1 34.44 343 GLU B C 1
ATOM 6217 O O . GLU B 1 343 ? -15.422 -2.131 -45.375 1 34.44 343 GLU B O 1
ATOM 6222 N N . SER B 1 344 ? -14.742 -3.943 -45.438 1 35.47 344 SER B N 1
ATOM 6223 C CA . SER B 1 344 ? -14.672 -4.082 -43.969 1 35.47 344 SER B CA 1
ATOM 6224 C C . SER B 1 344 ? -13.656 -3.117 -43.375 1 35.47 344 SER B C 1
ATOM 6226 O O . SER B 1 344 ? -12.461 -3.207 -43.656 1 35.47 344 SER B O 1
ATOM 6228 N N . VAL B 1 345 ? -14.102 -1.832 -43.25 1 34.91 345 VAL B N 1
ATOM 6229 C CA . VAL B 1 345 ? -13.266 -0.842 -42.594 1 34.91 345 VAL B CA 1
ATOM 6230 C C . VAL B 1 345 ? -12.742 -1.413 -41.281 1 34.91 345 VAL B C 1
ATOM 6232 O O . VAL B 1 345 ? -13.523 -1.801 -40.406 1 34.91 345 VAL B O 1
ATOM 6235 N N . ASP B 1 346 ? -11.742 -2.156 -41.312 1 37 346 ASP B N 1
ATOM 6236 C CA . ASP B 1 346 ? -10.961 -2.547 -40.156 1 37 346 ASP B CA 1
ATOM 6237 C C . ASP B 1 346 ? -10.938 -1.426 -39.094 1 37 346 ASP B C 1
ATOM 6239 O O . ASP B 1 346 ? -10.273 -0.404 -39.312 1 37 346 ASP B O 1
ATOM 6243 N N . ILE B 1 347 ? -11.969 -1.369 -38.406 1 41.47 347 ILE B N 1
ATOM 6244 C CA . ILE B 1 347 ? -12.016 -0.345 -37.344 1 41.47 347 ILE B CA 1
ATOM 6245 C C . ILE B 1 347 ? -10.633 -0.165 -36.75 1 41.47 347 ILE B C 1
ATOM 6247 O O . ILE B 1 347 ? -10.273 0.937 -36.312 1 41.47 347 ILE B O 1
ATOM 6251 N N . LYS B 1 348 ? -9.898 -1.293 -36.75 1 43.62 348 LYS B N 1
ATOM 6252 C CA . LYS B 1 348 ? -8.516 -1.234 -36.281 1 43.62 348 LYS B CA 1
ATOM 6253 C C . LYS B 1 348 ? -7.672 -0.309 -37.156 1 43.62 348 LYS B C 1
ATOM 6255 O O . LYS B 1 348 ? -6.738 0.331 -36.656 1 43.62 348 LYS B O 1
ATOM 6260 N N . SER B 1 349 ? -8.109 -0.211 -38.375 1 46.22 349 SER B N 1
ATOM 6261 C CA . SER B 1 349 ? -7.359 0.589 -39.344 1 46.22 349 SER B CA 1
ATOM 6262 C C . SER B 1 349 ? -7.508 2.08 -39.062 1 46.22 349 SER B C 1
ATOM 6264 O O . SER B 1 349 ? -6.746 2.896 -39.594 1 46.22 349 SER B O 1
ATOM 6266 N N . PHE B 1 350 ? -8.469 2.445 -38.375 1 41.09 350 PHE B N 1
ATOM 6267 C CA . PHE B 1 350 ? -8.695 3.848 -38.031 1 41.09 350 PHE B CA 1
ATOM 6268 C C . PHE B 1 350 ? -7.887 4.242 -36.812 1 41.09 350 PHE B C 1
ATOM 6270 O O . PHE B 1 350 ? -7.82 5.422 -36.438 1 41.09 350 PHE B O 1
ATOM 6277 N N . PHE B 1 351 ? -7.402 3.238 -36.062 1 45.12 351 PHE B N 1
ATOM 6278 C CA . PHE B 1 351 ? -6.602 3.486 -34.875 1 45.12 351 PHE B CA 1
ATOM 6279 C C . PHE B 1 351 ? -5.164 3.033 -35.094 1 45.12 351 PHE B C 1
ATOM 6281 O O . PHE B 1 351 ? -4.902 2.121 -35.875 1 45.12 351 PHE B O 1
ATOM 6288 N N . THR B 1 352 ? -4.188 3.799 -34.688 1 51.84 352 THR B N 1
ATOM 6289 C CA . THR B 1 352 ? -2.82 3.293 -34.656 1 51.84 352 THR B CA 1
ATOM 6290 C C . THR B 1 352 ? -2.725 2.045 -33.781 1 51.84 352 THR B C 1
ATOM 6292 O O . THR B 1 352 ? -3.613 1.778 -32.969 1 51.84 352 THR B O 1
ATOM 6295 N N . GLU B 1 353 ? -1.804 1.196 -34 1 52.78 353 GLU B N 1
ATOM 6296 C CA . GLU B 1 353 ? -1.554 0.001 -33.219 1 52.78 353 GLU B CA 1
ATOM 6297 C C . GLU B 1 353 ? -1.583 0.318 -31.719 1 52.78 353 GLU B C 1
ATOM 6299 O O . GLU B 1 353 ? -2.113 -0.461 -30.922 1 52.78 353 GLU B O 1
ATOM 6304 N N . GLN B 1 354 ? -1.018 1.429 -31.375 1 52.97 354 GLN B N 1
ATOM 6305 C CA . GLN B 1 354 ? -0.961 1.855 -29.984 1 52.97 354 GLN B CA 1
ATOM 6306 C C . GLN B 1 354 ? -2.352 2.197 -29.453 1 52.97 354 GLN B C 1
ATOM 6308 O O . GLN B 1 354 ? -2.707 1.822 -28.344 1 52.97 354 GLN B O 1
ATOM 6313 N N . GLU B 1 355 ? -3.086 2.828 -30.281 1 51.59 355 GLU B N 1
ATOM 6314 C CA . GLU B 1 355 ? -4.445 3.193 -29.891 1 51.59 355 GLU B CA 1
ATOM 6315 C C . GLU B 1 355 ? -5.324 1.956 -29.719 1 51.59 355 GLU B C 1
ATOM 6317 O O . GLU B 1 355 ? -6.102 1.862 -28.766 1 51.59 355 GLU B O 1
ATOM 6322 N N . TRP B 1 356 ? -5.172 1.078 -30.531 1 52.06 356 TRP B N 1
ATOM 6323 C CA . TRP B 1 356 ? -5.961 -0.149 -30.469 1 52.06 356 TRP B CA 1
ATOM 6324 C C . TRP B 1 356 ? -5.637 -0.951 -29.219 1 52.06 356 TRP B C 1
ATOM 6326 O O . TRP B 1 356 ? -6.527 -1.536 -28.594 1 52.06 356 TRP B O 1
ATOM 6336 N N . LYS B 1 357 ? -4.391 -0.939 -28.859 1 56.91 357 LYS B N 1
ATOM 6337 C CA . LYS B 1 357 ? -3.982 -1.594 -27.609 1 56.91 357 LYS B CA 1
ATOM 6338 C C . LYS B 1 357 ? -4.652 -0.946 -26.406 1 56.91 357 LYS B C 1
ATOM 6340 O O . LYS B 1 357 ? -5.07 -1.64 -25.469 1 56.91 357 LYS B O 1
ATOM 6345 N N . VAL B 1 358 ? -4.723 0.298 -26.422 1 52.38 358 VAL B N 1
ATOM 6346 C CA . VAL B 1 358 ? -5.391 1.026 -25.344 1 52.38 358 VAL B CA 1
ATOM 6347 C C . VAL B 1 358 ? -6.875 0.677 -25.328 1 52.38 358 VAL B C 1
ATOM 6349 O O . VAL B 1 358 ? -7.449 0.419 -24.266 1 52.38 358 VAL B O 1
ATOM 6352 N N . ILE B 1 359 ? -7.52 0.702 -26.406 1 49.66 359 ILE B N 1
ATOM 6353 C CA . ILE B 1 359 ? -8.945 0.399 -26.516 1 49.66 359 ILE B CA 1
ATOM 6354 C C . ILE B 1 359 ? -9.203 -1.039 -26.062 1 49.66 359 ILE B C 1
ATOM 6356 O O . ILE B 1 359 ? -10.156 -1.309 -25.328 1 49.66 359 ILE B O 1
ATOM 6360 N N . ASP B 1 360 ? -8.43 -1.872 -26.5 1 52.88 360 ASP B N 1
ATOM 6361 C CA . ASP B 1 360 ? -8.547 -3.277 -26.125 1 52.88 360 ASP B CA 1
ATOM 6362 C C . ASP B 1 360 ? -8.398 -3.457 -24.625 1 52.88 360 ASP B C 1
ATOM 6364 O O . ASP B 1 360 ? -9.164 -4.195 -24 1 52.88 360 ASP B O 1
ATOM 6368 N N . LEU B 1 361 ? -7.414 -2.812 -24.141 1 54.75 361 LEU B N 1
ATOM 6369 C CA . LEU B 1 361 ? -7.18 -2.871 -22.703 1 54.75 361 LEU B CA 1
ATOM 6370 C C . LEU B 1 361 ? -8.32 -2.209 -21.953 1 54.75 361 LEU B C 1
ATOM 6372 O O . LEU B 1 361 ? -8.75 -2.707 -20.906 1 54.75 361 LEU B O 1
ATOM 6376 N N . ALA B 1 362 ? -8.789 -1.148 -22.453 1 51.94 362 ALA B N 1
ATOM 6377 C CA . ALA B 1 362 ? -9.875 -0.403 -21.828 1 51.94 362 ALA B CA 1
ATOM 6378 C C . ALA B 1 362 ? -11.188 -1.173 -21.906 1 51.94 362 ALA B C 1
ATOM 6380 O O . ALA B 1 362 ? -12.07 -1.001 -21.062 1 51.94 362 ALA B O 1
ATOM 6381 N N . SER B 1 363 ? -11.367 -1.916 -22.938 1 44.56 363 SER B N 1
ATOM 6382 C CA . SER B 1 363 ? -12.578 -2.703 -23.141 1 44.56 363 SER B CA 1
ATOM 6383 C C . SER B 1 363 ? -12.547 -3.988 -22.312 1 44.56 363 SER B C 1
ATOM 6385 O O . SER B 1 363 ? -13.547 -4.707 -22.25 1 44.56 363 SER B O 1
ATOM 6387 N N . SER B 1 364 ? -11.352 -4.34 -21.844 1 43.25 364 SER B N 1
ATOM 6388 C CA . SER B 1 364 ? -11.281 -5.535 -21.016 1 43.25 364 SER B CA 1
ATOM 6389 C C . SER B 1 364 ? -11.922 -5.293 -19.656 1 43.25 364 SER B C 1
ATOM 6391 O O . SER B 1 364 ? -11.953 -4.16 -19.156 1 43.25 364 SER B O 1
ATOM 6393 N N . ASP B 1 365 ? -12.797 -6.207 -19.188 1 45 365 ASP B N 1
ATOM 6394 C CA . ASP B 1 365 ? -13.477 -6.156 -17.906 1 45 365 ASP B CA 1
ATOM 6395 C C . ASP B 1 365 ? -12.492 -5.852 -16.781 1 45 365 ASP B C 1
ATOM 6397 O O . ASP B 1 365 ? -12.898 -5.57 -15.648 1 45 365 ASP B O 1
ATOM 6401 N N . GLU B 1 366 ? -11.18 -5.992 -17.062 1 41.22 366 GLU B N 1
ATOM 6402 C CA . GLU B 1 366 ? -10.164 -5.738 -16.047 1 41.22 366 GLU B CA 1
ATOM 6403 C C . GLU B 1 366 ? -9.531 -4.363 -16.234 1 41.22 366 GLU B C 1
ATOM 6405 O O . GLU B 1 366 ? -8.344 -4.176 -15.945 1 41.22 366 GLU B O 1
ATOM 6410 N N . PHE B 1 367 ? -10.258 -3.377 -16.641 1 45.44 367 PHE B N 1
ATOM 6411 C CA . PHE B 1 367 ? -9.844 -2.027 -17 1 45.44 367 PHE B CA 1
ATOM 6412 C C . PHE B 1 367 ? -9.039 -1.387 -15.883 1 45.44 367 PHE B C 1
ATOM 6414 O O . PHE B 1 367 ? -8.016 -0.757 -16.125 1 45.44 367 PHE B O 1
ATOM 6421 N N . GLU B 1 368 ? -9.484 -1.603 -14.703 1 46.09 368 GLU B N 1
ATOM 6422 C CA . GLU B 1 368 ? -8.844 -0.98 -13.547 1 46.09 368 GLU B CA 1
ATOM 6423 C C . GLU B 1 368 ? -7.41 -1.475 -13.383 1 46.09 368 GLU B C 1
ATOM 6425 O O . GLU B 1 368 ? -6.52 -0.7 -13.031 1 46.09 368 GLU B O 1
ATOM 6430 N N . SER B 1 369 ? -7.219 -2.697 -13.742 1 44.84 369 SER B N 1
ATOM 6431 C CA . SER B 1 369 ? -5.895 -3.291 -13.594 1 44.84 369 SER B CA 1
ATOM 6432 C C . SER B 1 369 ? -4.941 -2.799 -14.68 1 44.84 369 SER B C 1
ATOM 6434 O O . SER B 1 369 ? -3.723 -2.922 -14.547 1 44.84 369 SER B O 1
ATOM 6436 N N . TYR B 1 370 ? -5.52 -2.221 -15.75 1 44.72 370 TYR B N 1
ATOM 6437 C CA . TYR B 1 370 ? -4.672 -1.856 -16.875 1 44.72 370 TYR B CA 1
ATOM 6438 C C . TYR B 1 370 ? -4.523 -0.344 -16.984 1 44.72 370 TYR B C 1
ATOM 6440 O O . TYR B 1 370 ? -3.805 0.156 -17.859 1 44.72 370 TYR B O 1
ATOM 6448 N N . ILE B 1 371 ? -5.086 0.345 -16.109 1 47.66 371 ILE B N 1
ATOM 6449 C CA . ILE B 1 371 ? -5.062 1.802 -16.188 1 47.66 371 ILE B CA 1
ATOM 6450 C C . ILE B 1 371 ? -3.617 2.297 -16.188 1 47.66 371 ILE B C 1
ATOM 6452 O O . ILE B 1 371 ? -3.264 3.18 -16.984 1 47.66 371 ILE B O 1
ATOM 6456 N N . GLU B 1 372 ? -2.848 1.687 -15.422 1 45.62 372 GLU B N 1
ATOM 6457 C CA . GLU B 1 372 ? -1.449 2.107 -15.414 1 45.62 372 GLU B CA 1
ATOM 6458 C C . GLU B 1 372 ? -0.788 1.847 -16.766 1 45.62 372 GLU B C 1
ATOM 6460 O O . GLU B 1 372 ? -0.036 2.686 -17.266 1 45.62 372 GLU B O 1
ATOM 6465 N N . LYS B 1 373 ? -1.111 0.737 -17.328 1 50 373 LYS B N 1
ATOM 6466 C CA . LYS B 1 373 ? -0.562 0.427 -18.641 1 50 373 LYS B CA 1
ATOM 6467 C C . LYS B 1 373 ? -1.105 1.381 -19.703 1 50 373 LYS B C 1
ATOM 6469 O O . LYS B 1 373 ? -0.367 1.819 -20.594 1 50 373 LYS B O 1
ATOM 6474 N N . ILE B 1 374 ? -2.262 1.736 -19.609 1 49.34 374 ILE B N 1
ATOM 6475 C CA . ILE B 1 374 ? -2.904 2.678 -20.516 1 49.34 374 ILE B CA 1
ATOM 6476 C C . ILE B 1 374 ? -2.285 4.062 -20.359 1 49.34 374 ILE B C 1
ATOM 6478 O O . ILE B 1 374 ? -1.949 4.723 -21.344 1 49.34 374 ILE B O 1
ATOM 6482 N N . VAL B 1 375 ? -2.027 4.441 -19.172 1 47 375 VAL B N 1
ATOM 6483 C CA . VAL B 1 375 ? -1.374 5.719 -18.906 1 47 375 VAL B CA 1
ATOM 6484 C C . VAL B 1 375 ? 0.041 5.703 -19.484 1 47 375 VAL B C 1
ATOM 6486 O O . VAL B 1 375 ? 0.476 6.676 -20.109 1 47 375 VAL B O 1
ATOM 6489 N N . ASP B 1 376 ? 0.706 4.656 -19.344 1 46.78 376 ASP B N 1
ATOM 6490 C CA . ASP B 1 376 ? 2.035 4.52 -19.938 1 46.78 376 ASP B CA 1
ATOM 6491 C C . ASP B 1 376 ? 1.984 4.656 -21.453 1 46.78 376 ASP B C 1
ATOM 6493 O O . ASP B 1 376 ? 2.838 5.316 -22.047 1 46.78 376 ASP B O 1
ATOM 6497 N N . ILE B 1 377 ? 1.074 4.039 -22.047 1 49.41 377 ILE B N 1
ATOM 6498 C CA . ILE B 1 377 ? 0.912 4.078 -23.5 1 49.41 377 ILE B CA 1
ATOM 6499 C C . ILE B 1 377 ? 0.547 5.492 -23.938 1 49.41 377 ILE B C 1
ATOM 6501 O O . ILE B 1 377 ? 1.104 6.012 -24.906 1 49.41 377 ILE B O 1
ATOM 6505 N N . LEU B 1 378 ? -0.339 6.082 -23.203 1 45.19 378 LEU B N 1
ATOM 6506 C CA . LEU B 1 378 ? -0.823 7.41 -23.562 1 45.19 378 LEU B CA 1
ATOM 6507 C C . LEU B 1 378 ? 0.226 8.477 -23.25 1 45.19 378 LEU B C 1
ATOM 6509 O O . LEU B 1 378 ? 0.285 9.508 -23.922 1 45.19 378 LEU B O 1
ATOM 6513 N N . SER B 1 379 ? 0.927 8.219 -22.109 1 42.47 379 SER B N 1
ATOM 6514 C CA . SER B 1 379 ? 1.938 9.203 -21.719 1 42.47 379 SER B CA 1
ATOM 6515 C C . SER B 1 379 ? 3.15 9.133 -22.641 1 42.47 379 SER B C 1
ATOM 6517 O O . SER B 1 379 ? 4.055 9.969 -22.562 1 42.47 379 SER B O 1
ATOM 6519 N N . GLY B 1 380 ? 3.098 8.641 -23.828 1 40.03 380 GLY B N 1
ATOM 6520 C CA . GLY B 1 380 ? 4.207 8.602 -24.766 1 40.03 380 GLY B CA 1
ATOM 6521 C C . GLY B 1 380 ? 5.535 8.281 -24.109 1 40.03 380 GLY B C 1
ATOM 6522 O O . GLY B 1 380 ? 6.594 8.461 -24.703 1 40.03 380 GLY B O 1
ATOM 6523 N N . TYR B 1 381 ? 5.695 8.203 -22.859 1 32.78 381 TYR B N 1
ATOM 6524 C CA . TYR B 1 381 ? 6.984 7.902 -22.25 1 32.78 381 TYR B CA 1
ATOM 6525 C C . TYR B 1 381 ? 7.504 6.547 -22.703 1 32.78 381 TYR B C 1
ATOM 6527 O O . TYR B 1 381 ? 7.188 5.52 -22.109 1 32.78 381 TYR B O 1
ATOM 6535 N N . GLU B 1 382 ? 7.523 6.281 -24 1 32.22 382 GLU B N 1
ATOM 6536 C CA . GLU B 1 382 ? 8.539 5.285 -24.328 1 32.22 382 GLU B CA 1
ATOM 6537 C C . GLU B 1 382 ? 9.906 5.695 -23.781 1 32.22 382 GLU B C 1
ATOM 6539 O O . GLU B 1 382 ? 10.336 6.836 -23.953 1 32.22 382 GLU B O 1
ATOM 6544 N N . LYS B 1 383 ? 10.492 5 -22.875 1 31.23 383 LYS B N 1
ATOM 6545 C CA . LYS B 1 383 ? 11.922 5.152 -22.625 1 31.23 383 LYS B CA 1
ATOM 6546 C C . LYS B 1 383 ? 12.695 5.398 -23.922 1 31.23 383 LYS B C 1
ATOM 6548 O O . LYS B 1 383 ? 12.688 4.555 -24.828 1 31.23 383 LYS B O 1
ATOM 6553 N N . LYS B 1 384 ? 13 6.637 -24.25 1 31.36 384 LYS B N 1
ATOM 6554 C CA . LYS B 1 384 ? 14.047 6.984 -25.219 1 31.36 384 LYS B CA 1
ATOM 6555 C C . LYS B 1 384 ? 15.305 6.145 -24.984 1 31.36 384 LYS B C 1
ATOM 6557 O O . LYS B 1 384 ? 16.062 6.398 -24.062 1 31.36 384 LYS B O 1
ATOM 6562 N N . GLU B 1 385 ? 15.297 4.867 -25.25 1 26.36 385 GLU B N 1
ATOM 6563 C CA . GLU B 1 385 ? 16.609 4.352 -25.609 1 26.36 385 GLU B CA 1
ATOM 6564 C C . GLU B 1 385 ? 17.25 5.195 -26.719 1 26.36 385 GLU B C 1
ATOM 6566 O O . GLU B 1 385 ? 16.562 5.641 -27.641 1 26.36 385 GLU B O 1
ATOM 6571 N N . GLU B 1 386 ? 18.5 5.699 -26.453 1 25.95 386 GLU B N 1
ATOM 6572 C CA . GLU B 1 386 ? 19.453 6.469 -27.25 1 25.95 386 GLU B CA 1
ATOM 6573 C C . GLU B 1 386 ? 19.562 5.922 -28.672 1 25.95 386 GLU B C 1
ATOM 6575 O O . GLU B 1 386 ? 20.328 4.984 -28.922 1 25.95 386 GLU B O 1
ATOM 6580 N N . ARG B 1 387 ? 18.578 5.566 -29.406 1 27.66 387 ARG B N 1
ATOM 6581 C CA . ARG B 1 387 ? 19.016 5.336 -30.781 1 27.66 387 ARG B CA 1
ATOM 6582 C C . ARG B 1 387 ? 19.641 6.594 -31.375 1 27.66 387 ARG B C 1
ATOM 6584 O O . ARG B 1 387 ? 19.312 7.707 -30.969 1 27.66 387 ARG B O 1
ATOM 6591 N N . GLU B 1 388 ? 20.859 6.449 -32.219 1 25.73 388 GLU B N 1
ATOM 6592 C CA . GLU B 1 388 ? 21.625 7.348 -33.094 1 25.73 388 GLU B CA 1
ATOM 6593 C C . GLU B 1 388 ? 20.719 8.258 -33.906 1 25.73 388 GLU B C 1
ATOM 6595 O O . GLU B 1 388 ? 19.594 7.867 -34.25 1 25.73 388 GLU B O 1
ATOM 6600 N N . LYS B 1 389 ? 21.125 9.539 -34.156 1 28.02 389 LYS B N 1
ATOM 6601 C CA . LYS B 1 389 ? 20.781 10.734 -34.938 1 28.02 389 LYS B CA 1
ATOM 6602 C C . LYS B 1 389 ? 20.391 10.367 -36.375 1 28.02 389 LYS B C 1
ATOM 6604 O O . LYS B 1 389 ? 21.188 10.516 -37.281 1 28.02 389 LYS B O 1
ATOM 6609 N N . LYS B 1 390 ? 19.938 9.211 -36.812 1 26.31 390 LYS B N 1
ATOM 6610 C CA . LYS B 1 390 ? 19.641 9.461 -38.219 1 26.31 390 LYS B CA 1
ATOM 6611 C C . LYS B 1 390 ? 18.594 10.562 -38.344 1 26.31 390 LYS B C 1
ATOM 6613 O O . LYS B 1 390 ? 17.578 10.555 -37.656 1 26.31 390 LYS B O 1
ATOM 6618 N N . GLU B 1 391 ? 18.875 11.773 -39.062 1 28 391 GLU B N 1
ATOM 6619 C CA . GLU B 1 391 ? 18.312 13.023 -39.562 1 28 391 GLU B CA 1
ATOM 6620 C C . GLU B 1 391 ? 16.969 12.805 -40.25 1 28 391 GLU B C 1
ATOM 6622 O O . GLU B 1 391 ? 16.875 12.773 -41.469 1 28 391 GLU B O 1
ATOM 6627 N N . SER B 1 392 ? 16.266 11.75 -40.094 1 25.88 392 SER B N 1
ATOM 6628 C CA . SER B 1 392 ? 15.203 11.844 -41.094 1 25.88 392 SER B CA 1
ATOM 6629 C C . SER B 1 392 ? 14.336 13.078 -40.844 1 25.88 392 SER B C 1
ATOM 6631 O O . SER B 1 392 ? 14.039 13.43 -39.719 1 25.88 392 SER B O 1
ATOM 6633 N N . LYS B 1 393 ? 14.18 13.945 -41.906 1 27.47 393 LYS B N 1
ATOM 6634 C CA . LYS B 1 393 ? 13.375 15.125 -42.188 1 27.47 393 LYS B CA 1
ATOM 6635 C C . LYS B 1 393 ? 11.922 14.93 -41.75 1 27.47 393 LYS B C 1
ATOM 6637 O O . LYS B 1 393 ? 11.195 14.133 -42.344 1 27.47 393 LYS B O 1
ATOM 6642 N N . ILE B 1 394 ? 11.703 14.969 -40.5 1 28.73 394 ILE B N 1
ATOM 6643 C CA . ILE B 1 394 ? 10.312 15.016 -40.062 1 28.73 394 ILE B CA 1
ATOM 6644 C C . ILE B 1 394 ? 9.578 16.125 -40.812 1 28.73 394 ILE B C 1
ATOM 6646 O O . ILE B 1 394 ? 9.992 17.281 -40.781 1 28.73 394 ILE B O 1
ATOM 6650 N N . ARG B 1 395 ? 8.898 15.812 -41.812 1 28.45 395 ARG B N 1
ATOM 6651 C CA . ARG B 1 395 ? 8.062 16.719 -42.594 1 28.45 395 ARG B CA 1
ATOM 6652 C C . ARG B 1 395 ? 7.254 17.641 -41.688 1 28.45 395 ARG B C 1
ATOM 6654 O O . ARG B 1 395 ? 6.641 17.188 -40.719 1 28.45 395 ARG B O 1
ATOM 6661 N N . LYS B 1 396 ? 7.598 18.938 -41.844 1 28 396 LYS B N 1
ATOM 6662 C CA . LYS B 1 396 ? 6.957 20.125 -41.281 1 28 396 LYS B CA 1
ATOM 6663 C C . LYS B 1 396 ? 5.438 20.047 -41.406 1 28 396 LYS B C 1
ATOM 6665 O O . LYS B 1 396 ? 4.906 19.891 -42.5 1 28 396 LYS B O 1
ATOM 6670 N N . PHE B 1 397 ? 4.758 19.547 -40.406 1 26.23 397 PHE B N 1
ATOM 6671 C CA . PHE B 1 397 ? 3.303 19.625 -40.312 1 26.23 397 PHE B CA 1
ATOM 6672 C C . PHE B 1 397 ? 2.814 21.031 -40.625 1 26.23 397 PHE B C 1
ATOM 6674 O O . PHE B 1 397 ? 3.184 21.984 -39.938 1 26.23 397 PHE B O 1
ATOM 6681 N N . GLU B 1 398 ? 2.654 21.312 -41.875 1 30.56 398 GLU B N 1
ATOM 6682 C CA . GLU B 1 398 ? 2.096 22.594 -42.312 1 30.56 398 GLU B CA 1
ATOM 6683 C C . GLU B 1 398 ? 0.752 22.859 -41.656 1 30.56 398 GLU B C 1
ATOM 6685 O O . GLU B 1 398 ? -0.099 21.969 -41.562 1 30.56 398 GLU B O 1
ATOM 6690 N N . ARG B 1 399 ? 0.753 23.859 -40.781 1 29.48 399 ARG B N 1
ATOM 6691 C CA . ARG B 1 399 ? -0.413 24.406 -40.094 1 29.48 399 ARG B CA 1
ATOM 6692 C C . ARG B 1 399 ? -1.577 24.594 -41.094 1 29.48 399 ARG B C 1
ATOM 6694 O O . ARG B 1 399 ? -1.41 25.141 -42.156 1 29.48 399 ARG B O 1
ATOM 6701 N N . PRO B 1 400 ? -2.596 23.75 -40.969 1 31.19 400 PRO B N 1
ATOM 6702 C CA . PRO B 1 400 ? -3.658 24 -41.938 1 31.19 400 PRO B CA 1
ATOM 6703 C C . PRO B 1 400 ? -4.141 25.453 -41.906 1 31.19 400 PRO B C 1
ATOM 6705 O O . PRO B 1 400 ? -4.004 26.141 -4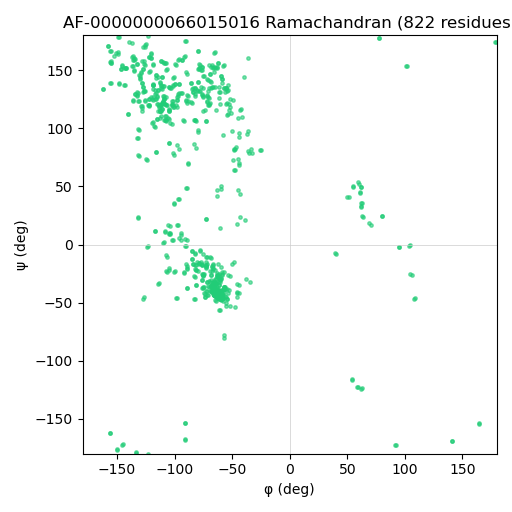0.906 1 31.19 400 PRO B O 1
ATOM 6708 N N . LYS B 1 401 ? -4.363 26.094 -43 1 35.19 401 LYS B N 1
ATOM 6709 C CA . LYS B 1 401 ? -4.703 27.484 -43.281 1 35.19 401 LYS B CA 1
ATOM 6710 C C . LYS B 1 401 ? -5.902 27.922 -42.438 1 35.19 401 LYS B C 1
ATOM 6712 O O . LYS B 1 401 ? -6.031 29.109 -42.125 1 35.19 401 LYS B O 1
ATOM 6717 N N . ASN B 1 402 ? -7.121 27.094 -42.5 1 31.89 402 ASN B N 1
ATOM 6718 C CA . ASN B 1 402 ? -8.312 27.531 -41.781 1 31.89 402 ASN B CA 1
ATOM 6719 C C . ASN B 1 402 ? -8.422 26.859 -40.406 1 31.89 402 ASN B C 1
ATOM 6721 O O . ASN B 1 402 ? -8.734 25.672 -40.344 1 31.89 402 ASN B O 1
ATOM 6725 N N . PRO B 1 403 ? -7.75 27.312 -39.281 1 35.12 403 PRO B N 1
ATOM 6726 C CA . PRO B 1 403 ? -7.414 26.75 -38 1 35.12 403 PRO B CA 1
ATOM 6727 C C . PRO B 1 403 ? -8.648 26.375 -37.156 1 35.12 403 PRO B C 1
ATOM 6729 O O . PRO B 1 403 ? -8.523 25.891 -36.031 1 35.12 403 PRO B O 1
ATOM 6732 N N . GLY B 1 404 ? -9.773 26.938 -37.562 1 31.2 404 GLY B N 1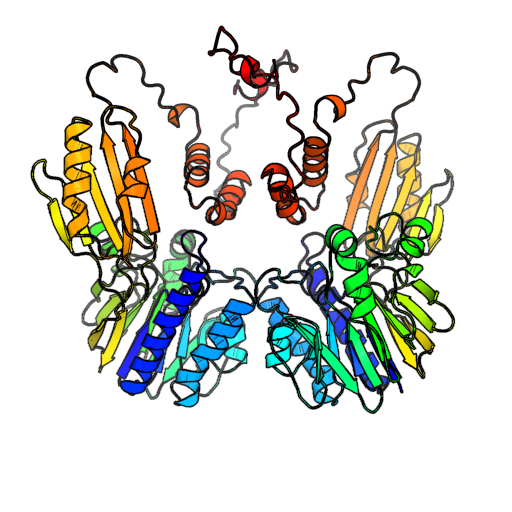
ATOM 6733 C CA . GLY B 1 404 ? -10.961 26.766 -36.75 1 31.2 404 GLY B CA 1
ATOM 6734 C C . GLY B 1 404 ? -11.438 25.328 -36.688 1 31.2 404 GLY B C 1
ATOM 6735 O O . GLY B 1 404 ? -12.383 25 -35.969 1 31.2 404 GLY B O 1
ATOM 6736 N N . ASP B 1 405 ? -11.289 24.594 -37.781 1 27.27 405 ASP B N 1
ATOM 6737 C CA . ASP B 1 405 ? -11.961 23.297 -37.812 1 27.27 405 ASP B CA 1
ATOM 6738 C C . ASP B 1 405 ? -11.18 22.25 -37.031 1 27.27 405 ASP B C 1
ATOM 6740 O O . ASP B 1 405 ? -10.047 21.922 -37.375 1 27.27 405 ASP B O 1
ATOM 6744 N N . LEU B 1 406 ? -11.625 22 -35.719 1 30.16 406 LEU B N 1
ATOM 6745 C CA . LEU B 1 406 ? -11 21 -34.844 1 30.16 406 LEU B CA 1
ATOM 6746 C C . LEU B 1 406 ? -10.742 19.703 -35.625 1 30.16 406 LEU B C 1
ATOM 6748 O O . LEU B 1 406 ? -9.766 19.016 -35.344 1 30.16 406 LEU B O 1
ATOM 6752 N N . THR B 1 407 ? -11.617 19.344 -36.562 1 33.28 407 THR B N 1
ATOM 6753 C CA . THR B 1 407 ? -11.414 18.125 -37.344 1 33.28 407 THR B CA 1
ATOM 6754 C C . THR B 1 407 ? -10.117 18.188 -38.125 1 33.28 407 THR B C 1
ATOM 6756 O O . THR B 1 407 ? -9.531 17.156 -38.469 1 33.28 407 THR B O 1
ATOM 6759 N N . ALA B 1 408 ? -9.719 19.453 -38.5 1 35.06 408 ALA B N 1
ATOM 6760 C CA . ALA B 1 408 ? -8.531 19.609 -39.344 1 35.06 408 ALA B CA 1
ATOM 6761 C C . ALA B 1 408 ? -7.27 19.172 -38.594 1 35.06 408 ALA B C 1
ATOM 6763 O O . ALA B 1 408 ? -6.293 18.75 -39.219 1 35.06 408 ALA B O 1
ATOM 6764 N N . TRP B 1 409 ? -7.281 19.391 -37.281 1 31 409 TRP B N 1
ATOM 6765 C CA . TRP B 1 409 ? -6.102 19.016 -36.5 1 31 409 TRP B CA 1
ATOM 6766 C C . TRP B 1 409 ? -5.934 17.5 -36.469 1 31 409 TRP B C 1
ATOM 6768 O O . TRP B 1 409 ? -4.809 16.984 -36.469 1 31 409 TRP B O 1
ATOM 6778 N N . LEU B 1 410 ? -7.039 16.875 -36.406 1 31.22 410 LEU B N 1
ATOM 6779 C CA . LEU B 1 410 ? -6.957 15.414 -36.312 1 31.22 410 LEU B CA 1
ATOM 6780 C C . LEU B 1 410 ? -6.59 14.812 -37.656 1 31.22 410 LEU B C 1
ATOM 6782 O O . LEU B 1 410 ? -6.199 13.648 -37.75 1 31.22 410 LEU B O 1
ATOM 6786 N N . ARG B 1 411 ? -6.953 15.562 -38.781 1 30.66 411 ARG B N 1
ATOM 6787 C CA . ARG B 1 411 ? -6.602 14.992 -40.062 1 30.66 411 ARG B CA 1
ATOM 6788 C C . ARG B 1 411 ? -5.156 15.312 -40.438 1 30.66 411 ARG B C 1
ATOM 6790 O O . ARG B 1 411 ? -4.727 16.469 -40.344 1 30.66 411 ARG B O 1
ATOM 6797 N N . GLY B 1 412 ? -4.25 14.562 -40.031 1 31.86 412 GLY B N 1
ATOM 6798 C CA . GLY B 1 412 ? -2.885 14.625 -40.531 1 31.86 412 GLY B CA 1
ATOM 6799 C C . GLY B 1 412 ? -2.787 15.203 -41.938 1 31.86 412 GLY B C 1
ATOM 6800 O O . GLY B 1 412 ? -3.443 14.719 -42.844 1 31.86 412 GLY B O 1
ATOM 6801 N N . GLY B 1 413 ? -2.809 16.609 -42.125 1 26.89 413 GLY B N 1
ATOM 6802 C CA . GLY B 1 413 ? -2.285 16.906 -43.438 1 26.89 413 GLY B CA 1
ATOM 6803 C C . GLY B 1 413 ? -0.921 16.297 -43.688 1 26.89 413 GLY B C 1
ATOM 6804 O O . GLY B 1 413 ? -0.142 16.094 -42.75 1 26.89 413 GLY B O 1
#

InterPro domains:
  IPR004843 Calcineurin-like, phosphoesterase domain [PF00149] (1-209)
  IPR029052 Metallo-dependent phosphatase-like [G3DSA:3.60.21.10] (1-240)
  IPR029052 Metallo-dependent phosphatase-like [SSF56300] (1-329)
  IPR032885 DNA double-strand break repair protein Mre11, archaea-type [MF_02044] (1-401)
  IPR041796 DNA double-strand break repair protein Mre11, N-terminal metallophosphatase domain [cd00840] (2-232)
  IPR050535 DNA Repair and Maintenance Complex Component [PTHR30337] (1-391)
  IPR054741 DNA double-strand break repair protein Mre11, second domain [PF22411] (273-331)
  IPR054745 DNA double-strand break repair protein Mre11, thermococcales [NF041029] (1-396)

Solvent-accessible surface area (backbone atoms only — not comparable to full-atom values): 44789 Å² total; per-residue (Å²): 105,38,32,35,42,37,15,36,46,27,38,59,38,36,60,93,80,28,69,66,40,20,52,49,32,45,50,50,51,46,50,51,52,52,49,42,59,73,66,61,38,60,33,36,36,35,20,9,15,59,28,49,37,38,54,50,46,35,49,41,50,50,50,50,56,58,53,37,41,57,41,47,77,66,71,26,55,33,40,34,33,36,10,82,42,20,42,48,94,72,71,52,27,46,63,53,52,40,28,76,70,66,47,35,44,73,28,13,76,32,83,61,83,48,78,56,93,44,35,39,56,44,81,51,88,89,31,16,41,27,26,32,43,54,93,80,34,37,36,40,40,35,49,40,70,53,44,70,52,38,75,76,36,46,68,57,54,41,64,73,46,64,62,88,56,57,25,34,39,34,33,26,53,30,38,36,77,51,22,65,75,73,37,69,88,48,73,53,49,38,44,70,85,64,54,57,68,72,43,51,27,36,41,32,9,76,47,63,52,59,46,78,50,65,59,86,91,15,40,35,36,26,35,8,13,46,50,76,82,50,72,89,44,10,41,32,32,37,38,49,72,86,85,52,69,49,78,43,80,48,56,78,27,23,29,27,43,26,49,77,61,42,77,40,81,43,80,43,94,66,80,46,28,37,32,36,39,38,67,36,92,42,68,68,50,42,53,50,51,55,60,66,44,51,86,77,52,57,55,77,16,37,37,36,38,40,38,34,25,69,58,92,69,87,61,67,67,51,69,72,68,56,60,45,70,37,81,45,82,43,77,44,68,52,75,74,78,73,74,68,74,60,83,72,72,50,67,62,72,78,34,56,74,68,52,45,50,40,49,54,43,57,67,35,94,58,29,81,79,36,45,65,58,41,47,46,64,70,60,61,64,61,82,77,69,83,69,83,80,79,80,68,80,73,73,75,71,68,73,67,86,73,77,80,46,69,68,55,70,72,44,78,113,106,37,31,33,42,37,18,36,48,27,38,60,39,36,59,93,80,28,68,64,40,20,51,49,32,44,50,50,50,46,52,52,53,51,50,41,60,75,66,62,38,60,34,36,36,35,19,9,15,59,29,50,37,38,52,51,47,34,47,42,51,51,48,48,56,60,53,36,42,55,40,48,78,68,72,27,54,32,39,35,32,36,11,82,42,21,43,46,92,74,72,53,27,46,64,53,52,40,30,75,70,66,48,36,44,75,28,15,78,32,83,59,83,49,76,57,94,45,34,39,57,43,82,51,89,90,32,16,41,26,27,32,43,56,92,79,34,36,38,41,39,33,49,42,70,52,44,70,53,38,73,75,35,46,69,58,56,41,64,72,47,63,63,88,55,58,24,33,38,34,34,27,52,32,37,34,76,49,22,64,72,75,35,71,89,48,73,53,48,38,46,71,85,63,53,57,68,71,45,51,28,36,42,31,8,77,48,63,53,58,45,77,50,64,60,86,92,14,40,35,37,27,34,8,11,47,51,75,83,52,72,88,44,11,43,32,31,36,37,49,72,85,84,52,70,49,78,41,80,48,56,77,27,23,30,27,43,25,47,75,61,42,78,40,81,43,80,43,94,67,79,44,28,36,31,36,37,38,69,36,92,42,69,67,49,44,53,50,51,55,60,67,45,51,85,77,52,58,56,76,16,36,36,36,40,39,38,36,26,70,59,93,70,86,61,66,66,52,69,74,69,55,63,44,70,37,82,45,80,45,78,44,69,52,76,74,77,73,75,68,74,61,82,71,72,50,68,62,72,79,35,56,74,68,52,45,52,39,50,53,44,58,68,35,96,56,28,81,80,35,45,66,58,41,47,45,63,71,60,61,62,62,81,78,68,85,70,81,83,76,80,71,81,71,75,77,73,69,74,68,88,74,77,78,48,69,69,55,71,72,43,77,116